Protein AF-0000000086191815 (afdb_homodimer)

Structure (mmCIF, N/CA/C/O backbone):
data_AF-0000000086191815-model_v1
#
loop_
_entity.id
_entity.type
_entity.pdbx_description
1 polymer 'Sodium/glucose cotransporter 4 isoform X2'
#
loop_
_atom_site.group_PDB
_atom_site.id
_atom_site.type_symbol
_atom_site.label_atom_id
_atom_site.label_alt_id
_atom_site.label_comp_id
_atom_site.label_asym_id
_atom_site.label_entity_id
_atom_site.label_seq_id
_atom_site.pdbx_PDB_ins_code
_atom_site.Cartn_x
_atom_site.Cartn_y
_atom_site.Cartn_z
_atom_site.occupancy
_atom_site.B_iso_or_equiv
_atom_site.auth_seq_id
_atom_site.auth_comp_id
_atom_site.auth_asym_id
_atom_site.auth_atom_id
_atom_site.pdbx_PDB_model_num
ATOM 1 N N . MET A 1 1 ? 66.75 -20.031 -8 1 24.81 1 MET A N 1
ATOM 2 C CA . MET A 1 1 ? 65.5 -19.922 -8.75 1 24.81 1 MET A CA 1
ATOM 3 C C . MET A 1 1 ? 64.312 -20.406 -7.906 1 24.81 1 MET A C 1
ATOM 5 O O . MET A 1 1 ? 63.812 -21.5 -8.148 1 24.81 1 MET A O 1
ATOM 9 N N . SER A 1 2 ? 64.312 -20.266 -6.641 1 27.72 2 SER A N 1
ATOM 10 C CA . SER A 1 2 ? 63.531 -20.797 -5.531 1 27.72 2 SER A CA 1
ATOM 11 C C . SER A 1 2 ? 62.094 -20.328 -5.586 1 27.72 2 SER A C 1
ATOM 13 O O . SER A 1 2 ? 61.812 -19.125 -5.543 1 27.72 2 SER A O 1
ATOM 15 N N . GLN A 1 3 ? 61.188 -21.031 -6.406 1 26.08 3 GLN A N 1
ATOM 16 C CA . GLN A 1 3 ? 59.781 -20.781 -6.719 1 26.08 3 GLN A CA 1
ATOM 17 C C . GLN A 1 3 ? 58.938 -20.734 -5.449 1 26.08 3 GLN A C 1
ATOM 19 O O . GLN A 1 3 ? 58.812 -21.734 -4.746 1 26.08 3 GLN A O 1
ATOM 24 N N . THR A 1 4 ? 58.938 -19.641 -4.664 1 31.2 4 THR A N 1
ATOM 25 C CA . THR A 1 4 ? 58.188 -19.438 -3.439 1 31.2 4 THR A CA 1
ATOM 26 C C . THR A 1 4 ? 56.688 -19.672 -3.688 1 31.2 4 THR A C 1
ATOM 28 O O . THR A 1 4 ? 56.094 -19 -4.535 1 31.2 4 THR A O 1
ATOM 31 N N . SER A 1 5 ? 56.188 -20.875 -3.439 1 31.17 5 SER A N 1
ATOM 32 C CA . SER A 1 5 ? 54.844 -21.406 -3.553 1 31.17 5 SER A CA 1
ATOM 33 C C . SER A 1 5 ? 53.844 -20.516 -2.814 1 31.17 5 SER A C 1
ATOM 35 O O . SER A 1 5 ? 54.062 -20.156 -1.658 1 31.17 5 SER A O 1
ATOM 37 N N . ALA A 1 6 ? 53.031 -19.703 -3.502 1 34.22 6 ALA A N 1
ATOM 38 C CA . ALA A 1 6 ? 51.969 -18.812 -3.02 1 34.22 6 ALA A CA 1
ATOM 39 C C . ALA A 1 6 ? 51.062 -19.531 -2.027 1 34.22 6 ALA A C 1
ATOM 41 O O . ALA A 1 6 ? 50.562 -20.625 -2.312 1 34.22 6 ALA A O 1
ATOM 42 N N . PRO A 1 7 ? 51.156 -19.281 -0.706 1 33.5 7 PRO A N 1
ATOM 43 C CA . PRO A 1 7 ? 50.344 -19.969 0.314 1 33.5 7 PRO A CA 1
ATOM 44 C C . PRO A 1 7 ? 48.875 -19.953 -0.001 1 33.5 7 PRO A C 1
ATOM 46 O O . PRO A 1 7 ? 48.344 -18.953 -0.508 1 33.5 7 PRO A O 1
ATOM 49 N N . THR A 1 8 ? 48.25 -21.094 -0.428 1 34.06 8 THR A N 1
ATOM 50 C CA . THR A 1 8 ? 46.812 -21.391 -0.583 1 34.06 8 THR A CA 1
ATOM 51 C C . THR A 1 8 ? 46.031 -21 0.669 1 34.06 8 THR A C 1
ATOM 53 O O . THR A 1 8 ? 46.188 -21.625 1.717 1 34.06 8 THR A O 1
ATOM 56 N N . GLN A 1 9 ? 46 -19.672 1.025 1 35.78 9 GLN A N 1
ATOM 57 C CA . GLN A 1 9 ? 45.156 -19.312 2.172 1 35.78 9 GLN A CA 1
ATOM 58 C C . GLN A 1 9 ? 43.812 -20.047 2.129 1 35.78 9 GLN A C 1
ATOM 60 O O . GLN A 1 9 ? 43.094 -19.969 1.132 1 35.78 9 GLN A O 1
ATOM 65 N N . PRO A 1 10 ? 43.688 -21.109 2.949 1 35.16 10 PRO A N 1
ATOM 66 C CA . PRO A 1 10 ? 42.469 -21.938 2.992 1 35.16 10 PRO A CA 1
ATOM 67 C C . PRO A 1 10 ? 41.188 -21.109 3.066 1 35.16 10 PRO A C 1
ATOM 69 O O . PRO A 1 10 ? 41.156 -20.047 3.697 1 35.16 10 PRO A O 1
ATOM 72 N N . LEU A 1 11 ? 40.344 -21.141 2.037 1 38.84 11 LEU A N 1
ATOM 73 C CA . LEU A 1 11 ? 38.969 -20.672 1.885 1 38.84 11 LEU A CA 1
ATOM 74 C C . LEU A 1 11 ? 38.156 -20.938 3.148 1 38.84 11 LEU A C 1
ATOM 76 O O . LEU A 1 11 ? 37 -20.516 3.246 1 38.84 11 LEU A O 1
ATOM 80 N N . ASN A 1 12 ? 38.75 -21.766 4.082 1 36.47 12 ASN A N 1
ATOM 81 C CA . ASN A 1 12 ? 38 -22.125 5.281 1 36.47 12 ASN A CA 1
ATOM 82 C C . ASN A 1 12 ? 37.656 -20.891 6.117 1 36.47 12 ASN A C 1
ATOM 84 O O . ASN A 1 12 ? 36.719 -20.906 6.906 1 36.47 12 ASN A O 1
ATOM 88 N N . ASP A 1 13 ? 38.625 -20 6.406 1 35.31 13 ASP A N 1
ATOM 89 C CA . ASP A 1 13 ? 38.5 -19.078 7.531 1 35.31 13 ASP A CA 1
ATOM 90 C C . ASP A 1 13 ? 37.375 -18.062 7.281 1 35.31 13 ASP A C 1
ATOM 92 O O . ASP A 1 13 ? 36.719 -17.625 8.219 1 35.31 13 ASP A O 1
ATOM 96 N N . LYS A 1 14 ? 37.406 -17.453 6.16 1 37.75 14 LYS A N 1
ATOM 97 C CA . LYS A 1 14 ? 36.594 -16.234 6.094 1 37.75 14 LYS A CA 1
ATOM 98 C C . LYS A 1 14 ? 35.125 -16.578 5.926 1 37.75 14 LYS A C 1
ATOM 100 O O . LYS A 1 14 ? 34.312 -15.703 5.562 1 37.75 14 LYS A O 1
ATOM 105 N N . LEU A 1 15 ? 34.812 -17.781 5.609 1 39.62 15 LEU A N 1
ATOM 106 C CA . LEU A 1 15 ? 33.375 -17.922 5.75 1 39.62 15 LEU A CA 1
ATOM 107 C C . LEU A 1 15 ? 32.938 -17.531 7.152 1 39.62 15 LEU A C 1
ATOM 109 O O . LEU A 1 15 ? 32.812 -18.391 8.039 1 39.62 15 LEU A O 1
ATOM 113 N N . GLU A 1 16 ? 33.594 -16.812 7.848 1 37.34 16 GLU A N 1
ATOM 114 C CA . GLU A 1 16 ? 33.062 -16.234 9.07 1 37.34 16 GLU A CA 1
ATOM 115 C C . GLU A 1 16 ? 31.547 -16.031 8.961 1 37.34 16 GLU A C 1
ATOM 117 O O . GLU A 1 16 ? 31.062 -15.469 7.977 1 37.34 16 GLU A O 1
ATOM 122 N N . GLU A 1 17 ? 30.734 -16.859 9.539 1 41.41 17 GLU A N 1
ATOM 123 C CA . GLU A 1 17 ? 29.312 -16.797 9.828 1 41.41 17 GLU A CA 1
ATOM 124 C C . GLU A 1 17 ? 28.859 -15.359 10.078 1 41.41 17 GLU A C 1
ATOM 126 O O . GLU A 1 17 ? 29.031 -14.836 11.18 1 41.41 17 GLU A O 1
ATOM 131 N N . LYS A 1 18 ? 29.172 -14.484 9.281 1 45.97 18 LYS A N 1
ATOM 132 C CA . LYS A 1 18 ? 28.5 -13.203 9.484 1 45.97 18 LYS A CA 1
ATOM 133 C C . LYS A 1 18 ? 27.031 -13.406 9.875 1 45.97 18 LYS A C 1
ATOM 135 O O . LYS A 1 18 ? 26.219 -13.789 9.039 1 45.97 18 LYS A O 1
ATOM 140 N N . SER A 1 19 ? 26.797 -13.867 11.062 1 50.28 19 SER A N 1
ATOM 141 C CA . SER A 1 19 ? 25.453 -13.898 11.641 1 50.28 19 SER A CA 1
ATOM 142 C C . SER A 1 19 ? 24.6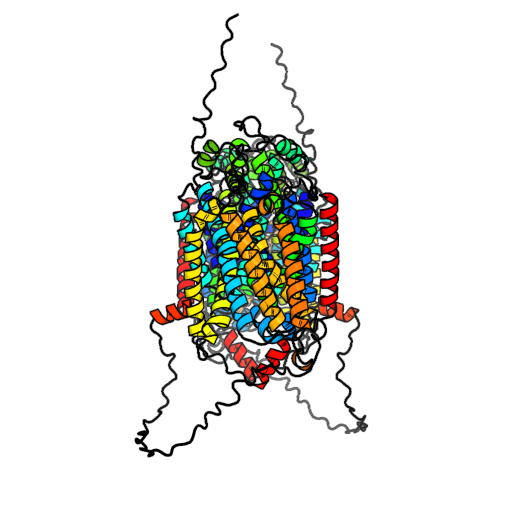88 -12.617 11.336 1 50.28 19 SER A C 1
ATOM 144 O O . SER A 1 19 ? 25.078 -11.539 11.781 1 50.28 19 SER A O 1
ATOM 146 N N . PHE A 1 20 ? 24.156 -12.602 10.188 1 59.28 20 PHE A N 1
ATOM 147 C CA . PHE A 1 20 ? 23.328 -11.445 9.867 1 59.28 20 PHE A CA 1
ATOM 148 C C . PHE A 1 20 ? 22.219 -11.266 10.906 1 59.28 20 PHE A C 1
ATOM 150 O O . PHE A 1 20 ? 21.375 -12.141 11.07 1 59.28 20 PHE A O 1
ATOM 157 N N . ALA A 1 21 ? 22.578 -10.586 12.094 1 65 21 ALA A N 1
ATOM 158 C CA . ALA A 1 21 ? 21.578 -10.328 13.125 1 65 21 ALA A CA 1
ATOM 159 C C . ALA A 1 21 ? 20.75 -9.094 12.797 1 65 21 ALA A C 1
ATOM 161 O O . ALA A 1 21 ? 21.297 -8.086 12.328 1 65 21 ALA A O 1
ATOM 162 N N . LEU A 1 22 ? 19.438 -9.312 12.695 1 79 22 LEU A N 1
ATOM 163 C CA . LEU A 1 22 ? 18.516 -8.195 12.578 1 79 22 LEU A CA 1
ATOM 164 C C . LEU A 1 22 ? 18.781 -7.148 13.656 1 79 22 LEU A C 1
ATOM 166 O O . LEU A 1 22 ? 19.078 -7.492 14.805 1 79 22 LEU A O 1
ATOM 170 N N . GLU A 1 23 ? 18.891 -5.926 13.188 1 84.44 23 GLU A N 1
ATOM 171 C CA . GLU A 1 23 ? 19.047 -4.812 14.117 1 84.44 23 GLU A CA 1
ATOM 172 C C . GLU A 1 23 ? 17.688 -4.254 14.547 1 84.44 23 GLU A C 1
ATOM 174 O O . GLU A 1 23 ? 16.656 -4.637 14 1 84.44 23 GLU A O 1
ATOM 179 N N . VAL A 1 24 ? 17.672 -3.402 15.516 1 81.06 24 VAL A N 1
ATOM 180 C CA . VAL A 1 24 ? 16.469 -2.879 16.156 1 81.06 24 VAL A CA 1
ATOM 181 C C . VAL A 1 24 ? 15.586 -2.213 15.109 1 81.06 24 VAL A C 1
ATOM 183 O O . VAL A 1 24 ? 14.375 -2.461 15.062 1 81.06 24 VAL A O 1
ATOM 186 N N . PRO A 1 25 ? 16.109 -1.469 14.156 1 84.75 25 PRO A N 1
ATOM 187 C CA . PRO A 1 25 ? 15.219 -0.862 13.164 1 84.75 25 PRO A CA 1
ATOM 188 C C . PRO A 1 25 ? 14.516 -1.897 12.297 1 84.75 25 PRO A C 1
ATOM 190 O O . PRO A 1 25 ? 13.375 -1.685 11.875 1 84.75 25 PRO A O 1
ATOM 193 N N . ASP A 1 26 ? 15.195 -2.955 12.031 1 87.69 26 ASP A N 1
ATOM 194 C CA . ASP A 1 26 ? 14.57 -4.02 11.25 1 87.69 26 ASP A CA 1
ATOM 195 C C . ASP A 1 26 ? 13.375 -4.609 12 1 87.69 26 ASP A C 1
ATOM 197 O O . ASP A 1 26 ? 12.312 -4.836 11.406 1 87.69 26 ASP A O 1
ATOM 201 N N . ILE A 1 27 ? 13.531 -4.754 13.234 1 80.62 27 ILE A N 1
ATOM 202 C CA . ILE A 1 27 ? 12.477 -5.328 14.07 1 80.62 27 ILE A CA 1
ATOM 203 C C . ILE A 1 27 ? 11.297 -4.363 14.141 1 80.62 27 ILE A C 1
ATOM 205 O O . ILE A 1 27 ? 10.133 -4.785 14.07 1 80.62 27 ILE A O 1
ATOM 209 N N . VAL A 1 28 ? 11.594 -3.094 14.227 1 81.56 28 VAL A N 1
ATOM 210 C CA . VAL A 1 28 ? 10.555 -2.08 14.305 1 81.56 28 VAL A CA 1
ATOM 211 C C . VAL A 1 28 ? 9.727 -2.086 13.016 1 81.56 28 VAL A C 1
ATOM 213 O O . VAL A 1 28 ? 8.5 -1.995 13.062 1 81.56 28 VAL A O 1
ATOM 216 N N . VAL A 1 29 ? 10.383 -2.25 11.961 1 85.94 29 VAL A N 1
ATOM 217 C CA . VAL A 1 29 ? 9.688 -2.25 10.68 1 85.94 29 VAL A CA 1
ATOM 218 C C . VAL A 1 29 ? 8.766 -3.467 10.586 1 85.94 29 VAL A C 1
ATOM 220 O O . VAL A 1 29 ? 7.625 -3.357 10.141 1 85.94 29 VAL A O 1
ATOM 223 N N . VAL A 1 30 ? 9.234 -4.594 11.047 1 81.94 30 VAL A N 1
ATOM 224 C CA . VAL A 1 30 ? 8.453 -5.824 11 1 81.94 30 VAL A CA 1
ATOM 225 C C . VAL A 1 30 ? 7.246 -5.699 11.93 1 81.94 30 VAL A C 1
ATOM 227 O O . VAL A 1 30 ? 6.137 -6.117 11.578 1 81.94 30 VAL A O 1
ATOM 230 N N . VAL A 1 31 ? 7.434 -5.094 13.016 1 76.88 31 VAL A N 1
ATOM 231 C CA . VAL A 1 31 ? 6.344 -4.891 13.969 1 76.88 31 VAL A CA 1
ATOM 232 C C . VAL A 1 31 ? 5.309 -3.941 13.375 1 76.88 31 VAL A C 1
ATOM 234 O O . VAL A 1 31 ? 4.102 -4.18 13.477 1 76.88 31 VAL A O 1
ATOM 237 N N . VAL A 1 32 ? 5.766 -2.926 12.773 1 78.31 32 VAL A N 1
ATOM 238 C CA . VAL A 1 32 ? 4.879 -1.96 12.133 1 78.31 32 VAL A CA 1
ATOM 239 C C . VAL A 1 32 ? 4.07 -2.648 11.039 1 78.31 32 VAL A C 1
ATOM 241 O O . VAL A 1 32 ? 2.877 -2.379 10.875 1 78.31 32 VAL A O 1
ATOM 244 N N . TYR A 1 33 ? 4.684 -3.523 10.352 1 80.56 33 TYR A N 1
ATOM 245 C CA . TYR A 1 33 ? 4 -4.297 9.32 1 80.56 33 TYR A CA 1
ATOM 246 C C . TYR A 1 33 ? 2.852 -5.102 9.922 1 80.56 33 TYR A C 1
ATOM 248 O O . TYR A 1 33 ? 1.729 -5.066 9.406 1 80.56 33 TYR A O 1
ATOM 256 N N . PHE A 1 34 ? 3.082 -5.742 10.953 1 74.44 34 PHE A N 1
ATOM 257 C CA . PHE A 1 34 ? 2.049 -6.578 11.555 1 74.44 34 PHE A CA 1
ATOM 258 C C . PHE A 1 34 ? 0.917 -5.727 12.109 1 74.44 34 PHE A C 1
ATOM 260 O O . PHE A 1 34 ? -0.25 -6.121 12.062 1 74.44 34 PHE A O 1
ATOM 267 N N . ILE A 1 35 ? 1.23 -4.59 12.555 1 71.38 35 ILE A N 1
ATOM 268 C CA . ILE A 1 35 ? 0.21 -3.67 13.047 1 71.38 35 ILE A CA 1
ATOM 269 C C . ILE A 1 35 ? -0.666 -3.205 11.883 1 71.38 35 ILE A C 1
ATOM 271 O O . ILE A 1 35 ? -1.892 -3.15 12.008 1 71.38 35 ILE A O 1
ATOM 275 N N . PHE A 1 36 ? -0.053 -2.965 10.781 1 74.25 36 PHE A N 1
ATOM 276 C CA . PHE A 1 36 ? -0.791 -2.535 9.594 1 74.25 36 PHE A CA 1
ATOM 277 C C . PHE A 1 36 ? -1.719 -3.639 9.109 1 74.25 36 PHE A C 1
ATOM 279 O O . PHE A 1 36 ? -2.834 -3.367 8.656 1 74.25 36 PHE A O 1
ATOM 286 N N . VAL A 1 37 ? -1.213 -4.801 9.18 1 72.56 37 VAL A N 1
ATOM 287 C CA . VAL A 1 37 ? -1.998 -5.93 8.695 1 72.56 37 VAL A CA 1
ATOM 288 C C . VAL A 1 37 ? -3.211 -6.141 9.594 1 72.56 37 VAL A C 1
ATOM 290 O O . VAL A 1 37 ? -4.316 -6.395 9.109 1 72.56 37 VAL A O 1
ATOM 293 N N . ILE A 1 38 ? -3.018 -5.945 10.859 1 69.62 38 ILE A N 1
ATOM 294 C CA . ILE A 1 38 ? -4.098 -6.148 11.82 1 69.62 38 ILE A CA 1
ATOM 295 C C . ILE A 1 38 ? -5.098 -5 11.727 1 69.62 38 ILE A C 1
ATOM 297 O O . ILE A 1 38 ? -6.301 -5.195 11.906 1 69.62 38 ILE A O 1
ATOM 301 N N . ALA A 1 39 ? -4.574 -3.916 11.352 1 70.31 39 ALA A N 1
ATOM 302 C CA . ALA A 1 39 ? -5.41 -2.717 11.32 1 70.31 39 ALA A CA 1
ATOM 303 C C . ALA A 1 39 ? -6.137 -2.592 9.984 1 70.31 39 ALA A C 1
ATOM 305 O O . ALA A 1 39 ? -6.77 -1.567 9.711 1 70.31 39 ALA A O 1
ATOM 306 N N . VAL A 1 40 ? -5.926 -3.748 9.344 1 67.19 40 VAL A N 1
ATOM 307 C CA . VAL A 1 40 ? -6.582 -3.713 8.039 1 67.19 40 VAL A CA 1
ATOM 308 C C . VAL A 1 40 ? -8.094 -3.639 8.227 1 67.19 40 VAL A C 1
ATOM 310 O O . VAL A 1 40 ? -8.656 -4.336 9.07 1 67.19 40 VAL A O 1
ATOM 313 N N . GLY A 1 41 ? -8.82 -2.594 7.93 1 66.19 41 GLY A N 1
ATOM 314 C CA . GLY A 1 41 ? -10.25 -2.354 8.062 1 66.19 41 GLY A CA 1
ATOM 315 C C . GLY A 1 41 ? -10.578 -0.971 8.594 1 66.19 41 GLY A C 1
ATOM 316 O O . GLY A 1 41 ? -11.695 -0.487 8.43 1 66.19 41 GLY A O 1
ATOM 317 N N . ILE A 1 42 ? -9.547 -0.601 9.266 1 78.06 42 ILE A N 1
ATOM 318 C CA . ILE A 1 42 ? -9.758 0.745 9.781 1 78.06 42 ILE A CA 1
ATOM 319 C C . ILE A 1 42 ? -9.18 1.771 8.82 1 78.06 42 ILE A C 1
ATOM 321 O O . ILE A 1 42 ? -8.25 2.506 9.164 1 78.06 42 ILE A O 1
ATOM 325 N N . TRP A 1 43 ? -9.805 1.921 7.73 1 78.31 43 TRP A N 1
ATOM 326 C CA . TRP A 1 43 ? -9.297 2.752 6.645 1 78.31 43 TRP A CA 1
ATOM 327 C C . TRP A 1 43 ? -9.414 4.23 6.992 1 78.31 43 TRP A C 1
ATOM 329 O O . TRP A 1 43 ? -8.703 5.066 6.426 1 78.31 43 TRP A O 1
ATOM 339 N N . ILE A 1 44 ? -10.148 4.551 7.988 1 83.88 44 ILE A N 1
ATOM 340 C CA . ILE A 1 44 ? -10.383 5.938 8.375 1 83.88 44 ILE A CA 1
ATOM 341 C C . ILE A 1 44 ? -9.102 6.535 8.953 1 83.88 44 ILE A C 1
ATOM 343 O O . ILE A 1 44 ? -8.789 7.703 8.711 1 83.88 44 ILE A O 1
ATOM 347 N N . GLY A 1 45 ? -8.414 5.727 9.672 1 88.94 45 GLY A N 1
ATOM 348 C CA . GLY A 1 45 ? -7.176 6.215 10.25 1 88.94 45 GLY A CA 1
ATOM 349 C C . GLY A 1 45 ? -6.137 6.59 9.211 1 88.94 45 GLY A C 1
ATOM 350 O O . GLY A 1 45 ? -5.465 7.617 9.344 1 88.94 45 GLY A O 1
ATOM 351 N N . ALA A 1 46 ? -6.039 5.797 8.195 1 88.56 46 ALA A N 1
ATOM 352 C CA . ALA A 1 46 ? -5.121 6.094 7.094 1 88.56 46 ALA A CA 1
ATOM 353 C C . ALA A 1 46 ? -5.551 7.352 6.348 1 88.56 46 ALA A C 1
ATOM 355 O O . ALA A 1 46 ? -4.711 8.156 5.938 1 88.56 46 ALA A O 1
ATOM 356 N N . SER A 1 47 ? -6.789 7.508 6.262 1 88.81 47 SER A N 1
ATOM 357 C CA . SER A 1 47 ? -7.32 8.68 5.578 1 88.81 47 SER A CA 1
ATOM 358 C C . SER A 1 47 ? -7.055 9.953 6.375 1 88.81 47 SER A C 1
ATOM 360 O O . SER A 1 47 ? -6.762 11.008 5.797 1 88.81 47 SER A O 1
ATOM 362 N N . LEU A 1 48 ? -7.164 9.844 7.66 1 92.31 48 LEU A N 1
ATOM 363 C CA . LEU A 1 48 ? -6.875 10.984 8.516 1 92.31 48 LEU A CA 1
ATOM 364 C C . LEU A 1 48 ? -5.426 11.43 8.359 1 92.31 48 LEU A C 1
ATOM 366 O O . LEU A 1 48 ? -5.148 12.625 8.242 1 92.31 48 LEU A O 1
ATOM 370 N N . MET A 1 49 ? -4.582 10.492 8.273 1 91.56 49 MET A N 1
ATOM 371 C CA . MET A 1 49 ? -3.158 10.789 8.141 1 91.56 49 MET A CA 1
ATOM 372 C C . MET A 1 49 ? -2.855 11.391 6.77 1 91.56 49 MET A C 1
ATOM 374 O O . MET A 1 49 ? -2.189 12.422 6.676 1 91.56 49 MET A O 1
ATOM 378 N N . SER A 1 50 ? -3.326 10.797 5.754 1 88.81 50 SER A N 1
ATOM 379 C CA . SER A 1 50 ? -2.984 11.234 4.406 1 88.81 50 SER A CA 1
ATOM 380 C C . SER A 1 50 ? -3.639 12.578 4.082 1 88.81 50 SER A C 1
ATOM 382 O O . SER A 1 50 ? -3.1 13.359 3.297 1 88.81 50 SER A O 1
ATOM 384 N N . SER A 1 51 ? -4.766 12.828 4.664 1 88.62 51 SER A N 1
ATOM 385 C CA . SER A 1 51 ? -5.426 14.117 4.457 1 88.62 51 SER A CA 1
ATOM 386 C C . SER A 1 51 ? -4.652 15.25 5.129 1 88.62 51 SER A C 1
ATOM 388 O O . SER A 1 51 ? -4.668 16.391 4.652 1 88.62 51 SER A O 1
ATOM 390 N N . ASN A 1 52 ? -4.047 14.867 6.133 1 91.25 52 ASN A N 1
ATOM 391 C CA . ASN A 1 52 ? -3.307 15.883 6.883 1 91.25 52 ASN A CA 1
ATOM 392 C C . ASN A 1 52 ? -1.881 16.031 6.355 1 91.25 52 ASN A C 1
ATOM 394 O O . ASN A 1 52 ? -1.369 17.141 6.25 1 91.25 52 ASN A O 1
ATOM 398 N N . VAL A 1 53 ? -1.33 14.891 6.07 1 87.06 53 VAL A N 1
ATOM 399 C CA . VAL A 1 53 ? 0.06 14.922 5.625 1 87.06 53 VAL A CA 1
ATOM 400 C C . VAL A 1 53 ? 0.113 15.07 4.105 1 87.06 53 VAL A C 1
ATOM 402 O O . VAL A 1 53 ? 0.344 14.086 3.393 1 87.06 53 VAL A O 1
ATOM 405 N N . GLY A 1 54 ? -0.009 16.266 3.703 1 85.25 54 GLY A N 1
ATOM 406 C CA . GLY A 1 54 ? 0.154 16.562 2.291 1 85.25 54 GLY A CA 1
ATOM 407 C C . GLY A 1 54 ? 1.569 16.984 1.93 1 85.25 54 GLY A C 1
ATOM 408 O O . GLY A 1 54 ? 2.494 16.797 2.725 1 85.25 54 GLY A O 1
ATOM 409 N N . SER A 1 55 ? 1.723 17.453 0.766 1 78.56 55 SER A N 1
ATOM 410 C CA . SER A 1 55 ? 3.031 17.906 0.311 1 78.56 55 SER A CA 1
ATOM 411 C C . SER A 1 55 ? 3.514 19.094 1.124 1 78.56 55 SER A C 1
ATOM 413 O O . SER A 1 55 ? 4.715 19.266 1.348 1 78.56 55 SER A O 1
ATOM 415 N N . GLY A 1 56 ? 2.574 19.828 1.571 1 83.69 56 GLY A N 1
ATOM 416 C CA . GLY A 1 56 ? 2.924 20.969 2.402 1 83.69 56 GLY A CA 1
ATOM 417 C C . GLY A 1 56 ? 3.625 20.578 3.689 1 83.69 56 GLY A C 1
ATOM 418 O O . GLY A 1 56 ? 4.594 21.219 4.094 1 83.69 56 GLY A O 1
ATOM 419 N N . LEU A 1 57 ? 3.174 19.531 4.188 1 86.25 57 LEU A N 1
ATOM 420 C CA . LEU A 1 57 ? 3.781 19.062 5.434 1 86.25 57 LEU A CA 1
ATOM 421 C C . LEU A 1 57 ? 5.113 18.375 5.164 1 86.25 57 LEU A C 1
ATOM 423 O O . LEU A 1 57 ? 6.066 18.531 5.926 1 86.25 57 LEU A O 1
ATOM 427 N N . PHE A 1 58 ? 5.25 17.672 4.082 1 88.75 58 PHE A N 1
ATOM 428 C CA . PHE A 1 58 ? 6.504 17.016 3.732 1 88.75 58 PHE A CA 1
ATOM 429 C C . PHE A 1 58 ? 7.613 18.031 3.527 1 88.75 58 PHE A C 1
ATOM 431 O O . PHE A 1 58 ? 8.695 17.906 4.109 1 88.75 58 PHE A O 1
ATOM 438 N N . ILE A 1 59 ? 7.266 19.047 2.777 1 92.81 59 ILE A N 1
ATOM 439 C CA . ILE A 1 59 ? 8.266 20.047 2.418 1 92.81 59 ILE A CA 1
ATOM 440 C C . ILE A 1 59 ? 8.445 21.031 3.57 1 92.81 59 ILE A C 1
ATOM 442 O O . ILE A 1 59 ? 9.57 21.359 3.943 1 92.81 59 ILE A O 1
ATOM 446 N N . GLY A 1 60 ? 7.352 21.422 4.109 1 94.25 60 GLY A N 1
ATOM 447 C CA . GLY A 1 60 ? 7.402 22.406 5.18 1 94.25 60 GLY A CA 1
ATOM 448 C C . GLY A 1 60 ? 8.031 21.875 6.453 1 94.25 60 GLY A C 1
ATOM 449 O O . GLY A 1 60 ? 8.891 22.516 7.047 1 94.25 60 GLY A O 1
ATOM 450 N N . LEU A 1 61 ? 7.625 20.719 6.875 1 96 61 LEU A N 1
ATOM 451 C CA . LEU A 1 61 ? 8.156 20.125 8.094 1 96 61 LEU A CA 1
ATOM 452 C C . LEU A 1 61 ? 9.633 19.797 7.938 1 96 61 LEU A C 1
ATOM 454 O O . LEU A 1 61 ? 10.43 20.031 8.852 1 96 61 LEU A O 1
ATOM 458 N N . ALA A 1 62 ? 9.922 19.266 6.797 1 97.19 62 ALA A N 1
ATOM 459 C CA . ALA A 1 62 ? 11.328 18.938 6.535 1 97.19 62 ALA A CA 1
ATOM 460 C C . ALA A 1 62 ? 12.18 20.203 6.488 1 97.19 62 ALA A C 1
ATOM 462 O O . ALA A 1 62 ? 13.297 20.219 7.004 1 97.19 62 ALA A O 1
ATOM 463 N N . GLY A 1 63 ? 11.648 21.234 5.863 1 96.06 63 GLY A N 1
ATOM 464 C CA . GLY A 1 63 ? 12.375 22.5 5.785 1 96.06 63 GLY A CA 1
ATOM 465 C C . GLY A 1 63 ? 12.617 23.125 7.141 1 96.06 63 GLY A C 1
ATOM 466 O O . GLY A 1 63 ? 13.719 23.594 7.422 1 96.06 63 GLY A O 1
ATOM 467 N N . THR A 1 64 ? 11.617 23.141 7.926 1 95.81 64 THR A N 1
ATOM 468 C CA . THR A 1 64 ? 11.75 23.703 9.258 1 95.81 64 THR A CA 1
ATOM 469 C C . THR A 1 64 ? 12.672 22.844 10.125 1 95.81 64 THR A C 1
ATOM 471 O O . THR A 1 64 ? 13.406 23.359 10.961 1 95.81 64 THR A O 1
ATOM 474 N N . GLY A 1 65 ? 12.609 21.562 9.922 1 96.69 65 GLY A N 1
ATOM 475 C CA . GLY A 1 65 ? 13.555 20.688 10.586 1 96.69 65 GLY A CA 1
ATOM 476 C C . GLY A 1 65 ? 14.992 20.938 10.18 1 96.69 65 GLY A C 1
ATOM 477 O O . GLY A 1 65 ? 15.898 20.922 11.023 1 96.69 65 GLY A O 1
ATOM 478 N N . ALA A 1 66 ? 15.164 21.172 8.898 1 97.25 66 ALA A N 1
ATOM 479 C CA . ALA A 1 66 ? 16.5 21.5 8.391 1 97.25 66 ALA A CA 1
ATOM 480 C C . ALA A 1 66 ? 17 22.812 8.984 1 97.25 66 ALA A C 1
ATOM 482 O O . ALA A 1 66 ? 18.188 22.938 9.289 1 97.25 66 ALA A O 1
ATOM 483 N N . ALA A 1 67 ? 16.156 23.75 9.18 1 94.38 67 ALA A N 1
ATOM 484 C CA . ALA A 1 67 ? 16.531 25.078 9.641 1 94.38 67 ALA A CA 1
ATOM 485 C C . ALA A 1 67 ? 16.75 25.094 11.148 1 94.38 67 ALA A C 1
ATOM 487 O O . ALA A 1 67 ? 17.688 25.719 11.641 1 94.38 67 ALA A O 1
ATOM 488 N N . GLY A 1 68 ? 15.828 24.359 11.875 1 94.38 68 GLY A N 1
ATOM 489 C CA . GLY A 1 68 ? 15.836 24.594 13.312 1 94.38 68 GLY A CA 1
ATOM 490 C C . GLY A 1 68 ? 16.031 23.328 14.117 1 94.38 68 GLY A C 1
ATOM 491 O O . GLY A 1 68 ? 16.297 23.391 15.32 1 94.38 68 GLY A O 1
ATOM 492 N N . GLY A 1 69 ? 15.844 22.25 13.547 1 96.06 69 GLY A N 1
ATOM 493 C CA . GLY A 1 69 ? 16.062 21.016 14.273 1 96.06 69 GLY A CA 1
ATOM 494 C C . GLY A 1 69 ? 14.781 20.281 14.625 1 96.06 69 GLY A C 1
ATOM 495 O O . GLY A 1 69 ? 13.773 20.438 13.93 1 96.06 69 GLY A O 1
ATOM 496 N N . LEU A 1 70 ? 14.758 19.547 15.734 1 96.44 70 LEU A N 1
ATOM 497 C CA . LEU A 1 70 ? 13.766 18.516 16.031 1 96.44 70 LEU A CA 1
ATOM 498 C C . LEU A 1 70 ? 12.484 19.156 16.578 1 96.44 70 LEU A C 1
ATOM 500 O O . LEU A 1 70 ? 11.422 18.516 16.547 1 96.44 70 LEU A O 1
ATOM 504 N N . ALA A 1 71 ? 12.492 20.328 17.094 1 96.38 71 ALA A N 1
ATOM 505 C CA . ALA A 1 71 ? 11.383 20.906 17.859 1 96.38 71 ALA A CA 1
ATOM 506 C C . ALA A 1 71 ? 10.102 20.938 17.031 1 96.38 71 ALA A C 1
ATOM 508 O O . ALA A 1 71 ? 9 20.781 17.562 1 96.38 71 ALA A O 1
ATOM 509 N N . VAL A 1 72 ? 10.195 21.094 15.742 1 96 72 VAL A N 1
ATOM 510 C CA . VAL A 1 72 ? 9.031 21.188 14.867 1 96 72 VAL A CA 1
ATOM 511 C C . VAL A 1 72 ? 8.305 19.844 14.844 1 96 72 VAL A C 1
ATOM 513 O O . VAL A 1 72 ? 7.094 19.797 14.586 1 96 72 VAL A O 1
ATOM 516 N N . GLY A 1 73 ? 8.984 18.734 15.109 1 96 73 GLY A N 1
ATOM 517 C CA . GLY A 1 73 ? 8.359 17.422 15.195 1 96 73 GLY A CA 1
ATOM 518 C C . GLY A 1 73 ? 7.324 17.328 16.297 1 96 73 GLY A C 1
ATOM 519 O O . GLY A 1 73 ? 6.465 16.438 16.281 1 96 73 GLY A O 1
ATOM 520 N N . GLY A 1 74 ? 7.418 18.281 17.266 1 95.69 74 GLY A N 1
ATOM 521 C CA . GLY A 1 74 ? 6.434 18.312 18.344 1 95.69 74 GLY A CA 1
ATOM 522 C C . GLY A 1 74 ? 5.023 18.562 17.844 1 95.69 74 GLY A C 1
ATOM 523 O O . GLY A 1 74 ? 4.055 18.156 18.484 1 95.69 74 GLY A O 1
ATOM 524 N N . PHE A 1 75 ? 4.879 19.172 16.75 1 96 75 PHE A N 1
ATOM 525 C CA . PHE A 1 75 ? 3.564 19.438 16.172 1 96 75 PHE A CA 1
ATOM 526 C C . PHE A 1 75 ? 2.865 18.125 15.805 1 96 75 PHE A C 1
ATOM 528 O O . PHE A 1 75 ? 1.655 18 16 1 96 75 PHE A O 1
ATOM 535 N N . GLU A 1 76 ? 3.613 17.188 15.312 1 96 76 GLU A N 1
ATOM 536 C CA . GLU A 1 76 ? 3.055 15.898 14.938 1 96 76 GLU A CA 1
ATOM 537 C C . GLU A 1 76 ? 2.707 15.07 16.172 1 96 76 GLU A C 1
ATOM 539 O O . GLU A 1 76 ? 1.688 14.375 16.188 1 96 76 GLU A O 1
ATOM 544 N N . TRP A 1 77 ? 3.533 15.133 17.125 1 97 77 TRP A N 1
ATOM 545 C CA . TRP A 1 77 ? 3.287 14.336 18.328 1 97 77 TRP A CA 1
ATOM 546 C C . TRP A 1 77 ? 2.139 14.922 19.141 1 97 77 TRP A C 1
ATOM 548 O O . TRP A 1 77 ? 1.406 14.188 19.812 1 97 77 TRP A O 1
ATOM 558 N N . ASN A 1 78 ? 2.041 16.25 19.141 1 97.25 78 ASN A N 1
ATOM 559 C CA . ASN A 1 78 ? 0.897 16.891 19.781 1 97.25 78 ASN A CA 1
ATOM 560 C C . ASN A 1 78 ? -0.414 16.5 19.094 1 97.25 78 ASN A C 1
ATOM 562 O O . ASN A 1 78 ? -1.451 16.391 19.75 1 97.25 78 ASN A O 1
ATOM 566 N N . ALA A 1 79 ? -0.378 16.297 17.828 1 96.62 79 ALA A N 1
ATOM 567 C CA . ALA A 1 79 ? -1.558 15.914 17.062 1 96.62 79 ALA A CA 1
ATOM 568 C C . ALA A 1 79 ? -2.152 14.609 17.578 1 96.62 79 ALA A C 1
ATOM 570 O O . ALA A 1 79 ? -3.369 14.414 17.531 1 96.62 79 ALA A O 1
ATOM 571 N N . THR A 1 80 ? -1.349 13.711 18.094 1 96.94 80 THR A N 1
ATOM 572 C CA . THR A 1 80 ? -1.819 12.445 18.641 1 96.94 80 THR A CA 1
ATOM 573 C C . THR A 1 80 ? -2.812 12.672 19.781 1 96.94 80 THR A C 1
ATOM 575 O O . THR A 1 80 ? -3.844 12 19.859 1 96.94 80 THR A O 1
ATOM 578 N N . TRP A 1 81 ? -2.57 13.609 20.578 1 97.5 81 TRP A N 1
ATOM 579 C CA . TRP A 1 81 ? -3.463 13.922 21.688 1 97.5 81 TRP A CA 1
ATOM 580 C C . TRP A 1 81 ? -4.789 14.477 21.188 1 97.5 81 TRP A C 1
ATOM 582 O O . TRP A 1 81 ? -5.855 14.125 21.688 1 97.5 81 TRP A O 1
ATOM 592 N N . ALA A 1 82 ? -4.668 15.344 20.234 1 97.88 82 ALA A N 1
ATOM 593 C CA . ALA A 1 82 ? -5.879 15.93 19.672 1 97.88 82 ALA A CA 1
ATOM 594 C C . ALA A 1 82 ? -6.738 14.875 18.984 1 97.88 82 ALA A C 1
ATOM 596 O O . ALA A 1 82 ? -7.969 14.961 19.016 1 97.88 82 ALA A O 1
ATOM 597 N N . LEU A 1 83 ? -6.105 13.906 18.391 1 97.88 83 LEU A N 1
ATOM 598 C CA . LEU A 1 83 ? -6.832 12.828 17.734 1 97.88 83 LEU A CA 1
ATOM 599 C C . LEU A 1 83 ? -7.598 11.984 18.734 1 97.88 83 LEU A C 1
ATOM 601 O O . LEU A 1 83 ? -8.719 11.539 18.469 1 97.88 83 LEU A O 1
ATOM 605 N N . ILE A 1 84 ? -7.012 11.734 19.875 1 97.88 84 ILE A N 1
ATOM 606 C CA . ILE A 1 84 ? -7.711 10.992 20.922 1 97.88 84 ILE A CA 1
ATOM 607 C C . ILE A 1 84 ? -8.898 11.805 21.422 1 97.88 84 ILE A C 1
ATOM 609 O O . ILE A 1 84 ? -9.984 11.266 21.641 1 97.88 84 ILE A O 1
ATOM 613 N N . VAL A 1 85 ? -8.695 13.117 21.562 1 98.06 85 VAL A N 1
ATOM 614 C CA . VAL A 1 85 ? -9.781 13.992 21.984 1 98.06 85 VAL A CA 1
ATOM 615 C C . VAL A 1 85 ? -10.898 13.969 20.938 1 98.06 85 VAL A C 1
ATOM 617 O O . VAL A 1 85 ? -12.078 13.977 21.281 1 98.06 85 VAL A O 1
ATOM 620 N N . LEU A 1 86 ? -10.508 13.906 19.703 1 98 86 LEU A N 1
ATOM 621 C CA . LEU A 1 86 ? -11.484 13.812 18.625 1 98 86 LEU A CA 1
ATOM 622 C C . LEU A 1 86 ? -12.352 12.57 18.781 1 98 86 LEU A C 1
ATOM 624 O O . LEU A 1 86 ? -13.586 12.664 18.781 1 98 86 LEU A O 1
ATOM 628 N N . GLY A 1 87 ? -11.719 11.438 18.953 1 97.06 87 GLY A N 1
ATOM 629 C CA . GLY A 1 87 ? -12.438 10.18 19 1 97.06 87 GLY A CA 1
ATOM 630 C C . GLY A 1 87 ? -13.297 10.023 20.234 1 97.06 87 GLY A C 1
ATOM 631 O O . GLY A 1 87 ? -14.422 9.516 20.172 1 97.06 87 GLY A O 1
ATOM 632 N N . TRP A 1 88 ? -12.898 10.492 21.375 1 97.62 88 TRP A N 1
ATOM 633 C CA . TRP A 1 88 ? -13.547 10.156 22.625 1 97.62 88 TRP A CA 1
ATOM 634 C C . TRP A 1 88 ? -14.469 11.281 23.078 1 97.62 88 TRP A C 1
ATOM 636 O O . TRP A 1 88 ? -15.383 11.062 23.875 1 97.62 88 TRP A O 1
ATOM 646 N N . ILE A 1 89 ? -14.273 12.5 22.531 1 97.25 89 ILE A N 1
ATOM 647 C CA . ILE A 1 89 ? -15.047 13.617 23.062 1 97.25 89 ILE A CA 1
ATOM 648 C C . ILE A 1 89 ? -15.875 14.25 21.953 1 97.25 89 ILE A C 1
ATOM 650 O O . ILE A 1 89 ? -17.109 14.297 22.031 1 97.25 89 ILE A O 1
ATOM 654 N N . PHE A 1 90 ? -15.328 14.648 20.906 1 97.75 90 PHE A N 1
ATOM 655 C CA . PHE A 1 90 ? -15.992 15.461 19.891 1 97.75 90 PHE A CA 1
ATOM 656 C C . PHE A 1 90 ? -16.875 14.594 19 1 97.75 90 PHE A C 1
ATOM 658 O O . PHE A 1 90 ? -18.031 14.93 18.766 1 97.75 90 PHE A O 1
ATOM 665 N N . VAL A 1 91 ? -16.359 13.469 18.547 1 96.44 91 VAL A N 1
ATOM 666 C CA . VAL A 1 91 ? -17.062 12.641 17.578 1 96.44 91 VAL A CA 1
ATOM 667 C C . VAL A 1 91 ? -18.375 12.125 18.172 1 96.44 91 VAL A C 1
ATOM 669 O O . VAL A 1 91 ? -19.406 12.125 17.516 1 96.44 91 VAL A O 1
ATOM 672 N N . PRO A 1 92 ? -18.344 11.664 19.438 1 96.31 92 PRO A N 1
ATOM 673 C CA . PRO A 1 92 ? -19.609 11.227 20.016 1 96.31 92 PRO A CA 1
ATOM 674 C C . PRO A 1 92 ? -20.672 12.32 20.016 1 96.31 92 PRO A C 1
ATOM 676 O O . PRO A 1 92 ? -21.844 12.047 19.75 1 96.31 92 PRO A O 1
ATOM 679 N N . VAL A 1 93 ? -20.312 13.516 20.219 1 96.06 93 VAL A N 1
ATOM 680 C CA . VAL A 1 93 ? -21.266 14.633 20.219 1 96.06 93 VAL A CA 1
ATOM 681 C C . VAL A 1 93 ? -21.719 14.922 18.797 1 96.06 93 VAL A C 1
ATOM 683 O O . VAL A 1 93 ? -22.906 15.164 18.562 1 96.06 93 VAL A O 1
ATOM 686 N N . TYR A 1 94 ? -20.797 14.898 17.891 1 96.31 94 TYR A N 1
ATOM 687 C CA . TYR A 1 94 ? -21.141 15.164 16.5 1 96.31 94 TYR A CA 1
ATOM 688 C C . TYR A 1 94 ? -22.062 14.086 15.945 1 96.31 94 TYR A C 1
ATOM 690 O O . TYR A 1 94 ? -23 14.383 15.195 1 96.31 94 TYR A O 1
ATOM 698 N N . ILE A 1 95 ? -21.797 12.859 16.266 1 94.25 95 ILE A N 1
ATOM 699 C CA . ILE A 1 95 ? -22.625 11.758 15.805 1 94.25 95 ILE A CA 1
ATOM 700 C C . ILE A 1 95 ? -24.031 11.875 16.406 1 94.25 95 ILE A C 1
ATOM 702 O O . ILE A 1 95 ? -25.031 11.734 15.695 1 94.25 95 ILE A O 1
ATOM 706 N N . SER A 1 96 ? -24.125 12.148 17.672 1 93.38 96 SER A N 1
ATOM 707 C CA . SER A 1 96 ? -25.422 12.258 18.344 1 93.38 96 SER A CA 1
ATOM 708 C C . SER A 1 96 ? -26.234 13.414 17.781 1 93.38 96 SER A C 1
ATOM 710 O O . SER A 1 96 ? -27.469 13.352 17.766 1 93.38 96 SER A O 1
ATOM 712 N N . SER A 1 97 ? -25.594 14.43 17.344 1 92.5 97 SER A N 1
ATOM 713 C CA . SER A 1 97 ? -26.297 15.602 16.812 1 92.5 97 SER A CA 1
ATOM 714 C C . SER A 1 97 ? -26.734 15.367 15.375 1 92.5 97 SER A C 1
ATOM 716 O O . SER A 1 97 ? -27.562 16.109 14.852 1 92.5 97 SER A O 1
ATOM 718 N N . GLY A 1 98 ? -26.078 14.375 14.648 1 89.38 98 GLY A N 1
ATOM 719 C CA . GLY A 1 98 ? -26.453 14.031 13.281 1 89.38 98 GLY A CA 1
ATOM 720 C C . GLY A 1 98 ? -26.047 15.078 12.266 1 89.38 98 GLY A C 1
ATOM 721 O O . GLY A 1 98 ? -26.703 15.242 11.242 1 89.38 98 GLY A O 1
ATOM 722 N N . VAL A 1 99 ? -25.109 15.797 12.594 1 88.44 99 VAL A N 1
ATOM 723 C CA . VAL A 1 99 ? -24.703 16.875 11.711 1 88.44 99 VAL A CA 1
ATOM 724 C C . VAL A 1 99 ? -23.781 16.344 10.617 1 88.44 99 VAL A C 1
ATOM 726 O O . VAL A 1 99 ? -23.141 15.297 10.797 1 88.44 99 VAL A O 1
ATOM 729 N N . ILE A 1 100 ? -23.703 17.125 9.539 1 84.94 100 ILE A N 1
ATOM 730 C CA . ILE A 1 100 ? -22.891 16.75 8.398 1 84.94 100 ILE A CA 1
ATOM 731 C C . ILE A 1 100 ? -21.688 17.688 8.281 1 84.94 100 ILE A C 1
ATOM 733 O O . ILE A 1 100 ? -20.609 17.281 7.824 1 84.94 100 ILE A O 1
ATOM 737 N N . THR A 1 101 ? -21.875 18.953 8.633 1 91.81 101 THR A N 1
ATOM 738 C CA . THR A 1 101 ? -20.797 19.922 8.609 1 91.81 101 THR A CA 1
ATOM 739 C C . THR A 1 101 ? -20.609 20.562 9.992 1 91.81 101 THR A C 1
ATOM 741 O O . THR A 1 101 ? -21.531 20.531 10.82 1 91.81 101 THR A O 1
ATOM 744 N N . MET A 1 102 ? -19.5 21 10.211 1 93.69 102 MET A N 1
ATOM 745 C CA . MET A 1 102 ? -19.188 21.594 11.508 1 93.69 102 MET A CA 1
ATOM 746 C C . MET A 1 102 ? -19.922 22.922 11.695 1 93.69 102 MET A C 1
ATOM 748 O O . MET A 1 102 ? -20.438 23.203 12.773 1 93.69 102 MET A O 1
ATOM 752 N N . PRO A 1 103 ? -20.016 23.719 10.617 1 93.81 103 PRO A N 1
ATOM 753 C CA . PRO A 1 103 ? -20.828 24.922 10.789 1 93.81 103 PRO A CA 1
ATOM 754 C C . PRO A 1 103 ? -22.297 24.609 11.086 1 93.81 103 PRO A C 1
ATOM 756 O O . PRO A 1 103 ? -22.953 25.344 11.828 1 93.81 103 PRO A O 1
ATOM 759 N N . GLU A 1 104 ? -22.75 23.531 10.555 1 92.38 104 GLU A N 1
ATOM 760 C CA . GLU A 1 104 ? -24.125 23.109 10.828 1 92.38 104 GLU A CA 1
ATOM 761 C C . GLU A 1 104 ? -24.312 22.766 12.305 1 92.38 104 GLU A C 1
ATOM 763 O O . GLU A 1 104 ? -25.375 23.016 12.875 1 92.38 104 GLU A O 1
ATOM 768 N N . TYR A 1 105 ? -23.375 22.281 12.914 1 94.44 105 TYR A N 1
ATOM 769 C CA . TYR A 1 105 ? -23.438 21.969 14.336 1 94.44 105 TYR A CA 1
ATOM 770 C C . TYR A 1 105 ? -23.672 23.219 15.164 1 94.44 105 TYR A C 1
ATOM 772 O O . TYR A 1 105 ? -24.516 23.234 16.062 1 94.44 105 TYR A O 1
ATOM 780 N N . LEU A 1 106 ? -22.875 24.25 14.852 1 94.62 106 LEU A N 1
ATOM 781 C CA . LEU A 1 106 ? -23 25.5 15.602 1 94.62 106 LEU A CA 1
ATOM 782 C C . LEU A 1 106 ? -24.359 26.141 15.359 1 94.62 106 LEU A C 1
ATOM 784 O O . LEU A 1 106 ? -24.922 26.766 16.25 1 94.62 106 LEU A O 1
ATOM 788 N N . ARG A 1 107 ? -24.875 25.938 14.164 1 92.88 107 ARG A N 1
ATOM 789 C CA . ARG A 1 107 ? -26.219 26.438 13.891 1 92.88 107 ARG A CA 1
ATOM 790 C C . ARG A 1 107 ? -27.266 25.703 14.734 1 92.88 107 ARG A C 1
ATOM 792 O O . ARG A 1 107 ? -28.172 26.328 15.289 1 92.88 107 ARG A O 1
ATOM 799 N N . LYS A 1 108 ? -27.109 24.438 14.805 1 92 108 LYS A N 1
ATOM 800 C CA . LYS A 1 108 ? -28.031 23.641 15.602 1 92 108 LYS A CA 1
ATOM 801 C C . LYS A 1 108 ? -27.891 23.953 17.094 1 92 108 LYS A C 1
ATOM 803 O O . LYS A 1 108 ? -28.875 23.969 17.828 1 92 108 LYS A O 1
ATOM 808 N N . ARG A 1 109 ? -26.703 24.203 17.484 1 94.5 109 ARG A N 1
ATOM 809 C CA . ARG A 1 109 ? -26.391 24.422 18.891 1 94.5 109 ARG A CA 1
ATOM 810 C C . ARG A 1 109 ? -26.859 25.797 19.344 1 94.5 109 ARG A C 1
ATOM 812 O O . ARG A 1 109 ? -27.312 25.969 20.469 1 94.5 109 ARG A O 1
ATOM 819 N N . PHE A 1 110 ? -26.688 26.844 18.547 1 93.62 110 PHE A N 1
ATOM 820 C CA . PHE A 1 110 ? -26.922 28.203 19 1 93.62 110 PHE A CA 1
ATOM 821 C C . PHE A 1 110 ? -28.078 28.844 18.219 1 93.62 110 PHE A C 1
ATOM 823 O O . PHE A 1 110 ? -28.625 29.859 18.641 1 93.62 110 PHE A O 1
ATOM 830 N N . GLY A 1 111 ? -28.391 28.266 17.234 1 86.56 111 GLY A N 1
ATOM 831 C CA . GLY A 1 111 ? -29.422 28.875 16.406 1 86.56 111 GLY A CA 1
ATOM 832 C C . GLY A 1 111 ? -28.906 30 15.547 1 86.56 111 GLY A C 1
ATOM 833 O O . GLY A 1 111 ? -27.75 30.406 15.656 1 86.56 111 GLY A O 1
ATOM 834 N N . GLY A 1 112 ? -29.531 30.391 14.586 1 80.62 112 GLY A N 1
ATOM 835 C CA . GLY A 1 112 ? -29.156 31.5 13.727 1 80.62 112 GLY A CA 1
ATOM 836 C C . GLY A 1 112 ? -28.328 31.062 12.531 1 80.62 112 GLY A C 1
ATOM 837 O O . GLY A 1 112 ? -27.469 30.188 12.656 1 80.62 112 GLY A O 1
ATOM 838 N N . GLN A 1 113 ? -28.469 31.688 11.516 1 87.56 113 GLN A N 1
ATOM 839 C CA . GLN A 1 113 ? -27.797 31.312 10.266 1 87.56 113 GLN A CA 1
ATOM 840 C C . GLN A 1 113 ? -26.484 32.062 10.109 1 87.56 113 GLN A C 1
ATOM 842 O O . GLN A 1 113 ? -25.594 31.625 9.367 1 87.56 113 GLN A O 1
ATOM 847 N N . ARG A 1 114 ? -26.312 33.094 10.797 1 91.19 114 ARG A N 1
ATOM 848 C CA . ARG A 1 114 ? -25.156 33.938 10.578 1 91.19 114 ARG A CA 1
ATOM 849 C C . ARG A 1 114 ? -23.875 33.25 11.023 1 91.19 114 ARG A C 1
ATOM 851 O O . ARG A 1 114 ? -22.828 33.375 10.391 1 91.19 114 ARG A O 1
ATOM 858 N N . ILE A 1 115 ? -23.969 32.5 12.094 1 92.88 115 ILE A N 1
ATOM 859 C CA . ILE A 1 115 ? -22.781 31.812 12.609 1 92.88 115 ILE A CA 1
ATOM 860 C C . ILE A 1 115 ? -22.344 30.734 11.633 1 92.88 115 ILE A C 1
ATOM 862 O O . ILE A 1 115 ? -21.141 30.531 11.422 1 92.88 115 ILE A O 1
ATOM 866 N N . GLN A 1 116 ? -23.281 30.062 11.07 1 92.5 116 GLN A N 1
ATOM 867 C CA . GLN A 1 116 ? -22.969 29.016 10.102 1 92.5 116 GLN A CA 1
ATOM 868 C C . GLN A 1 116 ? -22.266 29.594 8.883 1 92.5 116 GLN A C 1
ATOM 870 O O . GLN A 1 116 ? -21.266 29.047 8.422 1 92.5 116 GLN A O 1
ATOM 875 N N . ILE A 1 117 ? -22.75 30.641 8.367 1 92.06 117 ILE A N 1
ATOM 876 C CA . ILE A 1 117 ? -22.172 31.281 7.191 1 92.06 117 ILE A CA 1
ATOM 877 C C . ILE A 1 117 ? -20.797 31.828 7.523 1 92.06 117 ILE A C 1
ATOM 879 O O . ILE A 1 117 ? -19.859 31.672 6.738 1 92.06 117 ILE A O 1
ATOM 883 N N . TYR A 1 118 ? -20.734 32.438 8.633 1 93.56 118 TYR A N 1
ATOM 884 C CA . TYR A 1 118 ? -19.469 32.969 9.086 1 93.56 118 TYR A CA 1
ATOM 885 C C . TYR A 1 118 ? -18.391 31.875 9.141 1 93.56 118 TYR A C 1
ATOM 887 O O . TYR A 1 118 ? -17.297 32.031 8.602 1 93.56 118 TYR A O 1
ATOM 895 N N . LEU A 1 119 ? -18.688 30.828 9.766 1 94.75 119 LEU A N 1
ATOM 896 C CA . LEU A 1 119 ? -17.719 29.75 9.961 1 94.75 119 LEU A CA 1
ATOM 897 C C . LEU A 1 119 ? -17.359 29.109 8.625 1 94.75 119 LEU A C 1
ATOM 899 O O . LEU A 1 119 ? -16.203 28.75 8.406 1 94.75 119 LEU A O 1
ATOM 903 N N . SER A 1 120 ? -18.312 28.906 7.777 1 94.75 120 SER A N 1
ATOM 904 C CA . SER A 1 120 ? -18.047 28.312 6.473 1 94.75 120 SER A CA 1
ATOM 905 C C . SER A 1 120 ? -17.125 29.203 5.645 1 94.75 120 SER A C 1
ATOM 907 O O . SER A 1 120 ? -16.156 28.703 5.055 1 94.75 120 SER A O 1
ATOM 909 N N . VAL A 1 121 ? -17.375 30.469 5.648 1 94.12 121 VAL A N 1
ATOM 910 C CA . VAL A 1 121 ? -16.578 31.391 4.863 1 94.12 121 VAL A CA 1
ATOM 911 C C . VAL A 1 121 ? -15.164 31.484 5.441 1 94.12 121 VAL A C 1
ATOM 913 O O . VAL A 1 121 ? -14.188 31.484 4.691 1 94.12 121 VAL A O 1
ATOM 916 N N . LEU A 1 122 ? -15.125 31.547 6.711 1 94.81 122 LEU A N 1
ATOM 917 C CA . LEU A 1 122 ? -13.812 31.625 7.348 1 94.81 122 LEU A CA 1
ATOM 918 C C . LEU A 1 122 ? -13.008 30.359 7.082 1 94.81 122 LEU A C 1
ATOM 920 O O . LEU A 1 122 ? -11.797 30.422 6.879 1 94.81 122 LEU A O 1
ATOM 924 N N . SER A 1 123 ? -13.664 29.234 7.168 1 94.75 123 SER A N 1
ATOM 925 C CA . SER A 1 123 ? -12.977 27.969 6.879 1 94.75 123 SER A CA 1
ATOM 926 C C . SER A 1 123 ? -12.438 27.953 5.453 1 94.75 123 SER A C 1
ATOM 928 O O . SER A 1 123 ? -11.312 27.516 5.215 1 94.75 123 SER A O 1
ATOM 930 N N . LEU A 1 124 ? -13.195 28.406 4.508 1 94.88 124 LEU A N 1
ATOM 931 C CA . LEU A 1 124 ? -12.781 28.438 3.111 1 94.88 124 LEU A CA 1
ATOM 932 C C . LEU A 1 124 ? -11.594 29.375 2.916 1 94.88 124 LEU A C 1
ATOM 934 O O . LEU A 1 124 ? -10.68 29.078 2.152 1 94.88 124 LEU A O 1
ATOM 938 N N . ILE A 1 125 ? -11.594 30.453 3.615 1 93.25 125 ILE A N 1
ATOM 939 C CA . ILE A 1 125 ? -10.477 31.406 3.568 1 93.25 125 ILE A CA 1
ATOM 940 C C . ILE A 1 125 ? -9.219 30.75 4.133 1 93.25 125 ILE A C 1
ATOM 942 O O . ILE A 1 125 ? -8.141 30.859 3.553 1 93.25 125 ILE A O 1
ATOM 946 N N . LEU A 1 126 ? -9.375 30.078 5.203 1 94.31 126 LEU A N 1
ATOM 947 C CA . LEU A 1 126 ? -8.25 29.375 5.812 1 94.31 126 LEU A CA 1
ATOM 948 C C . LEU A 1 126 ? -7.719 28.297 4.883 1 94.31 126 LEU A C 1
ATOM 950 O O . LEU A 1 126 ? -6.512 28.062 4.828 1 94.31 126 LEU A O 1
ATOM 954 N N . TYR A 1 127 ? -8.633 27.625 4.156 1 94.12 127 TYR A N 1
ATOM 955 C CA . TYR A 1 127 ? -8.211 26.594 3.223 1 94.12 127 TYR A CA 1
ATOM 956 C C . TYR A 1 127 ? -7.383 27.172 2.086 1 94.12 127 TYR A C 1
ATOM 958 O O . TYR A 1 127 ? -6.383 26.594 1.665 1 94.12 127 TYR A O 1
ATOM 966 N N . ILE A 1 128 ? -7.75 28.297 1.646 1 92.81 128 ILE A N 1
ATOM 967 C CA . ILE A 1 128 ? -7.043 28.953 0.551 1 92.81 128 ILE A CA 1
ATOM 968 C C . ILE A 1 128 ? -5.637 29.344 1.002 1 92.81 128 ILE A C 1
ATOM 970 O O . ILE A 1 128 ? -4.652 29.031 0.323 1 92.81 128 ILE A O 1
ATOM 974 N N . PHE A 1 129 ? -5.48 29.859 2.15 1 91.12 129 PHE A N 1
ATOM 975 C CA . PHE A 1 129 ? -4.23 30.469 2.572 1 91.12 129 PHE A CA 1
ATOM 976 C C . PHE A 1 129 ? -3.301 29.438 3.203 1 91.12 129 PHE A C 1
ATOM 978 O O . PHE A 1 129 ? -2.078 29.594 3.15 1 91.12 129 PHE A O 1
ATOM 985 N N . THR A 1 130 ? -3.857 28.406 3.756 1 92.62 130 THR A N 1
ATOM 986 C CA . THR A 1 130 ? -2.977 27.578 4.566 1 92.62 130 THR A CA 1
ATOM 987 C C . THR A 1 130 ? -2.881 26.172 3.984 1 92.62 130 THR A C 1
ATOM 989 O O . THR A 1 130 ? -1.952 25.422 4.301 1 92.62 130 THR A O 1
ATOM 992 N N . LYS A 1 131 ? -3.791 25.766 3.166 1 93.81 131 LYS A N 1
ATOM 993 C CA . LYS A 1 131 ? -3.797 24.359 2.758 1 93.81 131 LYS A CA 1
ATOM 994 C C . LYS A 1 131 ? -3.633 24.219 1.247 1 93.81 131 LYS A C 1
ATOM 996 O O . LYS A 1 131 ? -2.582 23.797 0.767 1 93.81 131 LYS A O 1
ATOM 1001 N N . ILE A 1 132 ? -4.57 24.766 0.447 1 91.31 132 ILE A N 1
ATOM 1002 C CA . ILE A 1 132 ? -4.566 24.578 -1 1 91.31 132 ILE A CA 1
ATOM 1003 C C . ILE A 1 132 ? -3.318 25.219 -1.602 1 91.31 132 ILE A C 1
ATOM 1005 O O . ILE A 1 132 ? -2.564 24.578 -2.33 1 91.31 132 ILE A O 1
ATOM 1009 N N . SER A 1 133 ? -3.066 26.453 -1.305 1 91.75 133 SER A N 1
ATOM 1010 C CA . SER A 1 133 ? -1.933 27.172 -1.869 1 91.75 133 SER A CA 1
ATOM 1011 C C . SER A 1 133 ? -0.609 26.547 -1.457 1 91.75 133 SER A C 1
ATOM 1013 O O . SER A 1 133 ? 0.292 26.375 -2.283 1 91.75 133 SER A O 1
ATOM 1015 N N . THR A 1 134 ? -0.52 26.156 -0.241 1 92.62 134 THR A N 1
ATOM 1016 C CA . THR A 1 134 ? 0.731 25.609 0.269 1 92.62 134 THR A CA 1
ATOM 1017 C C . THR A 1 134 ? 0.993 24.219 -0.318 1 92.62 134 THR A C 1
ATOM 1019 O O . THR A 1 134 ? 2.139 23.875 -0.607 1 92.62 134 THR A O 1
ATOM 1022 N N . ASP A 1 135 ? -0.05 23.438 -0.491 1 91.88 135 ASP A N 1
ATOM 1023 C CA . ASP A 1 135 ? 0.1 22.109 -1.089 1 91.88 135 ASP A CA 1
ATOM 1024 C C . ASP A 1 135 ? 0.521 22.219 -2.553 1 91.88 135 ASP A C 1
ATOM 1026 O O . ASP A 1 135 ? 1.39 21.469 -3.01 1 91.88 135 ASP A O 1
ATOM 1030 N N . ILE A 1 136 ? -0.094 23.125 -3.221 1 88.88 136 ILE A N 1
ATOM 1031 C CA . ILE A 1 136 ? 0.233 23.312 -4.629 1 88.88 136 ILE A CA 1
ATOM 1032 C C . ILE A 1 136 ? 1.661 23.828 -4.766 1 88.88 136 ILE A C 1
ATOM 1034 O O . ILE A 1 136 ? 2.426 23.359 -5.609 1 88.88 136 ILE A O 1
ATOM 1038 N N . PHE A 1 137 ? 2.01 24.781 -4.004 1 89.56 137 PHE A N 1
ATOM 1039 C CA . PHE A 1 137 ? 3.361 25.328 -4.027 1 89.56 137 PHE A CA 1
ATOM 1040 C C . PHE A 1 137 ? 4.391 24.234 -3.736 1 89.56 137 PHE A C 1
ATOM 1042 O O . PHE A 1 137 ? 5.406 24.141 -4.43 1 89.56 137 PHE A O 1
ATOM 1049 N N . SER A 1 138 ? 4.145 23.5 -2.668 1 91.44 138 SER A N 1
ATOM 1050 C CA . SER A 1 138 ? 5.074 22.453 -2.264 1 91.44 138 SER A CA 1
ATOM 1051 C C . SER A 1 138 ? 5.234 21.406 -3.359 1 91.44 138 SER A C 1
ATOM 1053 O O . SER A 1 138 ? 6.348 20.953 -3.637 1 91.44 138 SER A O 1
ATOM 1055 N N . GLY A 1 139 ? 4.133 20.969 -3.891 1 88.12 139 GLY A N 1
ATOM 1056 C CA . GLY A 1 139 ? 4.207 20.031 -5 1 88.12 139 GLY A CA 1
ATOM 1057 C C . GLY A 1 139 ? 4.969 20.578 -6.191 1 88.12 139 GLY A C 1
ATOM 1058 O O . GLY A 1 139 ? 5.758 19.875 -6.816 1 88.12 139 GLY A O 1
ATOM 1059 N N . ALA A 1 140 ? 4.766 21.797 -6.453 1 87.69 140 ALA A N 1
ATOM 1060 C CA . ALA A 1 140 ? 5.449 22.438 -7.57 1 87.69 140 ALA A CA 1
ATOM 1061 C C . ALA A 1 140 ? 6.945 22.578 -7.293 1 87.69 140 ALA A C 1
ATOM 1063 O O . ALA A 1 140 ? 7.766 22.422 -8.195 1 87.69 140 ALA A O 1
ATOM 1064 N N . LEU A 1 141 ? 7.262 22.953 -6.102 1 87.44 141 LEU A N 1
ATOM 1065 C CA . LEU A 1 141 ? 8.664 23.062 -5.703 1 87.44 141 LEU A CA 1
ATOM 1066 C C . LEU A 1 141 ? 9.375 21.734 -5.859 1 87.44 141 LEU A C 1
ATOM 1068 O O . LEU A 1 141 ? 10.531 21.688 -6.289 1 87.44 141 LEU A O 1
ATOM 1072 N N . PHE A 1 142 ? 8.734 20.703 -5.488 1 87.12 142 PHE A N 1
ATOM 1073 C CA . PHE A 1 142 ? 9.32 19.391 -5.625 1 87.12 142 PHE A CA 1
ATOM 1074 C C . PHE A 1 142 ? 9.586 19.062 -7.09 1 87.12 142 PHE A C 1
ATOM 1076 O O . PHE A 1 142 ? 10.648 18.516 -7.434 1 87.12 142 PHE A O 1
ATOM 1083 N N . ILE A 1 143 ? 8.625 19.312 -7.922 1 82.5 143 ILE A N 1
ATOM 1084 C CA . ILE A 1 143 ? 8.773 19.062 -9.352 1 82.5 143 ILE A CA 1
ATOM 1085 C C . ILE A 1 143 ? 9.875 19.938 -9.93 1 82.5 143 ILE A C 1
ATOM 1087 O O . ILE A 1 143 ? 10.664 19.5 -10.773 1 82.5 143 ILE A O 1
ATOM 1091 N N . GLN A 1 144 ? 9.953 21.109 -9.445 1 84.25 144 GLN A N 1
ATOM 1092 C CA . GLN A 1 144 ? 10.984 22.031 -9.906 1 84.25 144 GLN A CA 1
ATOM 1093 C C . GLN A 1 144 ? 12.375 21.531 -9.555 1 84.25 144 GLN A C 1
ATOM 1095 O O . GLN A 1 144 ? 13.281 21.531 -10.398 1 84.25 144 GLN A O 1
ATOM 1100 N N . VAL A 1 145 ? 12.5 21.109 -8.344 1 83.5 145 VAL A N 1
ATOM 1101 C CA . VAL A 1 145 ? 13.805 20.641 -7.879 1 83.5 145 VAL A CA 1
ATOM 1102 C C . VAL A 1 145 ? 14.141 19.297 -8.531 1 83.5 145 VAL A C 1
ATOM 1104 O O . VAL A 1 145 ? 15.297 19.031 -8.836 1 83.5 145 VAL A O 1
ATOM 1107 N N . SER A 1 146 ? 13.156 18.516 -8.812 1 80.62 146 SER A N 1
ATOM 1108 C CA . SER A 1 146 ? 13.375 17.172 -9.336 1 80.62 146 SER A CA 1
ATOM 1109 C C . SER A 1 146 ? 13.555 17.188 -10.852 1 80.62 146 SER A C 1
ATOM 1111 O O . SER A 1 146 ? 14.367 16.438 -11.391 1 80.62 146 SER A O 1
ATOM 1113 N N . LEU A 1 147 ? 12.711 17.969 -11.508 1 78.69 147 LEU A N 1
ATOM 1114 C CA . LEU A 1 147 ? 12.688 17.906 -12.969 1 78.69 147 LEU A CA 1
ATOM 1115 C C . LEU A 1 147 ? 13.281 19.172 -13.578 1 78.69 147 LEU A C 1
ATOM 1117 O O . LEU A 1 147 ? 13.594 19.188 -14.773 1 78.69 147 LEU A O 1
ATOM 1121 N N . GLY A 1 148 ? 13.469 20.156 -12.844 1 78.62 148 GLY A N 1
ATOM 1122 C CA . GLY A 1 148 ? 14.031 21.406 -13.336 1 78.62 148 GLY A CA 1
ATOM 1123 C C . GLY A 1 148 ? 13.031 22.25 -14.117 1 78.62 148 GLY A C 1
ATOM 1124 O O . GLY A 1 148 ? 13.422 23.125 -14.883 1 78.62 148 GLY A O 1
ATOM 1125 N N . TRP A 1 149 ? 11.742 21.922 -13.984 1 79.31 149 TRP A N 1
ATOM 1126 C CA . TRP A 1 149 ? 10.703 22.672 -14.688 1 79.31 149 TRP A CA 1
ATOM 1127 C C . TRP A 1 149 ? 10.375 23.969 -13.961 1 79.31 149 TRP A C 1
ATOM 1129 O O . TRP A 1 149 ? 10.719 24.125 -12.789 1 79.31 149 TRP A O 1
ATOM 1139 N N . ASN A 1 150 ? 9.742 24.812 -14.766 1 83.88 150 ASN A N 1
ATOM 1140 C CA . ASN A 1 150 ? 9.25 26.047 -14.172 1 83.88 150 ASN A CA 1
ATOM 1141 C C . ASN A 1 150 ? 8.164 25.781 -13.133 1 83.88 150 ASN A C 1
ATOM 1143 O O . ASN A 1 150 ? 7.34 24.875 -13.305 1 83.88 150 ASN A O 1
ATOM 1147 N N . LEU A 1 151 ? 8.18 26.609 -12.078 1 79.25 151 LEU A N 1
ATOM 1148 C CA . LEU A 1 151 ? 7.266 26.438 -10.953 1 79.25 151 LEU A CA 1
ATOM 1149 C C . LEU A 1 151 ? 5.812 26.5 -11.422 1 79.25 151 LEU A C 1
ATOM 1151 O O . LEU A 1 151 ? 4.98 25.703 -10.992 1 79.25 151 LEU A O 1
ATOM 1155 N N . TYR A 1 152 ? 5.469 27.359 -12.273 1 81.25 152 TYR A N 1
ATOM 1156 C CA . TYR A 1 152 ? 4.086 27.562 -12.68 1 81.25 152 TYR A CA 1
ATOM 1157 C C . TYR A 1 152 ? 3.623 26.469 -13.625 1 81.25 152 TYR A C 1
ATOM 1159 O O . TYR A 1 152 ? 2.473 26.016 -13.555 1 81.25 152 TYR A O 1
ATOM 1167 N N . LEU A 1 153 ? 4.434 26.031 -14.477 1 82.06 153 LEU A N 1
ATOM 1168 C CA . LEU A 1 153 ? 4.113 24.891 -15.312 1 82.06 153 LEU A CA 1
ATOM 1169 C C . LEU A 1 153 ? 3.857 23.641 -14.461 1 82.06 153 LEU A C 1
ATOM 1171 O O . LEU A 1 153 ? 2.906 22.906 -14.711 1 82.06 153 LEU A O 1
ATOM 1175 N N . SER A 1 154 ? 4.699 23.547 -13.508 1 81.88 154 SER A N 1
ATOM 1176 C CA . SER A 1 154 ? 4.539 22.422 -12.594 1 81.88 154 SER A CA 1
ATOM 1177 C C . SER A 1 154 ? 3.205 22.484 -11.859 1 81.88 154 SER A C 1
ATOM 1179 O O . SER A 1 154 ? 2.551 21.469 -11.641 1 81.88 154 SER A O 1
ATOM 1181 N N . THR A 1 155 ? 2.807 23.641 -11.492 1 84.31 155 THR A N 1
ATOM 1182 C CA . THR A 1 155 ? 1.547 23.859 -10.789 1 84.31 155 THR A CA 1
ATOM 1183 C C . THR A 1 155 ? 0.364 23.453 -11.664 1 84.31 155 THR A C 1
ATOM 1185 O O . THR A 1 155 ? -0.559 22.781 -11.211 1 84.31 155 THR A O 1
ATOM 1188 N N . VAL A 1 156 ? 0.418 23.812 -12.867 1 81.56 156 VAL A N 1
ATOM 1189 C CA . VAL A 1 156 ? -0.68 23.531 -13.789 1 81.56 156 VAL A CA 1
ATOM 1190 C C . VAL A 1 156 ? -0.803 22.031 -14.008 1 81.56 156 VAL A C 1
ATOM 1192 O O . VAL A 1 156 ? -1.907 21.484 -13.992 1 81.56 156 VAL A O 1
ATOM 1195 N N . ILE A 1 157 ? 0.245 21.391 -14.203 1 77.12 157 ILE A N 1
ATOM 1196 C CA . ILE A 1 157 ? 0.246 19.938 -14.43 1 77.12 157 ILE A CA 1
ATOM 1197 C C . ILE A 1 157 ? -0.307 19.219 -13.203 1 77.12 157 ILE A C 1
ATOM 1199 O O . ILE A 1 157 ? -1.105 18.297 -13.328 1 77.12 157 ILE A O 1
ATOM 1203 N N . LEU A 1 158 ? 0.16 19.656 -12.109 1 78.81 158 LEU A N 1
ATOM 1204 C CA . LEU A 1 158 ? -0.289 19.047 -10.859 1 78.81 158 LEU A CA 1
ATOM 1205 C C . LEU A 1 158 ? -1.794 19.219 -10.688 1 78.81 158 LEU A C 1
ATOM 1207 O O . LEU A 1 158 ? -2.48 18.297 -10.242 1 78.81 158 LEU A O 1
ATOM 1211 N N . LEU A 1 159 ? -2.264 20.375 -11.047 1 79.06 159 LEU A N 1
ATOM 1212 C CA . LEU A 1 159 ? -3.682 20.672 -10.898 1 79.06 159 LEU A CA 1
ATOM 1213 C C . LEU A 1 159 ? -4.523 19.844 -11.852 1 79.06 159 LEU A C 1
ATOM 1215 O O . LEU A 1 159 ? -5.609 19.375 -11.492 1 79.06 159 LEU A O 1
ATOM 1219 N N . VAL A 1 160 ? -4.047 19.672 -12.977 1 75.62 160 VAL A N 1
ATOM 1220 C CA . VAL A 1 160 ? -4.77 18.891 -13.977 1 75.62 160 VAL A CA 1
ATOM 1221 C C . VAL A 1 160 ? -4.871 17.438 -13.516 1 75.62 160 VAL A C 1
ATOM 1223 O O . VAL A 1 160 ? -5.945 16.828 -13.578 1 75.62 160 VAL A O 1
ATOM 1226 N N . VAL A 1 161 ? -3.822 16.953 -13.016 1 71.25 161 VAL A N 1
ATOM 1227 C CA . VAL A 1 161 ? -3.803 15.555 -12.578 1 71.25 161 VAL A CA 1
ATOM 1228 C C . VAL A 1 161 ? -4.703 15.383 -11.359 1 71.25 161 VAL A C 1
ATOM 1230 O O . VAL A 1 161 ? -5.445 14.406 -11.258 1 71.25 161 VAL A O 1
ATOM 1233 N N . THR A 1 162 ? -4.648 16.328 -10.445 1 73.12 162 THR A N 1
ATOM 1234 C CA . THR A 1 162 ? -5.453 16.281 -9.227 1 73.12 162 THR A CA 1
ATOM 1235 C C . THR A 1 162 ? -6.938 16.453 -9.555 1 73.12 162 THR A C 1
ATOM 1237 O O . THR A 1 162 ? -7.789 15.781 -8.961 1 73.12 162 THR A O 1
ATOM 1240 N N . ALA A 1 163 ? -7.188 17.344 -10.438 1 69.88 163 ALA A N 1
ATOM 1241 C CA . ALA A 1 163 ? -8.57 17.609 -10.812 1 69.88 163 ALA A CA 1
ATOM 1242 C C . ALA A 1 163 ? -9.219 16.391 -11.445 1 69.88 163 ALA A C 1
ATOM 1244 O O . ALA A 1 163 ? -10.367 16.062 -11.148 1 69.88 163 ALA A O 1
ATOM 1245 N N . VAL A 1 164 ? -8.547 15.672 -12.242 1 65.12 164 VAL A N 1
ATOM 1246 C CA . VAL A 1 164 ? -9.062 14.484 -12.914 1 65.12 164 VAL A CA 1
ATOM 1247 C C . VAL A 1 164 ? -9.398 13.406 -11.883 1 65.12 164 VAL A C 1
ATOM 1249 O O . VAL A 1 164 ? -10.438 12.758 -11.969 1 65.12 164 VAL A O 1
ATOM 1252 N N . TYR A 1 165 ? -8.648 13.398 -10.891 1 63.97 165 TYR A N 1
ATOM 1253 C CA . TYR A 1 165 ? -8.844 12.391 -9.859 1 63.97 165 TYR A CA 1
ATOM 1254 C C . TYR A 1 165 ? -10.008 12.773 -8.945 1 63.97 165 TYR A C 1
ATOM 1256 O O . TYR A 1 165 ? -10.766 11.906 -8.508 1 63.97 165 TYR A O 1
ATOM 1264 N N . THR A 1 166 ? -10.078 13.992 -8.617 1 64.38 166 THR A N 1
ATOM 1265 C CA . THR A 1 166 ? -11.109 14.461 -7.691 1 64.38 166 THR A CA 1
ATOM 1266 C C . THR A 1 166 ? -12.492 14.391 -8.336 1 64.38 166 THR A C 1
ATOM 1268 O O . THR A 1 166 ? -13.477 14.055 -7.676 1 64.38 166 THR A O 1
ATOM 1271 N N . ILE A 1 167 ? -12.523 14.664 -9.531 1 61.59 167 ILE A N 1
ATOM 1272 C CA . ILE A 1 167 ? -13.805 14.688 -10.227 1 61.59 167 ILE A CA 1
ATOM 1273 C C . ILE A 1 167 ? -14.32 13.266 -10.414 1 61.59 167 ILE A C 1
ATOM 1275 O O . ILE A 1 167 ? -15.516 13.008 -10.297 1 61.59 167 ILE A O 1
ATOM 1279 N N . ALA A 1 168 ? -13.43 12.398 -10.547 1 59.25 168 ALA A N 1
ATOM 1280 C CA . ALA A 1 168 ? -13.828 11.023 -10.852 1 59.25 168 ALA A CA 1
ATOM 1281 C C . ALA A 1 168 ? -14.25 10.281 -9.586 1 59.25 168 ALA A C 1
ATOM 1283 O O . ALA A 1 168 ? -15.016 9.32 -9.648 1 59.25 168 ALA A O 1
ATOM 1284 N N . GLY A 1 169 ? -13.773 10.836 -8.445 1 59.5 169 GLY A N 1
ATOM 1285 C CA . GLY A 1 169 ? -14.031 9.984 -7.289 1 59.5 169 GLY A CA 1
ATOM 1286 C C . GLY A 1 169 ? -14.914 10.648 -6.246 1 59.5 169 GLY A C 1
ATOM 1287 O O . GLY A 1 169 ? -14.938 11.875 -6.137 1 59.5 169 GLY A O 1
ATOM 1288 N N . GLY A 1 170 ? -16.047 10.102 -5.742 1 63.38 170 GLY A N 1
ATOM 1289 C CA . GLY A 1 170 ? -16.766 10.523 -4.555 1 63.38 170 GLY A CA 1
ATOM 1290 C C . GLY A 1 170 ? -15.984 10.32 -3.271 1 63.38 170 GLY A C 1
ATOM 1291 O O . GLY A 1 170 ? -14.844 9.875 -3.303 1 63.38 170 GLY A O 1
ATOM 1292 N N . LEU A 1 171 ? -16.5 10.773 -2.119 1 63.34 171 LEU A N 1
ATOM 1293 C CA . LEU A 1 171 ? -15.828 10.727 -0.826 1 63.34 171 LEU A CA 1
ATOM 1294 C C . LEU A 1 171 ? -15.383 9.305 -0.498 1 63.34 171 LEU A C 1
ATOM 1296 O O . LEU A 1 171 ? -14.273 9.094 -0.009 1 63.34 171 LEU A O 1
ATOM 1300 N N . THR A 1 172 ? -16.25 8.328 -0.761 1 66.06 172 THR A N 1
ATOM 1301 C CA . THR A 1 172 ? -15.906 6.945 -0.436 1 66.06 172 THR A CA 1
ATOM 1302 C C . THR A 1 172 ? -14.742 6.461 -1.286 1 66.06 172 THR A C 1
ATOM 1304 O O . THR A 1 172 ? -13.844 5.773 -0.787 1 66.06 172 THR A O 1
ATOM 1307 N N . ALA A 1 173 ? -14.773 6.863 -2.479 1 68.94 173 ALA A N 1
ATOM 1308 C CA . ALA A 1 173 ? -13.664 6.512 -3.359 1 68.94 173 ALA A CA 1
ATOM 1309 C C . ALA A 1 173 ? -12.359 7.141 -2.879 1 68.94 173 ALA A C 1
ATOM 1311 O O . ALA A 1 173 ? -11.305 6.508 -2.92 1 68.94 173 ALA A O 1
ATOM 1312 N N . VAL A 1 174 ? -12.539 8.266 -2.32 1 71.75 174 VAL A N 1
ATOM 1313 C CA . VAL A 1 174 ? -11.367 9.008 -1.873 1 71.75 174 VAL A CA 1
ATOM 1314 C C . VAL A 1 174 ? -10.766 8.336 -0.637 1 71.75 174 VAL A C 1
ATOM 1316 O O . VAL A 1 174 ? -9.547 8.258 -0.496 1 71.75 174 VAL A O 1
ATOM 1319 N N . ILE A 1 175 ? -11.633 7.809 0.151 1 71.44 175 ILE A N 1
ATOM 1320 C CA . ILE A 1 175 ? -11.148 7.203 1.387 1 71.44 175 ILE A CA 1
ATOM 1321 C C . ILE A 1 175 ? -10.344 5.945 1.063 1 71.44 175 ILE A C 1
ATOM 1323 O O . ILE A 1 175 ? -9.289 5.711 1.65 1 71.44 175 ILE A O 1
ATOM 1327 N N . TYR A 1 176 ? -10.758 5.227 0.109 1 74.38 176 TYR A N 1
ATOM 1328 C CA . TYR A 1 176 ? -10.039 4.012 -0.261 1 74.38 176 TYR A CA 1
ATOM 1329 C C . TYR A 1 176 ? -8.734 4.348 -0.977 1 74.38 176 TYR A C 1
ATOM 1331 O O . TYR A 1 176 ? -7.711 3.699 -0.752 1 74.38 176 TYR A O 1
ATOM 1339 N N . THR A 1 177 ? -8.797 5.332 -1.741 1 79.06 177 THR A N 1
ATOM 1340 C CA . THR A 1 177 ? -7.574 5.758 -2.414 1 79.06 177 THR A CA 1
ATOM 1341 C C . THR A 1 177 ? -6.582 6.34 -1.412 1 79.06 177 THR A C 1
ATOM 1343 O O . THR A 1 177 ? -5.371 6.176 -1.564 1 79.06 177 THR A O 1
ATOM 1346 N N . ASP A 1 178 ? -7.137 6.969 -0.439 1 83.25 178 ASP A N 1
ATOM 1347 C CA . ASP A 1 178 ? -6.285 7.523 0.609 1 83.25 178 ASP A CA 1
ATOM 1348 C C . ASP A 1 178 ? -5.523 6.426 1.342 1 83.25 178 ASP A C 1
ATOM 1350 O O . ASP A 1 178 ? -4.379 6.621 1.752 1 83.25 178 ASP A O 1
ATOM 1354 N N . ALA A 1 179 ? -6.258 5.379 1.519 1 82.56 179 ALA A N 1
ATOM 1355 C CA . ALA A 1 179 ? -5.59 4.27 2.199 1 82.56 179 ALA A CA 1
ATOM 1356 C C . ALA A 1 179 ? -4.391 3.775 1.397 1 82.56 179 ALA A C 1
ATOM 1358 O O . ALA A 1 179 ? -3.32 3.531 1.958 1 82.56 179 ALA A O 1
ATOM 1359 N N . LEU A 1 180 ? -4.605 3.646 0.138 1 82.88 180 LEU A N 1
ATOM 1360 C CA . LEU A 1 180 ? -3.51 3.234 -0.734 1 82.88 180 LEU A CA 1
ATOM 1361 C C . LEU A 1 180 ? -2.398 4.277 -0.745 1 82.88 180 LEU A C 1
ATOM 1363 O O . LEU A 1 180 ? -1.218 3.936 -0.668 1 82.88 180 LEU A O 1
ATOM 1367 N N . GLN A 1 181 ? -2.76 5.516 -0.809 1 85.81 181 GLN A N 1
ATOM 1368 C CA . GLN A 1 181 ? -1.792 6.609 -0.823 1 85.81 181 GLN A CA 1
ATOM 1369 C C . GLN A 1 181 ? -0.976 6.637 0.466 1 85.81 181 GLN A C 1
ATOM 1371 O O . GLN A 1 181 ? 0.224 6.914 0.441 1 85.81 181 GLN A O 1
ATOM 1376 N N . THR A 1 182 ? -1.648 6.332 1.505 1 88.25 182 THR A N 1
ATOM 1377 C CA . THR A 1 182 ? -0.966 6.34 2.795 1 88.25 182 THR A CA 1
ATOM 1378 C C . THR A 1 182 ? 0.11 5.258 2.842 1 88.25 182 THR A C 1
ATOM 1380 O O . THR A 1 182 ? 1.22 5.5 3.32 1 88.25 182 THR A O 1
ATOM 1383 N N . VAL A 1 183 ? -0.196 4.148 2.326 1 85.44 183 VAL A N 1
ATOM 1384 C CA . VAL A 1 183 ? 0.757 3.045 2.34 1 85.44 183 VAL A CA 1
ATOM 1385 C C . VAL A 1 183 ? 1.973 3.4 1.485 1 85.44 183 VAL A C 1
ATOM 1387 O O . VAL A 1 183 ? 3.113 3.182 1.896 1 85.44 183 VAL A O 1
ATOM 1390 N N . ILE A 1 184 ? 1.716 3.934 0.355 1 86.62 184 ILE A N 1
ATOM 1391 C CA . ILE A 1 184 ? 2.789 4.312 -0.556 1 86.62 184 ILE A CA 1
ATOM 1392 C C . ILE A 1 184 ? 3.639 5.414 0.077 1 86.62 184 ILE A C 1
ATOM 1394 O O . ILE A 1 184 ? 4.871 5.367 0.023 1 86.62 184 ILE A O 1
ATOM 1398 N N . MET A 1 185 ? 2.992 6.359 0.675 1 89.88 185 MET A N 1
ATOM 1399 C CA . MET A 1 185 ? 3.676 7.492 1.294 1 89.88 185 MET A CA 1
ATOM 1400 C C . MET A 1 185 ? 4.559 7.027 2.447 1 89.88 185 MET A C 1
ATOM 1402 O O . MET A 1 185 ? 5.727 7.418 2.533 1 89.88 185 MET A O 1
ATOM 1406 N N . VAL A 1 186 ? 4.047 6.18 3.273 1 89.06 186 VAL A N 1
ATOM 1407 C CA . VAL A 1 186 ? 4.766 5.738 4.465 1 89.06 186 VAL A CA 1
ATOM 1408 C C . VAL A 1 186 ? 5.938 4.844 4.062 1 89.06 186 VAL A C 1
ATOM 1410 O O . VAL A 1 186 ? 7.055 5.016 4.555 1 89.06 186 VAL A O 1
ATOM 1413 N N . LEU A 1 187 ? 5.684 3.975 3.154 1 88.31 187 LEU A N 1
ATOM 1414 C CA . LEU A 1 187 ? 6.742 3.066 2.729 1 88.31 187 LEU A CA 1
ATOM 1415 C C . LEU A 1 187 ? 7.852 3.824 2.006 1 88.31 187 LEU A C 1
ATOM 1417 O O . LEU A 1 187 ? 9.039 3.58 2.248 1 88.31 187 LEU A O 1
ATOM 1421 N N . GLY A 1 188 ? 7.461 4.68 1.088 1 90.12 188 GLY A N 1
ATOM 1422 C CA . GLY A 1 188 ? 8.453 5.484 0.395 1 90.12 188 GLY A CA 1
ATOM 1423 C C . GLY A 1 188 ? 9.266 6.367 1.327 1 90.12 188 GLY A C 1
ATOM 1424 O O . GLY A 1 188 ? 10.484 6.484 1.182 1 90.12 188 GLY A O 1
ATOM 1425 N N . ALA A 1 189 ? 8.594 6.984 2.264 1 92.75 189 ALA A N 1
ATOM 1426 C CA . ALA A 1 189 ? 9.266 7.855 3.221 1 92.75 189 ALA A CA 1
ATOM 1427 C C . ALA A 1 189 ? 10.211 7.059 4.121 1 92.75 189 ALA A C 1
ATOM 1429 O O . ALA A 1 189 ? 11.273 7.547 4.504 1 92.75 189 ALA A O 1
ATOM 1430 N N . LEU A 1 190 ? 9.828 5.828 4.453 1 92.12 190 LEU A N 1
ATOM 1431 C CA . LEU A 1 190 ? 10.688 4.965 5.258 1 92.12 190 LEU A CA 1
ATOM 1432 C C . LEU A 1 190 ? 11.961 4.602 4.492 1 92.12 190 LEU A C 1
ATOM 1434 O O . LEU A 1 190 ? 13.047 4.562 5.074 1 92.12 190 LEU A O 1
ATOM 1438 N N . VAL A 1 191 ? 11.812 4.363 3.227 1 92.5 191 VAL A N 1
ATOM 1439 C CA . VAL A 1 191 ? 12.961 4.008 2.402 1 92.5 191 VAL A CA 1
ATOM 1440 C C . VAL A 1 191 ? 13.969 5.152 2.398 1 92.5 191 VAL A C 1
ATOM 1442 O O . VAL A 1 191 ? 15.164 4.938 2.621 1 92.5 191 VAL A O 1
ATOM 1445 N N . LEU A 1 192 ? 13.484 6.379 2.174 1 94.44 192 LEU A N 1
ATOM 1446 C CA . LEU A 1 192 ? 14.375 7.535 2.188 1 94.44 192 LEU A CA 1
ATOM 1447 C C . LEU A 1 192 ? 15.008 7.715 3.564 1 94.44 192 LEU A C 1
ATOM 1449 O O . LEU A 1 192 ? 16.188 8.047 3.67 1 94.44 192 LEU A O 1
ATOM 1453 N N . MET A 1 193 ? 14.203 7.527 4.59 1 95.25 193 MET A N 1
ATOM 1454 C CA . MET A 1 193 ? 14.688 7.695 5.957 1 95.25 193 MET A CA 1
ATOM 1455 C C . MET A 1 193 ? 15.867 6.777 6.234 1 95.25 193 MET A C 1
ATOM 1457 O O . MET A 1 193 ? 16.922 7.227 6.707 1 95.25 193 MET A O 1
ATOM 1461 N N . PHE A 1 194 ? 15.797 5.535 5.898 1 93.56 194 PHE A N 1
ATOM 1462 C CA . PHE A 1 194 ? 16.828 4.566 6.234 1 93.56 194 PHE A CA 1
ATOM 1463 C C . PHE A 1 194 ? 18.078 4.789 5.383 1 93.56 194 PHE A C 1
ATOM 1465 O O . PHE A 1 194 ? 19.203 4.676 5.875 1 93.56 194 PHE A O 1
ATOM 1472 N N . ILE A 1 195 ? 17.891 5.121 4.121 1 93.38 195 ILE A N 1
ATOM 1473 C CA . ILE A 1 195 ? 19.031 5.406 3.254 1 93.38 195 ILE A CA 1
ATOM 1474 C C . ILE A 1 195 ? 19.766 6.648 3.756 1 93.38 195 ILE A C 1
ATOM 1476 O O . ILE A 1 195 ? 21 6.684 3.777 1 93.38 195 ILE A O 1
ATOM 1480 N N . SER A 1 196 ? 18.984 7.652 4.188 1 96.44 196 SER A N 1
ATOM 1481 C CA . SER A 1 196 ? 19.578 8.891 4.691 1 96.44 196 SER A CA 1
ATOM 1482 C C . SER A 1 196 ? 20.344 8.648 5.984 1 96.44 196 SER A C 1
ATOM 1484 O O . SER A 1 196 ? 21.453 9.172 6.164 1 96.44 196 SER A O 1
ATOM 1486 N N . PHE A 1 197 ? 19.812 7.875 6.895 1 95.69 197 PHE A N 1
ATOM 1487 C CA . PHE A 1 197 ? 20.453 7.59 8.164 1 95.69 197 PHE A CA 1
ATOM 1488 C C . PHE A 1 197 ? 21.734 6.801 7.953 1 95.69 197 PHE A C 1
ATOM 1490 O O . PHE A 1 197 ? 22.719 7 8.664 1 95.69 197 PHE A O 1
ATOM 1497 N N . GLU A 1 198 ? 21.672 5.926 7.027 1 93.06 198 GLU A N 1
ATOM 1498 C CA . GLU A 1 198 ? 22.875 5.156 6.723 1 93.06 198 GLU A CA 1
ATOM 1499 C C . GLU A 1 198 ? 24 6.055 6.199 1 93.06 198 GLU A C 1
ATOM 1501 O O . GLU A 1 198 ? 25.172 5.844 6.512 1 93.06 198 GLU A O 1
ATOM 1506 N N . LYS A 1 199 ? 23.656 7.016 5.406 1 95.06 199 LYS A N 1
ATOM 1507 C CA . LYS A 1 199 ? 24.625 7.91 4.781 1 95.06 199 LYS A CA 1
ATOM 1508 C C . LYS A 1 199 ? 25.344 8.758 5.82 1 95.06 199 LYS A C 1
ATOM 1510 O O . LYS A 1 199 ? 26.516 9.102 5.652 1 95.06 199 LYS A O 1
ATOM 1515 N N . VAL A 1 200 ? 24.703 9.133 6.934 1 96.81 200 VAL A N 1
ATOM 1516 C CA . VAL A 1 200 ? 25.281 10.078 7.887 1 96.81 200 VAL A CA 1
ATOM 1517 C C . VAL A 1 200 ? 25.781 9.328 9.117 1 96.81 200 VAL A C 1
ATOM 1519 O O . VAL A 1 200 ? 26.344 9.938 10.031 1 96.81 200 VAL A O 1
ATOM 1522 N N . GLY A 1 201 ? 25.625 8.055 9.156 1 94.81 201 GLY A N 1
ATOM 1523 C CA . GLY A 1 201 ? 26.094 7.281 10.297 1 94.81 201 GLY A CA 1
ATOM 1524 C C . GLY A 1 201 ? 25.062 7.195 11.414 1 94.81 201 GLY A C 1
ATOM 1525 O O . GLY A 1 201 ? 25.406 7.297 12.594 1 94.81 201 GLY A O 1
ATOM 1526 N N . TRP A 1 202 ? 23.828 7.219 11.086 1 93.88 202 TRP A N 1
ATOM 1527 C CA . TRP A 1 202 ? 22.688 7.023 11.984 1 93.88 202 TRP A CA 1
ATOM 1528 C C . TRP A 1 202 ? 22.547 8.195 12.945 1 93.88 202 TRP A C 1
ATOM 1530 O O . TRP A 1 202 ? 23.016 9.305 12.656 1 93.88 202 TRP A O 1
ATOM 1540 N N . TYR A 1 203 ? 21.891 8.023 14.078 1 94.19 203 TYR A N 1
ATOM 1541 C CA . TYR A 1 203 ? 21.469 9.133 14.93 1 94.19 203 TYR A CA 1
ATOM 1542 C C . TYR A 1 203 ? 22.672 9.867 15.5 1 94.19 203 TYR A C 1
ATOM 1544 O O . TYR A 1 203 ? 22.672 11.102 15.57 1 94.19 203 TYR A O 1
ATOM 1552 N N . GLU A 1 204 ? 23.703 9.148 15.883 1 95.56 204 GLU A N 1
ATOM 1553 C CA . GLU A 1 204 ? 24.906 9.781 16.406 1 95.56 204 GLU A CA 1
ATOM 1554 C C . GLU A 1 204 ? 25.625 10.578 15.328 1 95.56 204 GLU A C 1
ATOM 1556 O O . GLU A 1 204 ? 26.109 11.688 15.578 1 95.56 204 GLU A O 1
ATOM 1561 N N . GLY A 1 205 ? 25.609 10.055 14.125 1 97.12 205 GLY A N 1
ATOM 1562 C CA . GLY A 1 205 ? 26.203 10.773 13.008 1 97.12 205 GLY A CA 1
ATOM 1563 C C . GLY A 1 205 ? 25.438 12.023 12.625 1 97.12 205 GLY A C 1
ATOM 1564 O O . GLY A 1 205 ? 26.031 13.031 12.242 1 97.12 205 GLY A O 1
ATOM 1565 N N . LEU A 1 206 ? 24.156 11.93 12.758 1 97.75 206 LEU A N 1
ATOM 1566 C CA . LEU A 1 206 ? 23.312 13.086 12.461 1 97.75 206 LEU A CA 1
ATOM 1567 C C . LEU A 1 206 ? 23.578 14.211 13.453 1 97.75 206 LEU A C 1
ATOM 1569 O O . LEU A 1 206 ? 23.688 15.375 13.062 1 97.75 206 LEU A O 1
ATOM 1573 N N . GLN A 1 207 ? 23.703 13.883 14.727 1 96.94 207 GLN A N 1
ATOM 1574 C CA . GLN A 1 207 ? 23.969 14.891 15.75 1 96.94 207 GLN A CA 1
ATOM 1575 C C . GLN A 1 207 ? 25.297 15.586 15.5 1 96.94 207 GLN A C 1
ATOM 1577 O O . GLN A 1 207 ? 25.406 16.812 15.617 1 96.94 207 GLN A O 1
ATOM 1582 N N . GLU A 1 208 ? 26.25 14.852 15.086 1 97.12 208 GLU A N 1
ATOM 1583 C CA . GLU A 1 208 ? 27.578 15.391 14.852 1 97.12 208 GLU A CA 1
ATOM 1584 C C . GLU A 1 208 ? 27.609 16.25 13.586 1 97.12 208 GLU A C 1
ATOM 1586 O O . GLU A 1 208 ? 28.078 17.391 13.609 1 97.12 208 GLU A O 1
ATOM 1591 N N . LYS A 1 209 ? 27.078 15.766 12.531 1 97.69 209 LYS A N 1
ATOM 1592 C CA . LYS A 1 209 ? 27.172 16.438 11.242 1 97.69 209 LYS A CA 1
ATOM 1593 C C . LYS A 1 209 ? 26.25 17.656 11.188 1 97.69 209 LYS A C 1
ATOM 1595 O O . LYS A 1 209 ? 26.578 18.656 10.562 1 97.69 209 LYS A O 1
ATOM 1600 N N . TYR A 1 210 ? 25.141 17.547 11.805 1 97.94 210 TYR A N 1
ATOM 1601 C CA . TYR A 1 210 ? 24.203 18.672 11.812 1 97.94 210 TYR A CA 1
ATOM 1602 C C . TYR A 1 210 ? 24.781 19.844 12.594 1 97.94 210 TYR A C 1
ATOM 1604 O O . TYR A 1 210 ? 24.609 21 12.195 1 97.94 210 TYR A O 1
ATOM 1612 N N . SER A 1 211 ? 25.422 19.547 13.664 1 96.12 211 SER A N 1
ATOM 1613 C CA . SER A 1 211 ? 25.984 20.609 14.5 1 96.12 211 SER A CA 1
ATOM 1614 C C . SER A 1 211 ? 27.109 21.344 13.773 1 96.12 211 SER A C 1
ATOM 1616 O O . SER A 1 211 ? 27.391 22.5 14.086 1 96.12 211 SER A O 1
ATOM 1618 N N . LYS A 1 212 ? 27.625 20.688 12.703 1 95.69 212 LYS A N 1
ATOM 1619 C CA . LYS A 1 212 ? 28.719 21.281 11.953 1 95.69 212 LYS A CA 1
ATOM 1620 C C . LYS A 1 212 ? 28.281 21.734 10.57 1 95.69 212 LYS A C 1
ATOM 1622 O O . LYS A 1 212 ? 29.094 22.094 9.727 1 95.69 212 LYS A O 1
ATOM 1627 N N . ALA A 1 213 ? 27 21.734 10.406 1 96.69 213 ALA A N 1
ATOM 1628 C CA . ALA A 1 213 ? 26.469 22.016 9.078 1 96.69 213 ALA A CA 1
ATOM 1629 C C . ALA A 1 213 ? 26.391 23.516 8.828 1 96.69 213 ALA A C 1
ATOM 1631 O O . ALA A 1 213 ? 25.312 24.094 8.82 1 96.69 213 ALA A O 1
ATOM 1632 N N . ILE A 1 214 ? 27.547 24.156 8.586 1 95.5 214 ILE A N 1
ATOM 1633 C CA . ILE A 1 214 ? 27.656 25.594 8.336 1 95.5 214 ILE A CA 1
ATOM 1634 C C . ILE A 1 214 ? 28 25.828 6.871 1 95.5 214 ILE A C 1
ATOM 1636 O O . ILE A 1 214 ? 28.891 25.188 6.312 1 95.5 214 ILE A O 1
ATOM 1640 N N . PRO A 1 215 ? 27.172 26.703 6.254 1 95.06 215 PRO A N 1
ATOM 1641 C CA . PRO A 1 215 ? 27.484 26.984 4.852 1 95.06 215 PRO A CA 1
ATOM 1642 C C . PRO A 1 215 ? 28.844 27.656 4.68 1 95.06 215 PRO A C 1
ATOM 1644 O O . PRO A 1 215 ? 29.328 28.312 5.605 1 95.06 215 PRO A O 1
ATOM 1647 N N . ASN A 1 216 ? 29.422 27.594 3.547 1 93.12 216 ASN A N 1
ATOM 1648 C CA . ASN A 1 216 ? 30.734 28.141 3.25 1 93.12 216 ASN A CA 1
ATOM 1649 C C . ASN A 1 216 ? 30.688 29.672 3.195 1 93.12 216 ASN A C 1
ATOM 1651 O O . ASN A 1 216 ? 31.656 30.328 3.596 1 93.12 216 ASN A O 1
ATOM 1655 N N . ILE A 1 217 ? 29.641 30.172 2.6 1 92.12 217 ILE A N 1
ATOM 1656 C CA . ILE A 1 217 ? 29.484 31.609 2.502 1 92.12 217 ILE A CA 1
ATOM 1657 C C . ILE A 1 217 ? 28.562 32.094 3.619 1 92.12 217 ILE A C 1
ATOM 1659 O O . ILE A 1 217 ? 27.406 31.688 3.709 1 92.12 217 ILE A O 1
ATOM 1663 N N . THR A 1 218 ? 29.109 32.938 4.469 1 91.31 218 THR A N 1
ATOM 1664 C CA . THR A 1 218 ? 28.344 33.438 5.609 1 91.31 218 THR A CA 1
ATOM 1665 C C . THR A 1 218 ? 28.25 34.969 5.574 1 91.31 218 THR A C 1
ATOM 1667 O O . THR A 1 218 ? 28.938 35.625 4.773 1 91.31 218 THR A O 1
ATOM 1670 N N . VAL A 1 219 ? 27.312 35.5 6.246 1 88.88 219 VAL A N 1
ATOM 1671 C CA . VAL A 1 219 ? 27.203 36.938 6.469 1 88.88 219 VAL A CA 1
ATOM 1672 C C . VAL A 1 219 ? 28.016 37.344 7.703 1 88.88 219 VAL A C 1
ATOM 1674 O O . VAL A 1 219 ? 27.797 36.812 8.789 1 88.88 219 VAL A O 1
ATOM 1677 N N . PRO A 1 220 ? 28.875 38.312 7.551 1 87.19 220 PRO A N 1
ATOM 1678 C CA . PRO A 1 220 ? 29.781 38.656 8.648 1 87.19 220 PRO A CA 1
ATOM 1679 C C . PRO A 1 220 ? 29.047 39.219 9.867 1 87.19 220 PRO A C 1
ATOM 1681 O O . PRO A 1 220 ? 28.078 39.938 9.719 1 87.19 220 PRO A O 1
ATOM 1684 N N . ASN A 1 221 ? 29.5 38.906 11.047 1 85.12 221 ASN A N 1
ATOM 1685 C CA . ASN A 1 221 ? 29.047 39.469 12.32 1 85.12 221 ASN A CA 1
ATOM 1686 C C . ASN A 1 221 ? 27.625 39 12.641 1 85.12 221 ASN A C 1
ATOM 1688 O O . ASN A 1 221 ? 26.844 39.781 13.211 1 85.12 221 ASN A O 1
ATOM 1692 N N . THR A 1 222 ? 27.281 37.875 12.023 1 87.62 222 THR A N 1
ATOM 1693 C CA . THR A 1 222 ? 25.969 37.312 12.336 1 87.62 222 THR A CA 1
ATOM 1694 C C . THR A 1 222 ? 26.078 35.844 12.75 1 87.62 222 THR A C 1
ATOM 1696 O O . THR A 1 222 ? 27.141 35.219 12.57 1 87.62 222 THR A O 1
ATOM 1699 N N . THR A 1 223 ? 25.062 35.344 13.391 1 86 223 THR A N 1
ATOM 1700 C CA . THR A 1 223 ? 25.062 33.938 13.82 1 86 223 THR A CA 1
ATOM 1701 C C . THR A 1 223 ? 23.984 33.156 13.094 1 86 223 THR A C 1
ATOM 1703 O O . THR A 1 223 ? 23.641 32.031 13.508 1 86 223 THR A O 1
ATOM 1706 N N . CYS A 1 224 ? 23.516 33.656 12.008 1 85.88 224 CYS A N 1
ATOM 1707 C CA . CYS A 1 224 ? 22.391 33.062 11.305 1 85.88 224 CYS A CA 1
ATOM 1708 C C . CYS A 1 224 ? 22.812 31.781 10.602 1 85.88 224 CYS A C 1
ATOM 1710 O O . CYS A 1 224 ? 21.984 30.922 10.305 1 85.88 224 CYS A O 1
ATOM 1712 N N . HIS A 1 225 ? 24.141 31.609 10.391 1 89.25 225 HIS A N 1
ATOM 1713 C CA . HIS A 1 225 ? 24.656 30.453 9.664 1 89.25 225 HIS A CA 1
ATOM 1714 C C . HIS A 1 225 ? 24.875 29.281 10.594 1 89.25 225 HIS A C 1
ATOM 1716 O O . HIS A 1 225 ? 25.031 28.141 10.141 1 89.25 225 HIS A O 1
ATOM 1722 N N . LEU A 1 226 ? 24.781 29.547 11.859 1 91.31 226 LEU A N 1
ATOM 1723 C CA . LEU A 1 226 ? 25.078 28.5 12.828 1 91.31 226 LEU A CA 1
ATOM 1724 C C . LEU A 1 226 ? 23.828 27.703 13.18 1 91.31 226 LEU A C 1
ATOM 1726 O O . LEU A 1 226 ? 22.766 28.297 13.453 1 91.31 226 LEU A O 1
ATOM 1730 N N . PRO A 1 227 ? 23.922 26.328 13.125 1 94.56 227 PRO A N 1
ATOM 1731 C CA . PRO A 1 227 ? 22.812 25.547 13.648 1 94.56 227 PRO A CA 1
ATOM 1732 C C . PRO A 1 227 ? 22.562 25.781 15.141 1 94.56 227 PRO A C 1
ATOM 1734 O O . PRO A 1 227 ? 23.516 26 15.898 1 94.56 227 PRO A O 1
ATOM 1737 N N . ARG A 1 228 ? 21.391 25.703 15.516 1 93.62 228 ARG A N 1
ATOM 1738 C CA . ARG A 1 228 ? 21.047 25.922 16.922 1 93.62 228 ARG A CA 1
ATOM 1739 C C . ARG A 1 228 ? 21.703 24.875 17.812 1 93.62 228 ARG A C 1
ATOM 1741 O O . ARG A 1 228 ? 21.781 23.703 17.438 1 93.62 228 ARG A O 1
ATOM 1748 N N . GLN A 1 229 ? 22.078 25.281 18.984 1 92.31 229 GLN A N 1
ATOM 1749 C CA . GLN A 1 229 ? 22.719 24.375 19.938 1 92.31 229 GLN A CA 1
ATOM 1750 C C . GLN A 1 229 ? 21.703 23.375 20.516 1 92.31 229 GLN A C 1
ATOM 1752 O O . GLN A 1 229 ? 22.062 22.25 20.844 1 92.31 229 GLN A O 1
ATOM 1757 N N . ASP A 1 230 ? 20.453 23.859 20.625 1 95.06 230 ASP A N 1
ATOM 1758 C CA . ASP A 1 230 ? 19.406 22.984 21.172 1 95.06 230 ASP A CA 1
ATOM 1759 C C . ASP A 1 230 ? 18.578 22.344 20.062 1 95.06 230 ASP A C 1
ATOM 1761 O O . ASP A 1 230 ? 17.391 22.109 20.234 1 95.06 230 ASP A O 1
ATOM 1765 N N . ALA A 1 231 ? 19.219 22.172 18.922 1 96.12 231 ALA A N 1
ATOM 1766 C CA . ALA A 1 231 ? 18.531 21.656 17.75 1 96.12 231 ALA A CA 1
ATOM 1767 C C . ALA A 1 231 ? 17.953 20.266 18.016 1 96.12 231 ALA A C 1
ATOM 1769 O O . ALA A 1 231 ? 16.984 19.859 17.391 1 96.12 231 ALA A O 1
ATOM 1770 N N . PHE A 1 232 ? 18.484 19.5 18.984 1 96.81 232 PHE A N 1
ATOM 1771 C CA . PHE A 1 232 ? 18.062 18.125 19.234 1 96.81 232 PHE A CA 1
ATOM 1772 C C . PHE A 1 232 ? 17.219 18.031 20.5 1 96.81 232 PHE A C 1
ATOM 1774 O O . PHE A 1 232 ? 16.969 16.938 21.016 1 96.81 232 PHE A O 1
ATOM 1781 N N . HIS A 1 233 ? 16.719 19.203 20.938 1 94.81 233 HIS A N 1
ATOM 1782 C CA . HIS A 1 233 ? 15.797 19.266 22.062 1 94.81 233 HIS A CA 1
ATOM 1783 C C . HIS A 1 233 ? 14.43 19.781 21.625 1 94.81 233 HIS A C 1
ATOM 1785 O O . HIS A 1 233 ? 14.336 20.828 20.969 1 94.81 233 HIS A O 1
ATOM 1791 N N . MET A 1 234 ? 13.484 19.109 22.031 1 94.56 234 MET A N 1
ATOM 1792 C CA . MET A 1 234 ? 12.125 19.484 21.641 1 94.56 234 MET A CA 1
ATOM 1793 C C . MET A 1 234 ? 11.617 20.641 22.516 1 94.56 234 MET A C 1
ATOM 1795 O O . MET A 1 234 ? 10.969 21.562 22.016 1 94.56 234 MET A O 1
ATOM 1799 N N . MET A 1 235 ? 11.852 20.562 23.844 1 95.12 235 MET A N 1
ATOM 1800 C CA . MET A 1 235 ? 11.422 21.594 24.781 1 95.12 235 MET A CA 1
ATOM 1801 C C . MET A 1 235 ? 12.5 22.672 24.922 1 95.12 235 MET A C 1
ATOM 1803 O O . MET A 1 235 ? 13.461 22.5 25.672 1 95.12 235 MET A O 1
ATOM 1807 N N . ARG A 1 236 ? 12.18 23.781 24.281 1 95.94 236 ARG A N 1
ATOM 1808 C CA . ARG A 1 236 ? 13.18 24.844 24.219 1 95.94 236 ARG A CA 1
ATOM 1809 C C . ARG A 1 236 ? 12.82 25.969 25.172 1 95.94 236 ARG A C 1
ATOM 1811 O O . ARG A 1 236 ? 11.727 26 25.75 1 95.94 236 ARG A O 1
ATOM 1818 N N . ASP A 1 237 ? 13.742 26.875 25.312 1 95.38 237 ASP A N 1
ATOM 1819 C CA . ASP A 1 237 ? 13.586 28 26.25 1 95.38 237 ASP A CA 1
ATOM 1820 C C . ASP A 1 237 ? 12.352 28.828 25.906 1 95.38 237 ASP A C 1
ATOM 1822 O O . ASP A 1 237 ? 12.078 29.078 24.734 1 95.38 237 ASP A O 1
ATOM 1826 N N . PRO A 1 238 ? 11.555 29.25 26.875 1 94.31 238 PRO A N 1
ATOM 1827 C CA . PRO A 1 238 ? 10.297 29.969 26.672 1 94.31 238 PRO A CA 1
ATOM 1828 C C . PRO A 1 238 ? 10.492 31.344 26.047 1 94.31 238 PRO A C 1
ATOM 1830 O O . PRO A 1 238 ? 9.562 31.906 25.453 1 94.31 238 PRO A O 1
ATOM 1833 N N . ILE A 1 239 ? 11.703 31.859 26.156 1 91.19 239 ILE A N 1
ATOM 1834 C CA . ILE A 1 239 ? 11.922 33.219 25.688 1 91.19 239 ILE A CA 1
ATOM 1835 C C . ILE A 1 239 ? 12.789 33.219 24.422 1 91.19 239 ILE A C 1
ATOM 1837 O O . ILE A 1 239 ? 12.43 33.812 23.406 1 91.19 239 ILE A O 1
ATOM 1841 N N . THR A 1 240 ? 13.836 32.438 24.406 1 88.38 240 THR A N 1
ATOM 1842 C CA . THR A 1 240 ? 14.828 32.531 23.328 1 88.38 240 THR A CA 1
ATOM 1843 C C . THR A 1 240 ? 14.594 31.422 22.297 1 88.38 240 THR A C 1
ATOM 1845 O O . THR A 1 240 ? 15.156 31.469 21.203 1 88.38 240 THR A O 1
ATOM 1848 N N . GLY A 1 241 ? 13.734 30.562 22.656 1 90.12 241 GLY A N 1
ATOM 1849 C CA . GLY A 1 241 ? 13.484 29.469 21.719 1 90.12 241 GLY A CA 1
ATOM 1850 C C . GLY A 1 241 ? 12.711 29.906 20.5 1 90.12 241 GLY A C 1
ATOM 1851 O O . GLY A 1 241 ? 11.836 30.766 20.578 1 90.12 241 GLY A O 1
ATOM 1852 N N . ASP A 1 242 ? 13.055 29.359 19.328 1 89.31 242 ASP A N 1
ATOM 1853 C CA . ASP A 1 242 ? 12.289 29.609 18.125 1 89.31 242 ASP A CA 1
ATOM 1854 C C . ASP A 1 242 ? 10.891 29.016 18.219 1 89.31 242 ASP A C 1
ATOM 1856 O O . ASP A 1 242 ? 9.93 29.547 17.656 1 89.31 242 ASP A O 1
ATOM 1860 N N . ILE A 1 243 ? 10.82 27.875 18.859 1 94.19 243 ILE A N 1
ATOM 1861 C CA . ILE A 1 243 ? 9.555 27.266 19.25 1 94.19 243 ILE A CA 1
ATOM 1862 C C . ILE A 1 243 ? 9.531 27.031 20.766 1 94.19 243 ILE A C 1
ATOM 1864 O O . ILE A 1 243 ? 9.906 25.953 21.234 1 94.19 243 ILE A O 1
ATOM 1868 N N . PRO A 1 244 ? 9.047 28.031 21.453 1 95.81 244 PRO A N 1
ATOM 1869 C CA . PRO A 1 244 ? 9.102 27.953 22.922 1 95.81 244 PRO A CA 1
ATOM 1870 C C . PRO A 1 244 ? 8.227 26.828 23.469 1 95.81 244 PRO A C 1
ATOM 1872 O O . PRO A 1 244 ? 7.133 26.578 22.953 1 95.81 244 PRO A O 1
ATOM 1875 N N . TRP A 1 245 ? 8.656 26.156 24.578 1 95.38 245 TRP A N 1
ATOM 1876 C CA . TRP A 1 245 ? 8.008 24.938 25.062 1 95.38 245 TRP A CA 1
ATOM 1877 C C . TRP A 1 245 ? 6.586 25.234 25.531 1 95.38 245 TRP A C 1
ATOM 1879 O O . TRP A 1 245 ? 5.676 24.422 25.328 1 95.38 245 TRP A O 1
ATOM 1889 N N . PRO A 1 246 ? 6.285 26.422 26.203 1 95.44 246 PRO A N 1
ATOM 1890 C CA . PRO A 1 246 ? 4.883 26.656 26.562 1 95.44 246 PRO A CA 1
ATOM 1891 C C . PRO A 1 246 ? 3.986 26.828 25.328 1 95.44 246 PRO A C 1
ATOM 1893 O O . PRO A 1 246 ? 2.818 26.438 25.359 1 95.44 246 PRO A O 1
ATOM 1896 N N . GLY A 1 247 ? 4.574 27.5 24.391 1 96.12 247 GLY A N 1
ATOM 1897 C CA . GLY A 1 247 ? 3.84 27.594 23.125 1 96.12 247 GLY A CA 1
ATOM 1898 C C . GLY A 1 247 ? 3.592 26.25 22.469 1 96.12 247 GLY A C 1
ATOM 1899 O O . GLY A 1 247 ? 2.488 25.984 22 1 96.12 247 GLY A O 1
ATOM 1900 N N . LEU A 1 248 ? 4.602 25.406 22.5 1 96 248 LEU A N 1
ATOM 1901 C CA . LEU A 1 248 ? 4.535 24.094 21.891 1 96 248 LEU A CA 1
ATOM 1902 C C . LEU A 1 248 ? 3.551 23.188 22.625 1 96 248 LEU A C 1
ATOM 1904 O O . LEU A 1 248 ? 2.902 22.344 22 1 96 248 LEU A O 1
ATOM 1908 N N . THR A 1 249 ? 3.338 23.359 23.859 1 94.62 249 THR A N 1
ATOM 1909 C CA . THR A 1 249 ? 2.459 22.5 24.656 1 94.62 249 THR A CA 1
ATOM 1910 C C . THR A 1 249 ? 1.042 23.078 24.688 1 94.62 249 THR A C 1
ATOM 1912 O O . THR A 1 249 ? 0.083 22.375 24.344 1 94.62 249 THR A O 1
ATOM 1915 N N . PHE A 1 250 ? 0.926 24.391 24.953 1 96 250 PHE A N 1
ATOM 1916 C CA . PHE A 1 250 ? -0.396 24.953 25.172 1 96 250 PHE A CA 1
ATOM 1917 C C . PHE A 1 250 ? -0.895 25.672 23.922 1 96 250 PHE A C 1
ATOM 1919 O O . PHE A 1 250 ? -2.059 25.516 23.531 1 96 250 PHE A O 1
ATOM 1926 N N . GLY A 1 251 ? -0.045 26.484 23.375 1 97.19 251 GLY A N 1
ATOM 1927 C CA . GLY A 1 251 ? -0.431 27.188 22.156 1 97.19 251 GLY A CA 1
ATOM 1928 C C . GLY A 1 251 ? -0.762 26.25 21.016 1 97.19 251 GLY A C 1
ATOM 1929 O O . GLY A 1 251 ? -1.775 26.422 20.344 1 97.19 251 GLY A O 1
ATOM 1930 N N . LEU A 1 252 ? 0.073 25.297 20.844 1 97.44 252 LEU A N 1
ATOM 1931 C CA . LEU A 1 252 ? -0.116 24.328 19.766 1 97.44 252 LEU A CA 1
ATOM 1932 C C . LEU A 1 252 ? -1.367 23.484 20.016 1 97.44 252 LEU A C 1
ATOM 1934 O O . LEU A 1 252 ? -2.041 23.078 19.062 1 97.44 252 LEU A O 1
ATOM 1938 N N . SER A 1 253 ? -1.691 23.203 21.219 1 97.88 253 SER A N 1
ATOM 1939 C CA . SER A 1 253 ? -2.887 22.422 21.531 1 97.88 253 SER A CA 1
ATOM 1940 C C . SER A 1 253 ? -4.145 23.125 21.031 1 97.88 253 SER A C 1
ATOM 1942 O O . SER A 1 253 ? -5.098 22.484 20.594 1 97.88 253 SER A O 1
ATOM 1944 N N . VAL A 1 254 ? -4.129 24.438 21.109 1 97.94 254 VAL A N 1
ATOM 1945 C CA . VAL A 1 254 ? -5.25 25.219 20.609 1 97.94 254 VAL A CA 1
ATOM 1946 C C . VAL A 1 254 ? -5.367 25.031 19.094 1 97.94 254 VAL A C 1
ATOM 1948 O O . VAL A 1 254 ? -6.465 24.828 18.562 1 97.94 254 VAL A O 1
ATOM 1951 N N . LEU A 1 255 ? -4.266 25.094 18.484 1 97.81 255 LEU A N 1
ATOM 1952 C CA . LEU A 1 255 ? -4.246 24.938 17.031 1 97.81 255 LEU A CA 1
ATOM 1953 C C . LEU A 1 255 ? -4.605 23.5 16.641 1 97.81 255 LEU A C 1
ATOM 1955 O O . LEU A 1 255 ? -5.34 23.281 15.68 1 97.81 255 LEU A O 1
ATOM 1959 N N . ALA A 1 256 ? -4.094 22.594 17.375 1 97.62 256 ALA A N 1
ATOM 1960 C CA . ALA A 1 256 ? -4.332 21.172 17.094 1 97.62 256 ALA A CA 1
ATOM 1961 C C . ALA A 1 256 ? -5.809 20.828 17.25 1 97.62 256 ALA A C 1
ATOM 1963 O O . ALA A 1 256 ? -6.359 20.062 16.469 1 97.62 256 ALA A O 1
ATOM 1964 N N . LEU A 1 257 ? -6.387 21.328 18.234 1 97.94 257 LEU A N 1
ATOM 1965 C CA . LEU A 1 257 ? -7.805 21.062 18.438 1 97.94 257 LEU A CA 1
ATOM 1966 C C . LEU A 1 257 ? -8.641 21.625 17.297 1 97.94 257 LEU A C 1
ATOM 1968 O O . LEU A 1 257 ? -9.648 21.031 16.906 1 97.94 257 LEU A O 1
ATOM 1972 N N . TRP A 1 258 ? -8.266 22.719 16.875 1 97.44 258 TRP A N 1
ATOM 1973 C CA . TRP A 1 258 ? -8.961 23.25 15.711 1 97.44 258 TRP A CA 1
ATOM 1974 C C . TRP A 1 258 ? -8.789 22.328 14.508 1 97.44 258 TRP A C 1
ATOM 1976 O O . TRP A 1 258 ? -9.758 21.969 13.836 1 97.44 258 TRP A O 1
ATOM 1986 N N . CYS A 1 259 ? -7.621 21.922 14.227 1 95.75 259 CYS A N 1
ATOM 1987 C CA . CYS A 1 259 ? -7.266 21.156 13.039 1 95.75 259 CYS A CA 1
ATOM 1988 C C . CYS A 1 259 ? -7.914 19.766 13.07 1 95.75 259 CYS A C 1
ATOM 1990 O O . CYS A 1 259 ? -8.43 19.297 12.055 1 95.75 259 CYS A O 1
ATOM 1992 N N . TRP A 1 260 ? -7.961 19.141 14.211 1 97.25 260 TRP A N 1
ATOM 1993 C CA . TRP A 1 260 ? -8.352 17.734 14.273 1 97.25 260 TRP A CA 1
ATOM 1994 C C . TRP A 1 260 ? -9.789 17.594 14.734 1 97.25 260 TRP A C 1
ATOM 1996 O O . TRP A 1 260 ? -10.469 16.625 14.391 1 97.25 260 TRP A O 1
ATOM 2006 N N . CYS A 1 261 ? -10.289 18.594 15.445 1 97.38 261 CYS A N 1
ATOM 2007 C CA . CYS A 1 261 ? -11.586 18.375 16.078 1 97.38 261 CYS A CA 1
ATOM 2008 C C . CYS A 1 261 ? -12.648 19.297 15.484 1 97.38 261 CYS A C 1
ATOM 2010 O O . CYS A 1 261 ? -13.844 19.031 15.625 1 97.38 261 CYS A O 1
ATOM 2012 N N . THR A 1 262 ? -12.227 20.328 14.836 1 96.69 262 THR A N 1
ATOM 2013 C CA . THR A 1 262 ? -13.25 21.281 14.398 1 96.69 262 THR A CA 1
ATOM 2014 C C . THR A 1 262 ? -13.172 21.5 12.891 1 96.69 262 THR A C 1
ATOM 2016 O O . THR A 1 262 ? -14.109 22.016 12.289 1 96.69 262 THR A O 1
ATOM 2019 N N . ASP A 1 263 ? -12.133 21.125 12.312 1 95.5 263 ASP A N 1
ATOM 2020 C CA . ASP A 1 263 ? -11.945 21.312 10.875 1 95.5 263 ASP A CA 1
ATOM 2021 C C . ASP A 1 263 ? -12.766 20.297 10.086 1 95.5 263 ASP A C 1
ATOM 2023 O O . ASP A 1 263 ? -12.727 19.094 10.375 1 95.5 263 ASP A O 1
ATOM 2027 N N . GLN A 1 264 ? -13.453 20.812 9.055 1 93 264 GLN A N 1
ATOM 2028 C CA . GLN A 1 264 ? -14.336 19.984 8.234 1 93 264 GLN A CA 1
ATOM 2029 C C . GLN A 1 264 ? -13.555 18.891 7.512 1 93 264 GLN A C 1
ATOM 2031 O O . GLN A 1 264 ? -14.055 17.781 7.336 1 93 264 GLN A O 1
ATOM 2036 N N . VAL A 1 265 ? -12.391 19.172 7.098 1 91.56 265 VAL A N 1
ATOM 2037 C CA . VAL A 1 265 ? -11.578 18.25 6.309 1 91.56 265 VAL A CA 1
ATOM 2038 C C . VAL A 1 265 ? -11.336 16.969 7.102 1 91.56 265 VAL A C 1
ATOM 2040 O O . VAL A 1 265 ? -11.414 15.867 6.551 1 91.56 265 VAL A O 1
ATOM 2043 N N . ILE A 1 266 ? -11.086 17.078 8.375 1 93.5 266 ILE A N 1
ATOM 2044 C CA . ILE A 1 266 ? -10.727 15.938 9.211 1 93.5 266 ILE A CA 1
ATOM 2045 C C . ILE A 1 266 ? -11.984 15.312 9.805 1 93.5 266 ILE A C 1
ATOM 2047 O O . ILE A 1 266 ? -12.18 14.094 9.727 1 93.5 266 ILE A O 1
ATOM 2051 N N . VAL A 1 267 ? -12.859 16.109 10.328 1 94.69 267 VAL A N 1
ATOM 2052 C CA . VAL A 1 267 ? -14.016 15.625 11.062 1 94.69 267 VAL A CA 1
ATOM 2053 C C . VAL A 1 267 ? -14.953 14.883 10.117 1 94.69 267 VAL A C 1
ATOM 2055 O O . VAL A 1 267 ? -15.57 13.883 10.5 1 94.69 267 VAL A O 1
ATOM 2058 N N . GLN A 1 268 ? -15.047 15.406 8.961 1 90.94 268 GLN A N 1
ATOM 2059 C CA . GLN A 1 268 ? -15.914 14.758 7.98 1 90.94 268 GLN A CA 1
ATOM 2060 C C . GLN A 1 268 ? -15.5 13.305 7.75 1 90.94 268 GLN A C 1
ATOM 2062 O O . GLN A 1 268 ? -16.344 12.438 7.535 1 90.94 268 GLN A O 1
ATOM 2067 N N . ARG A 1 269 ? -14.328 13.039 7.777 1 90 269 ARG A N 1
ATOM 2068 C CA . ARG A 1 269 ? -13.828 11.688 7.586 1 90 269 ARG A CA 1
ATOM 2069 C C . ARG A 1 269 ? -14.156 10.805 8.781 1 90 269 ARG A C 1
ATOM 2071 O O . ARG A 1 269 ? -14.516 9.633 8.625 1 90 269 ARG A O 1
ATOM 2078 N N . SER A 1 270 ? -14.031 11.336 9.898 1 92.25 270 SER A N 1
ATOM 2079 C CA . SER A 1 270 ? -14.359 10.578 11.102 1 92.25 270 SER A CA 1
ATOM 2080 C C . SER A 1 270 ? -15.852 10.266 11.164 1 92.25 270 SER A C 1
ATOM 2082 O O . SER A 1 270 ? -16.25 9.203 11.648 1 92.25 270 SER A O 1
ATOM 2084 N N . LEU A 1 271 ? -16.641 11.172 10.664 1 91.81 271 LEU A N 1
ATOM 2085 C CA . LEU A 1 271 ? -18.094 10.992 10.695 1 91.81 271 LEU A CA 1
ATOM 2086 C C . LEU A 1 271 ? -18.547 9.984 9.648 1 91.81 271 LEU A C 1
ATOM 2088 O O . LEU A 1 271 ? -19.672 9.492 9.695 1 91.81 271 LEU A O 1
ATOM 2092 N N . SER A 1 272 ? -17.703 9.664 8.766 1 86.12 272 SER A N 1
ATOM 2093 C CA . SER A 1 272 ? -18.031 8.672 7.746 1 86.12 272 SER A CA 1
ATOM 2094 C C . SER A 1 272 ? -17.828 7.258 8.266 1 86.12 272 SER A C 1
ATOM 2096 O O . SER A 1 272 ? -18.094 6.285 7.559 1 86.12 272 SER A O 1
ATOM 2098 N N . ALA A 1 273 ? -17.406 7.113 9.484 1 88 273 ALA A N 1
ATOM 2099 C CA . ALA A 1 273 ? -17.188 5.805 10.102 1 88 273 ALA A CA 1
ATOM 2100 C C . ALA A 1 273 ? -18.516 5.062 10.289 1 88 273 ALA A C 1
ATOM 2102 O O . ALA A 1 273 ? -19.562 5.684 10.414 1 88 273 ALA A O 1
ATOM 2103 N N . LYS A 1 274 ? -18.469 3.76 10.375 1 85.81 274 LYS A N 1
ATOM 2104 C CA . LYS A 1 274 ? -19.656 2.908 10.516 1 85.81 274 LYS A CA 1
ATOM 2105 C C . LYS A 1 274 ? -20.203 2.951 11.938 1 85.81 274 LYS A C 1
ATOM 2107 O O . LYS A 1 274 ? -21.391 2.713 12.156 1 85.81 274 LYS A O 1
ATOM 2112 N N . SER A 1 275 ? -19.359 3.09 12.875 1 90.44 275 SER A N 1
ATOM 2113 C CA . SER A 1 275 ? -19.719 3.131 14.289 1 90.44 275 SER A CA 1
ATOM 2114 C C . SER A 1 275 ? -18.766 4.02 15.07 1 90.44 275 SER A C 1
ATOM 2116 O O . SER A 1 275 ? -17.734 4.461 14.547 1 90.44 275 SER A O 1
ATOM 2118 N N . LEU A 1 276 ? -19.219 4.273 16.281 1 94.06 276 LEU A N 1
ATOM 2119 C CA . LEU A 1 276 ? -18.375 5.102 17.125 1 94.06 276 LEU A CA 1
ATOM 2120 C C . LEU A 1 276 ? -17.031 4.406 17.391 1 94.06 276 LEU A C 1
ATOM 2122 O O . LEU A 1 276 ? -15.984 5.051 17.391 1 94.06 276 LEU A O 1
ATOM 2126 N N . SER A 1 277 ? -17.062 3.109 17.609 1 93.06 277 SER A N 1
ATOM 2127 C CA . SER A 1 277 ? -15.828 2.365 17.828 1 93.06 277 SER A CA 1
ATOM 2128 C C . SER A 1 277 ? -14.93 2.398 16.609 1 93.06 277 SER A C 1
ATOM 2130 O O . SER A 1 277 ? -13.703 2.449 16.719 1 93.06 277 SER A O 1
ATOM 2132 N N . HIS A 1 278 ? -15.562 2.334 15.5 1 91.88 278 HIS A N 1
ATOM 2133 C CA . HIS A 1 278 ? -14.812 2.439 14.258 1 91.88 278 HIS A CA 1
ATOM 2134 C C . HIS A 1 278 ? -14.148 3.809 14.125 1 91.88 278 HIS A C 1
ATOM 2136 O O . HIS A 1 278 ? -13.016 3.912 13.656 1 91.88 278 HIS A O 1
ATOM 2142 N N . ALA A 1 279 ? -14.828 4.816 14.523 1 94.38 279 ALA A N 1
ATOM 2143 C CA . ALA A 1 279 ? -14.273 6.164 14.5 1 94.38 279 ALA A CA 1
ATOM 2144 C C . ALA A 1 279 ? -13.125 6.301 15.492 1 94.38 279 ALA A C 1
ATOM 2146 O O . ALA A 1 279 ? -12.094 6.91 15.188 1 94.38 279 ALA A O 1
ATOM 2147 N N . LYS A 1 280 ? -13.336 5.738 16.672 1 96.31 280 LYS A N 1
ATOM 2148 C CA . LYS A 1 280 ? -12.273 5.742 17.688 1 96.31 280 LYS A CA 1
ATOM 2149 C C . LYS A 1 280 ? -11.039 4.992 17.188 1 96.31 280 LYS A C 1
ATOM 2151 O O . LYS A 1 280 ? -9.914 5.441 17.391 1 96.31 280 LYS A O 1
ATOM 2156 N N . GLY A 1 281 ? -11.32 3.869 16.578 1 94.06 281 GLY A N 1
ATOM 2157 C CA . GLY A 1 281 ? -10.219 3.125 15.984 1 94.06 281 GLY A CA 1
ATOM 2158 C C . GLY A 1 281 ? -9.461 3.916 14.93 1 94.06 281 GLY A C 1
ATOM 2159 O O . GLY A 1 281 ? -8.234 3.807 14.828 1 94.06 281 GLY A O 1
ATOM 2160 N N . GLY A 1 282 ? -10.203 4.641 14.133 1 93.56 282 GLY A N 1
ATOM 2161 C CA . GLY A 1 282 ? -9.57 5.512 13.148 1 93.56 282 GLY A CA 1
ATOM 2162 C C . GLY A 1 282 ? -8.68 6.566 13.781 1 93.56 282 GLY A C 1
ATOM 2163 O O . GLY A 1 282 ? -7.582 6.836 13.281 1 93.56 282 GLY A O 1
ATOM 2164 N N . SER A 1 283 ? -9.109 7.105 14.828 1 96.5 283 SER A N 1
ATOM 2165 C CA . SER A 1 283 ? -8.328 8.117 15.539 1 96.5 283 SER A CA 1
ATOM 2166 C C . SER A 1 283 ? -7.055 7.516 16.125 1 96.5 283 SER A C 1
ATOM 2168 O O . SER A 1 283 ? -5.996 8.148 16.109 1 96.5 283 SER A O 1
ATOM 2170 N N . VAL A 1 284 ? -7.188 6.324 16.641 1 95.25 284 VAL A N 1
ATOM 2171 C CA . VAL A 1 284 ? -6.035 5.648 17.234 1 95.25 284 VAL A CA 1
ATOM 2172 C C . VAL A 1 284 ? -5.012 5.332 16.141 1 95.25 284 VAL A C 1
ATOM 2174 O O . VAL A 1 284 ? -3.82 5.609 16.312 1 95.25 284 VAL A O 1
ATOM 2177 N N . LEU A 1 285 ? -5.477 4.785 15.078 1 92.62 285 LEU A N 1
ATOM 2178 C CA . LEU A 1 285 ? -4.57 4.48 13.977 1 92.62 285 LEU A CA 1
ATOM 2179 C C . LEU A 1 285 ? -3.938 5.75 13.43 1 92.62 285 LEU A C 1
ATOM 2181 O O . LEU A 1 285 ? -2.738 5.777 13.141 1 92.62 285 LEU A O 1
ATOM 2185 N N . GLY A 1 286 ? -4.77 6.734 13.266 1 93.06 286 GLY A N 1
ATOM 2186 C CA . GLY A 1 286 ? -4.227 8.023 12.852 1 93.06 286 GLY A CA 1
ATOM 2187 C C . GLY A 1 286 ? -3.158 8.547 13.797 1 93.06 286 GLY A C 1
ATOM 2188 O O . GLY A 1 286 ? -2.156 9.109 13.352 1 93.06 286 GLY A O 1
ATOM 2189 N N . GLY A 1 287 ? -3.396 8.328 15.062 1 95 287 GLY A N 1
ATOM 2190 C CA . GLY A 1 287 ? -2.422 8.734 16.062 1 95 287 GLY A CA 1
ATOM 2191 C C . GLY A 1 287 ? -1.1 8.008 15.945 1 95 287 GLY A C 1
ATOM 2192 O O . GLY A 1 287 ? -0.033 8.609 16.078 1 95 287 GLY A O 1
ATOM 2193 N N . TYR A 1 288 ? -1.137 6.707 15.734 1 92.88 288 TYR A N 1
ATOM 2194 C CA . TYR A 1 288 ? 0.087 5.941 15.539 1 92.88 288 TYR A CA 1
ATOM 2195 C C . TYR A 1 288 ? 0.843 6.43 14.305 1 92.88 288 TYR A C 1
ATOM 2197 O O . TYR A 1 288 ? 2.068 6.566 14.336 1 92.88 288 TYR A O 1
ATOM 2205 N N . LEU A 1 289 ? 0.142 6.668 13.281 1 92.06 289 LEU A N 1
ATOM 2206 C CA . LEU A 1 289 ? 0.763 7.094 12.031 1 92.06 289 LEU A CA 1
ATOM 2207 C C . LEU A 1 289 ? 1.381 8.484 12.172 1 92.06 289 LEU A C 1
ATOM 2209 O O . LEU A 1 289 ? 2.398 8.781 11.547 1 92.06 289 LEU A O 1
ATOM 2213 N N . LYS A 1 290 ? 0.818 9.297 13.023 1 94.81 290 LYS A N 1
ATOM 2214 C CA . LYS A 1 290 ? 1.291 10.664 13.195 1 94.81 290 LYS A CA 1
ATOM 2215 C C . LYS A 1 290 ? 2.572 10.703 14.023 1 94.81 290 LYS A C 1
ATOM 2217 O O . LYS A 1 290 ? 3.232 11.742 14.102 1 94.81 290 LYS A O 1
ATOM 2222 N N . ILE A 1 291 ? 3.004 9.641 14.555 1 93.94 291 ILE A N 1
ATOM 2223 C CA . ILE A 1 291 ? 4.266 9.562 15.281 1 93.94 291 ILE A CA 1
ATOM 2224 C C . ILE A 1 291 ? 5.43 9.516 14.297 1 93.94 291 ILE A C 1
ATOM 2226 O O . ILE A 1 291 ? 6.504 10.055 14.57 1 93.94 291 ILE A O 1
ATOM 2230 N N . PHE A 1 292 ? 5.266 9.094 13.109 1 92.38 292 PHE A N 1
ATOM 2231 C CA . PHE A 1 292 ? 6.336 8.688 12.211 1 92.38 292 PHE A CA 1
ATOM 2232 C C . PHE A 1 292 ? 6.918 9.898 11.484 1 92.38 292 PHE A C 1
ATOM 2234 O O . PHE A 1 292 ? 8.109 9.914 11.156 1 92.38 292 PHE A O 1
ATOM 2241 N N . PRO A 1 293 ? 6.164 10.938 11.219 1 95.62 293 PRO A N 1
ATOM 2242 C CA . PRO A 1 293 ? 6.719 12.055 10.453 1 95.62 293 PRO A CA 1
ATOM 2243 C C . PRO A 1 293 ? 7.938 12.688 11.125 1 95.62 293 PRO A C 1
ATOM 2245 O O . PRO A 1 293 ? 8.805 13.242 10.445 1 95.62 293 PRO A O 1
ATOM 2248 N N . MET A 1 294 ? 8.078 12.586 12.461 1 96.31 294 MET A N 1
ATOM 2249 C CA . MET A 1 294 ? 9.289 13.031 13.141 1 96.31 294 MET A CA 1
ATOM 2250 C C . MET A 1 294 ? 10.516 12.32 12.578 1 96.31 294 MET A C 1
ATOM 2252 O O . MET A 1 294 ? 11.555 12.945 12.359 1 96.31 294 MET A O 1
ATOM 2256 N N . PHE A 1 295 ? 10.375 11.125 12.227 1 95.12 295 PHE A N 1
ATOM 2257 C CA . PHE A 1 295 ? 11.508 10.297 11.844 1 95.12 295 PHE A CA 1
ATOM 2258 C C . PHE A 1 295 ? 11.695 10.305 10.336 1 95.12 295 PHE A C 1
ATOM 2260 O O . PHE A 1 295 ? 12.828 10.336 9.844 1 95.12 295 PHE A O 1
ATOM 2267 N N . PHE A 1 296 ? 10.602 10.328 9.578 1 94.56 296 PHE A N 1
ATOM 2268 C CA . PHE A 1 296 ? 10.844 10.133 8.148 1 94.56 296 PHE A CA 1
ATOM 2269 C C . PHE A 1 296 ? 10.641 11.43 7.387 1 94.56 296 PHE A C 1
ATOM 2271 O O . PHE A 1 296 ? 10.75 11.461 6.156 1 94.56 296 PHE A O 1
ATOM 2278 N N . ILE A 1 297 ? 10.336 12.562 8.102 1 96.75 297 ILE A N 1
ATOM 2279 C CA . ILE A 1 297 ? 10.25 13.859 7.426 1 96.75 297 ILE A CA 1
ATOM 2280 C C . ILE A 1 297 ? 11.219 14.844 8.078 1 96.75 297 ILE A C 1
ATOM 2282 O O . ILE A 1 297 ? 12.141 15.336 7.434 1 96.75 297 ILE A O 1
ATOM 2286 N N . VAL A 1 298 ? 11.141 15.039 9.391 1 97.62 298 VAL A N 1
ATOM 2287 C CA . VAL A 1 298 ? 11.906 16.062 10.094 1 97.62 298 VAL A CA 1
ATOM 2288 C C . VAL A 1 298 ? 13.391 15.695 10.086 1 97.62 298 VAL A C 1
ATOM 2290 O O . VAL A 1 298 ? 14.234 16.5 9.695 1 97.62 298 VAL A O 1
ATOM 2293 N N . MET A 1 299 ? 13.68 14.516 10.484 1 97.94 299 MET A N 1
ATOM 2294 C CA . MET A 1 299 ? 15.078 14.125 10.602 1 97.94 299 MET A CA 1
ATOM 2295 C C . MET A 1 299 ? 15.742 14.039 9.234 1 97.94 299 MET A C 1
ATOM 2297 O O . MET A 1 299 ? 16.891 14.469 9.062 1 97.94 299 MET A O 1
ATOM 2301 N N . PRO A 1 300 ? 15.047 13.531 8.25 1 97.69 300 PRO A N 1
ATOM 2302 C CA . PRO A 1 300 ? 15.625 13.617 6.91 1 97.69 300 PRO A CA 1
ATOM 2303 C C . PRO A 1 300 ? 15.852 15.055 6.453 1 97.69 300 PRO A C 1
ATOM 2305 O O . PRO A 1 300 ? 16.797 15.336 5.719 1 97.69 300 PRO A O 1
ATOM 2308 N N . GLY A 1 301 ? 14.969 15.961 6.816 1 97.88 301 GLY A N 1
ATOM 2309 C CA . GLY A 1 301 ? 15.234 17.375 6.5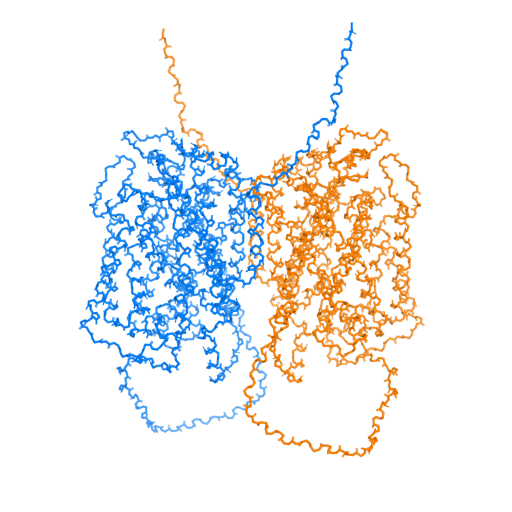82 1 97.88 301 GLY A CA 1
ATOM 2310 C C . GLY A 1 301 ? 16.531 17.844 7.227 1 97.88 301 GLY A C 1
ATOM 2311 O O . GLY A 1 301 ? 17.312 18.562 6.598 1 97.88 301 GLY A O 1
ATOM 2312 N N . MET A 1 302 ? 16.766 17.438 8.422 1 98.19 302 MET A N 1
ATOM 2313 C CA . MET A 1 302 ? 18 17.766 9.133 1 98.19 302 MET A CA 1
ATOM 2314 C C . MET A 1 302 ? 19.203 17.141 8.453 1 98.19 302 MET A C 1
ATOM 2316 O O . MET A 1 302 ? 20.266 17.766 8.359 1 98.19 302 MET A O 1
ATOM 2320 N N . ILE A 1 303 ? 19.016 15.938 8 1 98.5 303 ILE A N 1
ATOM 2321 C CA . ILE A 1 303 ? 20.109 15.242 7.32 1 98.5 303 ILE A CA 1
ATOM 2322 C C . ILE A 1 303 ? 20.453 15.969 6.023 1 98.5 303 ILE A C 1
ATOM 2324 O O . ILE A 1 303 ? 21.625 16.062 5.656 1 98.5 303 ILE A O 1
ATOM 2328 N N . SER A 1 304 ? 19.484 16.469 5.355 1 98.06 304 SER A N 1
ATOM 2329 C CA . SER A 1 304 ? 19.719 17.219 4.125 1 98.06 304 SER A CA 1
ATOM 2330 C C . SER A 1 304 ? 20.594 18.438 4.379 1 98.06 304 SER A C 1
ATOM 2332 O O . SER A 1 304 ? 21.5 18.734 3.598 1 98.06 304 SER A O 1
ATOM 2334 N N . ARG A 1 305 ? 20.359 19.156 5.426 1 97.88 305 ARG A N 1
ATOM 2335 C CA . ARG A 1 305 ? 21.188 20.297 5.777 1 97.88 305 ARG A CA 1
ATOM 2336 C C . ARG A 1 305 ? 22.609 19.844 6.125 1 97.88 305 ARG A C 1
ATOM 2338 O O . ARG A 1 305 ? 23.578 20.531 5.797 1 97.88 305 ARG A O 1
ATOM 2345 N N . ALA A 1 306 ? 22.703 18.75 6.809 1 97.94 306 ALA A N 1
ATOM 2346 C CA . ALA A 1 306 ? 24 18.234 7.207 1 97.94 306 ALA A CA 1
ATOM 2347 C C . ALA A 1 306 ? 24.844 17.859 5.984 1 97.94 306 ALA A C 1
ATOM 2349 O O . ALA A 1 306 ? 26.062 18.062 5.977 1 97.94 306 ALA A O 1
ATOM 2350 N N . LEU A 1 307 ? 24.219 17.375 4.984 1 97.5 307 LEU A N 1
ATOM 2351 C CA . LEU A 1 307 ? 24.938 16.906 3.805 1 97.5 307 LEU A CA 1
ATOM 2352 C C . LEU A 1 307 ? 25.141 18.031 2.799 1 97.5 307 LEU A C 1
ATOM 2354 O O . LEU A 1 307 ? 26.125 18.031 2.062 1 97.5 307 LEU A O 1
ATOM 2358 N N . PHE A 1 308 ? 24.156 18.984 2.814 1 97.12 308 PHE A N 1
ATOM 2359 C CA . PHE A 1 308 ? 24.219 20.062 1.83 1 97.12 308 PHE A CA 1
ATOM 2360 C C . PHE A 1 308 ? 24.047 21.422 2.5 1 97.12 308 PHE A C 1
ATOM 2362 O O . PHE A 1 308 ? 23.141 22.172 2.148 1 97.12 308 PHE A O 1
ATOM 2369 N N . PRO A 1 309 ? 24.922 21.766 3.346 1 96.81 309 PRO A N 1
ATOM 2370 C CA . PRO A 1 309 ? 24.781 23 4.121 1 96.81 309 PRO A CA 1
ATOM 2371 C C . PRO A 1 309 ? 24.844 24.25 3.254 1 96.81 309 PRO A C 1
ATOM 2373 O O . PRO A 1 309 ? 24.203 25.25 3.576 1 96.81 309 PRO A O 1
ATOM 2376 N N . ASP A 1 310 ? 25.484 24.234 2.109 1 95.62 310 ASP A N 1
ATOM 2377 C CA . ASP A 1 310 ? 25.672 25.406 1.271 1 95.62 310 ASP A CA 1
ATOM 2378 C C . ASP A 1 310 ? 24.375 25.781 0.548 1 95.62 310 ASP A C 1
ATOM 2380 O O . ASP A 1 310 ? 24.125 26.953 0.266 1 95.62 310 ASP A O 1
ATOM 2384 N N . GLU A 1 311 ? 23.594 24.812 0.284 1 94.69 311 GLU A N 1
ATOM 2385 C CA . GLU A 1 311 ? 22.359 25.062 -0.431 1 94.69 311 GLU A CA 1
ATOM 2386 C C . GLU A 1 311 ? 21.172 25.141 0.531 1 94.69 311 GLU A C 1
ATOM 2388 O O . GLU A 1 311 ? 20.422 26.109 0.521 1 94.69 311 GLU A O 1
ATOM 2393 N N . VAL A 1 312 ? 21.078 24.172 1.397 1 95.31 312 VAL A N 1
ATOM 2394 C CA . VAL A 1 312 ? 19.938 24.062 2.295 1 95.31 312 VAL A CA 1
ATOM 2395 C C . VAL A 1 312 ? 20.094 25.047 3.453 1 95.31 312 VAL A C 1
ATOM 2397 O O . VAL A 1 312 ? 19.109 25.578 3.961 1 95.31 312 VAL A O 1
ATOM 2400 N N . GLY A 1 313 ? 21.344 25.297 3.875 1 93.5 313 GLY A N 1
ATOM 2401 C CA . GLY A 1 313 ? 21.609 26.156 5.004 1 93.5 313 GLY A CA 1
ATOM 2402 C C . GLY A 1 313 ? 22.156 27.516 4.594 1 93.5 313 GLY A C 1
ATOM 2403 O O . GLY A 1 313 ? 22.797 28.203 5.395 1 93.5 313 GLY A O 1
ATOM 2404 N N . CYS A 1 314 ? 21.891 27.938 3.379 1 92.06 314 CYS A N 1
ATOM 2405 C CA . CYS A 1 314 ? 22.422 29.203 2.895 1 92.06 314 CYS A CA 1
ATOM 2406 C C . CYS A 1 314 ? 21.844 30.375 3.68 1 92.06 314 CYS A C 1
ATOM 2408 O O . CYS A 1 314 ? 20.688 30.328 4.121 1 92.06 314 CYS A O 1
ATOM 2410 N N . VAL A 1 315 ? 22.625 31.469 3.859 1 89.75 315 VAL A N 1
ATOM 2411 C CA . VAL A 1 315 ? 22.188 32.594 4.645 1 89.75 315 VAL A CA 1
ATOM 2412 C C . VAL A 1 315 ? 22.391 33.906 3.846 1 89.75 315 VAL A C 1
ATOM 2414 O O . VAL A 1 315 ? 21.734 34.906 4.098 1 89.75 315 VAL A O 1
ATOM 2417 N N . ASP A 1 316 ? 23.359 33.812 2.859 1 91.31 316 ASP A N 1
ATOM 2418 C CA . ASP A 1 316 ? 23.594 34.969 2 1 91.31 316 ASP A CA 1
ATOM 2419 C C . ASP A 1 316 ? 22.438 35.156 1.009 1 91.31 316 ASP A C 1
ATOM 2421 O O . ASP A 1 316 ? 22.141 34.25 0.231 1 91.31 316 ASP A O 1
ATOM 2425 N N . PRO A 1 317 ? 21.797 36.344 1.001 1 89.12 317 PRO A N 1
ATOM 2426 C CA . PRO A 1 317 ? 20.609 36.562 0.172 1 89.12 317 PRO A CA 1
ATOM 2427 C C . PRO A 1 317 ? 20.875 36.344 -1.314 1 89.12 317 PRO A C 1
ATOM 2429 O O . PRO A 1 317 ? 20.016 35.812 -2.027 1 89.12 317 PRO A O 1
ATOM 2432 N N . ALA A 1 318 ? 22.031 36.688 -1.792 1 90.06 318 ALA A N 1
ATOM 2433 C CA . ALA A 1 318 ? 22.359 36.5 -3.207 1 90.06 318 ALA A CA 1
ATOM 2434 C C . ALA A 1 318 ? 22.484 35.031 -3.572 1 90.06 318 ALA A C 1
ATOM 2436 O O . ALA A 1 318 ? 22.047 34.625 -4.641 1 90.06 318 ALA A O 1
ATOM 2437 N N . ILE A 1 319 ? 23.078 34.312 -2.689 1 91.19 319 ILE A N 1
ATOM 2438 C CA . ILE A 1 319 ? 23.266 32.906 -2.924 1 91.19 319 ILE A CA 1
ATOM 2439 C C . ILE A 1 319 ? 21.922 32.188 -2.814 1 91.19 319 ILE A C 1
ATOM 2441 O O . ILE A 1 319 ? 21.609 31.297 -3.629 1 91.19 319 ILE A O 1
ATOM 2445 N N . CYS A 1 320 ? 21.203 32.5 -1.781 1 89.19 320 CYS A N 1
ATOM 2446 C CA . CYS A 1 320 ? 19.906 31.875 -1.581 1 89.19 320 CYS A CA 1
ATOM 2447 C C . CYS A 1 320 ? 19 32.094 -2.787 1 89.19 320 CYS A C 1
ATOM 2449 O O . CYS A 1 320 ? 18.312 31.172 -3.23 1 89.19 320 CYS A O 1
ATOM 2451 N N . GLU A 1 321 ? 18.969 33.312 -3.312 1 89.5 321 GLU A N 1
ATOM 2452 C CA . GLU A 1 321 ? 18.156 33.625 -4.48 1 89.5 321 GLU A CA 1
ATOM 2453 C C . GLU A 1 321 ? 18.562 32.812 -5.688 1 89.5 321 GLU A C 1
ATOM 2455 O O . GLU A 1 321 ? 17.703 32.406 -6.484 1 89.5 321 GLU A O 1
ATOM 2460 N N . LYS A 1 322 ? 19.75 32.531 -5.781 1 88.62 322 LYS A N 1
ATOM 2461 C CA . LYS A 1 322 ? 20.266 31.734 -6.891 1 88.62 322 LYS A CA 1
ATOM 2462 C C . LYS A 1 322 ? 19.891 30.266 -6.727 1 88.62 322 LYS A C 1
ATOM 2464 O O . LYS A 1 322 ? 19.641 29.578 -7.715 1 88.62 322 LYS A O 1
ATOM 2469 N N . VAL A 1 323 ? 19.859 29.859 -5.523 1 87 323 VAL A N 1
ATOM 2470 C CA . VAL A 1 323 ? 19.656 28.438 -5.23 1 87 323 VAL A CA 1
ATOM 2471 C C . VAL A 1 323 ? 18.172 28.094 -5.383 1 87 323 VAL A C 1
ATOM 2473 O O . VAL A 1 323 ? 17.828 27.078 -5.988 1 87 323 VAL A O 1
ATOM 2476 N N . CYS A 1 324 ? 17.328 28.922 -4.777 1 83.19 324 CYS A N 1
ATOM 2477 C CA . CYS A 1 324 ? 15.938 28.484 -4.73 1 83.19 324 CYS A CA 1
ATOM 2478 C C . CYS A 1 324 ? 15 29.609 -5.156 1 83.19 324 CYS A C 1
ATOM 2480 O O . CYS A 1 324 ? 13.781 29.422 -5.199 1 83.19 324 CYS A O 1
ATOM 2482 N N . GLY A 1 325 ? 15.477 30.797 -5.395 1 80.31 325 GLY A N 1
ATOM 2483 C CA . GLY A 1 325 ? 14.648 31.891 -5.855 1 80.31 325 GLY A CA 1
ATOM 2484 C C . GLY A 1 325 ? 14.18 32.812 -4.73 1 80.31 325 GLY A C 1
ATOM 2485 O O . GLY A 1 325 ? 13.531 33.812 -4.977 1 80.31 325 GLY A O 1
ATOM 2486 N N . ALA A 1 326 ? 14.578 32.469 -3.498 1 81.25 326 ALA A N 1
ATOM 2487 C CA . ALA A 1 326 ? 14.219 33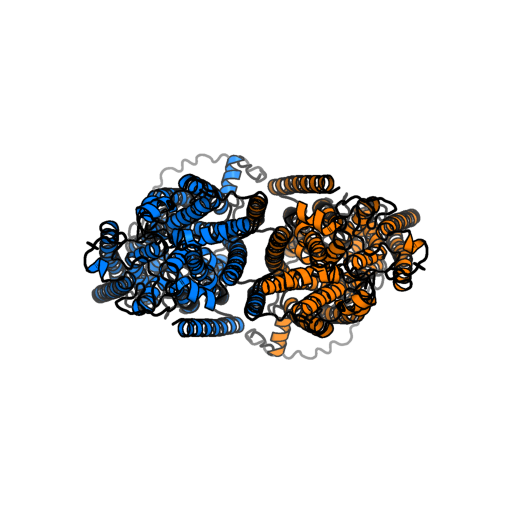.281 -2.342 1 81.25 326 ALA A CA 1
ATOM 2488 C C . ALA A 1 326 ? 15.461 33.812 -1.646 1 81.25 326 ALA A C 1
ATOM 2490 O O . ALA A 1 326 ? 16.484 33.156 -1.563 1 81.25 326 ALA A O 1
ATOM 2491 N N . LYS A 1 327 ? 15.297 35 -1.123 1 84.88 327 LYS A N 1
ATOM 2492 C CA . LYS A 1 327 ? 16.453 35.656 -0.525 1 84.88 327 LYS A CA 1
ATOM 2493 C C . LYS A 1 327 ? 16.578 35.344 0.957 1 84.88 327 LYS A C 1
ATOM 2495 O O . LYS A 1 327 ? 17.641 35.531 1.556 1 84.88 327 LYS A O 1
ATOM 2500 N N . VAL A 1 328 ? 15.641 34.781 1.484 1 82.75 328 VAL A N 1
ATOM 2501 C CA . VAL A 1 328 ? 15.57 34.656 2.938 1 82.75 328 VAL A CA 1
ATOM 2502 C C . VAL A 1 328 ? 16.094 33.281 3.379 1 82.75 328 VAL A C 1
ATOM 2504 O O . VAL A 1 328 ? 16.438 33.094 4.551 1 82.75 328 VAL A O 1
ATOM 2507 N N . GLY A 1 329 ? 16.219 32.375 2.506 1 87.06 329 GLY A N 1
ATOM 2508 C CA . GLY A 1 329 ? 16.688 31.031 2.824 1 87.06 329 GLY A CA 1
ATOM 2509 C C . GLY A 1 329 ? 16.125 29.953 1.912 1 87.06 329 GLY A C 1
ATOM 2510 O O . GLY A 1 329 ? 15.117 30.172 1.239 1 87.06 329 GLY A O 1
ATOM 2511 N N . CYS A 1 330 ? 16.75 28.75 2.006 1 89.94 330 CYS A N 1
ATOM 2512 C CA . CYS A 1 330 ? 16.359 27.703 1.075 1 89.94 330 CYS A CA 1
ATOM 2513 C C . CYS A 1 330 ? 16.109 26.391 1.809 1 89.94 330 CYS A C 1
ATOM 2515 O O . CYS A 1 330 ? 16.406 25.312 1.284 1 89.94 330 CYS A O 1
ATOM 2517 N N . SER A 1 331 ? 15.625 26.5 3.025 1 93.19 331 SER A N 1
ATOM 2518 C CA . SER A 1 331 ? 15.43 25.281 3.809 1 93.19 331 SER A CA 1
ATOM 2519 C C . SER A 1 331 ? 14.328 24.422 3.219 1 93.19 331 SER A C 1
ATOM 2521 O O . SER A 1 331 ? 14.32 23.203 3.402 1 93.19 331 SER A O 1
ATOM 2523 N N . ASN A 1 332 ? 13.43 24.938 2.396 1 93.44 332 ASN A N 1
ATOM 2524 C CA . ASN A 1 332 ? 12.289 24.219 1.844 1 93.44 332 ASN A CA 1
ATOM 2525 C C . ASN A 1 332 ? 12.734 23.203 0.788 1 93.44 332 ASN A C 1
ATOM 2527 O O . ASN A 1 332 ? 11.984 22.281 0.452 1 93.44 332 ASN A O 1
ATOM 2531 N N . ILE A 1 333 ? 13.906 23.312 0.29 1 93.62 333 ILE A N 1
ATOM 2532 C CA . ILE A 1 333 ? 14.344 22.375 -0.739 1 93.62 333 ILE A CA 1
ATOM 2533 C C . ILE A 1 333 ? 15.023 21.172 -0.088 1 93.62 333 ILE A C 1
ATOM 2535 O O . ILE A 1 333 ? 15.5 20.266 -0.781 1 93.62 333 ILE A O 1
ATOM 2539 N N . ALA A 1 334 ? 15.023 21.172 1.225 1 96.38 334 ALA A N 1
ATOM 2540 C CA . ALA A 1 334 ? 15.789 20.156 1.96 1 96.38 334 ALA A CA 1
ATOM 2541 C C . ALA A 1 334 ? 15.375 18.75 1.546 1 96.38 334 ALA A C 1
ATOM 2543 O O . ALA A 1 334 ? 16.219 17.938 1.17 1 96.38 334 ALA A O 1
ATOM 2544 N N . TYR A 1 335 ? 14.109 18.469 1.589 1 95.69 335 TYR A N 1
ATOM 2545 C CA . TYR A 1 335 ? 13.617 17.109 1.322 1 95.69 335 TYR A CA 1
ATOM 2546 C C . TYR A 1 335 ? 13.805 16.75 -0.145 1 95.69 335 TYR A C 1
ATOM 2548 O O . TYR A 1 335 ? 14.352 15.688 -0.463 1 95.69 335 TYR A O 1
ATOM 2556 N N . PRO A 1 336 ? 13.414 17.609 -1.089 1 93.19 336 PRO A N 1
ATOM 2557 C CA . PRO A 1 336 ? 13.625 17.297 -2.504 1 93.19 336 PRO A CA 1
ATOM 2558 C C . PRO A 1 336 ? 15.102 17.109 -2.855 1 93.19 336 PRO A C 1
ATOM 2560 O O . PRO A 1 336 ? 15.445 16.219 -3.641 1 93.19 336 PRO A O 1
ATOM 2563 N N . LYS A 1 337 ? 15.953 17.938 -2.262 1 94.06 337 LYS A N 1
ATOM 2564 C CA . LYS A 1 337 ? 17.391 17.828 -2.521 1 94.06 337 LYS A CA 1
ATOM 2565 C C . LYS A 1 337 ? 17.938 16.484 -2.041 1 94.06 337 LYS A C 1
ATOM 2567 O O . LYS A 1 337 ? 18.75 15.859 -2.721 1 94.06 337 LYS A O 1
ATOM 2572 N N . LEU A 1 338 ? 17.438 16.125 -0.927 1 95.38 338 LEU A N 1
ATOM 2573 C CA . LEU A 1 338 ? 17.875 14.844 -0.375 1 95.38 338 LEU A CA 1
ATOM 2574 C C . LEU A 1 338 ? 17.453 13.695 -1.282 1 95.38 338 LEU A C 1
ATOM 2576 O O . LEU A 1 338 ? 18.219 12.766 -1.514 1 95.38 338 LEU A O 1
ATOM 2580 N N . VAL A 1 339 ? 16.297 13.703 -1.78 1 93.44 339 VAL A N 1
ATOM 2581 C CA . VAL A 1 339 ? 15.75 12.672 -2.662 1 93.44 339 VAL A CA 1
ATOM 2582 C C . VAL A 1 339 ? 16.594 12.586 -3.934 1 93.44 339 VAL A C 1
ATOM 2584 O O . VAL A 1 339 ? 17 11.5 -4.34 1 93.44 339 VAL A O 1
ATOM 2587 N N . MET A 1 340 ? 16.922 13.68 -4.504 1 90.62 340 MET A N 1
ATOM 2588 C CA . MET A 1 340 ? 17.594 13.719 -5.797 1 90.62 340 MET A CA 1
ATOM 2589 C C . MET A 1 340 ? 19.062 13.32 -5.656 1 90.62 340 MET A C 1
ATOM 2591 O O . MET A 1 340 ? 19.641 12.734 -6.574 1 90.62 340 MET A O 1
ATOM 2595 N N . GLU A 1 341 ? 19.594 13.57 -4.52 1 92 341 GLU A N 1
ATOM 2596 C CA . GLU A 1 341 ? 21.031 13.32 -4.352 1 92 341 GLU A CA 1
ATOM 2597 C C . GLU A 1 341 ? 21.281 11.914 -3.832 1 92 341 GLU A C 1
ATOM 2599 O O . GLU A 1 341 ? 22.297 11.297 -4.172 1 92 341 GLU A O 1
ATOM 2604 N N . LEU A 1 342 ? 20.422 11.406 -3.047 1 92 342 LEU A N 1
ATOM 2605 C CA . LEU A 1 342 ? 20.734 10.164 -2.35 1 92 342 LEU A CA 1
ATOM 2606 C C . LEU A 1 342 ? 20.031 8.977 -3.006 1 92 342 LEU A C 1
ATOM 2608 O O . LEU A 1 342 ? 20.547 7.855 -2.977 1 92 342 LEU A O 1
ATOM 2612 N N . MET A 1 343 ? 18.891 9.133 -3.492 1 91.06 343 MET A N 1
ATOM 2613 C CA . MET A 1 343 ? 18.109 8.008 -4.016 1 91.06 343 MET A CA 1
ATOM 2614 C C . MET A 1 343 ? 18.625 7.59 -5.391 1 91.06 343 MET A C 1
ATOM 2616 O O . MET A 1 343 ? 18.859 8.438 -6.25 1 91.06 343 MET A O 1
ATOM 2620 N N . PRO A 1 344 ? 18.859 6.32 -5.578 1 89.69 344 PRO A N 1
ATOM 2621 C CA . PRO A 1 344 ? 19.266 5.848 -6.902 1 89.69 344 PRO A CA 1
ATOM 2622 C C . PRO A 1 344 ? 18.156 5.984 -7.945 1 89.69 344 PRO A C 1
ATOM 2624 O O . PRO A 1 344 ? 17 6.238 -7.594 1 89.69 344 PRO A O 1
ATOM 2627 N N . VAL A 1 345 ? 18.609 5.797 -9.195 1 89.19 345 VAL A N 1
ATOM 2628 C CA . VAL A 1 345 ? 17.656 5.84 -10.305 1 89.19 345 VAL A CA 1
ATOM 2629 C C . VAL A 1 345 ? 16.547 4.812 -10.078 1 89.19 345 VAL A C 1
ATOM 2631 O O . VAL A 1 345 ? 16.812 3.68 -9.672 1 89.19 345 VAL A O 1
ATOM 2634 N N . GLY A 1 346 ? 15.328 5.117 -10.312 1 88.5 346 GLY A N 1
ATOM 2635 C CA . GLY A 1 346 ? 14.164 4.301 -10.016 1 88.5 346 GLY A CA 1
ATOM 2636 C C . GLY A 1 346 ? 13.492 4.68 -8.711 1 88.5 346 GLY A C 1
ATOM 2637 O O . GLY A 1 346 ? 12.273 4.867 -8.664 1 88.5 346 GLY A O 1
ATOM 2638 N N . LEU A 1 347 ? 14.359 4.77 -7.668 1 90.5 347 LEU A N 1
ATOM 2639 C CA . LEU A 1 347 ? 13.812 5.148 -6.371 1 90.5 347 LEU A CA 1
ATOM 2640 C C . LEU A 1 347 ? 13.484 6.633 -6.328 1 90.5 347 LEU A C 1
ATOM 2642 O O . LEU A 1 347 ? 12.633 7.062 -5.547 1 90.5 347 LEU A O 1
ATOM 2646 N N . ARG A 1 348 ? 14.133 7.402 -7.18 1 91.62 348 ARG A N 1
ATOM 2647 C CA . ARG A 1 348 ? 13.727 8.797 -7.332 1 91.62 348 ARG A CA 1
ATOM 2648 C C . ARG A 1 348 ? 12.289 8.898 -7.828 1 91.62 348 ARG A C 1
ATOM 2650 O O . ARG A 1 348 ? 11.516 9.727 -7.352 1 91.62 348 ARG A O 1
ATOM 2657 N N . GLY A 1 349 ? 12.008 8.023 -8.758 1 87.94 349 GLY A N 1
ATOM 2658 C CA . GLY A 1 349 ? 10.641 7.973 -9.25 1 87.94 349 GLY A CA 1
ATOM 2659 C C . GLY A 1 349 ? 9.641 7.574 -8.18 1 87.94 349 GLY A C 1
ATOM 2660 O O . GLY A 1 349 ? 8.523 8.094 -8.141 1 87.94 349 GLY A O 1
ATOM 2661 N N . LEU A 1 350 ? 10.07 6.668 -7.367 1 88.38 350 LEU A N 1
ATOM 2662 C CA . LEU A 1 350 ? 9.219 6.262 -6.254 1 88.38 350 LEU A CA 1
ATOM 2663 C C . LEU A 1 350 ? 8.922 7.441 -5.332 1 88.38 350 LEU A C 1
ATOM 2665 O O . LEU A 1 350 ? 7.793 7.602 -4.867 1 88.38 350 LEU A O 1
ATOM 2669 N N . MET A 1 351 ? 9.883 8.25 -5.062 1 90.62 351 MET A N 1
ATOM 2670 C CA . MET A 1 351 ? 9.688 9.391 -4.168 1 90.62 351 MET A CA 1
ATOM 2671 C C . MET A 1 351 ? 8.812 10.453 -4.82 1 90.62 351 MET A C 1
ATOM 2673 O O . MET A 1 351 ? 8.055 11.141 -4.137 1 90.62 351 MET A O 1
ATOM 2677 N N . ILE A 1 352 ? 8.938 10.57 -6.105 1 85.94 352 ILE A N 1
ATOM 2678 C CA . ILE A 1 352 ? 8.016 11.453 -6.805 1 85.94 352 ILE A CA 1
ATOM 2679 C C . ILE A 1 352 ? 6.582 10.938 -6.637 1 85.94 352 ILE A C 1
ATOM 2681 O O . ILE A 1 352 ? 5.66 11.719 -6.391 1 85.94 352 ILE A O 1
ATOM 2685 N N . ALA A 1 353 ? 6.457 9.688 -6.77 1 85.94 353 ALA A N 1
ATOM 2686 C CA . ALA A 1 353 ? 5.141 9.086 -6.555 1 85.94 353 ALA A CA 1
ATOM 2687 C C . ALA A 1 353 ? 4.645 9.344 -5.137 1 85.94 353 ALA A C 1
ATOM 2689 O O . ALA A 1 353 ? 3.453 9.578 -4.922 1 85.94 353 ALA A O 1
ATOM 2690 N N . VAL A 1 354 ? 5.527 9.273 -4.215 1 87.56 354 VAL A N 1
ATOM 2691 C CA . VAL A 1 354 ? 5.191 9.508 -2.814 1 87.56 354 VAL A CA 1
ATOM 2692 C C . VAL A 1 354 ? 4.68 10.93 -2.633 1 87.56 354 VAL A C 1
ATOM 2694 O O . VAL A 1 354 ? 3.648 11.148 -1.992 1 87.56 354 VAL A O 1
ATOM 2697 N N . ILE A 1 355 ? 5.348 11.898 -3.154 1 87.38 355 ILE A N 1
ATOM 2698 C CA . ILE A 1 355 ? 4.965 13.297 -3.014 1 87.38 355 ILE A CA 1
ATOM 2699 C C . ILE A 1 355 ? 3.648 13.547 -3.748 1 87.38 355 ILE A C 1
ATOM 2701 O O . ILE A 1 355 ? 2.797 14.297 -3.27 1 87.38 355 ILE A O 1
ATOM 2705 N N . MET A 1 356 ? 3.51 12.898 -4.844 1 83.88 356 MET A N 1
ATOM 2706 C CA . MET A 1 356 ? 2.252 13.023 -5.574 1 83.88 356 MET A CA 1
ATOM 2707 C C . MET A 1 356 ? 1.1 12.414 -4.781 1 83.88 356 MET A C 1
ATOM 2709 O O . MET A 1 356 ? -0.009 12.953 -4.777 1 83.88 356 MET A O 1
ATOM 2713 N N . ALA A 1 357 ? 1.402 11.289 -4.254 1 85.19 357 ALA A N 1
ATOM 2714 C CA . ALA A 1 357 ? 0.391 10.641 -3.422 1 85.19 357 ALA A CA 1
ATOM 2715 C C . ALA A 1 357 ? -0.036 11.547 -2.271 1 85.19 357 ALA A C 1
ATOM 2717 O O . ALA A 1 357 ? -1.228 11.664 -1.975 1 85.19 357 ALA A O 1
ATOM 2718 N N . ALA A 1 358 ? 0.903 12.156 -1.631 1 88.56 358 ALA A N 1
ATOM 2719 C CA . ALA A 1 358 ? 0.62 13.062 -0.519 1 88.56 358 ALA A CA 1
ATOM 2720 C C . ALA A 1 358 ? -0.179 14.273 -0.988 1 88.56 358 ALA A C 1
ATOM 2722 O O . ALA A 1 358 ? -1.135 14.688 -0.327 1 88.56 358 ALA A O 1
ATOM 2723 N N . LEU A 1 359 ? 0.185 14.773 -2.078 1 87.31 359 LEU A N 1
ATOM 2724 C CA . LEU A 1 359 ? -0.46 15.953 -2.641 1 87.31 359 LEU A CA 1
ATOM 2725 C C . LEU A 1 359 ? -1.898 15.648 -3.043 1 87.31 359 LEU A C 1
ATOM 2727 O O . LEU A 1 359 ? -2.814 16.406 -2.709 1 87.31 359 LEU A O 1
ATOM 2731 N N . MET A 1 360 ? -2.018 14.594 -3.656 1 83.12 360 MET A N 1
ATOM 2732 C CA . MET A 1 360 ? -3.34 14.242 -4.164 1 83.12 360 MET A CA 1
ATOM 2733 C C . MET A 1 360 ? -4.297 13.922 -3.021 1 83.12 360 MET A C 1
ATOM 2735 O O . MET A 1 360 ? -5.461 14.328 -3.047 1 83.12 360 MET A O 1
ATOM 2739 N N . SER A 1 361 ? -3.855 13.203 -2.123 1 86.12 361 SER A N 1
ATOM 2740 C CA . SER A 1 361 ? -4.73 12.852 -1.007 1 86.12 361 SER A CA 1
ATOM 2741 C C . SER A 1 361 ? -5.145 14.086 -0.22 1 86.12 361 SER A C 1
ATOM 2743 O O . SER A 1 361 ? -6.312 14.234 0.146 1 86.12 361 SER A O 1
ATOM 2745 N N . SER A 1 362 ? -4.258 14.961 -0.009 1 89.69 362 SER A N 1
ATOM 2746 C CA . SER A 1 362 ? -4.551 16.172 0.738 1 89.69 362 SER A CA 1
ATOM 2747 C C . SER A 1 362 ? -5.465 17.109 -0.055 1 89.69 362 SER A C 1
ATOM 2749 O O . SER A 1 362 ? -6.488 17.562 0.459 1 89.69 362 SER A O 1
ATOM 2751 N N . LEU A 1 363 ? -5.176 17.344 -1.29 1 88.44 363 LEU A N 1
ATOM 2752 C CA . LEU A 1 363 ? -5.949 18.281 -2.105 1 88.44 363 LEU A CA 1
ATOM 2753 C C . LEU A 1 363 ? -7.359 17.75 -2.342 1 88.44 363 LEU A C 1
ATOM 2755 O O . LEU A 1 363 ? -8.328 18.516 -2.291 1 88.44 363 LEU A O 1
ATOM 2759 N N . THR A 1 364 ? -7.426 16.484 -2.619 1 86.38 364 THR A N 1
ATOM 2760 C CA . THR A 1 364 ? -8.758 15.922 -2.844 1 86.38 364 THR A CA 1
ATOM 2761 C C . THR A 1 364 ? -9.617 16.062 -1.595 1 86.38 364 THR A C 1
ATOM 2763 O O . THR A 1 364 ? -10.812 16.344 -1.689 1 86.38 364 THR A O 1
ATOM 2766 N N . SER A 1 365 ? -9.055 15.859 -0.472 1 87.38 365 SER A N 1
ATOM 2767 C CA . SER A 1 365 ? -9.789 16 0.778 1 87.38 365 SER A CA 1
ATOM 2768 C C . SER A 1 365 ? -10.234 17.438 1 1 87.38 365 SER A C 1
ATOM 2770 O O . SER A 1 365 ? -11.367 17.688 1.418 1 87.38 365 SER A O 1
ATOM 2772 N N . ILE A 1 366 ? -9.398 18.328 0.717 1 91 366 ILE A N 1
ATOM 2773 C CA . ILE A 1 366 ? -9.703 19.734 0.898 1 91 366 ILE A CA 1
ATOM 2774 C C . ILE A 1 366 ? -10.766 20.172 -0.111 1 91 366 ILE A C 1
ATOM 2776 O O . ILE A 1 366 ? -11.688 20.922 0.229 1 91 366 ILE A O 1
ATOM 2780 N N . PHE A 1 367 ? -10.633 19.703 -1.319 1 88.38 367 PHE A N 1
ATOM 2781 C CA . PHE A 1 367 ? -11.602 20.047 -2.355 1 88.38 367 PHE A CA 1
ATOM 2782 C C . PHE A 1 367 ? -12.984 19.5 -2.006 1 88.38 367 PHE A C 1
ATOM 2784 O O . PHE A 1 367 ? -13.984 20.203 -2.143 1 88.38 367 PHE A O 1
ATOM 2791 N N . ASN A 1 368 ? -12.992 18.297 -1.564 1 85.31 368 ASN A N 1
ATOM 2792 C CA . ASN A 1 368 ? -14.266 17.688 -1.179 1 85.31 368 ASN A CA 1
ATOM 2793 C C . ASN A 1 368 ? -14.922 18.453 -0.028 1 85.31 368 ASN A C 1
ATOM 2795 O O . ASN A 1 368 ? -16.125 18.672 -0.04 1 85.31 368 ASN A O 1
ATOM 2799 N N . SER A 1 369 ? -14.164 18.781 0.942 1 88.81 369 SER A N 1
ATOM 2800 C CA . SER A 1 369 ? -14.688 19.516 2.088 1 88.81 369 SER A CA 1
ATOM 2801 C C . SER A 1 369 ? -15.133 20.922 1.692 1 88.81 369 SER A C 1
ATOM 2803 O O . SER A 1 369 ? -16.172 21.406 2.16 1 88.81 369 SER A O 1
ATOM 2805 N N . SER A 1 370 ? -14.367 21.531 0.86 1 91.44 370 SER A N 1
ATOM 2806 C CA . SER A 1 370 ? -14.711 22.875 0.392 1 91.44 370 SER A CA 1
ATOM 2807 C C . SER A 1 370 ? -15.992 22.844 -0.429 1 91.44 370 SER A C 1
ATOM 2809 O O . SER A 1 370 ? -16.828 23.75 -0.311 1 91.44 370 SER A O 1
ATOM 2811 N N . SER A 1 371 ? -16.062 21.844 -1.223 1 88.81 371 SER A N 1
ATOM 2812 C CA . SER A 1 371 ? -17.281 21.688 -2.021 1 88.81 371 SER A CA 1
ATOM 2813 C C . SER A 1 371 ? -18.5 21.5 -1.133 1 88.81 371 SER A C 1
ATOM 2815 O O . SER A 1 371 ? -19.547 22.109 -1.376 1 88.81 371 SER A O 1
ATOM 2817 N N . THR A 1 372 ? -18.375 20.734 -0.121 1 87.5 372 THR A N 1
ATOM 2818 C CA . THR A 1 372 ? -19.469 20.484 0.806 1 87.5 372 THR A CA 1
ATOM 2819 C C . THR A 1 372 ? -19.844 21.75 1.563 1 87.5 372 THR A C 1
ATOM 2821 O O . THR A 1 372 ? -21.031 22.078 1.688 1 87.5 372 THR A O 1
ATOM 2824 N N . LEU A 1 373 ? -18.875 22.469 2.059 1 92.19 373 LEU A N 1
ATOM 2825 C CA . LEU A 1 373 ? -19.125 23.688 2.822 1 92.19 373 LEU A CA 1
ATOM 2826 C C . LEU A 1 373 ? -19.844 24.734 1.97 1 92.19 373 LEU A C 1
ATOM 2828 O O . LEU A 1 373 ? -20.828 25.328 2.412 1 92.19 373 LEU A O 1
ATOM 2832 N N . PHE A 1 374 ? -19.406 24.906 0.805 1 93.25 374 PHE A N 1
ATOM 2833 C CA . PHE A 1 374 ? -19.984 25.922 -0.045 1 93.25 374 PHE A CA 1
ATOM 2834 C C . PHE A 1 374 ? -21.375 25.516 -0.513 1 93.25 374 PHE A C 1
ATOM 2836 O O . PHE A 1 374 ? -22.328 26.297 -0.475 1 93.25 374 PHE A O 1
ATOM 2843 N N . ALA A 1 375 ? -21.547 24.281 -0.969 1 90.62 375 ALA A N 1
ATOM 2844 C CA . ALA A 1 375 ? -22.797 23.812 -1.545 1 90.62 375 ALA A CA 1
ATOM 2845 C C . ALA A 1 375 ? -23.891 23.734 -0.482 1 90.62 375 ALA A C 1
ATOM 2847 O O . ALA A 1 375 ? -25.016 24.219 -0.683 1 90.62 375 ALA A O 1
ATOM 2848 N N . ILE A 1 376 ? -23.562 23.188 0.664 1 87.38 376 ILE A N 1
ATOM 2849 C CA . ILE A 1 376 ? -24.578 22.891 1.673 1 87.38 376 ILE A CA 1
ATOM 2850 C C . ILE A 1 376 ? -24.797 24.125 2.551 1 87.38 376 ILE A C 1
ATOM 2852 O O . ILE A 1 376 ? -25.938 24.484 2.838 1 87.38 376 ILE A O 1
ATOM 2856 N N . ASP A 1 377 ? -23.797 24.828 2.928 1 90.06 377 ASP A N 1
ATOM 2857 C CA . ASP A 1 377 ? -23.938 25.875 3.93 1 90.06 377 ASP A CA 1
ATOM 2858 C C . ASP A 1 377 ? -24.234 27.219 3.275 1 90.06 377 ASP A C 1
ATOM 2860 O O . ASP A 1 377 ? -24.797 28.125 3.908 1 90.06 377 ASP A O 1
ATOM 2864 N N . ILE A 1 378 ? -23.844 27.375 2.059 1 90.94 378 ILE A N 1
ATOM 2865 C CA . ILE A 1 378 ? -24 28.688 1.452 1 90.94 378 ILE A CA 1
ATOM 2866 C C . ILE A 1 378 ? -24.984 28.609 0.297 1 90.94 378 ILE A C 1
ATOM 2868 O O . ILE A 1 378 ? -26.031 29.281 0.323 1 90.94 378 ILE A O 1
ATOM 2872 N N . TRP A 1 379 ? -24.766 27.766 -0.655 1 91.69 379 TRP A N 1
ATOM 2873 C CA . TRP A 1 379 ? -25.562 27.734 -1.87 1 91.69 379 TRP A CA 1
ATOM 2874 C C . TRP A 1 379 ? -26.969 27.234 -1.574 1 91.69 379 TRP A C 1
ATOM 2876 O O . TRP A 1 379 ? -27.953 27.766 -2.102 1 91.69 379 TRP A O 1
ATOM 2886 N N . GLN A 1 380 ? -27.047 26.172 -0.848 1 89.75 380 GLN A N 1
ATOM 2887 C CA . GLN A 1 380 ? -28.359 25.609 -0.526 1 89.75 380 GLN A CA 1
ATOM 2888 C C . GLN A 1 380 ? -29.219 26.609 0.242 1 89.75 380 GLN A C 1
ATOM 2890 O O . GLN A 1 380 ? -30.453 26.531 0.2 1 89.75 380 GLN A O 1
ATOM 2895 N N . ARG A 1 381 ? -28.688 27.5 0.866 1 86.06 381 ARG A N 1
ATOM 2896 C CA . ARG A 1 381 ? -29.422 28.547 1.585 1 86.06 381 ARG A CA 1
ATOM 2897 C C . ARG A 1 381 ? -29.922 29.625 0.63 1 86.06 381 ARG A C 1
ATOM 2899 O O . ARG A 1 381 ? -30.984 30.203 0.848 1 86.06 381 ARG A O 1
ATOM 2906 N N . LEU A 1 382 ? -29.141 29.906 -0.302 1 89 382 LEU A N 1
ATOM 2907 C CA . LEU A 1 382 ? -29.547 30.875 -1.305 1 89 382 LEU A CA 1
ATOM 2908 C C . LEU A 1 382 ? -30.594 30.297 -2.24 1 89 382 LEU A C 1
ATOM 2910 O O . LEU A 1 382 ? -31.531 31 -2.646 1 89 382 LEU A O 1
ATOM 2914 N N . ARG A 1 383 ? -30.359 29.031 -2.518 1 91.25 383 ARG A N 1
ATOM 2915 C CA . ARG A 1 383 ? -31.297 28.297 -3.35 1 91.25 383 ARG A CA 1
ATOM 2916 C C . ARG A 1 383 ? -31.875 27.094 -2.6 1 91.25 383 ARG A C 1
ATOM 2918 O O . ARG A 1 383 ? -31.391 25.969 -2.748 1 91.25 383 ARG A O 1
ATOM 2925 N N . LYS A 1 384 ? -32.969 27.281 -2.025 1 86.31 384 LYS A N 1
ATOM 2926 C CA . LYS A 1 384 ? -33.594 26.297 -1.117 1 86.31 384 LYS A CA 1
ATOM 2927 C C . LYS A 1 384 ? -34.062 25.062 -1.875 1 86.31 384 LYS A C 1
ATOM 2929 O O . LYS A 1 384 ? -34.125 23.969 -1.31 1 86.31 384 LYS A O 1
ATOM 2934 N N . LYS A 1 385 ? -34.344 25.125 -3.119 1 88.19 385 LYS A N 1
ATOM 2935 C CA . LYS A 1 385 ? -34.875 24 -3.879 1 88.19 385 LYS A CA 1
ATOM 2936 C C . LYS A 1 385 ? -33.844 23.453 -4.84 1 88.19 385 LYS A C 1
ATOM 2938 O O . LYS A 1 385 ? -34.188 22.891 -5.883 1 88.19 385 LYS A O 1
ATOM 2943 N N . ALA A 1 386 ? -32.656 23.656 -4.363 1 87.56 386 ALA A N 1
ATOM 2944 C CA . ALA A 1 386 ? -31.594 23.172 -5.254 1 87.56 386 ALA A CA 1
ATOM 2945 C C . ALA A 1 386 ? -31.578 21.656 -5.309 1 87.56 386 ALA A C 1
ATOM 2947 O O . ALA A 1 386 ? -31.75 20.984 -4.285 1 87.56 386 ALA A O 1
ATOM 2948 N N . THR A 1 387 ? -31.469 21.141 -6.5 1 84.44 387 THR A N 1
ATOM 2949 C CA . THR A 1 387 ? -31.391 19.703 -6.695 1 84.44 387 THR A CA 1
ATOM 2950 C C . THR A 1 387 ? -30 19.172 -6.32 1 84.44 387 THR A C 1
ATOM 2952 O O . THR A 1 387 ? -29.047 19.953 -6.211 1 84.44 387 THR A O 1
ATOM 2955 N N . GLU A 1 388 ? -29.953 17.953 -6.039 1 82.19 388 GLU A N 1
ATOM 2956 C CA . GLU A 1 388 ? -28.672 17.328 -5.715 1 82.19 388 GLU A CA 1
ATOM 2957 C C . GLU A 1 388 ? -27.656 17.531 -6.832 1 82.19 388 GLU A C 1
ATOM 2959 O O . GLU A 1 388 ? -26.469 17.734 -6.566 1 82.19 388 GLU A O 1
ATOM 2964 N N . GLN A 1 389 ? -28.172 17.484 -7.984 1 80.06 389 GLN A N 1
ATOM 2965 C CA . GLN A 1 389 ? -27.297 17.688 -9.133 1 80.06 389 GLN A CA 1
ATOM 2966 C C . GLN A 1 389 ? -26.734 19.109 -9.156 1 80.06 389 GLN A C 1
ATOM 2968 O O . GLN A 1 389 ? -25.562 19.312 -9.453 1 80.06 389 GLN A O 1
ATOM 2973 N N . GLU A 1 390 ? -27.594 20 -8.898 1 84.75 390 GLU A N 1
ATOM 2974 C CA . GLU A 1 390 ? -27.141 21.391 -8.852 1 84.75 390 GLU A CA 1
ATOM 2975 C C . GLU A 1 390 ? -26.109 21.609 -7.754 1 84.75 390 GLU A C 1
ATOM 2977 O O . GLU A 1 390 ? -25.109 22.297 -7.969 1 84.75 390 GLU A O 1
ATOM 2982 N N . LEU A 1 391 ? -26.312 21.062 -6.688 1 86.88 391 LEU A N 1
ATOM 2983 C CA . LEU A 1 391 ? -25.391 21.219 -5.566 1 86.88 391 LEU A CA 1
ATOM 2984 C C . LEU A 1 391 ? -24.016 20.625 -5.902 1 86.88 391 LEU A C 1
ATOM 2986 O O . LEU A 1 391 ? -22.984 21.203 -5.539 1 86.88 391 LEU A O 1
ATOM 2990 N N . MET A 1 392 ? -24.016 19.531 -6.566 1 81.88 392 MET A N 1
ATOM 2991 C CA . MET A 1 392 ? -22.766 18.891 -6.934 1 81.88 392 MET A CA 1
ATOM 2992 C C . MET A 1 392 ? -21.984 19.734 -7.941 1 81.88 392 MET A C 1
ATOM 2994 O O . MET A 1 392 ? -20.781 19.906 -7.82 1 81.88 392 MET A O 1
ATOM 2998 N N . ILE A 1 393 ? -22.641 20.312 -8.93 1 83.38 393 ILE A N 1
ATOM 2999 C CA . ILE A 1 393 ? -22 21.109 -9.969 1 83.38 393 ILE A CA 1
ATOM 3000 C C . ILE A 1 393 ? -21.469 22.406 -9.359 1 83.38 393 ILE A C 1
ATOM 3002 O O . ILE A 1 393 ? -20.359 22.828 -9.664 1 83.38 393 ILE A O 1
ATOM 3006 N N . VAL A 1 394 ? -22.312 22.984 -8.578 1 87.69 394 VAL A N 1
ATOM 3007 C CA . VAL A 1 394 ? -21.906 24.25 -7.949 1 87.69 394 VAL A CA 1
ATOM 3008 C C . VAL A 1 394 ? -20.688 24 -7.051 1 87.69 394 VAL A C 1
ATOM 3010 O O . VAL A 1 394 ? -19.781 24.828 -7.004 1 87.69 394 VAL A O 1
ATOM 3013 N N . GLY A 1 395 ? -20.703 22.938 -6.316 1 87.44 395 GLY A N 1
ATOM 3014 C CA . GLY A 1 395 ? -19.562 22.594 -5.496 1 87.44 395 GLY A CA 1
ATOM 3015 C C . GLY A 1 395 ? -18.281 22.438 -6.297 1 87.44 395 GLY A C 1
ATOM 3016 O O . GLY A 1 395 ? -17.234 22.969 -5.91 1 87.44 395 GLY A O 1
ATOM 3017 N N . ARG A 1 396 ? -18.359 21.844 -7.395 1 83.5 396 ARG A N 1
ATOM 3018 C CA . ARG A 1 396 ? -17.188 21.594 -8.234 1 83.5 396 ARG A CA 1
ATOM 3019 C C . ARG A 1 396 ? -16.672 22.891 -8.852 1 83.5 396 ARG A C 1
ATOM 3021 O O . ARG A 1 396 ? -15.461 23.109 -8.953 1 83.5 396 ARG A O 1
ATOM 3028 N N . VAL A 1 397 ? -17.531 23.67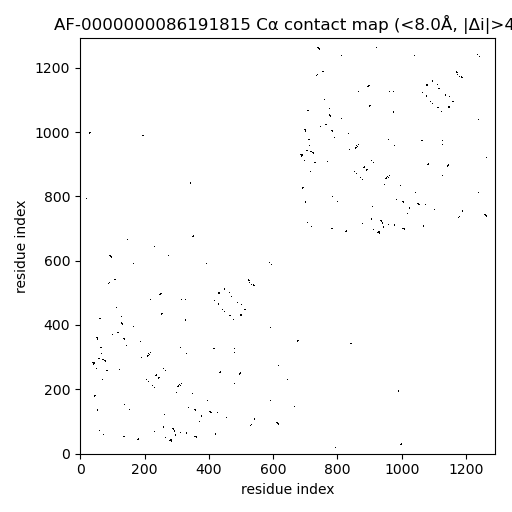2 -9.336 1 86.38 397 VAL A N 1
ATOM 3029 C CA . VAL A 1 397 ? -17.156 24.938 -9.93 1 86.38 397 VAL A CA 1
ATOM 3030 C C . VAL A 1 397 ? -16.484 25.828 -8.875 1 86.38 397 VAL A C 1
ATOM 3032 O O . VAL A 1 397 ? -15.523 26.547 -9.172 1 86.38 397 VAL A O 1
ATOM 3035 N N . PHE A 1 398 ? -17.031 25.797 -7.758 1 90.5 398 PHE A N 1
ATOM 3036 C CA . PHE A 1 398 ? -16.469 26.609 -6.688 1 90.5 398 PHE A CA 1
ATOM 3037 C C . PHE A 1 398 ? -15.047 26.156 -6.363 1 90.5 398 PHE A C 1
ATOM 3039 O O . PHE A 1 398 ? -14.195 26.984 -6.043 1 90.5 398 PHE A O 1
ATOM 3046 N N . VAL A 1 399 ? -14.805 24.922 -6.363 1 88.5 399 VAL A N 1
ATOM 3047 C CA . VAL A 1 399 ? -13.461 24.406 -6.117 1 88.5 399 VAL A CA 1
ATOM 3048 C C . VAL A 1 399 ? -12.484 24.969 -7.145 1 88.5 399 VAL A C 1
ATOM 3050 O O . VAL A 1 399 ? -11.359 25.328 -6.805 1 88.5 399 VAL A O 1
ATOM 3053 N N . LEU A 1 400 ? -12.891 25.062 -8.406 1 86.12 400 LEU A N 1
ATOM 3054 C CA . LEU A 1 400 ? -12.047 25.656 -9.445 1 86.12 400 LEU A CA 1
ATOM 3055 C C . LEU A 1 400 ? -11.719 27.109 -9.133 1 86.12 400 LEU A C 1
ATOM 3057 O O . LEU A 1 400 ? -10.602 27.562 -9.383 1 86.12 400 LEU A O 1
ATOM 3061 N N . ILE A 1 401 ? -12.633 27.734 -8.578 1 90.38 401 ILE A N 1
ATOM 3062 C CA . ILE A 1 401 ? -12.43 29.141 -8.203 1 90.38 401 ILE A CA 1
ATOM 3063 C C . ILE A 1 401 ? -11.43 29.219 -7.043 1 90.38 401 ILE A C 1
ATOM 3065 O O . ILE A 1 401 ? -10.539 30.062 -7.047 1 90.38 401 ILE A O 1
ATOM 3069 N N . LEU A 1 402 ? -11.625 28.359 -6.109 1 91.31 402 LEU A N 1
ATOM 3070 C CA . LEU A 1 402 ? -10.719 28.344 -4.969 1 91.31 402 LEU A CA 1
ATOM 3071 C C . LEU A 1 402 ? -9.289 28.062 -5.418 1 91.31 402 LEU A C 1
ATOM 3073 O O . LEU A 1 402 ? -8.344 28.656 -4.898 1 91.31 402 LEU A O 1
ATOM 3077 N N . VAL A 1 403 ? -9.172 27.172 -6.32 1 89.06 403 VAL A N 1
ATOM 3078 C CA . VAL A 1 403 ? -7.859 26.797 -6.836 1 89.06 403 VAL A CA 1
ATOM 3079 C C . VAL A 1 403 ? -7.23 27.984 -7.551 1 89.06 403 VAL A C 1
ATOM 3081 O O . VAL A 1 403 ? -6.039 28.266 -7.383 1 89.06 403 VAL A O 1
ATOM 3084 N N . ALA A 1 404 ? -7.961 28.688 -8.344 1 88.88 404 ALA A N 1
ATOM 3085 C CA . ALA A 1 404 ? -7.469 29.859 -9.062 1 88.88 404 ALA A CA 1
ATOM 3086 C C . ALA A 1 404 ? -6.98 30.922 -8.094 1 88.88 404 ALA A C 1
ATOM 3088 O O . ALA A 1 404 ? -5.914 31.516 -8.289 1 88.88 404 ALA A O 1
ATOM 3089 N N . ILE A 1 405 ? -7.703 31.125 -7.043 1 91.94 405 ILE A N 1
ATOM 3090 C CA . ILE A 1 405 ? -7.332 32.125 -6.043 1 91.94 405 ILE A CA 1
ATOM 3091 C C . ILE A 1 405 ? -6.066 31.672 -5.316 1 91.94 405 ILE A C 1
ATOM 3093 O O . ILE A 1 405 ? -5.199 32.5 -5.004 1 91.94 405 ILE A O 1
ATOM 3097 N N . SER A 1 406 ? -6 30.422 -5.051 1 91.06 406 SER A N 1
ATOM 3098 C CA . SER A 1 406 ? -4.848 29.875 -4.336 1 91.06 406 SER A CA 1
ATOM 3099 C C . SER A 1 406 ? -3.576 30 -5.168 1 91.06 406 SER A C 1
ATOM 3101 O O . SER A 1 406 ? -2.492 30.234 -4.629 1 91.06 406 SER A O 1
ATOM 3103 N N . ILE A 1 407 ? -3.715 29.828 -6.477 1 88.19 407 ILE A N 1
ATOM 3104 C CA . ILE A 1 407 ? -2.564 29.953 -7.363 1 88.19 407 ILE A CA 1
ATOM 3105 C C . ILE A 1 407 ? -2.066 31.406 -7.344 1 88.19 407 ILE A C 1
ATOM 3107 O O . ILE A 1 407 ? -0.858 31.656 -7.328 1 88.19 407 ILE A O 1
ATOM 3111 N N . LEU A 1 408 ? -2.926 32.312 -7.281 1 89.56 408 LEU A N 1
ATOM 3112 C CA . LEU A 1 408 ? -2.57 33.719 -7.258 1 89.56 408 LEU A CA 1
ATOM 3113 C C . LEU A 1 408 ? -1.885 34.094 -5.945 1 89.56 408 LEU A C 1
ATOM 3115 O O . LEU A 1 408 ? -1.18 35.094 -5.863 1 89.56 408 LEU A O 1
ATOM 3119 N N . TRP A 1 409 ? -2.016 33.281 -4.926 1 90.12 409 TRP A N 1
ATOM 3120 C CA . TRP A 1 409 ? -1.466 33.562 -3.6 1 90.12 409 TRP A CA 1
ATOM 3121 C C . TRP A 1 409 ? -0.063 32.969 -3.463 1 90.12 409 TRP A C 1
ATOM 3123 O O . TRP A 1 409 ? 0.657 33.281 -2.512 1 90.12 409 TRP A O 1
ATOM 3133 N N . ILE A 1 410 ? 0.396 32.156 -4.352 1 86.88 410 ILE A N 1
ATOM 3134 C CA . ILE A 1 410 ? 1.638 31.391 -4.262 1 86.88 410 ILE A CA 1
ATOM 3135 C C . ILE A 1 410 ? 2.822 32.344 -4.152 1 86.88 410 ILE A C 1
ATOM 3137 O O . ILE A 1 410 ? 3.723 32.125 -3.334 1 86.88 410 ILE A O 1
ATOM 3141 N N . PRO A 1 411 ? 2.877 33.5 -4.906 1 83.75 411 PRO A N 1
ATOM 3142 C CA . PRO A 1 411 ? 4.027 34.406 -4.797 1 83.75 411 PRO A CA 1
ATOM 3143 C C . PRO A 1 411 ? 4.176 35 -3.4 1 83.75 411 PRO A C 1
ATOM 3145 O O . PRO A 1 411 ? 5.293 35.281 -2.959 1 83.75 411 PRO A O 1
ATOM 3148 N N . ILE A 1 412 ? 3.135 35.125 -2.719 1 84.5 412 ILE A N 1
ATOM 3149 C CA . ILE A 1 412 ? 3.17 35.688 -1.367 1 84.5 412 ILE A CA 1
ATOM 3150 C C . ILE A 1 412 ? 3.748 34.656 -0.405 1 84.5 412 ILE A C 1
ATOM 3152 O O . ILE A 1 412 ? 4.492 35 0.516 1 84.5 412 ILE A O 1
ATOM 3156 N N . ILE A 1 413 ? 3.473 33.406 -0.628 1 86.19 413 ILE A N 1
ATOM 3157 C CA . ILE A 1 413 ? 3.951 32.312 0.225 1 86.19 413 ILE A CA 1
ATOM 3158 C C . ILE A 1 413 ? 5.469 32.188 0.101 1 86.19 413 ILE A C 1
ATOM 3160 O O . ILE A 1 413 ? 6.156 31.922 1.085 1 86.19 413 ILE A O 1
ATOM 3164 N N . GLN A 1 414 ? 6.02 32.406 -1.05 1 78 414 GLN A N 1
ATOM 3165 C CA . GLN A 1 414 ? 7.445 32.219 -1.32 1 78 414 GLN A CA 1
ATOM 3166 C C . GLN A 1 414 ? 8.281 33.188 -0.487 1 78 414 GLN A C 1
ATOM 3168 O O . GLN A 1 414 ? 9.414 32.875 -0.113 1 78 414 GLN A O 1
ATOM 3173 N N . THR A 1 415 ? 7.688 34.344 -0.169 1 74 415 THR A N 1
ATOM 3174 C CA . THR A 1 415 ? 8.477 35.375 0.509 1 74 415 THR A CA 1
ATOM 3175 C C . THR A 1 415 ? 8.086 35.469 1.98 1 74 415 THR A C 1
ATOM 3177 O O . THR A 1 415 ? 8.766 36.125 2.768 1 74 415 THR A O 1
ATOM 3180 N N . ALA A 1 416 ? 7.129 34.688 2.299 1 75.62 416 ALA A N 1
ATOM 3181 C CA . ALA A 1 416 ? 6.598 34.844 3.65 1 75.62 416 ALA A CA 1
ATOM 3182 C C . ALA A 1 416 ? 7.387 34 4.648 1 75.62 416 ALA A C 1
ATOM 3184 O O . ALA A 1 416 ? 7.895 32.938 4.305 1 75.62 416 ALA A O 1
ATOM 3185 N N . ASN A 1 417 ? 7.574 34.5 5.914 1 69.25 417 ASN A N 1
ATOM 3186 C CA . ASN A 1 417 ? 8.102 33.812 7.094 1 69.25 417 ASN A CA 1
ATOM 3187 C C . ASN A 1 417 ? 9.492 33.25 6.832 1 69.25 417 ASN A C 1
ATOM 3189 O O . ASN A 1 417 ? 9.734 32.062 7.078 1 69.25 417 ASN A O 1
ATOM 3193 N N . SER A 1 418 ? 10.305 34.062 6.305 1 67.06 418 SER A N 1
ATOM 3194 C CA . SER A 1 418 ? 11.719 33.75 6.098 1 67.06 418 SER A CA 1
ATOM 3195 C C . SER A 1 418 ? 11.875 32.531 5.203 1 67.06 418 SER A C 1
ATOM 3197 O O . SER A 1 418 ? 12.781 31.719 5.406 1 67.06 418 SER A O 1
ATOM 3199 N N . GLY A 1 419 ? 10.883 32.25 4.52 1 76.81 419 GLY A N 1
ATOM 3200 C CA . GLY A 1 419 ? 10.977 31.172 3.553 1 76.81 419 GLY A CA 1
ATOM 3201 C C . GLY A 1 419 ? 10.641 29.812 4.141 1 76.81 419 GLY A C 1
ATOM 3202 O O . GLY A 1 419 ? 10.852 28.781 3.5 1 76.81 419 GLY A O 1
ATOM 3203 N N . GLN A 1 420 ? 10.219 29.828 5.395 1 87.5 420 GLN A N 1
ATOM 3204 C CA . GLN A 1 420 ? 9.812 28.562 6.004 1 87.5 420 GLN A CA 1
ATOM 3205 C C . GLN A 1 420 ? 8.305 28.328 5.848 1 87.5 420 GLN A C 1
ATOM 3207 O O . GLN A 1 420 ? 7.508 28.953 6.555 1 87.5 420 GLN A O 1
ATOM 3212 N N . LEU A 1 421 ? 8.016 27.391 5.094 1 91.25 421 LEU A N 1
ATOM 3213 C CA . LEU A 1 421 ? 6.633 27.141 4.695 1 91.25 421 LEU A CA 1
ATOM 3214 C C . LEU A 1 421 ? 5.793 26.703 5.887 1 91.25 421 LEU A C 1
ATOM 3216 O O . LEU A 1 421 ? 4.652 27.141 6.047 1 91.25 421 LEU A O 1
ATOM 3220 N N . PHE A 1 422 ? 6.309 25.828 6.715 1 93.19 422 PHE A N 1
ATOM 3221 C CA . PHE A 1 422 ? 5.539 25.297 7.832 1 93.19 422 PHE A CA 1
ATOM 3222 C C . PHE A 1 422 ? 5.234 26.406 8.852 1 93.19 422 PHE A C 1
ATOM 3224 O O . PHE A 1 422 ? 4.141 26.438 9.414 1 93.19 422 PHE A O 1
ATOM 3231 N N . ASP A 1 423 ? 6.176 27.266 9.062 1 91.44 423 ASP A N 1
ATOM 3232 C CA . ASP A 1 423 ? 5.961 28.391 9.961 1 91.44 423 ASP A CA 1
ATOM 3233 C C . ASP A 1 423 ? 4.891 29.344 9.406 1 91.44 423 ASP A C 1
ATOM 3235 O O . ASP A 1 423 ? 4.102 29.906 10.164 1 91.44 423 ASP A O 1
ATOM 3239 N N . TYR A 1 424 ? 4.941 29.469 8.203 1 92.25 424 TYR A N 1
ATOM 3240 C CA . TYR A 1 424 ? 3.906 30.281 7.566 1 92.25 424 TYR A CA 1
ATOM 3241 C C . TYR A 1 424 ? 2.523 29.703 7.824 1 92.25 424 TYR A C 1
ATOM 3243 O O . TYR A 1 424 ? 1.608 30.422 8.242 1 92.25 424 TYR A O 1
ATOM 3251 N N . ILE A 1 425 ? 2.336 28.438 7.605 1 93.81 425 ILE A N 1
ATOM 3252 C CA . ILE A 1 425 ? 1.054 27.75 7.766 1 93.81 425 ILE A CA 1
ATOM 3253 C C . ILE A 1 425 ? 0.57 27.906 9.203 1 93.81 425 ILE A C 1
ATOM 3255 O O . ILE A 1 425 ? -0.585 28.266 9.445 1 93.81 425 ILE A O 1
ATOM 3259 N N . GLN A 1 426 ? 1.467 27.688 10.102 1 94.5 426 GLN A N 1
ATOM 3260 C CA . GLN A 1 426 ? 1.099 27.688 11.508 1 94.5 426 GLN A CA 1
ATOM 3261 C C . GLN A 1 426 ? 0.848 29.109 12 1 94.5 426 GLN A C 1
ATOM 3263 O O . GLN A 1 426 ? -0.013 29.344 12.859 1 94.5 426 GLN A O 1
ATOM 3268 N N . SER A 1 427 ? 1.567 30.062 11.508 1 93.81 427 SER A N 1
ATOM 3269 C CA . SER A 1 427 ? 1.364 31.453 11.922 1 93.81 427 SER A CA 1
ATOM 3270 C C . SER A 1 427 ? -0.009 31.953 11.5 1 93.81 427 SER A C 1
ATOM 3272 O O . SER A 1 427 ? -0.755 32.5 12.312 1 93.81 427 SER A O 1
ATOM 3274 N N . ILE A 1 428 ? -0.332 31.703 10.297 1 94.38 428 ILE A N 1
ATOM 3275 C CA . ILE A 1 428 ? -1.634 32.125 9.812 1 94.38 428 ILE A CA 1
ATOM 3276 C C . ILE A 1 428 ? -2.742 31.438 10.594 1 94.38 428 ILE A C 1
ATOM 3278 O O . ILE A 1 428 ? -3.738 32.062 10.961 1 94.38 428 ILE A O 1
ATOM 3282 N N . THR A 1 429 ? -2.588 30.172 10.828 1 96 429 THR A N 1
ATOM 3283 C CA . THR A 1 429 ? -3.564 29.406 11.594 1 96 429 THR A CA 1
ATOM 3284 C C . THR A 1 429 ? -3.697 29.969 13.008 1 96 429 THR A C 1
ATOM 3286 O O . THR A 1 429 ? -4.797 30.016 13.562 1 96 429 THR A O 1
ATOM 3289 N N . SER A 1 430 ? -2.598 30.422 13.57 1 97 430 SER A N 1
ATOM 3290 C CA . SER A 1 430 ? -2.59 30.938 14.938 1 97 430 SER A CA 1
ATOM 3291 C C . SER A 1 430 ? -3.348 32.25 15.031 1 97 430 SER A C 1
ATOM 3293 O O . SER A 1 430 ? -3.812 32.625 16.109 1 97 430 SER A O 1
ATOM 3295 N N . TYR A 1 431 ? -3.525 32.938 13.961 1 97.06 431 TYR A N 1
ATOM 3296 C CA . TYR A 1 431 ? -4.176 34.25 13.984 1 97.06 431 TYR A CA 1
ATOM 3297 C C . TYR A 1 431 ? -5.684 34.094 13.797 1 97.06 431 TYR A C 1
ATOM 3299 O O . TYR A 1 431 ? -6.453 34.938 14.281 1 97.06 431 TYR A O 1
ATOM 3307 N N . LEU A 1 432 ? -6.074 32.969 13.18 1 96.75 432 LEU A N 1
ATOM 3308 C CA . LEU A 1 432 ? -7.473 32.969 12.773 1 96.75 432 LEU A CA 1
ATOM 3309 C C . LEU A 1 432 ? -8.203 31.781 13.414 1 96.75 432 LEU A C 1
ATOM 3311 O O . LEU A 1 432 ? -9.43 31.812 13.57 1 96.75 432 LEU A O 1
ATOM 3315 N N . ALA A 1 433 ? -7.582 30.781 13.812 1 97.19 433 ALA A N 1
ATOM 3316 C CA . ALA A 1 433 ? -8.211 29.531 14.203 1 97.19 433 ALA A CA 1
ATOM 3317 C C . ALA A 1 433 ? -8.609 29.547 15.672 1 97.19 433 ALA A C 1
ATOM 3319 O O . ALA A 1 433 ? -9.617 28.953 16.062 1 97.19 433 ALA A O 1
ATOM 3320 N N . PRO A 1 434 ? -7.871 30.219 16.578 1 98.19 434 PRO A N 1
ATOM 3321 C CA . PRO A 1 434 ? -8.117 30.078 18.016 1 98.19 434 PRO A CA 1
ATOM 3322 C C . PRO A 1 434 ? -9.539 30.469 18.406 1 98.19 434 PRO A C 1
ATOM 3324 O O . PRO A 1 434 ? -10.148 29.797 19.25 1 98.19 434 PRO A O 1
ATOM 3327 N N . PRO A 1 435 ? -10.125 31.453 17.828 1 98.31 435 PRO A N 1
ATOM 3328 C CA . PRO A 1 435 ? -11.508 31.766 18.188 1 98.31 435 PRO A CA 1
ATOM 3329 C C . PRO A 1 435 ? -12.477 30.625 17.891 1 98.31 435 PRO A C 1
ATOM 3331 O O . PRO A 1 435 ? -13.43 30.406 18.641 1 98.31 435 PRO A O 1
ATOM 3334 N N . ILE A 1 436 ? -12.281 29.969 16.812 1 97.81 436 ILE A N 1
ATOM 3335 C CA . ILE A 1 436 ? -13.125 28.828 16.453 1 97.81 436 ILE A CA 1
ATOM 3336 C C . ILE A 1 436 ? -12.977 27.719 17.5 1 97.81 436 ILE A C 1
ATOM 3338 O O . ILE A 1 436 ? -13.969 27.156 17.953 1 97.81 436 ILE A O 1
ATOM 3342 N N . THR A 1 437 ? -11.758 27.469 17.844 1 98.25 437 THR A N 1
ATOM 3343 C CA . THR A 1 437 ? -11.477 26.438 18.859 1 98.25 437 THR A CA 1
ATOM 3344 C C . THR A 1 437 ? -12.164 26.781 20.172 1 98.25 437 THR A C 1
ATOM 3346 O O . THR A 1 437 ? -12.781 25.922 20.797 1 98.25 437 THR A O 1
ATOM 3349 N N . ALA A 1 438 ? -12.047 28.016 20.547 1 98.44 438 ALA A N 1
ATOM 3350 C CA . ALA A 1 438 ? -12.672 28.469 21.797 1 98.44 438 ALA A CA 1
ATOM 3351 C C . ALA A 1 438 ? -14.18 28.234 21.766 1 98.44 438 ALA A C 1
ATOM 3353 O O . ALA A 1 438 ? -14.75 27.703 22.719 1 98.44 438 ALA A O 1
ATOM 3354 N N . LEU A 1 439 ? -14.742 28.594 20.734 1 98.06 439 LEU A N 1
ATOM 3355 C CA . LEU A 1 439 ? -16.188 28.484 20.641 1 98.06 439 LEU A CA 1
ATOM 3356 C C . LEU A 1 439 ? -16.625 27.016 20.672 1 98.06 439 LEU A C 1
ATOM 3358 O O . LEU A 1 439 ? -17.594 26.672 21.344 1 98.06 439 LEU A O 1
ATOM 3362 N N . PHE A 1 440 ? -16.016 26.156 19.922 1 98.06 440 PHE A N 1
ATOM 3363 C CA . PHE A 1 440 ? -16.406 24.766 19.859 1 98.06 440 PHE A CA 1
ATOM 3364 C C . PHE A 1 440 ? -16.25 24.094 21.219 1 98.06 440 PHE A C 1
ATOM 3366 O O . PHE A 1 440 ? -17.078 23.281 21.625 1 98.06 440 PHE A O 1
ATOM 3373 N N . ILE A 1 441 ? -15.133 24.391 21.906 1 98.12 441 ILE A N 1
ATOM 3374 C CA . ILE A 1 441 ? -14.938 23.828 23.234 1 98.12 441 ILE A CA 1
ATOM 3375 C C . ILE A 1 441 ? -16.062 24.266 24.156 1 98.12 441 ILE A C 1
ATOM 3377 O O . ILE A 1 441 ? -16.641 23.453 24.875 1 98.12 441 ILE A O 1
ATOM 3381 N N . LEU A 1 442 ? -16.375 25.516 24.125 1 97.94 442 LEU A N 1
ATOM 3382 C CA . LEU A 1 442 ? -17.453 26.047 24.969 1 97.94 442 LEU A CA 1
ATOM 3383 C C . LEU A 1 442 ? -18.797 25.484 24.547 1 97.94 442 LEU A C 1
ATOM 3385 O O . LEU A 1 442 ? -19.672 25.25 25.391 1 97.94 442 LEU A O 1
ATOM 3389 N N . ALA A 1 443 ? -19 25.344 23.281 1 97.06 443 ALA A N 1
ATOM 3390 C CA . ALA A 1 443 ? -20.266 24.797 22.766 1 97.06 443 ALA A CA 1
ATOM 3391 C C . ALA A 1 443 ? -20.484 23.375 23.266 1 97.06 443 ALA A C 1
ATOM 3393 O O . ALA A 1 443 ? -21.625 23 23.562 1 97.06 443 ALA A O 1
ATOM 3394 N N . ILE A 1 444 ? -19.484 22.656 23.375 1 96.81 444 ILE A N 1
ATOM 3395 C CA . ILE A 1 444 ? -19.594 21.234 23.734 1 96.81 444 ILE A CA 1
ATOM 3396 C C . ILE A 1 444 ? -19.734 21.109 25.25 1 96.81 444 ILE A C 1
ATOM 3398 O O . ILE A 1 444 ? -20.516 20.266 25.734 1 96.81 444 ILE A O 1
ATOM 3402 N N . PHE A 1 445 ? -19.094 21.969 26.031 1 96.81 445 PHE A N 1
ATOM 3403 C CA . PHE A 1 445 ? -19 21.688 27.453 1 96.81 445 PHE A CA 1
ATOM 3404 C C . PHE A 1 445 ? -19.844 22.672 28.266 1 96.81 445 PHE A C 1
ATOM 3406 O O . PHE A 1 445 ? -20.234 22.375 29.391 1 96.81 445 PHE A O 1
ATOM 3413 N N . CYS A 1 446 ? -20.109 23.828 27.703 1 95.94 446 CYS A N 1
ATOM 3414 C CA . CYS A 1 446 ? -20.812 24.844 28.484 1 95.94 446 CYS A CA 1
ATOM 3415 C C . CYS A 1 446 ? -22.219 25.062 27.953 1 95.94 446 CYS A C 1
ATOM 3417 O O . CYS A 1 446 ? -22.406 25.688 26.922 1 95.94 446 CYS A O 1
ATOM 3419 N N . ARG A 1 447 ? -23.172 24.844 28.766 1 94.12 447 ARG A N 1
ATOM 3420 C CA . ARG A 1 447 ? -24.578 24.953 28.375 1 94.12 447 ARG A CA 1
ATOM 3421 C C . ARG A 1 447 ? -25.047 26.391 28.359 1 94.12 447 ARG A C 1
ATOM 3423 O O . ARG A 1 447 ? -26.016 26.734 27.672 1 94.12 447 ARG A O 1
ATOM 3430 N N . ARG A 1 448 ? -24.297 27.219 29.016 1 95.31 448 ARG A N 1
ATOM 3431 C CA . ARG A 1 448 ? -24.734 28.594 29.219 1 95.31 448 ARG A CA 1
ATOM 3432 C C . ARG A 1 448 ? -24.438 29.453 28 1 95.31 448 ARG A C 1
ATOM 3434 O O . ARG A 1 448 ? -25.016 30.531 27.844 1 95.31 448 ARG A O 1
ATOM 3441 N N . ILE A 1 449 ? -23.609 29.047 27.141 1 96.69 449 ILE A N 1
ATOM 3442 C CA . ILE A 1 449 ? -23.219 29.844 25.984 1 96.69 449 ILE A CA 1
ATOM 3443 C C . ILE A 1 449 ? -24.391 29.953 25.016 1 96.69 449 ILE A C 1
ATOM 3445 O O . ILE A 1 449 ? -25.109 28.984 24.781 1 96.69 449 ILE A O 1
ATOM 3449 N N . ASN A 1 450 ? -24.578 31.141 24.484 1 95.94 450 ASN A N 1
ATOM 3450 C CA . ASN A 1 450 ? -25.688 31.391 23.594 1 95.94 450 ASN A CA 1
ATOM 3451 C C . ASN A 1 450 ? -25.234 32 22.266 1 95.94 450 ASN A C 1
ATOM 3453 O O . ASN A 1 450 ? -24.031 32.094 22.016 1 95.94 450 ASN A O 1
ATOM 3457 N N . GLU A 1 451 ? -26.156 32.375 21.406 1 95.75 451 GLU A N 1
ATOM 3458 C CA . GLU A 1 451 ? -25.875 32.781 20.047 1 95.75 451 GLU A CA 1
ATOM 3459 C C . GLU A 1 451 ? -25.156 34.156 20.031 1 95.75 451 GLU A C 1
ATOM 3461 O O . GLU A 1 451 ? -24.141 34.312 19.359 1 95.75 451 GLU A O 1
ATOM 3466 N N . PRO A 1 452 ? -25.594 35.219 20.781 1 96.25 452 PRO A N 1
ATOM 3467 C CA . PRO A 1 452 ? -24.859 36.469 20.75 1 96.25 452 PRO A CA 1
ATOM 3468 C C . PRO A 1 452 ? -23.438 36.344 21.266 1 96.25 452 PRO A C 1
ATOM 3470 O O . PRO A 1 452 ? -22.516 36.969 20.719 1 96.25 452 PRO A O 1
ATOM 3473 N N . GLY A 1 453 ? -23.297 35.625 22.297 1 97.38 453 GLY A N 1
ATOM 3474 C CA . GLY A 1 453 ? -21.953 35.375 22.797 1 97.38 453 GLY A CA 1
ATOM 3475 C C . GLY A 1 453 ? -21.062 34.719 21.75 1 97.38 453 GLY A C 1
ATOM 3476 O O . GLY A 1 453 ? -19.906 35.125 21.578 1 97.38 453 GLY A O 1
ATOM 3477 N N . ALA A 1 454 ? -21.578 33.719 21.125 1 97.19 454 ALA A N 1
ATOM 3478 C CA . ALA A 1 454 ? -20.828 33.031 20.094 1 97.19 454 ALA A CA 1
ATOM 3479 C C . ALA A 1 454 ? -20.453 33.969 18.938 1 97.19 454 ALA A C 1
ATOM 3481 O O . ALA A 1 454 ? -19.297 34 18.516 1 97.19 454 ALA A O 1
ATOM 3482 N N . PHE A 1 455 ? -21.391 34.688 18.453 1 96.56 455 PHE A N 1
ATOM 3483 C CA . PHE A 1 455 ? -21.188 35.562 17.297 1 96.56 455 PHE A CA 1
ATOM 3484 C C . PHE A 1 455 ? -20.203 36.656 17.609 1 96.56 455 PHE A C 1
ATOM 3486 O O . PHE A 1 455 ? -19.25 36.875 16.844 1 96.56 455 PHE A O 1
ATOM 3493 N N . TRP A 1 456 ? -20.391 37.312 18.656 1 96.44 456 TRP A N 1
ATOM 3494 C CA . TRP A 1 456 ? -19.547 38.469 18.969 1 96.44 456 TRP A CA 1
ATOM 3495 C C . TRP A 1 456 ? -18.156 38 19.422 1 96.44 456 TRP A C 1
ATOM 3497 O O . TRP A 1 456 ? -17.172 38.719 19.219 1 96.44 456 TRP A O 1
ATOM 3507 N N . GLY A 1 457 ? -18.125 36.906 20.078 1 97.56 457 GLY A N 1
ATOM 3508 C CA . GLY A 1 457 ? -16.812 36.312 20.359 1 97.56 457 GLY A CA 1
ATOM 3509 C C . GLY A 1 457 ? -16.016 36 19.109 1 97.56 457 GLY A C 1
ATOM 3510 O O . GLY A 1 457 ? -14.82 36.312 19.047 1 97.56 457 GLY A O 1
ATOM 3511 N N . LEU A 1 458 ? -16.656 35.438 18.125 1 97.25 458 LEU A N 1
ATOM 3512 C CA . LEU A 1 458 ? -16 35.125 16.859 1 97.25 458 LEU A CA 1
ATOM 3513 C C . LEU A 1 458 ? -15.578 36.375 16.141 1 97.25 458 LEU A C 1
ATOM 3515 O O . LEU A 1 458 ? -14.469 36.469 15.594 1 97.25 458 LEU A O 1
ATOM 3519 N N . MET A 1 459 ? -16.391 37.375 16.172 1 97.06 459 MET A N 1
ATOM 3520 C CA . MET A 1 459 ? -16.094 38.656 15.5 1 97.06 459 MET A CA 1
ATOM 3521 C C . MET A 1 459 ? -14.906 39.344 16.156 1 97.06 459 MET A C 1
ATOM 3523 O O . MET A 1 459 ? -14.031 39.875 15.477 1 97.06 459 MET A O 1
ATOM 3527 N N . PHE A 1 460 ? -14.953 39.344 17.438 1 97.88 460 PHE A N 1
ATOM 3528 C CA . PHE A 1 460 ? -13.828 39.906 18.172 1 97.88 460 PHE A CA 1
ATOM 3529 C C . PHE A 1 460 ? -12.531 39.188 17.828 1 97.88 460 PHE A C 1
ATOM 3531 O O . PHE A 1 460 ? -11.523 39.844 17.547 1 97.88 460 PHE A O 1
ATOM 3538 N N . GLY A 1 461 ? -12.602 37.906 17.922 1 97.69 461 GLY A N 1
ATOM 3539 C CA . GLY A 1 461 ? -11.43 37.125 17.578 1 97.69 461 GLY A CA 1
ATOM 3540 C C . GLY A 1 461 ? -10.953 37.375 16.172 1 97.69 461 GLY A C 1
ATOM 3541 O O . GLY A 1 461 ? -9.742 37.406 15.906 1 97.69 461 GLY A O 1
ATOM 3542 N N . LEU A 1 462 ? -11.859 37.469 15.219 1 97.44 462 LEU A N 1
ATOM 3543 C CA . LEU A 1 462 ? -11.516 37.719 13.82 1 97.44 462 LEU A CA 1
ATOM 3544 C C . LEU A 1 462 ? -10.789 39.031 13.664 1 97.44 462 LEU A C 1
ATOM 3546 O O . LEU A 1 462 ? -9.781 39.125 12.953 1 97.44 462 LEU A O 1
ATOM 3550 N N . VAL A 1 463 ? -11.242 40.062 14.312 1 97.62 463 VAL A N 1
ATOM 3551 C CA . VAL A 1 463 ? -10.664 41.375 14.188 1 97.62 463 VAL A CA 1
ATOM 3552 C C . VAL A 1 463 ? -9.258 41.406 14.766 1 97.62 463 VAL A C 1
ATOM 3554 O O . VAL A 1 463 ? -8.32 41.906 14.133 1 97.62 463 VAL A O 1
ATOM 3557 N N . VAL A 1 464 ? -9.117 40.875 15.93 1 97.38 464 VAL A N 1
ATOM 3558 C CA . VAL A 1 464 ? -7.809 40.875 16.578 1 97.38 464 VAL A CA 1
ATOM 3559 C C . VAL A 1 464 ? -6.84 40.031 15.766 1 97.38 464 VAL A C 1
ATOM 3561 O O . VAL A 1 464 ? -5.695 40.406 15.539 1 97.38 464 VAL A O 1
ATOM 3564 N N . GLY A 1 465 ? -7.316 38.844 15.383 1 97 465 GLY A N 1
ATOM 3565 C CA . GLY A 1 465 ? -6.484 37.969 14.562 1 97 465 GLY A CA 1
ATOM 3566 C C . GLY A 1 465 ? -6.137 38.594 13.219 1 97 465 GLY A C 1
ATOM 3567 O O . GLY A 1 465 ? -5.008 38.438 12.742 1 97 465 GLY A O 1
ATOM 3568 N N . PHE A 1 466 ? -7.066 39.219 12.633 1 96.31 466 PHE A N 1
ATOM 3569 C CA . PHE A 1 466 ? -6.863 39.812 11.328 1 96.31 466 PHE A CA 1
ATOM 3570 C C . PHE A 1 466 ? -5.848 40.938 11.414 1 96.31 466 PHE A C 1
ATOM 3572 O O . PHE A 1 466 ? -5.027 41.125 10.508 1 96.31 466 PHE A O 1
ATOM 3579 N N . ILE A 1 467 ? -5.867 41.719 12.406 1 96 467 ILE A N 1
ATOM 3580 C CA . ILE A 1 467 ? -4.906 42.812 12.609 1 96 467 ILE A CA 1
ATOM 3581 C C . ILE A 1 467 ? -3.496 42.219 12.711 1 96 467 ILE A C 1
ATOM 3583 O O . ILE A 1 467 ? -2.562 42.719 12.086 1 96 467 ILE A O 1
ATOM 3587 N N . ARG A 1 468 ? -3.379 41.219 13.469 1 95.38 468 ARG A N 1
ATOM 3588 C CA . ARG A 1 468 ? -2.082 40.562 13.602 1 95.38 468 ARG A CA 1
ATOM 3589 C C . ARG A 1 468 ? -1.6 40 12.266 1 95.38 468 ARG A C 1
ATOM 3591 O O . ARG A 1 468 ? -0.418 40.125 11.93 1 95.38 468 ARG A O 1
ATOM 3598 N N . MET A 1 469 ? -2.48 39.406 11.531 1 93.31 469 MET A N 1
ATOM 3599 C CA . MET A 1 469 ? -2.135 38.812 10.242 1 93.31 469 MET A CA 1
ATOM 3600 C C . MET A 1 469 ? -1.662 39.906 9.266 1 93.31 469 MET A C 1
ATOM 3602 O O . MET A 1 469 ? -0.646 39.719 8.594 1 93.31 469 MET A O 1
ATOM 3606 N N . VAL A 1 470 ? -2.338 41 9.219 1 92.69 470 VAL A N 1
ATOM 3607 C CA . VAL A 1 470 ? -1.998 42.094 8.32 1 92.69 470 VAL A CA 1
ATOM 3608 C C . VAL A 1 470 ? -0.646 42.688 8.719 1 92.69 470 VAL A C 1
ATOM 3610 O O . VAL A 1 470 ? 0.174 43 7.855 1 92.69 470 VAL A O 1
ATOM 3613 N N . MET A 1 471 ? -0.432 42.844 9.953 1 91.5 471 MET A N 1
ATOM 3614 C CA . MET A 1 471 ? 0.846 43.344 10.438 1 91.5 471 MET A CA 1
ATOM 3615 C C . MET A 1 471 ? 1.993 42.438 10.031 1 91.5 471 MET A C 1
ATOM 3617 O O . MET A 1 471 ? 3.084 42.906 9.703 1 91.5 471 MET A O 1
ATOM 3621 N N . GLU A 1 472 ? 1.735 41.156 10.109 1 88.62 472 GLU A N 1
ATOM 3622 C CA . GLU A 1 472 ? 2.76 40.188 9.742 1 88.62 472 GLU A CA 1
ATOM 3623 C C . GLU A 1 472 ? 3.131 40.312 8.266 1 88.62 472 GLU A C 1
ATOM 3625 O O . GLU A 1 472 ? 4.285 40.094 7.891 1 88.62 472 GLU A O 1
ATOM 3630 N N . PHE A 1 473 ? 2.182 40.594 7.383 1 87.62 473 PHE A N 1
ATOM 3631 C CA . PHE A 1 473 ? 2.43 40.688 5.949 1 87.62 473 PHE A CA 1
ATOM 3632 C C . PHE A 1 473 ? 3.078 42.031 5.605 1 87.62 473 PHE A C 1
ATOM 3634 O O . PHE A 1 473 ? 3.854 42.125 4.652 1 87.62 473 PHE A O 1
ATOM 3641 N N . ILE A 1 474 ? 2.852 43.031 6.43 1 87.31 474 ILE A N 1
ATOM 3642 C CA . ILE A 1 474 ? 3.404 44.344 6.168 1 87.31 474 ILE A CA 1
ATOM 3643 C C . ILE A 1 474 ? 4.855 44.406 6.641 1 87.31 474 ILE A C 1
ATOM 3645 O O . ILE A 1 474 ? 5.719 44.938 5.949 1 87.31 474 ILE A O 1
ATOM 3649 N N . TYR A 1 475 ? 5.055 43.812 7.801 1 85.81 475 TYR A N 1
ATOM 3650 C CA . TYR A 1 475 ? 6.398 43.812 8.367 1 85.81 475 TYR A CA 1
ATOM 3651 C C . TYR A 1 475 ? 7.07 42.469 8.156 1 85.81 475 TYR A C 1
ATOM 3653 O O . TYR A 1 475 ? 6.949 41.562 8.992 1 85.81 475 TYR A O 1
ATOM 3661 N N . THR A 1 476 ? 7.793 42.344 7.117 1 79.75 476 THR A N 1
ATOM 3662 C CA . THR A 1 476 ? 8.43 41.094 6.77 1 79.75 476 THR A CA 1
ATOM 3663 C C . THR A 1 476 ? 9.688 40.875 7.598 1 79.75 476 THR A C 1
ATOM 3665 O O . THR A 1 476 ? 10.344 41.844 8.008 1 79.75 476 THR A O 1
ATOM 3668 N N . ALA A 1 477 ? 9.953 39.594 7.867 1 77.25 477 ALA A N 1
ATOM 3669 C CA . ALA A 1 477 ? 11.164 39.25 8.602 1 77.25 477 ALA A CA 1
ATOM 3670 C C . ALA A 1 477 ? 12.414 39.656 7.836 1 77.25 477 ALA A C 1
ATOM 3672 O O . ALA A 1 477 ? 12.469 39.562 6.609 1 77.25 477 ALA A O 1
ATOM 3673 N N . PRO A 1 478 ? 13.375 40.156 8.547 1 79.31 478 PRO A N 1
ATOM 3674 C CA . PRO A 1 478 ? 14.602 40.625 7.891 1 79.31 478 PRO A CA 1
ATOM 3675 C C . PRO A 1 478 ? 15.5 39.469 7.441 1 79.31 478 PRO A C 1
ATOM 3677 O O . PRO A 1 478 ? 15.422 38.375 7.996 1 79.31 478 PRO A O 1
ATOM 3680 N N . SER A 1 479 ? 16.25 39.688 6.398 1 81.25 479 SER A N 1
ATOM 3681 C CA . SER A 1 479 ? 17.281 38.719 5.98 1 81.25 479 SER A CA 1
ATOM 3682 C C . SER A 1 479 ? 18.438 38.719 6.973 1 81.25 479 SER A C 1
ATOM 3684 O O . SER A 1 479 ? 18.531 39.562 7.855 1 81.25 479 SER A O 1
ATOM 3686 N N . CYS A 1 480 ? 19.234 37.688 6.805 1 84.31 480 CYS A N 1
ATOM 3687 C CA . CYS A 1 480 ? 20.375 37.562 7.711 1 84.31 480 CYS A CA 1
ATOM 3688 C C . CYS A 1 480 ? 21.234 38.812 7.699 1 84.31 480 CYS A C 1
ATOM 3690 O O . CYS A 1 480 ? 21.625 39.281 6.637 1 84.31 480 CYS A O 1
ATOM 3692 N N . GLY A 1 481 ? 21.391 39.438 8.836 1 81.19 481 GLY A N 1
ATOM 3693 C CA . GLY A 1 481 ? 22.266 40.594 8.961 1 81.19 481 GLY A CA 1
ATOM 3694 C C . GLY A 1 481 ? 21.516 41.906 8.969 1 81.19 481 GLY A C 1
ATOM 3695 O O . GLY A 1 481 ? 22.062 42.938 9.336 1 81.19 481 GLY A O 1
ATOM 3696 N N . GLU A 1 482 ? 20.328 41.844 8.578 1 82.94 482 GLU A N 1
ATOM 3697 C CA . GLU A 1 482 ? 19.516 43.062 8.555 1 82.94 482 GLU A CA 1
ATOM 3698 C C . GLU A 1 482 ? 18.859 43.344 9.906 1 82.94 482 GLU A C 1
ATOM 3700 O O . GLU A 1 482 ? 18.516 42.375 10.625 1 82.94 482 GLU A O 1
ATOM 3705 N N . GLU A 1 483 ? 18.688 44.562 10.18 1 83.75 483 GLU A N 1
ATOM 3706 C CA . GLU A 1 483 ? 18.047 44.938 11.438 1 83.75 483 GLU A CA 1
ATOM 3707 C C . GLU A 1 483 ? 16.547 44.625 11.406 1 83.75 483 GLU A C 1
ATOM 3709 O O . GLU A 1 483 ? 15.891 44.844 10.383 1 83.75 483 GLU A O 1
ATOM 3714 N N . ASP A 1 484 ? 16.062 44.094 12.5 1 83.44 484 ASP A N 1
ATOM 3715 C CA . ASP A 1 484 ? 14.656 43.75 12.617 1 83.44 484 ASP A CA 1
ATOM 3716 C C . ASP A 1 484 ? 13.828 45 12.961 1 83.44 484 ASP A C 1
ATOM 3718 O O . ASP A 1 484 ? 13.875 45.469 14.094 1 83.44 484 ASP A O 1
ATOM 3722 N N . GLN A 1 485 ? 13.07 45.5 12.031 1 84.25 485 GLN A N 1
ATOM 3723 C CA . GLN A 1 485 ? 12.273 46.719 12.219 1 84.25 485 GLN A CA 1
ATOM 3724 C C . GLN A 1 485 ? 10.844 46.375 12.609 1 84.25 485 GLN A C 1
ATOM 3726 O O . GLN A 1 485 ? 10 47.281 12.742 1 84.25 485 GLN A O 1
ATOM 3731 N N . ARG A 1 486 ? 10.562 45.156 12.844 1 83.62 486 ARG A N 1
ATOM 3732 C CA . ARG A 1 486 ? 9.203 44.781 13.203 1 83.62 486 ARG A CA 1
ATOM 3733 C C . ARG A 1 486 ? 8.852 45.25 14.609 1 83.62 486 ARG A C 1
ATOM 3735 O O . ARG A 1 486 ? 9.719 45.344 15.484 1 83.62 486 ARG A O 1
ATOM 3742 N N . PRO A 1 487 ? 7.648 45.688 14.773 1 88.94 487 PRO A N 1
ATOM 3743 C CA . PRO A 1 487 ? 7.215 46.062 16.125 1 88.94 487 PRO A CA 1
ATOM 3744 C C . PRO A 1 487 ? 7.363 44.938 17.141 1 88.94 487 PRO A C 1
ATOM 3746 O O . PRO A 1 487 ? 7.422 43.781 16.75 1 88.94 487 PRO A O 1
ATOM 3749 N N . SER A 1 488 ? 7.344 45.375 18.469 1 86.56 488 SER A N 1
ATOM 3750 C CA . SER A 1 488 ? 7.609 44.438 19.547 1 86.56 488 SER A CA 1
ATOM 3751 C C . SER A 1 488 ? 6.539 43.344 19.609 1 86.56 488 SER A C 1
ATOM 3753 O O . SER A 1 488 ? 6.828 42.188 19.953 1 86.56 488 SER A O 1
ATOM 3755 N N . VAL A 1 489 ? 5.422 43.656 19.266 1 85.69 489 VAL A N 1
ATOM 3756 C CA . VAL A 1 489 ? 4.309 42.719 19.344 1 85.69 489 VAL A CA 1
ATOM 3757 C C . VAL A 1 489 ? 4.52 41.594 18.344 1 85.69 489 VAL A C 1
ATOM 3759 O O . VAL A 1 489 ? 4.113 40.438 18.594 1 85.69 489 VAL A O 1
ATOM 3762 N N . LEU A 1 490 ? 5.195 41.875 17.297 1 86.12 490 LEU A N 1
ATOM 3763 C CA . LEU A 1 490 ? 5.461 40.875 16.266 1 86.12 490 LEU A CA 1
ATOM 3764 C C . LEU A 1 490 ? 6.77 40.125 16.547 1 86.12 490 LEU A C 1
ATOM 3766 O O . LEU A 1 490 ? 6.855 38.906 16.359 1 86.12 490 LEU A O 1
ATOM 3770 N N . LYS A 1 491 ? 7.711 40.844 17.031 1 83.25 491 LYS A N 1
ATOM 3771 C CA . LYS A 1 491 ? 9.055 40.312 17.219 1 83.25 491 LYS A CA 1
ATOM 3772 C C . LYS A 1 491 ? 9.148 39.469 18.5 1 83.25 491 LYS A C 1
ATOM 3774 O O . LYS A 1 491 ? 9.828 38.469 18.547 1 83.25 491 LYS A O 1
ATOM 3779 N N . ASP A 1 492 ? 8.398 39.875 19.516 1 86 492 ASP A N 1
ATOM 3780 C CA . ASP A 1 492 ? 8.609 39.281 20.844 1 86 492 ASP A CA 1
ATOM 3781 C C . ASP A 1 492 ? 7.508 38.281 21.188 1 86 492 ASP A C 1
ATOM 3783 O O . ASP A 1 492 ? 7.645 37.5 22.125 1 86 492 ASP A O 1
ATOM 3787 N N . VAL A 1 493 ? 6.492 38.375 20.469 1 91.31 493 VAL A N 1
ATOM 3788 C CA . VAL A 1 493 ? 5.406 37.438 20.766 1 91.31 493 VAL A CA 1
ATOM 3789 C C . VAL A 1 493 ? 5.312 36.375 19.672 1 91.31 493 VAL A C 1
ATOM 3791 O O . VAL A 1 493 ? 4.742 36.625 18.609 1 91.31 493 VAL A O 1
ATOM 3794 N N . HIS A 1 494 ? 5.789 35.281 20.047 1 93.56 494 HIS A N 1
ATOM 3795 C CA . HIS A 1 494 ? 5.723 34.156 19.125 1 93.56 494 HIS A CA 1
ATOM 3796 C C . HIS A 1 494 ? 4.281 33.844 18.734 1 93.56 494 HIS A C 1
ATOM 3798 O O . HIS A 1 494 ? 3.359 34.062 19.531 1 93.56 494 HIS A O 1
ATOM 3804 N N . TYR A 1 495 ? 4.086 33.344 17.547 1 94.56 495 TYR A N 1
ATOM 3805 C CA . TYR A 1 495 ? 2.732 33.156 17.031 1 94.56 495 TYR A CA 1
ATOM 3806 C C . TYR A 1 495 ? 1.976 32.156 17.906 1 94.56 495 TYR A C 1
ATOM 3808 O O . TYR A 1 495 ? 0.754 32.25 18.047 1 94.56 495 TYR A O 1
ATOM 3816 N N . LEU A 1 496 ? 2.621 31.203 18.531 1 96.88 496 LEU A N 1
ATOM 3817 C CA . LEU A 1 496 ? 1.955 30.25 19.422 1 96.88 496 LEU A CA 1
ATOM 3818 C C . LEU A 1 496 ? 1.502 30.922 20.703 1 96.88 496 LEU A C 1
ATOM 3820 O O . LEU A 1 496 ? 0.474 30.547 21.281 1 96.88 496 LEU A O 1
ATOM 3824 N N . TYR A 1 497 ? 2.309 31.844 21.188 1 97 497 TYR A N 1
ATOM 3825 C CA . TYR A 1 497 ? 1.881 32.625 22.359 1 97 497 TYR A CA 1
ATOM 3826 C C . TYR A 1 497 ? 0.682 33.5 22.016 1 97 497 TYR A C 1
ATOM 3828 O O . TYR A 1 497 ? -0.228 33.656 22.828 1 97 497 TYR A O 1
ATOM 3836 N N . PHE A 1 498 ? 0.749 34.031 20.891 1 97.19 498 PHE A N 1
ATOM 3837 C CA . PHE A 1 498 ? -0.388 34.844 20.422 1 97.19 498 PHE A CA 1
ATOM 3838 C C . PHE A 1 498 ? -1.651 34 20.375 1 97.19 498 PHE A C 1
ATOM 3840 O O . PHE A 1 498 ? -2.738 34.469 20.703 1 97.19 498 PHE A O 1
ATOM 3847 N N . ALA A 1 499 ? -1.517 32.781 19.906 1 97.88 499 ALA A N 1
ATOM 3848 C CA . ALA A 1 499 ? -2.654 31.859 19.844 1 97.88 499 ALA A CA 1
ATOM 3849 C C . ALA A 1 499 ? -3.268 31.656 21.219 1 97.88 499 ALA A C 1
ATOM 3851 O O . ALA A 1 499 ? -4.492 31.625 21.375 1 97.88 499 ALA A O 1
ATOM 3852 N N . ILE A 1 500 ? -2.465 31.516 22.25 1 97.75 500 ILE A N 1
ATOM 3853 C CA . ILE A 1 500 ? -2.943 31.328 23.625 1 97.75 500 ILE A CA 1
ATOM 3854 C C . ILE A 1 500 ? -3.705 32.594 24.062 1 97.75 500 ILE A C 1
ATOM 3856 O O . ILE A 1 500 ? -4.789 32.469 24.641 1 97.75 500 ILE A O 1
ATOM 3860 N N . LEU A 1 501 ? -3.117 33.688 23.781 1 97.56 501 LEU A N 1
ATOM 3861 C CA . LEU A 1 501 ? -3.723 34.969 24.172 1 97.56 501 LEU A CA 1
ATOM 3862 C C . LEU A 1 501 ? -5.062 35.156 23.469 1 97.56 501 LEU A C 1
ATOM 3864 O O . LEU A 1 501 ? -6.047 35.562 24.109 1 97.56 501 LEU A O 1
ATOM 3868 N N . LEU A 1 502 ? -5.004 34.969 22.172 1 98.25 502 LEU A N 1
ATOM 3869 C CA . LEU A 1 502 ? -6.223 35.156 21.391 1 98.25 502 LEU A CA 1
ATOM 3870 C C . LEU A 1 502 ? -7.309 34.188 21.859 1 98.25 502 LEU A C 1
ATOM 3872 O O . LEU A 1 502 ? -8.484 34.562 21.922 1 98.25 502 LEU A O 1
ATOM 3876 N N . PHE A 1 503 ? -6.973 32.969 22.141 1 98.5 503 PHE A N 1
ATOM 3877 C CA . PHE A 1 503 ? -7.895 31.969 22.672 1 98.5 503 PHE A CA 1
ATOM 3878 C C . PHE A 1 503 ? -8.508 32.438 23.984 1 98.5 503 PHE A C 1
ATOM 3880 O O . PHE A 1 503 ? -9.727 32.438 24.141 1 98.5 503 PHE A O 1
ATOM 3887 N N . GLY A 1 504 ? -7.645 32.844 24.891 1 98.31 504 GLY A N 1
ATOM 3888 C CA . GLY A 1 504 ? -8.109 33.312 26.188 1 98.31 504 GLY A CA 1
ATOM 3889 C C . GLY A 1 504 ? -9.008 34.531 26.109 1 98.31 504 GLY A C 1
ATOM 3890 O O . GLY A 1 504 ? -10.039 34.594 26.781 1 98.31 504 GLY A O 1
ATOM 3891 N N . LEU A 1 505 ? -8.664 35.469 25.297 1 98.25 505 LEU A N 1
ATOM 3892 C CA . LEU A 1 505 ? -9.461 36.688 25.125 1 98.25 505 LEU A CA 1
ATOM 3893 C C . LEU A 1 505 ? -10.82 36.344 24.516 1 98.25 505 LEU A C 1
ATOM 3895 O O . LEU A 1 505 ? -11.836 36.938 24.922 1 98.25 505 LEU A O 1
ATOM 3899 N N . THR A 1 506 ? -10.805 35.469 23.547 1 98.5 506 THR A N 1
ATOM 3900 C CA . THR A 1 506 ? -12.062 35.094 22.906 1 98.5 506 THR A CA 1
ATOM 3901 C C . THR A 1 506 ? -12.977 34.375 23.891 1 98.5 506 THR A C 1
ATOM 3903 O O . THR A 1 506 ? -14.188 34.625 23.906 1 98.5 506 THR A O 1
ATOM 3906 N N . VAL A 1 507 ? -12.414 33.469 24.656 1 98.5 507 VAL A N 1
ATOM 3907 C CA . VAL A 1 507 ? -13.195 32.812 25.688 1 98.5 507 VAL A CA 1
ATOM 3908 C C . VAL A 1 507 ? -13.82 33.812 26.625 1 98.5 507 VAL A C 1
ATOM 3910 O O . VAL A 1 507 ? -15 33.719 26.969 1 98.5 507 VAL A O 1
ATOM 3913 N N . GLY A 1 508 ? -13.023 34.812 27 1 98.5 508 GLY A N 1
ATOM 3914 C CA . GLY A 1 508 ? -13.516 35.844 27.891 1 98.5 508 GLY A CA 1
ATOM 3915 C C . GLY A 1 508 ? -14.68 36.625 27.297 1 98.5 508 GLY A C 1
ATOM 3916 O O . GLY A 1 508 ? -15.68 36.844 27.984 1 98.5 508 GLY A O 1
ATOM 3917 N N . VAL A 1 509 ? -14.602 36.969 26.062 1 98.5 509 VAL A N 1
ATOM 3918 C CA . VAL A 1 509 ? -15.656 37.75 25.406 1 98.5 509 VAL A CA 1
ATOM 3919 C C . VAL A 1 509 ? -16.906 36.906 25.266 1 98.5 509 VAL A C 1
ATOM 3921 O O . VAL A 1 509 ? -18.016 37.375 25.5 1 98.5 509 VAL A O 1
ATOM 3924 N N . ILE A 1 510 ? -16.797 35.656 24.844 1 98.38 510 ILE A N 1
ATOM 3925 C CA . ILE A 1 510 ? -17.938 34.75 24.641 1 98.38 510 ILE A CA 1
ATOM 3926 C C . ILE A 1 510 ? -18.688 34.594 25.969 1 98.38 510 ILE A C 1
ATOM 3928 O O . ILE A 1 510 ? -19.906 34.719 26.016 1 98.38 510 ILE A O 1
ATOM 3932 N N . VAL A 1 511 ? -17.953 34.344 27.016 1 98.12 511 VAL A N 1
ATOM 3933 C CA . VAL A 1 511 ? -18.578 34.094 28.312 1 98.12 511 VAL A CA 1
ATOM 3934 C C . VAL A 1 511 ? -19.234 35.344 28.828 1 98.12 511 VAL A C 1
ATOM 3936 O O . VAL A 1 511 ? -20.359 35.312 29.328 1 98.12 511 VAL A O 1
ATOM 3939 N N . PHE A 1 512 ? -18.562 36.469 28.688 1 98.19 512 PHE A N 1
ATOM 3940 C CA . PHE A 1 512 ? -19.062 37.75 29.188 1 98.19 512 PHE A CA 1
ATOM 3941 C C . PHE A 1 512 ? -20.375 38.125 28.484 1 98.19 512 PHE A C 1
ATOM 3943 O O . PHE A 1 512 ? -21.359 38.438 29.141 1 98.19 512 PHE A O 1
ATOM 3950 N N . VAL A 1 513 ? -20.391 38.062 27.203 1 98 513 VAL A N 1
ATOM 3951 C CA . VAL A 1 513 ? -21.578 38.438 26.422 1 98 513 VAL A CA 1
ATOM 3952 C C . VAL A 1 513 ? -22.703 37.438 26.688 1 98 513 VAL A C 1
ATOM 3954 O O . VAL A 1 513 ? -23.875 37.812 26.75 1 98 513 VAL A O 1
ATOM 3957 N N . SER A 1 514 ? -22.406 36.188 26.797 1 97.44 514 SER A N 1
ATOM 3958 C CA . SER A 1 514 ? -23.422 35.156 27.047 1 97.44 514 SER A CA 1
ATOM 3959 C C . SER A 1 514 ? -24.078 35.344 28.406 1 97.44 514 SER A C 1
ATOM 3961 O O . SER A 1 514 ? -25.281 35.094 28.562 1 97.44 514 SER A O 1
ATOM 3963 N N . LEU A 1 515 ? -23.266 35.812 29.359 1 96.69 515 LEU A N 1
ATOM 3964 C CA . LEU A 1 515 ? -23.812 36.031 30.703 1 96.69 515 LEU A CA 1
ATOM 3965 C C . LEU A 1 515 ? -24.703 37.281 30.719 1 96.69 515 LEU A C 1
ATOM 3967 O O . LEU A 1 515 ? -25.609 37.375 31.547 1 96.69 515 LEU A O 1
ATOM 3971 N N . CYS A 1 516 ? -24.531 38.188 29.781 1 97.06 516 CYS A N 1
ATOM 3972 C CA . CYS A 1 516 ? -25.281 39.438 29.719 1 97.06 516 CYS A CA 1
ATOM 3973 C C . CYS A 1 516 ? -26.531 39.281 28.859 1 97.06 516 CYS A C 1
ATOM 3975 O O . CYS A 1 516 ? -27.359 40.188 28.781 1 97.06 516 CYS A O 1
ATOM 3977 N N . THR A 1 517 ? -26.719 38.219 28.203 1 95.88 517 THR A N 1
ATOM 3978 C CA . THR A 1 517 ? -27.859 37.938 27.344 1 95.88 517 THR A CA 1
ATOM 3979 C C . THR A 1 517 ? -28.641 36.75 27.828 1 95.88 517 THR A C 1
ATOM 3981 O O . THR A 1 517 ? -28.141 35.938 28.625 1 95.88 517 THR A O 1
ATOM 3984 N N . PRO A 1 518 ? -29.859 36.5 27.375 1 93.88 518 PRO A N 1
ATOM 3985 C CA . PRO A 1 518 ? -30.719 35.438 27.891 1 93.88 518 PRO A CA 1
ATOM 3986 C C . PRO A 1 518 ? -30.188 34.031 27.516 1 93.88 518 PRO A C 1
ATOM 3988 O O . PRO A 1 518 ? -29.703 33.844 26.406 1 93.88 518 PRO A O 1
ATOM 3991 N N . PRO A 1 519 ? -30.297 33.188 28.453 1 93.06 519 PRO A N 1
ATOM 3992 C CA . PRO A 1 519 ? -29.828 31.812 28.219 1 93.06 519 PRO A CA 1
ATOM 3993 C C . PRO A 1 519 ? -30.734 31.047 27.25 1 93.06 519 PRO A C 1
ATOM 3995 O O . PRO A 1 519 ? -31.891 31.422 27.047 1 93.06 519 PRO A O 1
ATOM 3998 N N . ILE A 1 520 ? -30.188 29.953 26.656 1 91.44 520 ILE A N 1
ATOM 3999 C CA . ILE A 1 520 ? -30.938 29.047 25.781 1 91.44 520 ILE A CA 1
ATOM 4000 C C . ILE A 1 520 ? -31.703 28.031 26.625 1 91.44 520 ILE A C 1
ATOM 4002 O O . ILE A 1 520 ? -31.172 27.484 27.578 1 91.44 520 ILE A O 1
ATOM 4006 N N . PRO A 1 521 ? -32.938 27.797 26.234 1 90.44 521 PRO A N 1
ATOM 4007 C CA . PRO A 1 521 ? -33.688 26.781 26.969 1 90.44 521 PRO A CA 1
ATOM 4008 C C . PRO A 1 521 ? -33.062 25.406 26.906 1 90.44 521 PRO A C 1
ATOM 4010 O O . PRO A 1 521 ? -32.531 25.016 25.859 1 90.44 521 PRO A O 1
ATOM 4013 N N . GLU A 1 522 ? -33.156 24.672 27.938 1 87.44 522 GLU A N 1
ATOM 4014 C CA . GLU A 1 522 ? -32.5 23.375 28.078 1 87.44 522 GLU A CA 1
ATOM 4015 C C . GLU A 1 522 ? -33.062 22.375 27.078 1 87.44 522 GLU A C 1
ATOM 4017 O O . GLU A 1 522 ? -32.344 21.453 26.656 1 87.44 522 GLU A O 1
ATOM 4022 N N . GLU A 1 523 ? -34.219 22.562 26.625 1 85.19 523 GLU A N 1
ATOM 4023 C CA . GLU A 1 523 ? -34.875 21.656 25.688 1 85.19 523 GLU A CA 1
ATOM 4024 C C . GLU A 1 523 ? -34.219 21.703 24.312 1 85.19 523 GLU A C 1
ATOM 4026 O O . GLU A 1 523 ? -34.25 20.734 23.562 1 85.19 523 GLU A O 1
ATOM 4031 N N . ASN A 1 524 ? -33.625 22.797 24.156 1 87.94 524 ASN A N 1
ATOM 4032 C CA . ASN A 1 524 ? -33 22.984 22.859 1 87.94 524 ASN A CA 1
ATOM 4033 C C . ASN A 1 524 ? -31.578 22.453 22.828 1 87.94 524 ASN A C 1
ATOM 4035 O O . ASN A 1 524 ? -30.906 22.5 21.797 1 87.94 524 ASN A O 1
ATOM 4039 N N . LEU A 1 525 ? -31.141 21.891 23.891 1 91.12 525 LEU A N 1
ATOM 4040 C CA . LEU A 1 525 ? -29.75 21.453 24 1 91.12 525 LEU A CA 1
ATOM 4041 C C . LEU A 1 525 ? -29.656 19.938 23.906 1 91.12 525 LEU A C 1
ATOM 4043 O O . LEU A 1 525 ? -28.578 19.375 24.031 1 91.12 525 LEU A O 1
ATOM 4047 N N . ALA A 1 526 ? -30.688 19.266 23.578 1 89.88 526 ALA A N 1
ATOM 4048 C CA . ALA A 1 526 ? -30.703 17.797 23.547 1 89.88 526 ALA A CA 1
ATOM 4049 C C . ALA A 1 526 ? -29.766 17.266 22.469 1 89.88 526 ALA A C 1
ATOM 4051 O O . ALA A 1 526 ? -29.875 17.641 21.297 1 89.88 526 ALA A O 1
ATOM 4052 N N . ARG A 1 527 ? -28.766 16.469 22.859 1 92.06 527 ARG A N 1
ATOM 4053 C CA . ARG A 1 527 ? -27.859 15.742 21.984 1 92.06 527 ARG A CA 1
ATOM 4054 C C . ARG A 1 527 ? -26.844 16.688 21.328 1 92.06 527 ARG A C 1
ATOM 4056 O O . ARG A 1 527 ? -26.25 16.359 20.297 1 92.06 527 ARG A O 1
ATOM 4063 N N . LEU A 1 528 ? -26.719 17.891 21.906 1 94.06 528 LEU A N 1
ATOM 4064 C CA . LEU A 1 528 ? -25.844 18.875 21.281 1 94.06 528 LEU A CA 1
ATOM 4065 C C . LEU A 1 528 ? -24.641 19.172 22.156 1 94.06 528 LEU A C 1
ATOM 4067 O O . LEU A 1 528 ? -23.766 19.953 21.781 1 94.06 528 LEU A O 1
ATOM 4071 N N . THR A 1 529 ? -24.578 18.578 23.297 1 94.88 529 THR A N 1
ATOM 4072 C CA . THR A 1 529 ? -23.469 18.797 24.219 1 94.88 529 THR A CA 1
ATOM 4073 C C . THR A 1 529 ? -22.938 17.469 24.75 1 94.88 529 THR A C 1
ATOM 4075 O O . THR A 1 529 ? -23.562 16.422 24.531 1 94.88 529 THR A O 1
ATOM 4078 N N . TRP A 1 530 ? -21.766 17.562 25.406 1 95.31 530 TRP A N 1
ATOM 4079 C CA . TRP A 1 530 ? -21.156 16.391 26 1 95.31 530 TRP A CA 1
ATOM 4080 C C . TRP A 1 530 ? -22.047 15.797 27.078 1 95.31 530 TRP A C 1
ATOM 4082 O O . TRP A 1 530 ? -22.156 14.57 27.219 1 95.31 530 TRP A O 1
ATOM 4092 N N . TRP A 1 531 ? -22.781 16.641 27.734 1 93.38 531 TRP A N 1
ATOM 4093 C CA . TRP A 1 531 ? -23.594 16.234 28.875 1 93.38 531 TRP A CA 1
ATOM 4094 C C . TRP A 1 531 ? -24.938 15.688 28.422 1 93.38 531 TRP A C 1
ATOM 4096 O O . TRP A 1 531 ? -25.578 14.922 29.156 1 93.38 531 TRP A O 1
ATOM 4106 N N . THR A 1 532 ? -25.375 16.047 27.25 1 92.75 532 THR A N 1
ATOM 4107 C CA . THR A 1 532 ? -26.703 15.68 26.797 1 92.75 532 THR A CA 1
ATOM 4108 C C . THR A 1 532 ? -26.641 14.703 25.625 1 92.75 532 THR A C 1
ATOM 4110 O O . THR A 1 532 ? -27.641 14.453 24.953 1 92.75 532 THR A O 1
ATOM 4113 N N . ARG A 1 533 ? -25.547 14.102 25.328 1 91.38 533 ARG A N 1
ATOM 4114 C CA . ARG A 1 533 ? -25.344 13.305 24.125 1 91.38 533 ARG A CA 1
ATOM 4115 C C . ARG A 1 533 ? -26.156 12.023 24.172 1 91.38 533 ARG A C 1
ATOM 4117 O O . ARG A 1 533 ? -26.453 11.438 23.125 1 91.38 533 ARG A O 1
ATOM 4124 N N . TYR A 1 534 ? -26.578 11.602 25.375 1 88.88 534 TYR A N 1
ATOM 4125 C CA . TYR A 1 534 ? -27.359 10.367 25.5 1 88.88 534 TYR A CA 1
ATOM 4126 C C . TYR A 1 534 ? -28.844 10.672 25.672 1 88.88 534 TYR A C 1
ATOM 4128 O O . TYR A 1 534 ? -29.641 9.773 25.953 1 88.88 534 TYR A O 1
ATOM 4136 N N . SER A 1 535 ? -29.203 11.898 25.484 1 88.06 535 SER A N 1
ATOM 4137 C CA . SER A 1 535 ? -30.594 12.281 25.672 1 88.06 535 SER A CA 1
ATOM 4138 C C . SER A 1 535 ? -31.5 11.656 24.609 1 88.06 535 SER A C 1
ATOM 4140 O O . SER A 1 535 ? -31.125 11.578 23.438 1 88.06 535 SER A O 1
ATOM 4142 N N . GLU A 1 536 ? -32.656 11.141 24.953 1 80.44 536 GLU A N 1
ATOM 4143 C CA . GLU A 1 536 ? -33.625 10.531 24.047 1 80.44 536 GLU A CA 1
ATOM 4144 C C . GLU A 1 536 ? -34.75 11.5 23.703 1 80.44 536 GLU A C 1
ATOM 4146 O O . GLU A 1 536 ? -35.688 11.141 23 1 80.44 536 GLU A O 1
ATOM 4151 N N . THR A 1 537 ? -34.594 12.695 24.156 1 76.38 537 THR A N 1
ATOM 4152 C CA . THR A 1 537 ? -35.625 13.68 23.891 1 76.38 537 THR A CA 1
ATOM 4153 C C . THR A 1 537 ? -35.625 14.086 22.422 1 76.38 537 THR A C 1
ATOM 4155 O O . THR A 1 537 ? -34.562 14.289 21.828 1 76.38 537 THR A O 1
ATOM 4158 N N . PRO A 1 538 ? -36.906 13.992 21.859 1 72.06 538 PRO A N 1
ATOM 4159 C CA . PRO A 1 538 ? -36.969 14.383 20.453 1 72.06 538 PRO A CA 1
ATOM 4160 C C . PRO A 1 538 ? -36.438 15.805 20.219 1 72.06 538 PRO A C 1
ATOM 4162 O O . PRO A 1 538 ? -36.625 16.688 21.062 1 72.06 538 PRO A O 1
ATOM 4165 N N . GLU A 1 539 ? -35.656 15.984 19.281 1 64.44 539 GLU A N 1
ATOM 4166 C CA . GLU A 1 539 ? -34.969 17.234 18.938 1 64.44 539 GLU A CA 1
ATOM 4167 C C . GLU A 1 539 ? -36 18.328 18.594 1 64.44 539 GLU A C 1
ATOM 4169 O O . GLU A 1 539 ? -36.906 18.094 17.812 1 64.44 539 GLU A O 1
ATOM 4174 N N . LYS A 1 540 ? -36.188 19.344 19.438 1 59.72 540 LYS A N 1
ATOM 4175 C CA . LYS A 1 540 ? -36.906 20.547 19.031 1 59.72 540 LYS A CA 1
ATOM 4176 C C . LYS A 1 540 ? -35.969 21.578 18.422 1 59.72 540 LYS A C 1
ATOM 4178 O O . LYS A 1 540 ? -35 22 19.078 1 59.72 540 LYS A O 1
ATOM 4183 N N . HIS A 1 541 ? -35.781 21.531 17.125 1 57.12 541 HIS A N 1
ATOM 4184 C CA . HIS A 1 541 ? -34.844 22.438 16.469 1 57.12 541 HIS A CA 1
ATOM 4185 C C . HIS A 1 541 ? -35.25 23.891 16.734 1 57.12 541 HIS A C 1
ATOM 4187 O O . HIS A 1 541 ? -36.438 24.234 16.781 1 57.12 541 HIS A O 1
ATOM 4193 N N . ILE A 1 542 ? -34.5 24.703 17.406 1 51.16 542 ILE A N 1
ATOM 4194 C CA . ILE A 1 542 ? -34.719 26.141 17.594 1 51.16 542 ILE A CA 1
ATOM 4195 C C . ILE A 1 542 ? -35.125 26.766 16.266 1 51.16 542 ILE A C 1
ATOM 4197 O O . ILE A 1 542 ? -34.281 26.891 15.352 1 51.16 542 ILE A O 1
ATOM 4201 N N . GLU A 1 543 ? -36.188 26.312 15.648 1 47.12 543 GLU A N 1
ATOM 4202 C CA . GLU A 1 543 ? -36.625 27.016 14.445 1 47.12 543 GLU A CA 1
ATOM 4203 C C . GLU A 1 543 ? -36.656 28.516 14.672 1 47.12 543 GLU A C 1
ATOM 4205 O O . GLU A 1 543 ? -36.906 28.984 15.789 1 47.12 543 GLU A O 1
ATOM 4210 N N . SER A 1 544 ? -36 29.375 14.062 1 41.88 544 SER A N 1
ATOM 4211 C CA . SER A 1 544 ? -36.406 30.781 14.039 1 41.88 544 SER A CA 1
ATOM 4212 C C . SER A 1 544 ? -37.938 30.922 14.078 1 41.88 544 SER A C 1
ATOM 4214 O O . SER A 1 544 ? -38.625 30.375 13.227 1 41.88 544 SER A O 1
ATOM 4216 N N . CYS A 1 545 ? -38.625 31.062 15.156 1 34.03 545 CYS A N 1
ATOM 4217 C CA . CYS A 1 545 ? -40 31.547 15.352 1 34.03 545 CYS A CA 1
ATOM 4218 C C . CYS A 1 545 ? -40.344 32.594 14.305 1 34.03 545 CYS A C 1
ATOM 4220 O O . CYS A 1 545 ? -41.469 33.094 14.312 1 34.03 545 CYS A O 1
ATOM 4222 N N . ALA A 1 546 ? -39.469 33.469 13.836 1 32 546 ALA A N 1
ATOM 4223 C CA . ALA A 1 546 ? -40 34.625 13.109 1 32 546 ALA A CA 1
ATOM 4224 C C . ALA A 1 546 ? -40.781 34.156 11.883 1 32 546 ALA A C 1
ATOM 4226 O O . ALA A 1 546 ? -41.531 34.938 11.297 1 32 546 ALA A O 1
ATOM 4227 N N . HIS A 1 547 ? -40.438 33.219 11.148 1 30.78 547 HIS A N 1
ATOM 4228 C CA . HIS A 1 547 ? -41.281 33.125 9.969 1 30.78 547 HIS A CA 1
ATOM 4229 C C . HIS A 1 547 ? -42.594 32.438 10.312 1 30.78 547 HIS A C 1
ATOM 4231 O O . HIS A 1 547 ? -43.156 31.719 9.492 1 30.78 547 HIS A O 1
ATOM 4237 N N . GLN A 1 548 ? -43.031 32.531 11.555 1 29.39 548 GLN A N 1
ATOM 4238 C CA . GLN A 1 548 ? -44.406 32.031 11.68 1 29.39 548 GLN A CA 1
ATOM 4239 C C . GLN A 1 548 ? -45.344 32.656 10.648 1 29.39 548 GLN A C 1
ATOM 4241 O O . GLN A 1 548 ? -46.344 32.062 10.25 1 29.39 548 GLN A O 1
ATOM 4246 N N . ASN A 1 549 ? -45.406 34.156 10.609 1 28.34 549 ASN A N 1
ATOM 4247 C CA . ASN A 1 549 ? -46.656 34.781 10.195 1 28.34 549 ASN A CA 1
ATOM 4248 C C . ASN A 1 549 ? -46.969 34.531 8.719 1 28.34 549 ASN A C 1
ATOM 4250 O O . ASN A 1 549 ? -47.938 35.031 8.18 1 28.34 549 ASN A O 1
ATOM 4254 N N . VAL A 1 550 ? -46 34.656 7.797 1 27.95 550 VAL A N 1
ATOM 4255 C CA . VAL A 1 550 ? -46.594 34.656 6.469 1 27.95 550 VAL A CA 1
ATOM 4256 C C . VAL A 1 550 ? -47.281 33.281 6.211 1 27.95 550 VAL A C 1
ATOM 4258 O O . VAL A 1 550 ? -46.594 32.281 6.062 1 27.95 550 VAL A O 1
ATOM 4261 N N . GLU A 1 551 ? -48.312 33 7.012 1 26.86 551 GLU A N 1
ATOM 4262 C CA . GLU A 1 551 ? -49.312 32.062 6.539 1 26.86 551 GLU A CA 1
ATOM 4263 C C . GLU A 1 551 ? -49.719 32.344 5.094 1 26.86 551 GLU A C 1
ATOM 4265 O O . GLU A 1 551 ? -50.281 33.406 4.805 1 26.86 551 GLU A O 1
ATOM 4270 N N . ILE A 1 552 ? -48.844 32.25 4.121 1 26.16 552 ILE A N 1
ATOM 4271 C CA . ILE A 1 552 ? -49.438 32.281 2.793 1 26.16 552 ILE A CA 1
ATOM 4272 C C . ILE A 1 552 ? -50.75 31.531 2.82 1 26.16 552 ILE A C 1
ATOM 4274 O O . ILE A 1 552 ? -50.812 30.328 3.086 1 26.16 552 ILE A O 1
ATOM 4278 N N . THR A 1 553 ? -51.812 32.219 3.324 1 25.47 553 THR A N 1
ATOM 4279 C CA . THR A 1 553 ? -53.188 31.953 2.969 1 25.47 553 THR A CA 1
ATOM 4280 C C . THR A 1 553 ? -53.344 31.734 1.467 1 25.47 553 THR A C 1
ATOM 4282 O O . THR A 1 553 ? -53.125 32.656 0.674 1 25.47 553 THR A O 1
ATOM 4285 N N . SER A 1 554 ? -52.719 30.734 0.924 1 23.58 554 SER A N 1
ATOM 4286 C CA . SER A 1 554 ? -53.156 30.312 -0.406 1 23.58 554 SER A CA 1
ATOM 4287 C C . SER A 1 554 ? -54.688 30.297 -0.519 1 23.58 554 SER A C 1
ATOM 4289 O O . SER A 1 554 ? -55.344 29.516 0.156 1 23.58 554 SER A O 1
ATOM 4291 N N . GLN A 1 555 ? -55.312 31.438 -0.349 1 21.84 555 GLN A N 1
ATOM 4292 C CA . GLN A 1 555 ? -56.656 31.547 -0.895 1 21.84 555 GLN A CA 1
ATOM 4293 C C . GLN A 1 555 ? -56.75 30.906 -2.273 1 21.84 555 GLN A C 1
ATOM 4295 O O . GLN A 1 555 ? -55.938 31.172 -3.146 1 21.84 555 GLN A O 1
ATOM 4300 N N . LYS A 1 556 ? -57.594 29.875 -2.23 1 27.72 556 LYS A N 1
ATOM 4301 C CA . LYS A 1 556 ? -58.188 29.172 -3.369 1 27.72 556 LYS A CA 1
ATOM 4302 C C . LYS A 1 556 ? -58.844 30.156 -4.344 1 27.72 556 LYS A C 1
ATOM 4304 O O . LYS A 1 556 ? -59.938 30.641 -4.098 1 27.72 556 LYS A O 1
ATOM 4309 N N . GLU A 1 557 ? -58.375 31.391 -4.609 1 23.95 557 GLU A N 1
ATOM 4310 C CA . GLU A 1 557 ? -59.219 31.969 -5.648 1 23.95 557 GLU A CA 1
ATOM 4311 C C . GLU A 1 557 ? -59.562 30.953 -6.723 1 23.95 557 GLU A C 1
ATOM 4313 O O . GLU A 1 557 ? -58.719 30.188 -7.16 1 23.95 557 GLU A O 1
ATOM 4318 N N . GLU A 1 558 ? -60.969 30.672 -6.895 1 24.53 558 GLU A N 1
ATOM 4319 C CA . GLU A 1 558 ? -61.906 29.938 -7.75 1 24.53 558 GLU A CA 1
ATOM 4320 C C . GLU A 1 558 ? -61.625 30.203 -9.227 1 24.53 558 GLU A C 1
ATOM 4322 O O . GLU A 1 558 ? -62.5 29.984 -10.078 1 24.53 558 GLU A O 1
ATOM 4327 N N . THR A 1 559 ? -60.719 31.078 -9.625 1 23.66 559 THR A N 1
ATOM 4328 C CA . THR A 1 559 ? -60.938 31.281 -11.047 1 23.66 559 THR A CA 1
ATOM 4329 C C . THR A 1 559 ? -61.219 29.953 -11.75 1 23.66 559 THR A C 1
ATOM 4331 O O . THR A 1 559 ? -60.719 28.906 -11.312 1 23.66 559 THR A O 1
ATOM 4334 N N . ASP A 1 560 ? -62.156 30.031 -12.805 1 24.73 560 ASP A N 1
ATOM 4335 C CA . ASP A 1 560 ? -62.781 29.188 -13.805 1 24.73 560 ASP A CA 1
ATOM 4336 C C . ASP A 1 560 ? -61.844 28.109 -14.32 1 24.73 560 ASP A C 1
ATOM 4338 O O . ASP A 1 560 ? -60.656 28.391 -14.539 1 24.73 560 ASP A O 1
ATOM 4342 N N . SER A 1 561 ? -62.25 26.859 -13.977 1 23.44 561 SER A N 1
ATOM 4343 C CA . SER A 1 561 ? -61.875 25.484 -14.258 1 23.44 561 SER A CA 1
ATOM 4344 C C . SER A 1 561 ? -61.531 25.297 -15.742 1 23.44 561 SER A C 1
ATOM 4346 O O . SER A 1 561 ? -62.344 24.75 -16.484 1 23.44 561 SER A O 1
ATOM 4348 N N . VAL A 1 562 ? -61.312 26.422 -16.5 1 24.5 562 VAL A N 1
ATOM 4349 C CA . VAL A 1 562 ? -61.25 25.906 -17.875 1 24.5 562 VAL A CA 1
ATOM 4350 C C . VAL A 1 562 ? -60.438 24.625 -17.906 1 24.5 562 VAL A C 1
ATOM 4352 O O . VAL A 1 562 ? -59.25 24.609 -17.531 1 24.5 562 VAL A O 1
ATOM 4355 N N . ILE A 1 563 ? -61.188 23.469 -17.688 1 24.25 563 ILE A N 1
ATOM 4356 C CA . ILE A 1 563 ? -61.031 22.031 -17.906 1 24.25 563 ILE A CA 1
ATOM 4357 C C . ILE A 1 563 ? -60.281 21.812 -19.219 1 24.25 563 ILE A C 1
ATOM 4359 O O . ILE A 1 563 ? -60.844 21.938 -20.297 1 24.25 563 ILE A O 1
ATOM 4363 N N . LEU A 1 564 ? -59.312 22.672 -19.578 1 23.5 564 LEU A N 1
ATOM 4364 C CA . LEU A 1 564 ? -58.812 22.156 -20.844 1 23.5 564 LEU A CA 1
ATOM 4365 C C . LEU A 1 564 ? -58.719 20.625 -20.797 1 23.5 564 LEU A C 1
ATOM 4367 O O . LEU A 1 564 ? -58.219 20.062 -19.828 1 23.5 564 LEU A O 1
ATOM 4371 N N . SER A 1 565 ? -59.688 19.938 -21.438 1 24.38 565 SER A N 1
ATOM 4372 C CA . SER A 1 565 ? -59.906 18.562 -21.844 1 24.38 565 SER A CA 1
ATOM 4373 C C . SER A 1 565 ? -58.594 17.812 -22.047 1 24.38 565 SER A C 1
ATOM 4375 O O . SER A 1 565 ? -57.75 18.234 -22.828 1 24.38 565 SER A O 1
ATOM 4377 N N . SER A 1 566 ? -58.125 17.359 -20.953 1 24.14 566 SER A N 1
ATOM 4378 C CA . SER A 1 566 ? -57.031 16.406 -20.969 1 24.14 566 SER A CA 1
ATOM 4379 C C . SER A 1 566 ? -57.219 15.32 -22.016 1 24.14 566 SER A C 1
ATOM 4381 O O . SER A 1 566 ? -58.125 14.484 -21.875 1 24.14 566 SER A O 1
ATOM 4383 N N . GLU A 1 567 ? -57.438 15.719 -23.234 1 26.77 567 GLU A N 1
ATOM 4384 C CA . GLU A 1 567 ? -57.469 14.641 -24.219 1 26.77 567 GLU A CA 1
ATOM 4385 C C . GLU A 1 567 ? -56.625 13.461 -23.781 1 26.77 567 GLU A C 1
ATOM 4387 O O . GLU A 1 567 ? -55.562 13.648 -23.172 1 26.77 567 GLU A O 1
ATOM 4392 N N . ASN A 1 568 ? -57.281 12.281 -23.547 1 26.98 568 ASN A N 1
ATOM 4393 C CA . ASN A 1 568 ? -56.969 10.875 -23.328 1 26.98 568 ASN A CA 1
ATOM 4394 C C . ASN A 1 568 ? -55.719 10.461 -24.109 1 26.98 568 ASN A C 1
ATOM 4396 O O . ASN A 1 568 ? -55.844 10.047 -25.266 1 26.98 568 ASN A O 1
ATOM 4400 N N . VAL A 1 569 ? -54.781 11.312 -24.297 1 28.2 569 VAL A N 1
ATOM 4401 C CA . VAL A 1 569 ? -53.781 10.609 -25.078 1 28.2 569 VAL A CA 1
ATOM 4402 C C . VAL A 1 569 ? -53.5 9.25 -24.453 1 28.2 569 VAL A C 1
ATOM 4404 O O . VAL A 1 569 ? -53.25 9.164 -23.25 1 28.2 569 VAL A O 1
ATOM 4407 N N . ASP A 1 570 ? -54 8.164 -24.891 1 28.09 570 ASP A N 1
ATOM 4408 C CA . ASP A 1 570 ? -53.781 6.727 -24.703 1 28.09 570 ASP A CA 1
ATOM 4409 C C . ASP A 1 570 ? -52.375 6.43 -24.219 1 28.09 570 ASP A C 1
ATOM 4411 O O . ASP A 1 570 ? -51.375 6.789 -24.875 1 28.09 570 ASP A O 1
ATOM 4415 N N . LEU A 1 571 ? -52.125 6.469 -22.906 1 27.56 571 LEU A N 1
ATOM 4416 C CA . LEU A 1 571 ? -50.969 5.93 -22.172 1 27.56 571 LEU A CA 1
ATOM 4417 C C . LEU A 1 571 ? -50.594 4.543 -22.688 1 27.56 571 LEU A C 1
ATOM 4419 O O . LEU A 1 571 ? -51.156 3.537 -22.234 1 27.56 571 LEU A O 1
ATOM 4423 N N . THR A 1 572 ? -50.75 4.273 -23.906 1 28.31 572 THR A N 1
ATOM 4424 C CA . THR A 1 572 ? -50.156 3.037 -24.391 1 28.31 572 THR A CA 1
ATOM 4425 C C . THR A 1 572 ? -48.812 2.766 -23.719 1 28.31 572 THR A C 1
ATOM 4427 O O . THR A 1 572 ? -48.125 3.701 -23.328 1 28.31 572 THR A O 1
ATOM 4430 N N . ASP A 1 573 ? -48.531 1.446 -23.25 1 29.61 573 ASP A N 1
ATOM 4431 C CA . ASP A 1 573 ? -47.438 0.723 -22.625 1 29.61 573 ASP A CA 1
ATOM 4432 C C . ASP A 1 573 ? -46.062 1.269 -23.078 1 29.61 573 ASP A C 1
ATOM 4434 O O . ASP A 1 573 ? -45.438 0.707 -23.969 1 29.61 573 ASP A O 1
ATOM 4438 N N . LYS A 1 574 ? -45.969 2.516 -23.328 1 30.17 574 LYS A N 1
ATOM 4439 C CA . LYS A 1 574 ? -44.625 2.822 -23.844 1 30.17 574 LYS A CA 1
ATOM 4440 C C . LYS A 1 574 ? -43.562 2.396 -22.859 1 30.17 574 LYS A C 1
ATOM 4442 O O . LYS A 1 574 ? -43.594 2.777 -21.688 1 30.17 574 LYS A O 1
ATOM 4447 N N . GLU A 1 575 ? -42.812 1.358 -23.062 1 31.11 575 GLU A N 1
ATOM 4448 C CA . GLU A 1 575 ? -41.594 0.78 -22.5 1 31.11 575 GLU A CA 1
ATOM 4449 C C . GLU A 1 575 ? -40.688 1.866 -21.969 1 31.11 575 GLU A C 1
ATOM 4451 O O . GLU A 1 575 ? -40.406 2.855 -22.656 1 31.11 575 GLU A O 1
ATOM 4456 N N . HIS A 1 576 ? -40.812 2.33 -20.703 1 34.88 576 HIS A N 1
ATOM 4457 C CA . HIS A 1 576 ? -39.812 3.109 -19.969 1 34.88 576 HIS A CA 1
ATOM 4458 C C . HIS A 1 576 ? -38.438 2.947 -20.578 1 34.88 576 HIS A C 1
ATOM 4460 O O . HIS A 1 576 ? -37.719 1.971 -20.281 1 34.88 576 HIS A O 1
ATOM 4466 N N . GLY A 1 577 ? -38.312 3.111 -21.812 1 33.84 577 GLY A N 1
ATOM 4467 C CA . GLY A 1 577 ? -37 3.123 -22.422 1 33.84 577 GLY A CA 1
ATOM 4468 C C . GLY A 1 577 ? -36.031 4.023 -21.703 1 33.84 577 GLY A C 1
ATOM 4469 O O . GLY A 1 577 ? -36.406 5.039 -21.125 1 33.84 577 GLY A O 1
ATOM 4470 N N . GLU A 1 578 ? -35 3.525 -21.062 1 41.69 578 GLU A N 1
ATOM 4471 C CA . GLU A 1 578 ? -33.781 4.246 -20.625 1 41.69 578 GLU A CA 1
ATOM 4472 C C . GLU A 1 578 ? -33.562 5.508 -21.453 1 41.69 578 GLU A C 1
ATOM 4474 O O . GLU A 1 578 ? -33.406 5.43 -22.672 1 41.69 578 GLU A O 1
ATOM 4479 N N . ALA A 1 579 ? -34.344 6.609 -21.297 1 42.22 579 ALA A N 1
ATOM 4480 C CA . ALA A 1 579 ? -34.031 7.836 -22.016 1 42.22 579 ALA A CA 1
ATOM 4481 C C . ALA A 1 579 ? -32.562 7.906 -22.375 1 42.22 579 ALA A C 1
ATOM 4483 O O . ALA A 1 579 ? -31.703 7.855 -21.484 1 42.22 579 ALA A O 1
ATOM 4484 N N . LYS A 1 580 ? -32.125 7.508 -23.453 1 48.94 580 LYS A N 1
ATOM 4485 C CA . LYS A 1 580 ? -30.781 7.594 -24.047 1 48.94 580 LYS A CA 1
ATOM 4486 C C . LYS A 1 580 ? -30.219 9.008 -23.922 1 48.94 580 LYS A C 1
ATOM 4488 O O . LYS A 1 580 ? -30.672 9.93 -24.609 1 48.94 580 LYS A O 1
ATOM 4493 N N . HIS A 1 581 ? -29.797 9.484 -22.781 1 56.22 581 HIS A N 1
ATOM 4494 C CA . HIS A 1 581 ? -29.109 10.766 -22.672 1 56.22 581 HIS A CA 1
ATOM 4495 C C . HIS A 1 581 ? -27.938 10.852 -23.641 1 56.22 581 HIS A C 1
ATOM 4497 O O . HIS A 1 581 ? -27.312 9.836 -23.969 1 56.22 581 HIS A O 1
ATOM 4503 N N . PRO A 1 582 ? -27.922 12.047 -24.359 1 58.59 582 PRO A N 1
ATOM 4504 C CA . PRO A 1 582 ? -26.766 12.219 -25.25 1 58.59 582 PRO A CA 1
ATOM 4505 C C . PRO A 1 582 ? -25.453 11.93 -24.547 1 58.59 582 PRO A C 1
ATOM 4507 O O . PRO A 1 582 ? -25.359 11.984 -23.328 1 58.59 582 PRO A O 1
ATOM 4510 N N . PHE A 1 583 ? -24.578 11.422 -25.281 1 57.5 583 PHE A N 1
ATOM 4511 C CA . PHE A 1 583 ? -23.266 11 -24.828 1 57.5 583 PHE A CA 1
ATOM 4512 C C . PHE A 1 583 ? -22.641 12.055 -23.938 1 57.5 583 PHE A C 1
ATOM 4514 O O . PHE A 1 583 ? -22.047 11.734 -22.906 1 57.5 583 PHE A O 1
ATOM 4521 N N . TRP A 1 584 ? -22.859 13.359 -24.422 1 57.72 584 TRP A N 1
ATOM 4522 C CA . TRP A 1 584 ? -22.25 14.422 -23.625 1 57.72 584 TRP A CA 1
ATOM 4523 C C . TRP A 1 584 ? -22.891 14.5 -22.25 1 57.72 584 TRP A C 1
ATOM 4525 O O . TRP A 1 584 ? -22.203 14.766 -21.25 1 57.72 584 TRP A O 1
ATOM 4535 N N . LYS A 1 585 ? -24.094 14.273 -22.125 1 60.72 585 LYS A N 1
ATOM 4536 C CA . LYS A 1 585 ? -24.766 14.289 -20.828 1 60.72 585 LYS A CA 1
ATOM 4537 C C . LYS A 1 585 ? -24.375 13.086 -19.984 1 60.72 585 LYS A C 1
ATOM 4539 O O . LYS A 1 585 ? -24.219 13.195 -18.766 1 60.72 585 LYS A O 1
ATOM 4544 N N . LYS A 1 586 ? -24.203 12.055 -20.719 1 60.91 586 LYS A N 1
ATOM 4545 C CA . LYS A 1 586 ? -23.766 10.859 -20 1 60.91 586 LYS A CA 1
ATOM 4546 C C . LYS A 1 586 ? -22.359 11.047 -19.438 1 60.91 586 LYS A C 1
ATOM 4548 O O . LYS A 1 586 ? -22.078 10.648 -18.297 1 60.91 586 LYS A O 1
ATOM 4553 N N . LEU A 1 587 ? -21.609 11.594 -20.281 1 59.88 587 LEU A N 1
ATOM 4554 C CA . LEU A 1 587 ? -20.266 11.914 -19.812 1 59.88 587 LEU A CA 1
ATOM 4555 C C . LEU A 1 587 ? -20.312 12.898 -18.656 1 59.88 587 LEU A C 1
ATOM 4557 O O . LEU A 1 587 ? -19.547 12.773 -17.703 1 59.88 587 LEU A O 1
ATOM 4561 N N . TYR A 1 588 ? -21.188 13.773 -18.906 1 57.16 588 TYR A N 1
ATOM 4562 C CA . TYR A 1 588 ? -21.391 14.766 -17.859 1 57.16 588 TYR A CA 1
ATOM 4563 C C . TYR A 1 588 ? -21.875 14.117 -16.562 1 57.16 588 TYR A C 1
ATOM 4565 O O . TYR A 1 588 ? -21.391 14.422 -15.484 1 57.16 588 TYR A O 1
ATOM 4573 N N . PHE A 1 589 ? -22.781 13.258 -16.719 1 60.16 589 PHE A N 1
ATOM 4574 C CA . PHE A 1 589 ? -23.312 12.586 -15.539 1 60.16 589 PHE A CA 1
ATOM 4575 C C . PHE A 1 589 ? -22.25 11.695 -14.898 1 60.16 589 PHE A C 1
ATOM 4577 O O . PHE A 1 589 ? -22.172 11.609 -13.68 1 60.16 589 PHE A O 1
ATOM 4584 N N . TRP A 1 590 ? -21.578 11.125 -15.742 1 58.59 590 TRP A N 1
ATOM 4585 C CA . TRP A 1 590 ? -20.484 10.281 -15.258 1 58.59 590 TRP A CA 1
ATOM 4586 C C . TRP A 1 590 ? -19.453 11.109 -14.5 1 58.59 590 TRP A C 1
ATOM 4588 O O . TRP A 1 590 ? -18.984 10.711 -13.438 1 58.59 590 TRP A O 1
ATOM 4598 N N . PHE A 1 591 ? -19.344 12.172 -15.18 1 57.31 591 PHE A N 1
ATOM 4599 C CA . PHE A 1 591 ? -18.391 13.109 -14.586 1 57.31 591 PHE A CA 1
ATOM 4600 C C . PHE A 1 591 ? -18.906 13.633 -13.258 1 57.31 591 PHE A C 1
ATOM 4602 O O . PHE A 1 591 ? -18.141 13.844 -12.32 1 57.31 591 PHE A O 1
ATOM 4609 N N . CYS A 1 592 ? -20.172 13.734 -13.281 1 55.12 592 CYS A N 1
ATOM 4610 C CA . CYS A 1 592 ? -20.781 14.297 -12.078 1 55.12 592 CYS A CA 1
ATOM 4611 C C . CYS A 1 592 ? -21.141 13.195 -11.086 1 55.12 592 CYS A C 1
ATOM 4613 O O . CYS A 1 592 ? -21.578 13.477 -9.969 1 55.12 592 CYS A O 1
ATOM 4615 N N . GLY A 1 593 ? -20.766 11.977 -11.398 1 55.34 593 GLY A N 1
ATOM 4616 C CA . GLY A 1 593 ? -21.062 10.852 -10.523 1 55.34 593 GLY A CA 1
ATOM 4617 C C . GLY A 1 593 ? -22.547 10.672 -10.281 1 55.34 593 GLY A C 1
ATOM 4618 O O . GLY A 1 593 ? -22.969 10.258 -9.195 1 55.34 593 GLY A O 1
ATOM 4619 N N . ILE A 1 594 ? -23.484 11.156 -11.109 1 54.62 594 ILE A N 1
ATOM 4620 C CA . ILE A 1 594 ? -24.938 11.094 -10.914 1 54.62 594 ILE A CA 1
ATOM 4621 C C . ILE A 1 594 ? -25.484 9.797 -11.508 1 54.62 594 ILE A C 1
ATOM 4623 O O . ILE A 1 594 ? -25.25 9.492 -12.68 1 54.62 594 ILE A O 1
ATOM 4627 N N . SER A 1 595 ? -25.812 8.875 -10.562 1 54.94 595 SER A N 1
ATOM 4628 C CA . SER A 1 595 ? -26.5 7.676 -11.031 1 54.94 595 SER A CA 1
ATOM 4629 C C . SER A 1 595 ? -27.844 8.008 -11.664 1 54.94 595 SER A C 1
ATOM 4631 O O . SER A 1 595 ? -28.609 8.797 -11.117 1 54.94 595 SER A O 1
ATOM 4633 N N . LEU A 1 596 ? -27.953 7.77 -12.891 1 51.34 596 LEU A N 1
ATOM 4634 C CA . LEU A 1 596 ? -29.188 7.984 -13.641 1 51.34 596 LEU A CA 1
ATOM 4635 C C . LEU A 1 596 ? -30.344 7.195 -13.031 1 51.34 596 LEU A C 1
ATOM 4637 O O . LEU A 1 596 ? -31.5 7.426 -13.375 1 51.34 596 LEU A O 1
ATOM 4641 N N . ASN A 1 597 ? -29.938 6.203 -12.234 1 51.47 597 ASN A N 1
ATOM 4642 C CA . ASN A 1 597 ? -31.062 5.426 -11.695 1 51.47 597 ASN A CA 1
ATOM 4643 C C . ASN A 1 597 ? -31.625 6.066 -10.43 1 51.47 597 ASN A C 1
ATOM 4645 O O . ASN A 1 597 ? -30.875 6.414 -9.516 1 51.47 597 ASN A O 1
ATOM 4649 N N . PRO A 1 598 ? -32.938 6.352 -10.5 1 49.59 598 PRO A N 1
ATOM 4650 C CA . PRO A 1 598 ? -33.594 6.93 -9.32 1 49.59 598 PRO A CA 1
ATOM 4651 C C . PRO A 1 598 ? -33.406 6.074 -8.062 1 49.59 598 PRO A C 1
ATOM 4653 O O . PRO A 1 598 ? -33.5 4.848 -8.133 1 49.59 598 PRO A O 1
ATOM 4656 N N . LYS A 1 599 ? -32.719 6.559 -7.039 1 55.31 599 LYS A N 1
ATOM 4657 C CA . LYS A 1 599 ? -32.625 5.867 -5.754 1 55.31 599 LYS A CA 1
ATOM 4658 C C . LYS A 1 599 ? -34.031 5.449 -5.27 1 55.31 599 LYS A C 1
ATOM 4660 O O . LYS A 1 599 ? -35 6.176 -5.453 1 55.31 599 LYS A O 1
ATOM 4665 N N . PRO A 1 600 ? -34.094 4.242 -4.758 1 59.59 600 PRO A N 1
ATOM 4666 C CA . PRO A 1 600 ? -35.406 3.82 -4.238 1 59.59 600 PRO A CA 1
ATOM 4667 C C . PRO A 1 600 ? -35.938 4.754 -3.154 1 59.59 600 PRO A C 1
ATOM 4669 O O . PRO A 1 600 ? -35.156 5.262 -2.338 1 59.59 600 PRO A O 1
ATOM 4672 N N . THR A 1 601 ? -37.031 5.355 -3.316 1 62.38 601 THR A N 1
ATOM 4673 C CA . THR A 1 601 ? -37.688 6.188 -2.318 1 62.38 601 THR A CA 1
ATOM 4674 C C . THR A 1 601 ? -37.875 5.414 -1.018 1 62.38 601 THR A C 1
ATOM 4676 O O . THR A 1 601 ? -38.531 4.367 -1.004 1 62.38 601 THR A O 1
ATOM 4679 N N . LEU A 1 602 ? -37.062 5.738 -0.066 1 66.94 602 LEU A N 1
ATOM 4680 C CA . LEU A 1 602 ? -37.219 5.113 1.245 1 66.94 602 LEU A CA 1
ATOM 4681 C C . LEU A 1 602 ? -38.469 5.625 1.957 1 66.94 602 LEU A C 1
ATOM 4683 O O . LEU A 1 602 ? -38.844 6.781 1.79 1 66.94 602 LEU A O 1
ATOM 4687 N N . THR A 1 603 ? -39.219 4.746 2.604 1 69.75 603 THR A N 1
ATOM 4688 C CA . THR A 1 603 ? -40.344 5.121 3.449 1 69.75 603 THR A CA 1
ATOM 4689 C C . THR A 1 603 ? -39.875 5.938 4.648 1 69.75 603 THR A C 1
ATOM 4691 O O . THR A 1 603 ? -38.688 5.906 5.004 1 69.75 603 THR A O 1
ATOM 4694 N N . LYS A 1 604 ? -40.688 6.805 5.125 1 76.38 604 LYS A N 1
ATOM 4695 C CA . LYS A 1 604 ? -40.375 7.633 6.285 1 76.38 604 LYS A CA 1
ATOM 4696 C C . LYS A 1 604 ? -39.875 6.789 7.445 1 76.38 604 LYS A C 1
ATOM 4698 O O . LYS A 1 604 ? -38.969 7.207 8.172 1 76.38 604 LYS A O 1
ATOM 4703 N N . GLU A 1 605 ? -40.438 5.641 7.574 1 76.31 605 GLU A N 1
ATOM 4704 C CA . GLU A 1 605 ? -40 4.75 8.648 1 76.31 605 GLU A CA 1
ATOM 4705 C C . GLU A 1 605 ? -38.594 4.242 8.406 1 76.31 605 GLU A C 1
ATOM 4707 O O . GLU A 1 605 ? -37.781 4.16 9.344 1 76.31 605 GLU A O 1
ATOM 4712 N N . GLU A 1 606 ? -38.312 4.008 7.227 1 73.25 606 GLU A N 1
ATOM 4713 C CA . GLU A 1 606 ? -36.969 3.527 6.887 1 73.25 606 GLU A CA 1
ATOM 4714 C C . GLU A 1 606 ? -35.938 4.633 7.047 1 73.25 606 GLU A C 1
ATOM 4716 O O . GLU A 1 606 ? -34.812 4.379 7.496 1 73.25 606 GLU A O 1
ATOM 4721 N N . GLU A 1 607 ? -36.375 5.742 6.785 1 77.19 607 GLU A N 1
ATOM 4722 C CA . GLU A 1 607 ? -35.5 6.887 6.934 1 77.19 607 GLU A CA 1
ATOM 4723 C C . GLU A 1 607 ? -35.156 7.141 8.398 1 77.19 607 GLU A C 1
ATOM 4725 O O . GLU A 1 607 ? -34 7.422 8.742 1 77.19 607 GLU A O 1
ATOM 4730 N N . THR A 1 608 ? -36.219 7.059 9.18 1 78.44 608 THR A N 1
ATOM 4731 C CA . THR A 1 608 ? -36 7.277 10.602 1 78.44 608 THR A CA 1
ATOM 4732 C C . THR A 1 608 ? -35.094 6.188 11.195 1 78.44 608 THR A C 1
ATOM 4734 O O . THR A 1 608 ? -34.281 6.457 12.07 1 78.44 608 THR A O 1
ATOM 4737 N N . ALA A 1 609 ? -35.281 5.074 10.727 1 77.19 609 ALA A N 1
ATOM 4738 C CA . ALA A 1 609 ? -34.469 3.963 11.211 1 77.19 609 ALA A CA 1
ATOM 4739 C C . ALA A 1 609 ? -33 4.141 10.812 1 77.19 609 ALA A C 1
ATOM 4741 O O . ALA A 1 609 ? -32.094 3.871 11.609 1 77.19 609 ALA A O 1
ATOM 4742 N N . ILE A 1 610 ? -32.844 4.586 9.695 1 77.38 610 ILE A N 1
ATOM 4743 C CA . ILE A 1 610 ? -31.469 4.82 9.219 1 77.38 610 ILE A CA 1
ATOM 4744 C C . ILE A 1 610 ? -30.844 5.969 10 1 77.38 610 ILE A C 1
ATOM 4746 O O . ILE A 1 610 ? -29.672 5.895 10.391 1 77.38 610 ILE A O 1
ATOM 4750 N N . GLN A 1 611 ? -31.672 6.918 10.273 1 78.31 611 GLN A N 1
ATOM 4751 C CA . GLN A 1 611 ? -31.156 8.07 11.016 1 78.31 611 GLN A CA 1
ATOM 4752 C C . GLN A 1 611 ? -30.812 7.695 12.453 1 78.31 611 GLN A C 1
ATOM 4754 O O . GLN A 1 611 ? -29.812 8.172 13 1 78.31 611 GLN A O 1
ATOM 4759 N N . THR A 1 612 ? -31.625 6.891 12.984 1 80.19 612 THR A N 1
ATOM 4760 C CA . THR A 1 612 ? -31.359 6.449 14.352 1 80.19 612 THR A CA 1
ATOM 4761 C C . THR A 1 612 ? -30.094 5.613 14.422 1 80.19 612 THR A C 1
ATOM 4763 O O . THR A 1 612 ? -29.328 5.719 15.383 1 80.19 612 THR A O 1
ATOM 4766 N N . LYS A 1 613 ? -29.922 4.887 13.484 1 80.31 613 LYS A N 1
ATOM 4767 C CA . LYS A 1 613 ? -28.719 4.062 13.438 1 80.31 613 LYS A CA 1
ATOM 4768 C C . LYS A 1 613 ? -27.469 4.922 13.219 1 80.31 613 LYS A C 1
ATOM 4770 O O . LYS A 1 613 ? -26.422 4.652 13.805 1 80.31 613 LYS A O 1
ATOM 4775 N N . LEU A 1 614 ? -27.688 5.922 12.492 1 81 614 LEU A N 1
ATOM 4776 C CA . LEU A 1 614 ? -26.562 6.785 12.148 1 81 614 LEU A CA 1
ATOM 4777 C C . LEU A 1 614 ? -26.188 7.691 13.32 1 81 614 LEU A C 1
ATOM 4779 O O . LEU A 1 614 ? -25.062 8.148 13.422 1 81 614 LEU A O 1
ATOM 4783 N N . THR A 1 615 ? -27.125 7.934 14.211 1 87.06 615 THR A N 1
ATOM 4784 C CA . THR A 1 615 ? -26.875 8.844 15.328 1 87.06 615 THR A CA 1
ATOM 4785 C C . THR A 1 615 ? -26.641 8.062 16.625 1 87.06 615 THR A C 1
ATOM 4787 O O . THR A 1 615 ? -26.531 8.656 17.703 1 87.06 615 THR A O 1
ATOM 4790 N N . SER A 1 616 ? -26.547 6.777 16.547 1 88.81 616 SER A N 1
ATOM 4791 C CA . SER A 1 616 ? -26.328 5.961 17.734 1 88.81 616 SER A CA 1
ATOM 4792 C C . SER A 1 616 ? -24.859 5.984 18.156 1 88.81 616 SER A C 1
ATOM 4794 O O . SER A 1 616 ? -23.969 5.855 17.328 1 88.81 616 SER A O 1
ATOM 4796 N N . ILE A 1 617 ? -24.672 6.176 19.422 1 92.69 617 ILE A N 1
ATOM 4797 C CA . ILE A 1 617 ? -23.328 6.191 19.953 1 92.69 617 ILE A CA 1
ATOM 4798 C C . ILE A 1 617 ? -23.094 4.953 20.828 1 92.69 617 ILE A C 1
ATOM 4800 O O . ILE A 1 617 ? -22.203 4.945 21.688 1 92.69 617 ILE A O 1
ATOM 4804 N N . LYS A 1 618 ? -23.906 3.965 20.594 1 90.44 618 LYS A N 1
ATOM 4805 C CA . LYS A 1 618 ? -23.719 2.711 21.328 1 90.44 618 LYS A CA 1
ATOM 4806 C C . LYS A 1 618 ? -22.547 1.919 20.766 1 90.44 618 LYS A C 1
ATOM 4808 O O . LYS A 1 618 ? -22.391 1.828 19.547 1 90.44 618 LYS A O 1
ATOM 4813 N N . GLU A 1 619 ? -21.719 1.456 21.641 1 92.19 619 GLU A N 1
ATOM 4814 C CA . GLU A 1 619 ? -20.531 0.721 21.25 1 92.19 619 GLU A CA 1
ATOM 4815 C C . GLU A 1 619 ? -20.594 -0.729 21.719 1 92.19 619 GLU A C 1
ATOM 4817 O O . GLU A 1 619 ? -21.109 -1.014 22.797 1 92.19 619 GLU A O 1
ATOM 4822 N N . GLU A 1 620 ? -20.016 -1.574 20.906 1 89.06 620 GLU A N 1
ATOM 4823 C CA . GLU A 1 620 ? -19.812 -2.947 21.344 1 89.06 620 GLU A CA 1
ATOM 4824 C C . GLU A 1 620 ? -18.688 -3.023 22.391 1 89.06 620 GLU A C 1
ATOM 4826 O O . GLU A 1 620 ? -17.609 -2.461 22.188 1 89.06 620 GLU A O 1
ATOM 4831 N N . PRO A 1 621 ? -18.875 -3.713 23.5 1 88.56 621 PRO A N 1
ATOM 4832 C CA . PRO A 1 621 ? -17.969 -3.68 24.641 1 88.56 621 PRO A CA 1
ATOM 4833 C C . PRO A 1 621 ? -16.547 -4.137 24.266 1 88.56 621 PRO A C 1
ATOM 4835 O O . PRO A 1 621 ? -15.57 -3.564 24.75 1 88.56 621 PRO A O 1
ATOM 4838 N N . VAL A 1 622 ? -16.422 -5.117 23.453 1 86.12 622 VAL A N 1
ATOM 4839 C CA . VAL A 1 622 ? -15.094 -5.621 23.109 1 86.12 622 VAL A CA 1
ATOM 4840 C C . VAL A 1 622 ? -14.328 -4.562 22.328 1 86.12 622 VAL A C 1
ATOM 4842 O O . VAL A 1 622 ? -13.164 -4.281 22.625 1 86.12 622 VAL A O 1
ATOM 4845 N N . TRP A 1 623 ? -14.977 -4.004 21.406 1 87.88 623 TRP A N 1
ATOM 4846 C CA . TRP A 1 623 ? -14.312 -3.006 20.562 1 87.88 623 TRP A CA 1
ATOM 4847 C C . TRP A 1 623 ? -14.039 -1.731 21.359 1 87.88 623 TRP A C 1
ATOM 4849 O O . TRP A 1 623 ? -13.031 -1.054 21.125 1 87.88 623 TRP A O 1
ATOM 4859 N N . LYS A 1 624 ? -14.914 -1.447 22.266 1 93.5 624 LYS A N 1
ATOM 4860 C CA . LYS A 1 624 ? -14.672 -0.311 23.156 1 93.5 624 LYS A CA 1
ATOM 4861 C C . LYS A 1 624 ? -13.414 -0.529 24 1 93.5 624 LYS A C 1
ATOM 4863 O O . LYS A 1 624 ? -12.586 0.37 24.125 1 93.5 624 LYS A O 1
ATOM 4868 N N . ALA A 1 625 ? -13.266 -1.705 24.5 1 93.31 625 ALA A N 1
ATOM 4869 C CA . ALA A 1 625 ? -12.109 -2.025 25.328 1 93.31 625 ALA A CA 1
ATOM 4870 C C . ALA A 1 625 ? -10.82 -2 24.516 1 93.31 625 ALA A C 1
ATOM 4872 O O . ALA A 1 625 ? -9.781 -1.544 24.984 1 93.31 625 ALA A O 1
ATOM 4873 N N . VAL A 1 626 ? -10.898 -2.508 23.312 1 89.56 626 VAL A N 1
ATOM 4874 C CA . VAL A 1 626 ? -9.727 -2.541 22.453 1 89.56 626 VAL A CA 1
ATOM 4875 C C . VAL A 1 626 ? -9.297 -1.116 22.109 1 89.56 626 VAL A C 1
ATOM 4877 O O . VAL A 1 626 ? -8.109 -0.794 22.141 1 89.56 626 VAL A O 1
ATOM 4880 N N . CYS A 1 627 ? -10.234 -0.319 21.734 1 93.81 627 CYS A N 1
ATOM 4881 C CA . CYS A 1 627 ? -9.93 1.068 21.406 1 93.81 627 CYS A CA 1
ATOM 4882 C C . CYS A 1 627 ? -9.359 1.803 22.609 1 93.81 627 CYS A C 1
ATOM 4884 O O . CYS A 1 627 ? -8.383 2.545 22.484 1 93.81 627 CYS A O 1
ATOM 4886 N N . ASP A 1 628 ? -9.914 1.566 23.797 1 96.62 628 ASP A N 1
ATOM 4887 C CA . ASP A 1 628 ? -9.438 2.217 25.016 1 96.62 628 ASP A CA 1
ATOM 4888 C C . ASP A 1 628 ? -8.016 1.772 25.359 1 96.62 628 ASP A C 1
ATOM 4890 O O . ASP A 1 628 ? -7.176 2.596 25.719 1 96.62 628 ASP A O 1
ATOM 4894 N N . ALA A 1 629 ? -7.793 0.519 25.266 1 95.06 629 ALA A N 1
ATOM 4895 C CA . ALA A 1 629 ? -6.465 -0.006 25.562 1 95.06 629 ALA A CA 1
ATOM 4896 C C . ALA A 1 629 ? -5.422 0.571 24.609 1 95.06 629 ALA A C 1
ATOM 4898 O O . ALA A 1 629 ? -4.328 0.955 25.031 1 95.06 629 ALA A O 1
ATOM 4899 N N . ASN A 1 630 ? -5.738 0.625 23.406 1 93.12 630 ASN A N 1
ATOM 4900 C CA . ASN A 1 630 ? -4.793 1.135 22.422 1 93.12 630 ASN A CA 1
ATOM 4901 C C . ASN A 1 630 ? -4.582 2.639 22.578 1 93.12 630 ASN A C 1
ATOM 4903 O O . ASN A 1 630 ? -3.498 3.15 22.297 1 93.12 630 ASN A O 1
ATOM 4907 N N . ALA A 1 631 ? -5.621 3.297 22.922 1 96.88 631 ALA A N 1
ATOM 4908 C CA . ALA A 1 631 ? -5.457 4.723 23.188 1 96.88 631 ALA A CA 1
ATOM 4909 C C . ALA A 1 631 ? -4.453 4.957 24.312 1 96.88 631 ALA A C 1
ATOM 4911 O O . ALA A 1 631 ? -3.619 5.859 24.234 1 96.88 631 ALA A O 1
ATOM 4912 N N . ILE A 1 632 ? -4.508 4.129 25.297 1 97.19 632 ILE A N 1
ATOM 4913 C CA . ILE A 1 632 ? -3.611 4.258 26.453 1 97.19 632 ILE A CA 1
ATOM 4914 C C . ILE A 1 632 ? -2.184 3.92 26.031 1 97.19 632 ILE A C 1
ATOM 4916 O O . ILE A 1 632 ? -1.238 4.621 26.391 1 97.19 632 ILE A O 1
ATOM 4920 N N . VAL A 1 633 ? -2.053 2.881 25.266 1 95.31 633 VAL A N 1
ATOM 4921 C CA . VAL A 1 633 ? -0.729 2.488 24.781 1 95.31 633 VAL A CA 1
ATOM 4922 C C . VAL A 1 633 ? -0.152 3.59 23.891 1 95.31 633 VAL A C 1
ATOM 4924 O O . VAL A 1 633 ? 1.025 3.938 24.016 1 95.31 633 VAL A O 1
ATOM 4927 N N . LEU A 1 634 ? -0.952 4.086 23.047 1 95.75 634 LEU A N 1
ATOM 4928 C CA . LEU A 1 634 ? -0.533 5.156 22.141 1 95.75 634 LEU A CA 1
ATOM 4929 C C . LEU A 1 634 ? -0.055 6.371 22.938 1 95.75 634 LEU A C 1
ATOM 4931 O O . LEU A 1 634 ? 0.999 6.938 22.641 1 95.75 634 LEU A O 1
ATOM 4935 N N . LEU A 1 635 ? -0.8 6.793 23.938 1 97.5 635 LEU A N 1
ATOM 4936 C CA . LEU A 1 635 ? -0.439 7.949 24.75 1 97.5 635 LEU A CA 1
ATOM 4937 C C . LEU A 1 635 ? 0.821 7.676 25.562 1 97.5 635 LEU A C 1
ATOM 4939 O O . LEU A 1 635 ? 1.642 8.57 25.766 1 97.5 635 LEU A O 1
ATOM 4943 N N . ALA A 1 636 ? 0.987 6.434 26 1 97.19 636 ALA A N 1
ATOM 4944 C CA . ALA A 1 636 ? 2.193 6.066 26.75 1 97.19 636 ALA A CA 1
ATOM 4945 C C . ALA A 1 636 ? 3.432 6.176 25.859 1 97.19 636 ALA A C 1
ATOM 4947 O O . ALA A 1 636 ? 4.469 6.684 26.297 1 97.19 636 ALA A O 1
ATOM 4948 N N . ILE A 1 637 ? 3.322 5.727 24.656 1 94.62 637 ILE A N 1
ATOM 4949 C CA . ILE A 1 637 ? 4.43 5.82 23.719 1 94.62 637 ILE A CA 1
ATOM 4950 C C . ILE A 1 637 ? 4.738 7.285 23.422 1 94.62 637 ILE A C 1
ATOM 4952 O O . ILE A 1 637 ? 5.902 7.684 23.375 1 94.62 637 ILE A O 1
ATOM 4956 N N . ASN A 1 638 ? 3.709 8.023 23.234 1 96.88 638 ASN A N 1
ATOM 4957 C CA . ASN A 1 638 ? 3.877 9.445 22.938 1 96.88 638 ASN A CA 1
ATOM 4958 C C . ASN A 1 638 ? 4.555 10.172 24.094 1 96.88 638 ASN A C 1
ATOM 4960 O O . ASN A 1 638 ? 5.453 10.984 23.875 1 96.88 638 ASN A O 1
ATOM 4964 N N . ILE A 1 639 ? 4.156 9.891 25.297 1 96.75 639 ILE A N 1
ATOM 4965 C CA . ILE A 1 639 ? 4.754 10.508 26.484 1 96.75 639 ILE A CA 1
ATOM 4966 C C . ILE A 1 639 ? 6.223 10.109 26.578 1 96.75 639 ILE A C 1
ATOM 4968 O O . ILE A 1 639 ? 7.074 10.93 26.922 1 96.75 639 ILE A O 1
ATOM 4972 N N . PHE A 1 640 ? 6.535 8.867 26.297 1 96.38 640 PHE A N 1
ATOM 4973 C CA . PHE A 1 640 ? 7.914 8.398 26.297 1 96.38 640 PHE A CA 1
ATOM 4974 C C . PHE A 1 640 ? 8.75 9.18 25.281 1 96.38 640 PHE A C 1
ATOM 4976 O O . PHE A 1 640 ? 9.875 9.586 25.594 1 96.38 640 PHE A O 1
ATOM 4983 N N . LEU A 1 641 ? 8.219 9.383 24.109 1 95.81 641 LEU A N 1
ATOM 4984 C CA . LEU A 1 641 ? 8.953 10.078 23.062 1 95.81 641 LEU A CA 1
ATOM 4985 C C . LEU A 1 641 ? 9.195 11.539 23.438 1 95.81 641 LEU A C 1
ATOM 4987 O O . LEU A 1 641 ? 10.289 12.07 23.234 1 95.81 641 LEU A O 1
ATOM 4991 N N . TRP A 1 642 ? 8.172 12.211 24.031 1 95.69 642 TRP A N 1
ATOM 4992 C CA . TRP A 1 642 ? 8.336 13.578 24.5 1 95.69 642 TRP A CA 1
ATOM 4993 C C . TRP A 1 642 ? 9.414 13.656 25.578 1 95.69 642 TRP A C 1
ATOM 4995 O O . TRP A 1 642 ? 10.195 14.609 25.609 1 95.69 642 TRP A O 1
ATOM 5005 N N . GLY A 1 643 ? 9.477 12.648 26.469 1 94.56 643 GLY A N 1
ATOM 5006 C CA . GLY A 1 643 ? 10.484 12.609 27.516 1 94.56 643 GLY A CA 1
ATOM 5007 C C . GLY A 1 643 ? 11.883 12.328 27 1 94.56 643 GLY A C 1
ATOM 5008 O O . GLY A 1 643 ? 12.844 12.969 27.422 1 94.56 643 GLY A O 1
ATOM 5009 N N . TYR A 1 644 ? 11.977 11.461 26.031 1 94.12 644 TYR A N 1
ATOM 5010 C CA . TYR A 1 644 ? 13.266 11.062 25.5 1 94.12 644 TYR A CA 1
ATOM 5011 C C . TYR A 1 644 ? 13.906 12.203 24.703 1 94.12 644 TYR A C 1
ATOM 5013 O O . TYR A 1 644 ? 15.102 12.461 24.828 1 94.12 644 TYR A O 1
ATOM 5021 N N . PHE A 1 645 ? 13.141 12.93 23.906 1 94.94 645 PHE A N 1
ATOM 5022 C CA . PHE A 1 645 ? 13.688 13.977 23.031 1 94.94 645 PHE A CA 1
ATOM 5023 C C . PHE A 1 645 ? 13.5 15.352 23.672 1 94.94 645 PHE A C 1
ATOM 5025 O O . PHE A 1 645 ? 13.797 16.375 23.047 1 94.94 645 PHE A O 1
ATOM 5032 N N . GLY A 1 646 ? 12.922 15.352 24.844 1 92.31 646 GLY A N 1
ATOM 5033 C CA . GLY A 1 646 ? 12.648 16.609 25.516 1 92.31 646 GLY A CA 1
ATOM 5034 C C . GLY A 1 646 ? 13.891 17.297 26.047 1 92.31 646 GLY A C 1
ATOM 5035 O O . GLY A 1 646 ? 14.047 18.5 25.938 1 92.31 646 GLY A O 1
ATOM 5036 N N . MET B 1 1 ? 60.438 35.031 0.952 1 24.45 1 MET B N 1
ATOM 5037 C CA . MET B 1 1 ? 59.281 34.781 1.824 1 24.45 1 MET B CA 1
ATOM 5038 C C . MET B 1 1 ? 57.969 35 1.067 1 24.45 1 MET B C 1
ATOM 5040 O O . MET B 1 1 ? 57.125 35.781 1.489 1 24.45 1 MET B O 1
ATOM 5044 N N . SER B 1 2 ? 57.906 34.844 -0.173 1 27.41 2 SER B N 1
ATOM 5045 C CA . SER B 1 2 ? 56.938 35.156 -1.222 1 27.41 2 SER B CA 1
ATOM 5046 C C . SER B 1 2 ? 55.656 34.344 -1.047 1 27.41 2 SER B C 1
ATOM 5048 O O . SER B 1 2 ? 55.688 33.094 -1.143 1 27.41 2 SER B O 1
ATOM 5050 N N . GLN B 1 3 ? 54.719 34.781 -0.118 1 25.75 3 GLN B N 1
ATOM 5051 C CA . GLN B 1 3 ? 53.5 34.125 0.321 1 25.75 3 GLN B CA 1
ATOM 5052 C C . GLN B 1 3 ? 52.531 33.906 -0.852 1 25.75 3 GLN B C 1
ATOM 5054 O O . GLN B 1 3 ? 52.094 34.875 -1.479 1 25.75 3 GLN B O 1
ATOM 5059 N N . THR B 1 4 ? 52.719 32.875 -1.671 1 31.59 4 THR B N 1
ATOM 5060 C CA . THR B 1 4 ? 51.906 32.469 -2.801 1 31.59 4 THR B CA 1
ATOM 5061 C C . THR B 1 4 ? 50.438 32.375 -2.381 1 31.59 4 THR B C 1
ATOM 5063 O O . THR B 1 4 ? 50.094 31.578 -1.494 1 31.59 4 THR B O 1
ATOM 5066 N N . SER B 1 5 ? 49.625 33.406 -2.533 1 30.72 5 SER B N 1
ATOM 5067 C CA . SER B 1 5 ? 48.219 33.625 -2.254 1 30.72 5 SER B CA 1
ATOM 5068 C C . SER B 1 5 ? 47.375 32.531 -2.891 1 30.72 5 SER B C 1
ATOM 5070 O O . SER B 1 5 ? 47.531 32.219 -4.07 1 30.72 5 SER B O 1
ATOM 5072 N N . ALA B 1 6 ? 46.844 31.562 -2.123 1 34.75 6 ALA B N 1
ATOM 5073 C CA . ALA B 1 6 ? 45.969 30.453 -2.502 1 34.75 6 ALA B CA 1
ATOM 5074 C C . ALA B 1 6 ? 44.812 30.938 -3.373 1 34.75 6 ALA B C 1
ATOM 5076 O O . ALA B 1 6 ? 44.094 31.891 -3.018 1 34.75 6 ALA B O 1
ATOM 5077 N N . PRO B 1 7 ? 44.781 30.719 -4.695 1 32.94 7 PRO B N 1
ATOM 5078 C CA . PRO B 1 7 ? 43.75 31.203 -5.605 1 32.94 7 PRO B CA 1
ATOM 5079 C C . PRO B 1 7 ? 42.344 30.875 -5.125 1 32.94 7 PRO B C 1
ATOM 5081 O O . PRO B 1 7 ? 42.125 29.797 -4.566 1 32.94 7 PRO B O 1
ATOM 5084 N N . THR B 1 8 ? 41.562 31.828 -4.621 1 33.72 8 THR B N 1
ATOM 5085 C CA . THR B 1 8 ? 40.125 31.812 -4.305 1 33.72 8 THR B CA 1
ATOM 5086 C C . THR B 1 8 ? 39.312 31.234 -5.469 1 33.72 8 THR B C 1
ATOM 5088 O O . THR B 1 8 ? 39.188 31.859 -6.52 1 33.72 8 THR B O 1
ATOM 5091 N N . GLN B 1 9 ? 39.531 29.922 -5.828 1 35.5 9 GLN B N 1
ATOM 5092 C CA . GLN B 1 9 ? 38.688 29.375 -6.883 1 35.5 9 GLN B CA 1
ATOM 5093 C C . GLN B 1 9 ? 37.219 29.766 -6.68 1 35.5 9 GLN B C 1
ATOM 5095 O O . GLN B 1 9 ? 36.656 29.516 -5.609 1 35.5 9 GLN B O 1
ATOM 5100 N N . PRO B 1 10 ? 36.719 30.734 -7.461 1 34.56 10 PRO B N 1
ATOM 5101 C CA . PRO B 1 10 ? 35.344 31.234 -7.363 1 34.56 10 PRO B CA 1
ATOM 5102 C C . PRO B 1 10 ? 34.312 30.109 -7.305 1 34.56 10 PRO B C 1
ATOM 5104 O O . PRO B 1 10 ? 34.469 29.094 -7.969 1 34.56 10 PRO B O 1
ATOM 5107 N N . LEU B 1 11 ? 33.656 29.938 -6.191 1 38.59 11 LEU B N 1
ATOM 5108 C CA . LEU B 1 11 ? 32.469 29.141 -5.898 1 38.59 11 LEU B CA 1
ATOM 5109 C C . LEU B 1 11 ? 31.484 29.188 -7.043 1 38.59 11 LEU B C 1
ATOM 5111 O O . LEU B 1 11 ? 30.453 28.516 -7.012 1 38.59 11 LEU B O 1
ATOM 5115 N N . ASN B 1 12 ? 31.703 30.141 -8.023 1 36.22 12 ASN B N 1
ATOM 5116 C CA . ASN B 1 12 ? 30.75 30.297 -9.117 1 36.22 12 ASN B CA 1
ATOM 5117 C C . ASN B 1 12 ? 30.594 29.016 -9.922 1 36.22 12 ASN B C 1
ATOM 5119 O O . ASN B 1 12 ? 29.578 28.812 -10.586 1 36.22 12 ASN B O 1
ATOM 5123 N N . ASP B 1 13 ? 31.703 28.391 -10.352 1 35.16 13 ASP B N 1
ATOM 5124 C CA . ASP B 1 13 ? 31.656 27.453 -11.477 1 35.16 13 ASP B CA 1
ATOM 5125 C C . ASP B 1 13 ? 30.859 26.203 -11.117 1 35.16 13 ASP B C 1
ATOM 5127 O O . ASP B 1 13 ? 30.266 25.562 -11.992 1 35.16 13 ASP B O 1
ATOM 5131 N N . LYS B 1 14 ? 31.172 25.609 -10.016 1 37.19 14 LYS B N 1
ATOM 5132 C CA . LYS B 1 14 ? 30.719 24.234 -9.898 1 37.19 14 LYS B CA 1
ATOM 5133 C C . LYS B 1 14 ? 29.234 24.172 -9.523 1 37.19 14 LYS B C 1
ATOM 5135 O O . LYS B 1 14 ? 28.75 23.141 -9.07 1 37.19 14 LYS B O 1
ATOM 5140 N N . LEU B 1 15 ? 28.703 25.281 -9.133 1 39.72 15 LEU B N 1
ATOM 5141 C CA . LEU B 1 15 ? 27.266 25.031 -9.109 1 39.72 15 LEU B CA 1
ATOM 5142 C C . LEU B 1 15 ? 26.766 24.516 -10.453 1 39.72 15 LEU B C 1
ATOM 5144 O O . LEU B 1 15 ? 26.328 25.297 -11.297 1 39.72 15 LEU B O 1
ATOM 5148 N N . GLU B 1 16 ? 27.5 23.953 -11.219 1 37.38 16 GLU B N 1
ATOM 5149 C CA . GLU B 1 16 ? 26.984 23.25 -12.383 1 37.38 16 GLU B CA 1
ATOM 5150 C C . GLU B 1 16 ? 25.594 22.688 -12.117 1 37.38 16 GLU B C 1
ATOM 5152 O O . GLU B 1 16 ? 25.359 22.047 -11.094 1 37.38 16 GLU B O 1
ATOM 5157 N N . GLU B 1 17 ? 24.562 23.297 -12.586 1 41.44 17 GLU B N 1
ATOM 5158 C CA . GLU B 1 17 ? 23.156 22.906 -12.727 1 41.44 17 GLU B CA 1
ATOM 5159 C C . GLU B 1 17 ? 23.047 21.391 -12.953 1 41.44 17 GLU B C 1
ATOM 5161 O O . GLU B 1 17 ? 23.203 20.922 -14.078 1 41.44 17 GLU B O 1
ATOM 5166 N N . LYS B 1 18 ? 23.641 20.641 -12.219 1 45.97 18 LYS B N 1
ATOM 5167 C CA . LYS B 1 18 ? 23.281 19.234 -12.375 1 45.97 18 LYS B CA 1
ATOM 5168 C C . LYS B 1 18 ? 21.781 19.078 -12.586 1 45.97 18 LYS B C 1
ATOM 5170 O O . LYS B 1 18 ? 21 19.25 -11.656 1 45.97 18 LYS B O 1
ATOM 5175 N N . SER B 1 19 ? 21.281 19.484 -13.734 1 50.31 19 SER B N 1
ATOM 5176 C CA . SER B 1 19 ? 19.922 19.188 -14.156 1 50.31 19 SER B CA 1
ATOM 5177 C C . SER B 1 19 ? 19.516 17.766 -13.789 1 50.31 19 SER B C 1
ATOM 5179 O O . SER B 1 19 ? 20.078 16.797 -14.297 1 50.31 19 SER B O 1
ATOM 5181 N N . PHE B 1 20 ? 19.141 17.625 -12.594 1 59.25 20 PHE B N 1
ATOM 5182 C CA . PHE B 1 20 ? 18.641 16.312 -12.203 1 59.25 20 PHE B CA 1
ATOM 5183 C C . PHE B 1 20 ? 17.516 15.867 -13.125 1 59.25 20 PHE B C 1
ATOM 5185 O O . PHE B 1 20 ? 16.469 16.516 -13.203 1 59.25 20 PHE B O 1
ATOM 5192 N N . ALA B 1 21 ? 17.906 15.273 -14.32 1 65 21 ALA B N 1
ATOM 5193 C CA . ALA B 1 21 ? 16.906 14.758 -15.25 1 65 21 ALA B CA 1
ATOM 5194 C C . ALA B 1 21 ? 16.438 13.359 -14.852 1 65 21 ALA B C 1
ATOM 5196 O O . ALA B 1 21 ? 17.266 12.523 -14.453 1 65 21 ALA B O 1
ATOM 5197 N N . LEU B 1 22 ? 15.133 13.25 -14.609 1 78.94 22 LEU B N 1
ATOM 5198 C CA . LEU B 1 22 ? 14.531 11.938 -14.406 1 78.94 22 LEU B CA 1
ATOM 5199 C C . LEU B 1 22 ? 14.938 10.977 -15.523 1 78.94 22 LEU B C 1
ATOM 5201 O O . LEU B 1 22 ? 14.992 11.367 -16.688 1 78.94 22 LEU B O 1
ATOM 5205 N N . GLU B 1 23 ? 15.391 9.828 -15.086 1 84.5 23 GLU B N 1
ATOM 5206 C CA . GLU B 1 23 ? 15.711 8.781 -16.047 1 84.5 23 GLU B CA 1
ATOM 5207 C C . GLU B 1 23 ? 14.5 7.906 -16.344 1 84.5 23 GLU B C 1
ATOM 5209 O O . GLU B 1 23 ? 13.469 8.031 -15.68 1 84.5 23 GLU B O 1
ATOM 5214 N N . VAL B 1 24 ? 14.578 7.066 -17.328 1 81.56 24 VAL B N 1
ATOM 5215 C CA . VAL B 1 24 ? 13.477 6.262 -17.828 1 81.56 24 VAL B CA 1
ATOM 5216 C C . VAL B 1 24 ? 12.891 5.41 -16.703 1 81.56 24 VAL B C 1
ATOM 5218 O O . VAL B 1 24 ? 11.672 5.363 -16.531 1 81.56 24 VAL B O 1
ATOM 5221 N N . PRO B 1 25 ? 13.68 4.828 -15.836 1 85.06 25 PRO B N 1
ATOM 5222 C CA . PRO B 1 25 ? 13.078 4.031 -14.758 1 85.06 25 PRO B CA 1
ATOM 5223 C C . PRO B 1 25 ? 12.242 4.875 -13.797 1 85.06 25 PRO B C 1
ATOM 5225 O O . PRO B 1 25 ? 11.242 4.395 -13.258 1 85.06 25 PRO B O 1
ATOM 5228 N N . ASP B 1 26 ? 12.672 6.066 -13.602 1 87.56 26 ASP B N 1
ATOM 5229 C CA . ASP B 1 26 ? 11.898 6.953 -12.742 1 87.56 26 ASP B CA 1
ATOM 5230 C C . ASP B 1 26 ? 10.516 7.234 -13.336 1 87.56 26 ASP B C 1
ATOM 5232 O O . ASP B 1 26 ? 9.508 7.203 -12.633 1 87.56 26 ASP B O 1
ATOM 5236 N N . ILE B 1 27 ? 10.492 7.406 -14.586 1 80.75 27 ILE B N 1
ATOM 5237 C CA . ILE B 1 27 ? 9.25 7.699 -15.289 1 80.75 27 ILE B CA 1
ATOM 5238 C C . ILE B 1 27 ? 8.336 6.477 -15.25 1 80.75 27 ILE B C 1
ATOM 5240 O O . ILE B 1 27 ? 7.125 6.602 -15.047 1 80.75 27 ILE B O 1
ATOM 5244 N N . VAL B 1 28 ? 8.922 5.312 -15.383 1 81.75 28 VAL B N 1
ATOM 5245 C CA . VAL B 1 28 ? 8.148 4.074 -15.367 1 81.75 28 VAL B CA 1
ATOM 5246 C C . VAL B 1 28 ? 7.496 3.893 -14 1 81.75 28 VAL B C 1
ATOM 5248 O O . VAL B 1 28 ? 6.328 3.504 -13.906 1 81.75 28 VAL B O 1
ATOM 5251 N N . VAL B 1 29 ? 8.203 4.223 -13.023 1 86.12 29 VAL B N 1
ATOM 5252 C CA . VAL B 1 29 ? 7.676 4.066 -11.672 1 86.12 29 VAL B CA 1
ATOM 5253 C C . VAL B 1 29 ? 6.504 5.023 -11.461 1 86.12 29 VAL B C 1
ATOM 5255 O O . VAL B 1 29 ? 5.48 4.645 -10.891 1 86.12 29 VAL B O 1
ATOM 5258 N N . VAL B 1 30 ? 6.629 6.227 -11.945 1 82 30 VAL B N 1
ATOM 5259 C CA . VAL B 1 30 ? 5.578 7.23 -11.797 1 82 30 VAL B CA 1
ATOM 5260 C C . VAL B 1 30 ? 4.344 6.805 -12.594 1 82 30 VAL B C 1
ATOM 5262 O O . VAL B 1 30 ? 3.215 6.941 -12.109 1 82 30 VAL B O 1
ATOM 5265 N N . VAL B 1 31 ? 4.559 6.246 -13.703 1 77.06 31 VAL B N 1
ATOM 5266 C CA . VAL B 1 31 ? 3.455 5.777 -14.531 1 77.06 31 VAL B CA 1
ATOM 5267 C C . VAL B 1 31 ? 2.754 4.609 -13.844 1 77.06 31 VAL B C 1
ATOM 5269 O O . VAL B 1 31 ? 1.521 4.547 -13.812 1 77.06 31 VAL B O 1
ATOM 5272 N N . VAL B 1 32 ? 3.506 3.742 -13.305 1 78.75 32 VAL B N 1
ATOM 5273 C CA . VAL B 1 32 ? 2.957 2.598 -12.594 1 78.75 32 VAL B CA 1
ATOM 5274 C C . VAL B 1 32 ? 2.129 3.08 -11.398 1 78.75 32 VAL B C 1
ATOM 5276 O O . VAL B 1 32 ? 1.066 2.527 -11.109 1 78.75 32 VAL B O 1
ATOM 5279 N N . TYR B 1 33 ? 2.582 4.09 -10.781 1 80.69 33 TYR B N 1
ATOM 5280 C CA . TYR B 1 33 ? 1.848 4.684 -9.672 1 80.69 33 TYR B CA 1
ATOM 5281 C C . TYR B 1 33 ? 0.48 5.18 -10.125 1 80.69 33 TYR B C 1
ATOM 5283 O O . TYR B 1 33 ? -0.537 4.875 -9.492 1 80.69 33 TYR B O 1
ATOM 5291 N N . PHE B 1 34 ? 0.437 5.844 -11.172 1 74.56 34 PHE B N 1
ATOM 5292 C CA . PHE B 1 34 ? -0.828 6.398 -11.641 1 74.56 34 PHE B CA 1
ATOM 5293 C C . PHE B 1 34 ? -1.772 5.285 -12.086 1 74.56 34 PHE B C 1
ATOM 5295 O O . PHE B 1 34 ? -2.988 5.391 -11.898 1 74.56 34 PHE B O 1
ATOM 5302 N N . ILE B 1 35 ? -1.24 4.25 -12.562 1 71.56 35 ILE B N 1
ATOM 5303 C CA . ILE B 1 35 ? -2.055 3.104 -12.953 1 71.56 35 ILE B CA 1
ATOM 5304 C C . ILE B 1 35 ? -2.66 2.455 -11.711 1 71.56 35 ILE B C 1
ATOM 5306 O O . ILE B 1 35 ? -3.842 2.102 -11.703 1 71.56 35 ILE B O 1
ATOM 5310 N N . PHE B 1 36 ? -1.894 2.385 -10.688 1 74.69 36 PHE B N 1
ATOM 5311 C CA . PHE B 1 36 ? -2.373 1.803 -9.438 1 74.69 36 PHE B CA 1
ATOM 5312 C C . PHE B 1 36 ? -3.48 2.658 -8.828 1 74.69 36 PHE B C 1
ATOM 5314 O O . PHE B 1 36 ? -4.441 2.129 -8.266 1 74.69 36 PHE B O 1
ATOM 5321 N N . VAL B 1 37 ? -3.285 3.916 -8.945 1 72.75 37 VAL B N 1
ATOM 5322 C CA . VAL B 1 37 ? -4.266 4.828 -8.359 1 72.75 37 VAL B CA 1
ATOM 5323 C C . VAL B 1 37 ? -5.586 4.727 -9.117 1 72.75 37 VAL B C 1
ATOM 5325 O O . VAL B 1 37 ? -6.66 4.711 -8.516 1 72.75 37 VAL B O 1
ATOM 5328 N N . ILE B 1 38 ? -5.484 4.559 -10.406 1 69.62 38 ILE B N 1
ATOM 5329 C CA . ILE B 1 38 ? -6.68 4.48 -11.234 1 69.62 38 ILE B CA 1
ATOM 5330 C C . ILE B 1 38 ? -7.352 3.123 -11.047 1 69.62 38 ILE B C 1
ATOM 5332 O O . ILE B 1 38 ? -8.578 3.018 -11.094 1 69.62 38 ILE B O 1
ATOM 5336 N N . ALA B 1 39 ? -6.539 2.199 -10.742 1 70.56 39 ALA B N 1
ATOM 5337 C CA . ALA B 1 39 ? -7.047 0.833 -10.633 1 70.56 39 ALA B CA 1
ATOM 5338 C C . ALA B 1 39 ? -7.578 0.555 -9.227 1 70.56 39 ALA B C 1
ATOM 5340 O O . ALA B 1 39 ? -7.922 -0.583 -8.906 1 70.56 39 ALA B O 1
ATOM 5341 N N . VAL B 1 40 ? -7.586 1.735 -8.594 1 67.31 40 VAL B N 1
ATOM 5342 C CA . VAL B 1 40 ? -8.078 1.562 -7.23 1 67.31 40 VAL B CA 1
ATOM 5343 C C . VAL B 1 40 ? -9.539 1.126 -7.262 1 67.31 40 VAL B C 1
ATOM 5345 O O . VAL B 1 40 ? -10.344 1.664 -8.031 1 67.31 40 VAL B O 1
ATOM 5348 N N . GLY B 1 41 ? -9.961 -0.071 -6.891 1 66.31 41 GLY B N 1
ATOM 5349 C CA . GLY B 1 41 ? -11.289 -0.65 -6.871 1 66.31 41 GLY B CA 1
ATOM 5350 C C . GLY B 1 41 ? -11.328 -2.078 -7.383 1 66.31 41 GLY B C 1
ATOM 5351 O O . GLY B 1 41 ? -12.273 -2.816 -7.109 1 66.31 41 GLY B O 1
ATOM 5352 N N . ILE B 1 42 ? -10.305 -2.193 -8.164 1 78.12 42 ILE B N 1
ATOM 5353 C CA . ILE B 1 42 ? -10.242 -3.559 -8.672 1 78.12 42 ILE B CA 1
ATOM 5354 C C . ILE B 1 42 ? -9.328 -4.402 -7.781 1 78.12 42 ILE B C 1
ATOM 5356 O O . ILE B 1 42 ? -8.297 -4.895 -8.234 1 78.12 42 ILE B O 1
ATOM 5360 N N . TRP B 1 43 ? -9.797 -4.688 -6.648 1 78.38 43 TRP B N 1
ATOM 5361 C CA . TRP B 1 43 ? -8.992 -5.355 -5.629 1 78.38 43 TRP B CA 1
ATOM 5362 C C . TRP B 1 43 ? -8.773 -6.824 -5.984 1 78.38 43 TRP B C 1
ATOM 5364 O O . TRP B 1 43 ? -7.832 -7.453 -5.504 1 78.38 43 TRP B O 1
ATOM 5374 N N . ILE B 1 44 ? -9.516 -7.328 -6.887 1 84.19 44 ILE B N 1
ATOM 5375 C CA . ILE B 1 44 ? -9.445 -8.734 -7.262 1 84.19 44 ILE B CA 1
ATOM 5376 C C . ILE B 1 44 ? -8.125 -9.008 -7.98 1 84.19 44 ILE B C 1
ATOM 5378 O O . ILE B 1 44 ? -7.512 -10.062 -7.785 1 84.19 44 ILE B O 1
ATOM 5382 N N . GLY B 1 45 ? -7.746 -8.07 -8.766 1 89 45 GLY B N 1
ATOM 5383 C CA . GLY B 1 45 ? -6.496 -8.25 -9.484 1 89 45 GLY B CA 1
ATOM 5384 C C . GLY B 1 45 ? -5.289 -8.352 -8.57 1 89 45 GLY B C 1
ATOM 5385 O O . GLY B 1 45 ? -4.406 -9.18 -8.781 1 89 45 GLY B O 1
ATOM 5386 N N . ALA B 1 46 ? -5.277 -7.543 -7.555 1 88.62 46 ALA B N 1
ATOM 5387 C CA . ALA B 1 46 ? -4.203 -7.594 -6.566 1 88.62 46 ALA B CA 1
ATOM 5388 C C . ALA B 1 46 ? -4.23 -8.906 -5.793 1 88.62 46 ALA B C 1
ATOM 5390 O O . ALA B 1 46 ? -3.182 -9.477 -5.488 1 88.62 46 ALA B O 1
ATOM 5391 N N . SER B 1 47 ? -5.379 -9.359 -5.578 1 88.88 47 SER B N 1
ATOM 5392 C CA . SER B 1 47 ? -5.531 -10.617 -4.855 1 88.88 47 SER B CA 1
ATOM 5393 C C . SER B 1 47 ? -5.051 -11.797 -5.699 1 88.88 47 SER B C 1
ATOM 5395 O O . SER B 1 47 ? -4.457 -12.742 -5.172 1 88.88 47 SER B O 1
ATOM 5397 N N . LEU B 1 48 ? -5.328 -11.727 -6.965 1 92.31 48 LEU B N 1
ATOM 5398 C CA . LEU B 1 48 ? -4.863 -12.773 -7.863 1 92.31 48 LEU B CA 1
ATOM 5399 C C . LEU B 1 48 ? -3.34 -12.859 -7.871 1 92.31 48 LEU B C 1
ATOM 5401 O O . LEU B 1 48 ? -2.771 -13.945 -7.789 1 92.31 48 LEU B O 1
ATOM 5405 N N . MET B 1 49 ? -2.748 -11.742 -7.867 1 91.56 49 MET B N 1
ATOM 5406 C CA . MET B 1 49 ? -1.289 -11.688 -7.895 1 91.56 49 MET B CA 1
ATOM 5407 C C . MET B 1 49 ? -0.701 -12.18 -6.578 1 91.56 49 MET B C 1
ATOM 5409 O O . MET B 1 49 ? 0.201 -13.016 -6.57 1 91.56 49 MET B O 1
ATOM 5413 N N . SER B 1 50 ? -1.185 -11.703 -5.508 1 88.81 50 SER B N 1
ATOM 5414 C CA . SER B 1 50 ? -0.598 -12.031 -4.211 1 88.81 50 SER B CA 1
ATOM 5415 C C . SER B 1 50 ? -0.869 -13.484 -3.834 1 88.81 50 SER B C 1
ATOM 5417 O O . SER B 1 50 ? -0.074 -14.109 -3.127 1 88.81 50 SER B O 1
ATOM 5419 N N . SER B 1 51 ? -1.957 -14.016 -4.289 1 88.69 51 SER B N 1
ATOM 5420 C CA . SER B 1 51 ? -2.258 -15.414 -4.031 1 88.69 51 SER B CA 1
ATOM 5421 C C . SER B 1 51 ? -1.314 -16.328 -4.801 1 88.69 51 SER B C 1
ATOM 5423 O O . SER B 1 51 ? -1 -17.438 -4.344 1 88.69 51 SER B O 1
ATOM 5425 N N . ASN B 1 52 ? -0.936 -15.836 -5.863 1 91.38 52 ASN B N 1
ATOM 5426 C CA . ASN B 1 52 ? -0.057 -16.641 -6.699 1 91.38 52 ASN B CA 1
ATOM 5427 C C . ASN B 1 52 ? 1.41 -16.438 -6.336 1 91.38 52 ASN B C 1
ATOM 5429 O O . ASN B 1 52 ? 2.186 -17.406 -6.301 1 91.38 52 ASN B O 1
ATOM 5433 N N . VAL B 1 53 ? 1.693 -15.195 -6.098 1 87.06 53 VAL B N 1
ATOM 5434 C CA . VAL B 1 53 ? 3.088 -14.883 -5.809 1 87.06 53 VAL B CA 1
ATOM 5435 C C . VAL B 1 53 ? 3.34 -14.992 -4.305 1 87.06 53 VAL B C 1
ATOM 5437 O O . VAL B 1 53 ? 3.404 -13.977 -3.607 1 87.06 53 VAL B O 1
ATOM 5440 N N . GLY B 1 54 ? 3.553 -16.172 -3.898 1 85.38 54 GLY B N 1
ATOM 5441 C CA . GLY B 1 54 ? 3.939 -16.406 -2.52 1 85.38 54 GLY B CA 1
ATOM 5442 C C . GLY B 1 54 ? 5.441 -16.453 -2.318 1 85.38 54 GLY B C 1
ATOM 5443 O O . GLY B 1 54 ? 6.203 -16.062 -3.209 1 85.38 54 GLY B O 1
ATOM 5444 N N . SER B 1 55 ? 5.832 -16.844 -1.188 1 79.19 55 SER B N 1
ATOM 5445 C CA . SER B 1 55 ? 7.254 -16.969 -0.886 1 79.19 55 SER B CA 1
ATOM 5446 C C . SER B 1 55 ? 7.922 -18.016 -1.759 1 79.19 55 SER B C 1
ATOM 5448 O O . SER B 1 55 ? 9.094 -17.891 -2.109 1 79.19 55 SER B O 1
ATOM 5450 N N . GLY B 1 56 ? 7.141 -18.969 -2.115 1 83.75 56 GLY B N 1
ATOM 5451 C CA . GLY B 1 56 ? 7.664 -20 -2.992 1 83.75 56 GLY B CA 1
ATOM 5452 C C . GLY B 1 56 ? 8.109 -19.469 -4.344 1 83.75 56 GLY B C 1
ATOM 5453 O O . GLY B 1 56 ? 9.156 -19.875 -4.859 1 83.75 56 GLY B O 1
ATOM 5454 N N . LEU B 1 57 ? 7.367 -18.562 -4.777 1 86.25 57 LEU B N 1
ATOM 5455 C CA . LEU B 1 57 ? 7.711 -18 -6.074 1 86.25 57 LEU B CA 1
ATOM 5456 C C . LEU B 1 57 ? 8.852 -17 -5.945 1 86.25 57 LEU B C 1
ATOM 5458 O O . LEU B 1 57 ? 9.734 -16.938 -6.805 1 86.25 57 LEU B O 1
ATOM 5462 N N . PHE B 1 58 ? 8.93 -16.266 -4.875 1 88.75 58 PHE B N 1
ATOM 5463 C CA . PHE B 1 58 ? 10.016 -15.312 -4.652 1 88.75 58 PHE B CA 1
ATOM 5464 C C . PHE B 1 58 ? 11.359 -16.031 -4.582 1 88.75 58 PHE B C 1
ATOM 5466 O O . PHE B 1 58 ? 12.305 -15.656 -5.273 1 88.75 58 PHE B O 1
ATOM 5473 N N . ILE B 1 59 ? 11.352 -17.078 -3.82 1 92.81 59 ILE B N 1
ATOM 5474 C CA . ILE B 1 59 ? 12.594 -17.812 -3.588 1 92.81 59 ILE B CA 1
ATOM 5475 C C . ILE B 1 59 ? 12.875 -18.734 -4.766 1 92.81 59 ILE B C 1
ATOM 5477 O O . ILE B 1 59 ? 14 -18.797 -5.266 1 92.81 59 ILE B O 1
ATOM 5481 N N . GLY B 1 60 ? 11.859 -19.391 -5.18 1 94.25 60 GLY B N 1
ATOM 5482 C CA . GLY B 1 60 ? 12.031 -20.359 -6.262 1 94.25 60 GLY B CA 1
ATOM 5483 C C . GLY B 1 60 ? 12.367 -19.703 -7.59 1 94.25 60 GLY B C 1
ATOM 5484 O O . GLY B 1 60 ? 13.297 -20.125 -8.281 1 94.25 60 GLY B O 1
ATOM 5485 N N . LEU B 1 61 ? 11.656 -18.688 -7.953 1 96 61 LEU B N 1
ATOM 5486 C CA . LEU B 1 61 ? 11.891 -18 -9.219 1 96 61 LEU B CA 1
ATOM 5487 C C . LEU B 1 61 ? 13.258 -17.312 -9.219 1 96 61 LEU B C 1
ATOM 5489 O O . LEU B 1 61 ? 13.977 -17.359 -10.211 1 96 61 LEU B O 1
ATOM 5493 N N . ALA B 1 62 ? 13.523 -16.703 -8.102 1 97.12 62 ALA B N 1
ATOM 5494 C CA . ALA B 1 62 ? 14.828 -16.047 -7.992 1 97.12 62 ALA B CA 1
ATOM 5495 C C . ALA B 1 62 ? 15.961 -17.062 -8.055 1 97.12 62 ALA B C 1
ATOM 5497 O O . ALA B 1 62 ? 16.984 -16.828 -8.688 1 97.12 62 ALA B O 1
ATOM 5498 N N . GLY B 1 63 ? 15.766 -18.188 -7.391 1 96.06 63 GLY B N 1
ATOM 5499 C CA . GLY B 1 63 ? 16.781 -19.234 -7.406 1 96.06 63 GLY B CA 1
ATOM 5500 C C . GLY B 1 63 ? 17.016 -19.812 -8.789 1 96.06 63 GLY B C 1
ATOM 5501 O O . GLY B 1 63 ? 18.156 -20 -9.195 1 96.06 63 GLY B O 1
ATOM 5502 N N . THR B 1 64 ? 15.969 -20.078 -9.461 1 95.81 64 THR B N 1
ATOM 5503 C CA . THR B 1 64 ? 16.094 -20.609 -10.812 1 95.81 64 THR B CA 1
ATOM 5504 C C . THR B 1 64 ? 16.672 -19.562 -11.758 1 95.81 64 THR B C 1
ATOM 5506 O O . THR B 1 64 ? 17.422 -19.906 -12.68 1 95.81 64 THR B O 1
ATOM 5509 N N . GLY B 1 65 ? 16.328 -18.328 -11.539 1 96.62 65 GLY B N 1
ATOM 5510 C CA . GLY B 1 65 ? 16.953 -17.266 -12.297 1 96.62 65 GLY B CA 1
ATOM 5511 C C . GLY B 1 65 ? 18.453 -17.156 -12.047 1 96.62 65 GLY B C 1
ATOM 5512 O O . GLY B 1 65 ? 19.219 -16.938 -12.984 1 96.62 65 GLY B O 1
ATOM 5513 N N . ALA B 1 66 ? 18.812 -17.328 -10.797 1 97.19 66 ALA B N 1
ATOM 5514 C CA . ALA B 1 66 ? 20.219 -17.312 -10.445 1 97.19 66 ALA B CA 1
ATOM 5515 C C . ALA B 1 66 ? 20.969 -18.469 -11.102 1 97.19 66 ALA B C 1
ATOM 5517 O O . ALA B 1 66 ? 22.109 -18.312 -11.539 1 97.19 66 ALA B O 1
ATOM 5518 N N . ALA B 1 67 ? 20.344 -19.594 -11.211 1 94.31 67 ALA B N 1
ATOM 5519 C CA . ALA B 1 67 ? 20.984 -20.797 -11.727 1 94.31 67 ALA B CA 1
ATOM 5520 C C . ALA B 1 67 ? 21.031 -20.781 -13.25 1 94.31 67 ALA B C 1
ATOM 5522 O O . ALA B 1 67 ? 22.047 -21.172 -13.844 1 94.31 67 ALA B O 1
ATOM 5523 N N . GLY B 1 68 ? 19.891 -20.312 -13.867 1 94.31 68 GLY B N 1
ATOM 5524 C CA . GLY B 1 68 ? 19.797 -20.562 -15.297 1 94.31 68 GLY B CA 1
ATOM 5525 C C . GLY B 1 68 ? 19.594 -19.297 -16.109 1 94.31 68 GLY B C 1
ATOM 5526 O O . GLY B 1 68 ? 19.734 -19.312 -17.344 1 94.31 68 GLY B O 1
ATOM 5527 N N . GLY B 1 69 ? 19.219 -18.281 -15.5 1 96 69 GLY B N 1
ATOM 5528 C CA . GLY B 1 69 ? 19.047 -17.031 -16.234 1 96 69 GLY B CA 1
ATOM 5529 C C . GLY B 1 69 ? 17.594 -16.641 -16.438 1 96 69 GLY B C 1
ATOM 5530 O O . GLY B 1 69 ? 16.734 -17.031 -15.641 1 96 69 GLY B O 1
ATOM 5531 N N . LEU B 1 70 ? 17.281 -15.945 -17.516 1 96.38 70 LEU B N 1
ATOM 5532 C CA . LEU B 1 70 ? 16.047 -15.195 -17.703 1 96.38 70 LEU B CA 1
ATOM 5533 C C . LEU B 1 70 ? 14.898 -16.125 -18.094 1 96.38 70 LEU B C 1
ATOM 5535 O O . LEU B 1 70 ? 13.727 -15.766 -17.969 1 96.38 70 LEU B O 1
ATOM 5539 N N . ALA B 1 71 ? 15.133 -17.266 -18.625 1 96.38 71 ALA B N 1
ATOM 5540 C CA . ALA B 1 71 ? 14.125 -18.109 -19.281 1 96.38 71 ALA B CA 1
ATOM 5541 C C . ALA B 1 71 ? 12.984 -18.422 -18.312 1 96.38 71 ALA B C 1
ATOM 5543 O O . ALA B 1 71 ? 11.828 -18.562 -18.734 1 96.38 71 ALA B O 1
ATOM 5544 N N . VAL B 1 72 ? 13.258 -18.547 -17.047 1 96 72 VAL B N 1
ATOM 5545 C CA . VAL B 1 72 ? 12.25 -18.906 -16.062 1 96 72 VAL B CA 1
ATOM 5546 C C . VAL B 1 72 ? 11.219 -17.797 -15.93 1 96 72 VAL B C 1
ATOM 5548 O O . VAL B 1 72 ? 10.078 -18.031 -15.547 1 96 72 VAL B O 1
ATOM 5551 N N . GLY B 1 73 ? 11.578 -16.547 -16.266 1 95.94 73 GLY B N 1
ATOM 5552 C CA . GLY B 1 73 ? 10.648 -15.43 -16.266 1 95.94 73 GLY B CA 1
ATOM 5553 C C . GLY B 1 73 ? 9.508 -15.602 -17.25 1 95.94 73 GLY B C 1
ATOM 5554 O O . GLY B 1 73 ? 8.469 -14.953 -17.125 1 95.94 73 GLY B O 1
ATOM 5555 N N . GLY B 1 74 ? 9.719 -16.516 -18.234 1 95.69 74 GLY B N 1
ATOM 5556 C CA . GLY B 1 74 ? 8.664 -16.812 -19.188 1 95.69 74 GLY B CA 1
ATOM 5557 C C . GLY B 1 74 ? 7.418 -17.391 -18.547 1 95.69 74 GLY B C 1
ATOM 5558 O O . GLY B 1 74 ? 6.312 -17.234 -19.062 1 95.69 74 GLY B O 1
ATOM 5559 N N . PHE B 1 75 ? 7.543 -18 -17.438 1 95.94 75 PHE B N 1
ATOM 5560 C CA . PHE B 1 75 ? 6.406 -18.562 -16.719 1 95.94 75 PHE B CA 1
ATOM 5561 C C . PHE B 1 75 ? 5.453 -17.469 -16.266 1 95.94 75 PHE B C 1
ATOM 5563 O O . PHE B 1 75 ? 4.234 -17.625 -16.328 1 95.94 75 PHE B O 1
ATOM 5570 N N . GLU B 1 76 ? 6.012 -16.359 -15.852 1 95.94 76 GLU B N 1
ATOM 5571 C CA . GLU B 1 76 ? 5.199 -15.234 -15.398 1 95.94 76 GLU B CA 1
ATOM 5572 C C . GLU B 1 76 ? 4.531 -14.531 -16.578 1 95.94 76 GLU B C 1
ATOM 5574 O O . GLU B 1 76 ? 3.377 -14.102 -16.469 1 95.94 76 GLU B O 1
ATOM 5579 N N . TRP B 1 77 ? 5.23 -14.406 -17.625 1 96.94 77 TRP B N 1
ATOM 5580 C CA . TRP B 1 77 ? 4.668 -13.711 -18.781 1 96.94 77 TRP B CA 1
ATOM 5581 C C . TRP B 1 77 ? 3.615 -14.57 -19.469 1 96.94 77 TRP B C 1
ATOM 5583 O O . TRP B 1 77 ? 2.658 -14.047 -20.047 1 96.94 77 TRP B O 1
ATOM 5593 N N . ASN B 1 78 ? 3.838 -15.875 -19.469 1 97.25 78 ASN B N 1
ATOM 5594 C CA . ASN B 1 78 ? 2.82 -16.781 -19.984 1 97.25 78 ASN B CA 1
ATOM 5595 C C . ASN B 1 78 ? 1.537 -16.719 -19.172 1 97.25 78 ASN B C 1
ATOM 5597 O O . ASN B 1 78 ? 0.441 -16.875 -19.703 1 97.25 78 ASN B O 1
ATOM 5601 N N . ALA B 1 79 ? 1.661 -16.484 -17.906 1 96.62 79 ALA B N 1
ATOM 5602 C CA . ALA B 1 79 ? 0.515 -16.391 -17.016 1 96.62 79 ALA B CA 1
ATOM 5603 C C . ALA B 1 79 ? -0.432 -15.273 -17.453 1 96.62 79 ALA B C 1
ATOM 5605 O O . ALA B 1 79 ? -1.647 -15.375 -17.266 1 96.62 79 ALA B O 1
ATOM 5606 N N . THR B 1 80 ? 0.067 -14.219 -18.047 1 96.88 80 THR B N 1
ATOM 5607 C CA . THR B 1 80 ? -0.752 -13.109 -18.516 1 96.88 80 THR B CA 1
ATOM 5608 C C . THR B 1 80 ? -1.779 -13.594 -19.531 1 96.88 80 THR B C 1
ATOM 5610 O O . THR B 1 80 ? -2.943 -13.188 -19.5 1 96.88 80 THR B O 1
ATOM 5613 N N . TRP B 1 81 ? -1.409 -14.461 -20.359 1 97.5 81 TRP B N 1
ATOM 5614 C CA . TRP B 1 81 ? -2.314 -15 -21.375 1 97.5 81 TRP B CA 1
ATOM 5615 C C . TRP B 1 81 ? -3.4 -15.852 -20.719 1 97.5 81 TRP B C 1
ATOM 5617 O O . TRP B 1 81 ? -4.57 -15.773 -21.109 1 97.5 81 TRP B O 1
ATOM 5627 N N . ALA B 1 82 ? -2.975 -16.641 -19.812 1 97.88 82 ALA B N 1
ATOM 5628 C CA . ALA B 1 82 ? -3.934 -17.5 -19.125 1 97.88 82 ALA B CA 1
ATOM 5629 C C . ALA B 1 82 ? -4.945 -16.672 -18.344 1 97.88 82 ALA B C 1
ATOM 5631 O O . ALA B 1 82 ? -6.109 -17.047 -18.219 1 97.88 82 ALA B O 1
ATOM 5632 N N . LEU B 1 83 ? -4.504 -15.562 -17.812 1 97.88 83 LEU B N 1
ATOM 5633 C CA . LEU B 1 83 ? -5.391 -14.688 -17.047 1 97.88 83 LEU B CA 1
ATOM 5634 C C . LEU B 1 83 ? -6.449 -14.062 -17.953 1 97.88 83 LEU B C 1
ATOM 5636 O O . LEU B 1 83 ? -7.602 -13.906 -17.562 1 97.88 83 LEU B O 1
ATOM 5640 N N . ILE B 1 84 ? -6.07 -13.703 -19.156 1 97.88 84 ILE B N 1
ATOM 5641 C CA . ILE B 1 84 ? -7.039 -13.164 -20.109 1 97.88 84 ILE B CA 1
ATOM 5642 C C . ILE B 1 84 ? -8.039 -14.25 -20.484 1 97.88 84 ILE B C 1
ATOM 5644 O O . ILE B 1 84 ? -9.242 -13.984 -20.578 1 97.88 84 ILE B O 1
ATOM 5648 N N . VAL B 1 85 ? -7.543 -15.477 -20.656 1 98.06 85 VAL B N 1
ATOM 5649 C CA . VAL B 1 85 ? -8.422 -16.594 -20.969 1 98.06 85 VAL B CA 1
ATOM 5650 C C . VAL B 1 85 ? -9.391 -16.828 -19.812 1 98.06 85 VAL B C 1
ATOM 5652 O O . VAL B 1 85 ? -10.57 -17.125 -20.016 1 98.06 85 VAL B O 1
ATOM 5655 N N . LEU B 1 86 ? -8.891 -16.656 -18.625 1 98 86 LEU B N 1
ATOM 5656 C CA . LEU B 1 86 ? -9.734 -16.781 -17.453 1 98 86 LEU B CA 1
ATOM 5657 C C . LEU B 1 86 ? -10.891 -15.789 -17.484 1 98 86 LEU B C 1
ATOM 5659 O O . LEU B 1 86 ? -12.055 -16.172 -17.359 1 98 86 LEU B O 1
ATOM 5663 N N . GLY B 1 87 ? -10.57 -14.539 -17.719 1 97.06 87 GLY B N 1
ATOM 5664 C CA . GLY B 1 87 ? -11.57 -13.484 -17.672 1 97.06 87 GLY B CA 1
ATOM 5665 C C . GLY B 1 87 ? -12.578 -13.57 -18.797 1 97.06 87 GLY B C 1
ATOM 5666 O O . GLY B 1 87 ? -13.773 -13.352 -18.594 1 97.06 87 GLY B O 1
ATOM 5667 N N . TRP B 1 88 ? -12.203 -13.938 -19.969 1 97.62 88 TRP B N 1
ATOM 5668 C CA . TRP B 1 88 ? -13.055 -13.789 -21.156 1 97.62 88 TRP B CA 1
ATOM 5669 C C . TRP B 1 88 ? -13.719 -15.117 -21.516 1 97.62 88 TRP B C 1
ATOM 5671 O O . TRP B 1 88 ? -14.742 -15.141 -22.203 1 97.62 88 TRP B O 1
ATOM 5681 N N . ILE B 1 89 ? -13.164 -16.25 -21 1 97.25 89 ILE B N 1
ATOM 5682 C CA . ILE B 1 89 ? -13.703 -17.531 -21.469 1 97.25 89 ILE B CA 1
ATOM 5683 C C . ILE B 1 89 ? -14.219 -18.328 -20.266 1 97.25 89 ILE B C 1
ATOM 5685 O O . ILE B 1 89 ? -15.406 -18.672 -20.219 1 97.25 89 ILE B O 1
ATOM 5689 N N . PHE B 1 90 ? -13.484 -18.547 -19.297 1 97.75 90 PHE B N 1
ATOM 5690 C CA . PHE B 1 90 ? -13.828 -19.484 -18.234 1 97.75 90 PHE B CA 1
ATOM 5691 C C . PHE B 1 90 ? -14.789 -18.844 -17.234 1 97.75 90 PHE B C 1
ATOM 5693 O O . PHE B 1 90 ? -15.797 -19.453 -16.875 1 97.75 90 PHE B O 1
ATOM 5700 N N . VAL B 1 91 ? -14.516 -17.625 -16.828 1 96.38 91 VAL B N 1
ATOM 5701 C CA . VAL B 1 91 ? -15.289 -16.984 -15.773 1 96.38 91 VAL B CA 1
ATOM 5702 C C . VAL B 1 91 ? -16.734 -16.812 -16.219 1 96.38 91 VAL B C 1
ATOM 5704 O O . VAL B 1 91 ? -17.672 -17.047 -15.453 1 96.38 91 VAL B O 1
ATOM 5707 N N . PRO B 1 92 ? -16.953 -16.375 -17.484 1 96.25 92 PRO B N 1
ATOM 5708 C CA . PRO B 1 92 ? -18.344 -16.266 -17.922 1 96.25 92 PRO B CA 1
ATOM 5709 C C . PRO B 1 92 ? -19.109 -17.578 -17.812 1 96.25 92 PRO B C 1
ATOM 5711 O O . PRO B 1 92 ? -20.281 -17.594 -17.422 1 96.25 92 PRO B O 1
ATOM 5714 N N . VAL B 1 93 ? -18.5 -18.656 -18.047 1 96.06 93 VAL B N 1
ATOM 5715 C CA . VAL B 1 93 ? -19.141 -19.969 -17.969 1 96.06 93 VAL B CA 1
ATOM 5716 C C . VAL B 1 93 ? -19.359 -20.344 -16.516 1 96.06 93 VAL B C 1
ATOM 5718 O O . VAL B 1 93 ? -20.422 -20.859 -16.141 1 96.06 93 VAL B O 1
ATOM 5721 N N . TYR B 1 94 ? -18.375 -20.078 -15.711 1 96.31 94 TYR B N 1
ATOM 5722 C CA . TYR B 1 94 ? -18.484 -20.406 -14.289 1 96.31 94 TYR B CA 1
ATOM 5723 C C . TYR B 1 94 ? -19.578 -19.562 -13.633 1 96.31 94 TYR B C 1
ATOM 5725 O O . TYR B 1 94 ? -20.328 -20.078 -12.789 1 96.31 94 TYR B O 1
ATOM 5733 N N . ILE B 1 95 ? -19.656 -18.328 -13.953 1 94.19 95 ILE B N 1
ATOM 5734 C CA . ILE B 1 95 ? -20.672 -17.438 -13.391 1 94.19 95 ILE B CA 1
ATOM 5735 C C . ILE B 1 95 ? -22.047 -17.906 -13.836 1 94.19 95 ILE B C 1
ATOM 5737 O O . ILE B 1 95 ? -22.969 -18 -13.016 1 94.19 95 ILE B O 1
ATOM 5741 N N . SER B 1 96 ? -22.219 -18.219 -15.094 1 93.25 96 SER B N 1
ATOM 5742 C CA . SER B 1 96 ? -23.5 -18.641 -15.625 1 93.25 96 SER B CA 1
ATOM 5743 C C . SER B 1 96 ? -23.953 -19.953 -14.992 1 93.25 96 SER B C 1
ATOM 5745 O O . SER B 1 96 ? -25.156 -20.188 -14.836 1 93.25 96 SER B O 1
ATOM 5747 N N . SER B 1 97 ? -23.047 -20.781 -14.641 1 92.5 97 SER B N 1
ATOM 5748 C CA . SER B 1 97 ? -23.375 -22.078 -14.055 1 92.5 97 SER B CA 1
ATOM 5749 C C . SER B 1 97 ? -23.703 -21.938 -12.57 1 92.5 97 SER B C 1
ATOM 5751 O O . SER B 1 97 ? -24.266 -22.859 -11.969 1 92.5 97 SER B O 1
ATOM 5753 N N . GLY B 1 98 ? -23.234 -20.812 -11.906 1 89.31 98 GLY B N 1
ATOM 5754 C CA . GLY B 1 98 ? -23.531 -20.547 -10.508 1 89.31 98 GLY B CA 1
ATOM 5755 C C . GLY B 1 98 ? -22.781 -21.453 -9.562 1 89.31 98 GLY B C 1
ATOM 5756 O O . GLY B 1 98 ? -23.25 -21.766 -8.469 1 89.31 98 GLY B O 1
ATOM 5757 N N . VAL B 1 99 ? -21.734 -21.938 -10 1 88.31 99 VAL B N 1
ATOM 5758 C CA . VAL B 1 99 ? -20.984 -22.875 -9.18 1 88.31 99 VAL B CA 1
ATOM 5759 C C . VAL B 1 99 ? -20.109 -22.109 -8.188 1 88.31 99 VAL B C 1
ATOM 5761 O O . VAL B 1 99 ? -19.766 -20.953 -8.414 1 88.31 99 VAL B O 1
ATOM 5764 N N . ILE B 1 100 ? -19.719 -22.844 -7.125 1 84.88 100 ILE B N 1
ATOM 5765 C CA . ILE B 1 100 ? -18.906 -22.25 -6.078 1 84.88 100 ILE B CA 1
ATOM 5766 C C . ILE B 1 100 ? -17.5 -22.875 -6.109 1 84.88 100 ILE B C 1
ATOM 5768 O O . ILE B 1 100 ? -16.516 -22.219 -5.773 1 84.88 100 ILE B O 1
ATOM 5772 N N . THR B 1 101 ? -17.406 -24.141 -6.461 1 91.69 101 THR B N 1
ATOM 5773 C CA . THR B 1 101 ? -16.125 -24.844 -6.57 1 91.69 101 THR B CA 1
ATOM 5774 C C . THR B 1 101 ? -15.953 -25.422 -7.969 1 91.69 101 THR B C 1
ATOM 5776 O O . THR B 1 101 ? -16.922 -25.625 -8.688 1 91.69 101 THR B O 1
ATOM 5779 N N . MET B 1 102 ? -14.797 -25.594 -8.312 1 93.62 102 MET B N 1
ATOM 5780 C CA . MET B 1 102 ? -14.492 -26.109 -9.648 1 93.62 102 MET B CA 1
ATOM 5781 C C . MET B 1 102 ? -14.891 -27.562 -9.766 1 93.62 102 MET B C 1
ATOM 5783 O O . MET B 1 102 ? -15.438 -27.984 -10.789 1 93.62 102 MET B O 1
ATOM 5787 N N . PRO B 1 103 ? -14.672 -28.344 -8.688 1 93.69 103 PRO B N 1
ATOM 5788 C CA . PRO B 1 103 ? -15.188 -29.719 -8.797 1 93.69 103 PRO B CA 1
ATOM 5789 C C . PRO B 1 103 ? -16.703 -29.766 -8.922 1 93.69 103 PRO B C 1
ATOM 5791 O O . PRO B 1 103 ? -17.25 -30.641 -9.602 1 93.69 103 PRO B O 1
ATOM 5794 N N . GLU B 1 104 ? -17.359 -28.844 -8.328 1 92.31 104 GLU B N 1
ATOM 5795 C CA . GLU B 1 104 ? -18.812 -28.766 -8.453 1 92.31 104 GLU B CA 1
ATOM 5796 C C . GLU B 1 104 ? -19.234 -28.484 -9.891 1 92.31 104 GLU B C 1
ATOM 5798 O O . GLU B 1 104 ? -20.266 -29 -10.344 1 92.31 104 GLU B O 1
ATOM 5803 N N . TYR B 1 105 ? -18.531 -27.797 -10.586 1 94.38 105 TYR B N 1
ATOM 5804 C CA . TYR B 1 105 ? -18.812 -27.531 -11.992 1 94.38 105 TYR B CA 1
ATOM 5805 C C . TYR B 1 105 ? -18.828 -28.812 -12.805 1 94.38 105 TYR B C 1
ATOM 5807 O O . TYR B 1 105 ? -19.734 -29.047 -13.609 1 94.38 105 TYR B O 1
ATOM 5815 N N . LEU B 1 106 ? -17.766 -29.609 -12.594 1 94.62 106 LEU B N 1
ATOM 5816 C CA . LEU B 1 106 ? -17.672 -30.859 -13.344 1 94.62 106 LEU B CA 1
ATOM 5817 C C . LEU B 1 106 ? -18.812 -31.812 -12.961 1 94.62 106 LEU B C 1
ATOM 5819 O O . LEU B 1 106 ? -19.281 -32.562 -13.797 1 94.62 106 LEU B O 1
ATOM 5823 N N . ARG B 1 107 ? -19.219 -31.734 -11.719 1 92.81 107 ARG B N 1
ATOM 5824 C CA . ARG B 1 107 ? -20.359 -32.531 -11.305 1 92.81 107 ARG B CA 1
ATOM 5825 C C . ARG B 1 107 ? -21.641 -32.094 -12.016 1 92.81 107 ARG B C 1
ATOM 5827 O O . ARG B 1 107 ? -22.422 -32.906 -12.484 1 92.81 107 ARG B O 1
ATOM 5834 N N . LYS B 1 108 ? -21.812 -30.828 -12.094 1 91.94 108 LYS B N 1
ATOM 5835 C CA . LYS B 1 108 ? -22.984 -30.281 -12.781 1 91.94 108 LYS B CA 1
ATOM 5836 C C . LYS B 1 108 ? -22.922 -30.578 -14.273 1 91.94 108 LYS B C 1
ATOM 5838 O O . LYS B 1 108 ? -23.953 -30.844 -14.898 1 91.94 108 LYS B O 1
ATOM 5843 N N . ARG B 1 109 ? -21.75 -30.531 -14.789 1 94.5 109 ARG B N 1
ATOM 5844 C CA . ARG B 1 109 ? -21.547 -30.688 -16.219 1 94.5 109 ARG B CA 1
ATOM 5845 C C . ARG B 1 109 ? -21.719 -32.156 -16.641 1 94.5 109 ARG B C 1
ATOM 5847 O O . ARG B 1 109 ? -22.25 -32.438 -17.719 1 94.5 109 ARG B O 1
ATOM 5854 N N . PHE B 1 110 ? -21.219 -33.094 -15.883 1 93.56 110 PHE B N 1
ATOM 5855 C CA . PHE B 1 110 ? -21.172 -34.5 -16.328 1 93.56 110 PHE B CA 1
ATOM 5856 C C . PHE B 1 110 ? -22.047 -35.375 -15.445 1 93.56 110 PHE B C 1
ATOM 5858 O O . PHE B 1 110 ? -22.375 -36.5 -15.82 1 93.56 110 PHE B O 1
ATOM 5865 N N . GLY B 1 111 ? -22.375 -34.875 -14.422 1 86.44 111 GLY B N 1
ATOM 5866 C CA . GLY B 1 111 ? -23.125 -35.719 -13.508 1 86.44 111 GLY B CA 1
ATOM 5867 C C . GLY B 1 111 ? -22.266 -36.688 -12.719 1 86.44 111 GLY B C 1
ATOM 5868 O O . GLY B 1 111 ? -21.062 -36.781 -12.961 1 86.44 111 GLY B O 1
ATOM 5869 N N . GLY B 1 112 ? -22.672 -37.188 -11.695 1 80.44 112 GLY B N 1
ATOM 5870 C CA . GLY B 1 112 ? -21.938 -38.156 -10.891 1 80.44 112 GLY B CA 1
ATOM 5871 C C . GLY B 1 112 ? -21.109 -37.5 -9.797 1 80.44 112 GLY B C 1
ATOM 5872 O O . GLY B 1 112 ? -20.531 -36.438 -9.992 1 80.44 112 GLY B O 1
ATOM 5873 N N . GLN B 1 113 ? -20.984 -38.156 -8.773 1 87.5 113 GLN B N 1
ATOM 5874 C CA . GLN B 1 113 ? -20.297 -37.625 -7.605 1 87.5 113 GLN B CA 1
ATOM 5875 C C . GLN B 1 113 ? -18.828 -38 -7.598 1 87.5 113 GLN B C 1
ATOM 5877 O O . GLN B 1 113 ? -18 -37.344 -6.953 1 87.5 113 GLN B O 1
ATOM 5882 N N . ARG B 1 114 ? -18.484 -38.969 -8.32 1 91.06 114 ARG B N 1
ATOM 5883 C CA . ARG B 1 114 ? -17.141 -39.5 -8.234 1 91.06 114 ARG B CA 1
ATOM 5884 C C . ARG B 1 114 ? -16.125 -38.531 -8.812 1 91.06 114 ARG B C 1
ATOM 5886 O O . ARG B 1 114 ? -15.008 -38.406 -8.297 1 91.06 114 ARG B O 1
ATOM 5893 N N . ILE B 1 115 ? -16.516 -37.844 -9.859 1 92.88 115 ILE B N 1
ATOM 5894 C CA . ILE B 1 115 ? -15.594 -36.906 -10.492 1 92.88 115 ILE B CA 1
ATOM 5895 C C . ILE B 1 115 ? -15.32 -35.719 -9.547 1 92.88 115 ILE B C 1
ATOM 5897 O O . ILE B 1 115 ? -14.188 -35.25 -9.469 1 92.88 115 ILE B O 1
ATOM 5901 N N . GLN B 1 116 ? -16.328 -35.312 -8.875 1 92.56 116 GLN B N 1
ATOM 5902 C CA . GLN B 1 116 ? -16.188 -34.188 -7.926 1 92.56 116 GLN B CA 1
ATOM 5903 C C . GLN B 1 116 ? -15.227 -34.562 -6.797 1 92.56 116 GLN B C 1
ATOM 5905 O O . GLN B 1 116 ? -14.336 -33.781 -6.445 1 92.56 116 GLN B O 1
ATOM 5910 N N . ILE B 1 117 ? -15.383 -35.719 -6.258 1 92.06 117 ILE B N 1
ATOM 5911 C CA . ILE B 1 117 ? -14.539 -36.156 -5.156 1 92.06 117 ILE B CA 1
ATOM 5912 C C . ILE B 1 117 ? -13.109 -36.344 -5.648 1 92.06 117 ILE B C 1
ATOM 5914 O O . ILE B 1 117 ? -12.156 -35.969 -4.969 1 92.06 117 ILE B O 1
ATOM 5918 N N . TYR B 1 118 ? -13.039 -36.969 -6.762 1 93.5 118 TYR B N 1
ATOM 5919 C CA . TYR B 1 118 ? -11.727 -37.188 -7.359 1 93.5 118 TYR B CA 1
ATOM 5920 C C . TYR B 1 118 ? -10.969 -35.844 -7.516 1 93.5 118 TYR B C 1
ATOM 5922 O O . TYR B 1 118 ? -9.812 -35.75 -7.098 1 93.5 118 TYR B O 1
ATOM 5930 N N . LEU B 1 119 ? -11.586 -34.906 -8.086 1 94.69 119 LEU B N 1
ATOM 5931 C CA . LEU B 1 119 ? -10.922 -33.656 -8.375 1 94.69 119 LEU B CA 1
ATOM 5932 C C . LEU B 1 119 ? -10.586 -32.906 -7.082 1 94.69 119 LEU B C 1
ATOM 5934 O O . LEU B 1 119 ? -9.531 -32.281 -6.98 1 94.69 119 LEU B O 1
ATOM 5938 N N . SER B 1 120 ? -11.469 -32.938 -6.125 1 94.69 120 SER B N 1
ATOM 5939 C CA . SER B 1 120 ? -11.211 -32.281 -4.852 1 94.69 120 SER B CA 1
ATOM 5940 C C . SER B 1 120 ? -10.016 -32.906 -4.141 1 94.69 120 SER B C 1
ATOM 5942 O O . SER B 1 120 ? -9.133 -32.188 -3.652 1 94.69 120 SER B O 1
ATOM 5944 N N . VAL B 1 121 ? -9.953 -34.188 -4.141 1 94 121 VAL B N 1
ATOM 5945 C CA . VAL B 1 121 ? -8.867 -34.875 -3.463 1 94 121 VAL B CA 1
ATOM 5946 C C . VAL B 1 121 ? -7.547 -34.625 -4.191 1 94 121 VAL B C 1
ATOM 5948 O O . VAL B 1 121 ? -6.516 -34.375 -3.557 1 94 121 VAL B O 1
ATOM 5951 N N . LEU B 1 122 ? -7.633 -34.719 -5.457 1 94.75 122 LEU B N 1
ATOM 5952 C CA . LEU B 1 122 ? -6.422 -34.469 -6.234 1 94.75 122 LEU B CA 1
ATOM 5953 C C . LEU B 1 122 ? -5.926 -33.031 -6.043 1 94.75 122 LEU B C 1
ATOM 5955 O O . LEU B 1 122 ? -4.719 -32.812 -5.969 1 94.75 122 LEU B O 1
ATOM 5959 N N . SER B 1 123 ? -6.844 -32.094 -6.031 1 94.75 123 SER B N 1
ATOM 5960 C CA . SER B 1 123 ? -6.457 -30.719 -5.801 1 94.75 123 SER B CA 1
ATOM 5961 C C . SER B 1 123 ? -5.785 -30.547 -4.441 1 94.75 123 SER B C 1
ATOM 5963 O O . SER B 1 123 ? -4.777 -29.844 -4.324 1 94.75 123 SER B O 1
ATOM 5965 N N . LEU B 1 124 ? -6.301 -31.156 -3.43 1 94.81 124 LEU B N 1
ATOM 5966 C CA . LEU B 1 124 ? -5.734 -31.062 -2.088 1 94.81 124 LEU B CA 1
ATOM 5967 C C . LEU B 1 124 ? -4.344 -31.688 -2.037 1 94.81 124 LEU B C 1
ATOM 5969 O O . LEU B 1 124 ? -3.447 -31.156 -1.375 1 94.81 124 LEU B O 1
ATOM 5973 N N . ILE B 1 125 ? -4.152 -32.75 -2.746 1 93.06 125 ILE B N 1
ATOM 5974 C CA . ILE B 1 125 ? -2.844 -33.375 -2.836 1 93.06 125 ILE B CA 1
ATOM 5975 C C . ILE B 1 125 ? -1.855 -32.438 -3.527 1 93.06 125 ILE B C 1
ATOM 5977 O O . ILE B 1 125 ? -0.722 -32.281 -3.068 1 93.06 125 ILE B O 1
ATOM 5981 N N . LEU B 1 126 ? -2.283 -31.859 -4.566 1 94.38 126 LEU B N 1
ATOM 5982 C CA . LEU B 1 126 ? -1.44 -30.906 -5.285 1 94.38 126 LEU B CA 1
ATOM 5983 C C . LEU B 1 126 ? -1.088 -29.719 -4.398 1 94.38 126 LEU B C 1
ATOM 5985 O O . LEU B 1 126 ? 0.026 -29.188 -4.473 1 94.38 126 LEU B O 1
ATOM 5989 N N . TYR B 1 127 ? -2.047 -29.281 -3.564 1 94.12 127 TYR B N 1
ATOM 5990 C CA . TYR B 1 127 ? -1.791 -28.156 -2.67 1 94.12 127 TYR B CA 1
ATOM 5991 C C . TYR B 1 127 ? -0.729 -28.5 -1.638 1 94.12 127 TYR B C 1
ATOM 5993 O O . TYR B 1 127 ? 0.137 -27.688 -1.319 1 94.12 127 TYR B O 1
ATOM 6001 N N . ILE B 1 128 ? -0.764 -29.688 -1.182 1 92.75 128 ILE B N 1
ATOM 6002 C CA . ILE B 1 128 ? 0.195 -30.125 -0.179 1 92.75 128 ILE B CA 1
ATOM 6003 C C . ILE B 1 128 ? 1.596 -30.172 -0.785 1 92.75 128 ILE B C 1
ATOM 6005 O O . ILE B 1 128 ? 2.543 -29.625 -0.212 1 92.75 128 ILE B O 1
ATOM 6009 N N . PHE B 1 129 ? 1.748 -30.656 -1.945 1 91.06 129 PHE B N 1
ATOM 6010 C CA . PHE B 1 129 ? 3.059 -30.953 -2.51 1 91.06 129 PHE B CA 1
ATOM 6011 C C . PHE B 1 129 ? 3.633 -29.734 -3.227 1 91.06 129 PHE B C 1
ATOM 6013 O O . PHE B 1 129 ? 4.852 -29.578 -3.309 1 91.06 129 PHE B O 1
ATOM 6020 N N . THR B 1 130 ? 2.781 -28.891 -3.703 1 92.75 130 THR B N 1
ATOM 6021 C CA . THR B 1 130 ? 3.338 -27.875 -4.598 1 92.75 130 THR B CA 1
ATOM 6022 C C . THR B 1 130 ? 3.154 -26.484 -4.012 1 92.75 130 THR B C 1
ATOM 6024 O O . THR B 1 130 ? 3.834 -25.531 -4.418 1 92.75 130 THR B O 1
ATOM 6027 N N . LYS B 1 131 ? 2.27 -26.297 -3.088 1 93.81 131 LYS B N 1
ATOM 6028 C CA . LYS B 1 131 ? 1.972 -24.922 -2.668 1 93.81 131 LYS B CA 1
ATOM 6029 C C . LYS B 1 131 ? 2.26 -24.734 -1.183 1 93.81 131 LYS B C 1
ATOM 6031 O O . LYS B 1 131 ? 3.217 -24.047 -0.814 1 93.81 131 LYS B O 1
ATOM 6036 N N . ILE B 1 132 ? 1.579 -25.469 -0.291 1 91.38 132 ILE B N 1
ATOM 6037 C CA . ILE B 1 132 ? 1.693 -25.266 1.148 1 91.38 132 ILE B CA 1
ATOM 6038 C C . ILE B 1 132 ? 3.117 -25.578 1.604 1 91.38 132 ILE B C 1
ATOM 6040 O O . ILE B 1 132 ? 3.764 -24.75 2.256 1 91.38 132 ILE B O 1
ATOM 6044 N N . SER B 1 133 ? 3.625 -26.703 1.269 1 91.75 133 SER B N 1
ATOM 6045 C CA . SER B 1 133 ? 4.953 -27.125 1.698 1 91.75 133 SER B CA 1
ATOM 6046 C C . SER B 1 133 ? 6.031 -26.203 1.154 1 91.75 133 SER B C 1
ATOM 6048 O O . SER B 1 133 ? 6.949 -25.812 1.88 1 91.75 133 SER B O 1
ATOM 6050 N N . THR B 1 134 ? 5.902 -25.828 -0.06 1 92.62 134 THR B N 1
ATOM 6051 C CA . THR B 1 134 ? 6.922 -25 -0.695 1 92.62 134 THR B CA 1
ATOM 6052 C C . THR B 1 134 ? 6.902 -23.594 -0.123 1 92.62 134 THR B C 1
ATOM 6054 O O . THR B 1 134 ? 7.953 -22.969 0.044 1 92.62 134 THR B O 1
ATOM 6057 N N . ASP B 1 135 ? 5.723 -23.078 0.175 1 91.94 135 ASP B N 1
ATOM 6058 C CA . ASP B 1 135 ? 5.609 -21.75 0.77 1 91.94 135 ASP B CA 1
ATOM 6059 C C . ASP B 1 135 ? 6.199 -21.734 2.178 1 91.94 135 ASP B C 1
ATOM 6061 O O . ASP B 1 135 ? 6.906 -20.781 2.545 1 91.94 135 ASP B O 1
ATOM 6065 N N . ILE B 1 136 ? 5.898 -22.734 2.895 1 88.94 136 ILE B N 1
ATOM 6066 C CA . ILE B 1 136 ? 6.414 -22.812 4.258 1 88.94 136 ILE B CA 1
ATOM 6067 C C . ILE B 1 136 ? 7.93 -22.984 4.23 1 88.94 136 ILE B C 1
ATOM 6069 O O . ILE B 1 136 ? 8.648 -22.312 4.988 1 88.94 136 ILE B O 1
ATOM 6073 N N . PHE B 1 137 ? 8.406 -23.828 3.416 1 89.56 137 PHE B N 1
ATOM 6074 C CA . PHE B 1 137 ? 9.844 -24.031 3.285 1 89.56 137 PHE B CA 1
ATOM 6075 C C . PHE B 1 137 ? 10.547 -22.734 2.9 1 89.56 137 PHE B C 1
ATOM 6077 O O . PHE B 1 137 ? 11.578 -22.391 3.479 1 89.56 137 PHE B O 1
ATOM 6084 N N . SER B 1 138 ? 10.008 -22.078 1.879 1 91.44 138 SER B N 1
ATOM 6085 C CA . SER B 1 138 ? 10.609 -20.844 1.39 1 91.44 138 SER B CA 1
ATOM 6086 C C . SER B 1 138 ? 10.633 -19.781 2.477 1 91.44 138 SER B C 1
ATOM 6088 O O . SER B 1 138 ? 11.625 -19.062 2.635 1 91.44 138 SER B O 1
ATOM 6090 N N . GLY B 1 139 ? 9.523 -19.625 3.133 1 88.12 139 GLY B N 1
ATOM 6091 C CA . GLY B 1 139 ? 9.492 -18.688 4.242 1 88.12 139 GLY B CA 1
ATOM 6092 C C . GLY B 1 139 ? 10.492 -19.016 5.332 1 88.12 139 GLY B C 1
ATOM 6093 O O . GLY B 1 139 ? 11.148 -18.125 5.875 1 88.12 139 GLY B O 1
ATOM 6094 N N . ALA B 1 140 ? 10.617 -20.219 5.598 1 87.75 140 ALA B N 1
ATOM 6095 C CA . ALA B 1 140 ? 11.555 -20.672 6.625 1 87.75 140 ALA B CA 1
ATOM 6096 C C . ALA B 1 140 ? 13 -20.453 6.184 1 87.75 140 ALA B C 1
ATOM 6098 O O . ALA B 1 140 ? 13.852 -20.094 6.996 1 87.75 140 ALA B O 1
ATOM 6099 N N . LEU B 1 141 ? 13.266 -20.766 4.957 1 87.44 141 LEU B N 1
ATOM 6100 C CA . LEU B 1 141 ? 14.594 -20.531 4.406 1 87.44 141 LEU B CA 1
ATOM 6101 C C . LEU B 1 141 ? 14.984 -19.062 4.504 1 87.44 141 LEU B C 1
ATOM 6103 O O . LEU B 1 141 ? 16.141 -18.734 4.805 1 87.44 141 LEU B O 1
ATOM 6107 N N . PHE B 1 142 ? 14.078 -18.234 4.215 1 87.12 142 PHE B N 1
ATOM 6108 C CA . PHE B 1 142 ? 14.344 -16.812 4.301 1 87.12 142 PHE B CA 1
ATOM 6109 C C . PHE B 1 142 ? 14.68 -16.406 5.734 1 87.12 142 PHE B C 1
ATOM 6111 O O . PHE B 1 142 ? 15.609 -15.625 5.961 1 87.12 142 PHE B O 1
ATOM 6118 N N . ILE B 1 143 ? 13.914 -16.875 6.656 1 82.56 143 ILE B N 1
ATOM 6119 C CA . ILE B 1 143 ? 14.148 -16.578 8.062 1 82.56 143 ILE B CA 1
ATOM 6120 C C . ILE B 1 143 ? 15.492 -17.156 8.5 1 82.56 143 ILE B C 1
ATOM 6122 O O . ILE B 1 143 ? 16.234 -16.516 9.258 1 82.56 143 ILE B O 1
ATOM 6126 N N . GLN B 1 144 ? 15.789 -18.266 8 1 84.31 144 GLN B N 1
ATOM 6127 C CA . GLN B 1 144 ? 17.062 -18.906 8.328 1 84.31 144 GLN B CA 1
ATOM 6128 C C . GLN B 1 144 ? 18.234 -18.094 7.832 1 84.31 144 GLN B C 1
ATOM 6130 O O . GLN B 1 144 ? 19.203 -17.859 8.57 1 84.31 144 GLN B O 1
ATOM 6135 N N . VAL B 1 145 ? 18.125 -17.672 6.621 1 83.62 145 VAL B N 1
ATOM 6136 C CA . VAL B 1 145 ? 19.203 -16.906 6.023 1 83.62 145 VAL B CA 1
ATOM 6137 C C . VAL B 1 145 ? 19.281 -15.516 6.656 1 83.62 145 VAL B C 1
ATOM 6139 O O . VAL B 1 145 ? 20.375 -14.961 6.832 1 83.62 145 VAL B O 1
ATOM 6142 N N . SER B 1 146 ? 18.172 -15 7.059 1 80.88 146 SER B N 1
ATOM 6143 C CA . SER B 1 146 ? 18.125 -13.633 7.57 1 80.88 146 SER B CA 1
ATOM 6144 C C . SER B 1 146 ? 18.469 -13.586 9.055 1 80.88 146 SER B C 1
ATOM 6146 O O . SER B 1 146 ? 19.125 -12.648 9.516 1 80.88 146 SER B O 1
ATOM 6148 N N . LEU B 1 147 ? 17.922 -14.555 9.797 1 78.81 147 LEU B N 1
ATOM 6149 C CA . LEU B 1 147 ? 18.047 -14.469 11.25 1 78.81 147 LEU B CA 1
ATOM 6150 C C . LEU B 1 147 ? 19 -15.547 11.773 1 78.81 147 LEU B C 1
ATOM 6152 O O . LEU B 1 147 ? 19.438 -15.484 12.922 1 78.81 147 LEU B O 1
ATOM 6156 N N . GLY B 1 148 ? 19.328 -16.469 11 1 78.62 148 GLY B N 1
ATOM 6157 C CA . GLY B 1 148 ? 20.234 -17.531 11.414 1 78.62 148 GLY B CA 1
ATOM 6158 C C . GLY B 1 148 ? 19.562 -18.578 12.289 1 78.62 148 GLY B C 1
ATOM 6159 O O . GLY B 1 148 ? 20.234 -19.328 13 1 78.62 148 GLY B O 1
ATOM 6160 N N . TRP B 1 149 ? 18.234 -18.578 12.305 1 79.44 149 TRP B N 1
ATOM 6161 C CA . TRP B 1 149 ? 17.484 -19.547 13.102 1 79.44 149 TRP B CA 1
ATOM 6162 C C . TRP B 1 149 ? 17.391 -20.891 12.398 1 79.44 149 TRP B C 1
ATOM 6164 O O . TRP B 1 149 ? 17.656 -20.984 11.195 1 79.44 149 TRP B O 1
ATOM 6174 N N . ASN B 1 150 ? 17.078 -21.859 13.25 1 84 150 ASN B N 1
ATOM 6175 C CA . ASN B 1 150 ? 16.844 -23.188 12.695 1 84 150 ASN B CA 1
ATOM 6176 C C . ASN B 1 150 ? 15.609 -23.203 11.789 1 84 150 ASN B C 1
ATOM 6178 O O . ASN B 1 150 ? 14.617 -22.531 12.07 1 84 150 ASN B O 1
ATOM 6182 N N . LEU B 1 151 ? 15.719 -24.016 10.719 1 79.5 151 LEU B N 1
ATOM 6183 C CA . LEU B 1 151 ? 14.664 -24.078 9.703 1 79.5 151 LEU B CA 1
ATOM 6184 C C . LEU B 1 151 ? 13.336 -24.5 10.328 1 79.5 151 LEU B C 1
ATOM 6186 O O . LEU B 1 151 ? 12.289 -23.922 10.008 1 79.5 151 LEU B O 1
ATOM 6190 N N . TYR B 1 152 ? 13.297 -25.406 11.211 1 81.75 152 TYR B N 1
ATOM 6191 C CA . TYR B 1 152 ? 12.055 -25.938 11.758 1 81.75 152 TYR B CA 1
ATOM 6192 C C . TYR B 1 152 ? 11.445 -24.969 12.766 1 81.75 152 TYR B C 1
ATOM 6194 O O . TYR B 1 152 ? 10.227 -24.812 12.828 1 81.75 152 TYR B O 1
ATOM 6202 N N . LEU B 1 153 ? 12.227 -24.344 13.531 1 82.12 153 LEU B N 1
ATOM 6203 C CA . LEU B 1 153 ? 11.734 -23.297 14.414 1 82.12 153 LEU B CA 1
ATOM 6204 C C . LEU B 1 153 ? 11.094 -22.172 13.617 1 82.12 153 LEU B C 1
ATOM 6206 O O . LEU B 1 153 ? 10.023 -21.672 13.977 1 82.12 153 LEU B O 1
ATOM 6210 N N . SER B 1 154 ? 11.781 -21.875 12.57 1 82.06 154 SER B N 1
ATOM 6211 C CA . SER B 1 154 ? 11.25 -20.828 11.695 1 82.06 154 SER B CA 1
ATOM 6212 C C . SER B 1 154 ? 9.898 -21.234 11.109 1 82.06 154 SER B C 1
ATOM 6214 O O . SER B 1 154 ? 9 -20.391 10.984 1 82.06 154 SER B O 1
ATOM 6216 N N . THR B 1 155 ? 9.758 -22.453 10.773 1 84.44 155 THR B N 1
ATOM 6217 C CA . THR B 1 155 ? 8.516 -22.969 10.211 1 84.44 155 THR B CA 1
ATOM 6218 C C . THR B 1 155 ? 7.375 -22.859 11.227 1 84.44 155 THR B C 1
ATOM 6220 O O . THR B 1 155 ? 6.273 -22.438 10.883 1 84.44 155 THR B O 1
ATOM 6223 N N . VAL B 1 156 ? 7.637 -23.172 12.398 1 81.81 156 VAL B N 1
ATOM 6224 C CA . VAL B 1 156 ? 6.613 -23.156 13.438 1 81.81 156 VAL B CA 1
ATOM 6225 C C . VAL B 1 156 ? 6.156 -21.719 13.695 1 81.81 156 VAL B C 1
ATOM 6227 O O . VAL B 1 156 ? 4.957 -21.469 13.812 1 81.81 156 VAL B O 1
ATOM 6230 N N . ILE B 1 157 ? 7.039 -20.844 13.781 1 77.25 157 ILE B N 1
ATOM 6231 C CA . ILE B 1 157 ? 6.719 -19.438 14.031 1 77.25 157 ILE B CA 1
ATOM 6232 C C . ILE B 1 157 ? 5.875 -18.891 12.883 1 77.25 157 ILE B C 1
ATOM 6234 O O . ILE B 1 157 ? 4.895 -18.172 13.109 1 77.25 157 ILE B O 1
ATOM 6238 N N . LEU B 1 158 ? 6.309 -19.203 11.75 1 78.88 158 LEU B N 1
ATOM 6239 C CA . LEU B 1 158 ? 5.594 -18.75 10.562 1 78.88 158 LEU B CA 1
ATOM 6240 C C . LEU B 1 158 ? 4.164 -19.281 10.547 1 78.88 158 LEU B C 1
ATOM 6242 O O . LEU B 1 158 ? 3.229 -18.562 10.203 1 78.88 158 LEU B O 1
ATOM 6246 N N . LEU B 1 159 ? 4.031 -20.5 10.945 1 79.12 159 LEU B N 1
ATOM 6247 C CA . LEU B 1 159 ? 2.719 -21.141 10.945 1 79.12 159 LEU B CA 1
ATOM 6248 C C . LEU B 1 159 ? 1.813 -20.531 12.008 1 79.12 159 LEU B C 1
ATOM 6250 O O . LEU B 1 159 ? 0.615 -20.344 11.781 1 79.12 159 LEU B O 1
ATOM 6254 N N . VAL B 1 160 ? 2.355 -20.219 13.078 1 75.62 160 VAL B N 1
ATOM 6255 C CA . VAL B 1 160 ? 1.585 -19.625 14.164 1 75.62 160 VAL B CA 1
ATOM 6256 C C . VAL B 1 160 ? 1.083 -18.25 13.742 1 75.62 160 VAL B C 1
ATOM 6258 O O . VAL B 1 160 ? -0.091 -17.922 13.93 1 75.62 160 VAL B O 1
ATOM 6261 N N . VAL B 1 161 ? 1.924 -17.531 13.125 1 71.25 161 VAL B N 1
ATOM 6262 C CA . VAL B 1 161 ? 1.558 -16.188 12.711 1 71.25 161 VAL B CA 1
ATOM 6263 C C . VAL B 1 161 ? 0.51 -16.25 11.602 1 71.25 161 VAL B C 1
ATOM 6265 O O . VAL B 1 161 ? -0.455 -15.484 11.602 1 71.25 161 VAL B O 1
ATOM 6268 N N . THR B 1 162 ? 0.689 -17.172 10.672 1 73 162 THR B N 1
ATOM 6269 C CA . THR B 1 162 ? -0.237 -17.328 9.555 1 73 162 THR B CA 1
ATOM 6270 C C . THR B 1 162 ? -1.587 -17.844 10.047 1 73 162 THR B C 1
ATOM 6272 O O . THR B 1 162 ? -2.635 -17.406 9.562 1 73 162 THR B O 1
ATOM 6275 N N . ALA B 1 163 ? -1.52 -18.75 10.93 1 70 163 ALA B N 1
ATOM 6276 C CA . ALA B 1 163 ? -2.744 -19.359 11.461 1 70 163 ALA B CA 1
ATOM 6277 C C . ALA B 1 163 ? -3.592 -18.312 12.18 1 70 163 ALA B C 1
ATOM 6279 O O . ALA B 1 163 ? -4.816 -18.266 12.023 1 70 163 ALA B O 1
ATOM 6280 N N . VAL B 1 164 ? -3.029 -17.453 12.906 1 64.88 164 VAL B N 1
ATOM 6281 C CA . VAL B 1 164 ? -3.734 -16.406 13.648 1 64.88 164 VAL B CA 1
ATOM 6282 C C . VAL B 1 164 ? -4.438 -15.461 12.672 1 64.88 164 VAL B C 1
ATOM 6284 O O . VAL B 1 164 ? -5.59 -15.086 12.891 1 64.88 164 VAL B O 1
ATOM 6287 N N . TYR B 1 165 ? -3.824 -15.289 11.602 1 63.69 165 TYR B N 1
ATOM 6288 C CA . TYR B 1 165 ? -4.383 -14.375 10.609 1 63.69 165 TYR B CA 1
ATOM 6289 C C . TYR B 1 165 ? -5.504 -15.031 9.82 1 63.69 165 TYR B C 1
ATOM 6291 O O . TYR B 1 165 ? -6.5 -14.391 9.492 1 63.69 165 TYR B O 1
ATOM 6299 N N . THR B 1 166 ? -5.316 -16.25 9.5 1 64.06 166 THR B N 1
ATOM 6300 C CA . THR B 1 166 ? -6.297 -16.953 8.688 1 64.06 166 THR B CA 1
ATOM 6301 C C . THR B 1 166 ? -7.574 -17.219 9.484 1 64.06 166 THR B C 1
ATOM 6303 O O . THR B 1 166 ? -8.68 -17.141 8.938 1 64.06 166 THR B O 1
ATOM 6306 N N . ILE B 1 167 ? -7.41 -17.469 10.672 1 61.53 167 ILE B N 1
ATOM 6307 C CA . ILE B 1 167 ? -8.562 -17.797 11.5 1 61.53 167 ILE B CA 1
ATOM 6308 C C . ILE B 1 167 ? -9.391 -16.547 11.758 1 61.53 167 ILE B C 1
ATOM 6310 O O . ILE B 1 167 ? -10.617 -16.594 11.773 1 61.53 167 ILE B O 1
ATOM 6314 N N . ALA B 1 168 ? -8.742 -15.477 11.789 1 59.06 168 ALA B N 1
ATOM 6315 C CA . ALA B 1 168 ? -9.43 -14.242 12.156 1 59.06 168 ALA B CA 1
ATOM 6316 C C . ALA B 1 168 ? -10.148 -13.641 10.953 1 59.06 168 ALA B C 1
ATOM 6318 O O . ALA B 1 168 ? -11.117 -12.891 11.117 1 59.06 168 ALA B O 1
ATOM 6319 N N . GLY B 1 169 ? -9.688 -14.094 9.75 1 59.41 169 GLY B N 1
ATOM 6320 C CA . GLY B 1 169 ? -10.273 -13.344 8.641 1 59.41 169 GLY B CA 1
ATOM 6321 C C . GLY B 1 169 ? -11.07 -14.211 7.691 1 59.41 169 GLY B C 1
ATOM 6322 O O . GLY B 1 169 ? -10.828 -15.414 7.582 1 59.41 169 GLY B O 1
ATOM 6323 N N . GLY B 1 170 ? -12.352 -13.961 7.324 1 63.22 170 GLY B N 1
ATOM 6324 C CA . GLY B 1 170 ? -13.078 -14.562 6.219 1 63.22 170 GLY B CA 1
ATOM 6325 C C . GLY B 1 170 ? -12.516 -14.188 4.859 1 63.22 170 GLY B C 1
ATOM 6326 O O . GLY B 1 170 ? -11.508 -13.484 4.773 1 63.22 170 GLY B O 1
ATOM 6327 N N . LEU B 1 171 ? -13.023 -14.758 3.77 1 63.19 171 LEU B N 1
ATOM 6328 C CA . LEU B 1 171 ? -12.531 -14.562 2.412 1 63.19 171 LEU B CA 1
ATOM 6329 C C . LEU B 1 171 ? -12.477 -13.078 2.061 1 63.19 171 LEU B C 1
ATOM 6331 O O . LEU B 1 171 ? -11.516 -12.609 1.454 1 63.19 171 LEU B O 1
ATOM 6335 N N . THR B 1 172 ? -13.516 -12.344 2.426 1 65.69 172 THR B N 1
ATOM 6336 C CA . THR B 1 172 ? -13.562 -10.922 2.09 1 65.69 172 THR B CA 1
ATOM 6337 C C . THR B 1 172 ? -12.453 -10.164 2.814 1 65.69 172 THR B C 1
ATOM 6339 O O . THR B 1 172 ? -11.812 -9.289 2.23 1 65.69 172 THR B O 1
ATOM 6342 N N . ALA B 1 173 ? -12.258 -10.562 4.004 1 68.81 173 ALA B N 1
ATOM 6343 C CA . ALA B 1 173 ? -11.18 -9.938 4.762 1 68.81 173 ALA B CA 1
ATOM 6344 C C . ALA B 1 173 ? -9.82 -10.242 4.129 1 68.81 173 ALA B C 1
ATOM 6346 O O . ALA B 1 173 ? -8.953 -9.375 4.062 1 68.81 173 ALA B O 1
ATOM 6347 N N . VAL B 1 174 ? -9.789 -11.375 3.566 1 71.81 174 VAL B N 1
ATOM 6348 C CA . VAL B 1 174 ? -8.531 -11.82 2.979 1 71.81 174 VAL B CA 1
ATOM 6349 C C . VAL B 1 174 ? -8.25 -11.039 1.698 1 71.81 174 VAL B C 1
ATOM 6351 O O . VAL B 1 174 ? -7.105 -10.664 1.426 1 71.81 174 VAL B O 1
ATOM 6354 N N . ILE B 1 175 ? -9.305 -10.734 1.017 1 71.5 175 ILE B N 1
ATOM 6355 C CA . ILE B 1 175 ? -9.117 -10.047 -0.253 1 71.5 175 ILE B CA 1
ATOM 6356 C C . ILE B 1 175 ? -8.609 -8.625 0.004 1 71.5 175 ILE B C 1
ATOM 6358 O O . ILE B 1 175 ? -7.715 -8.141 -0.692 1 71.5 175 ILE B O 1
ATOM 6362 N N . TYR B 1 176 ? -9.078 -8.008 1.01 1 74.31 176 TYR B N 1
ATOM 6363 C CA . TYR B 1 176 ? -8.633 -6.652 1.321 1 74.31 176 TYR B CA 1
ATOM 6364 C C . TYR B 1 176 ? -7.219 -6.656 1.884 1 74.31 176 TYR B C 1
ATOM 6366 O O . TYR B 1 176 ? -6.414 -5.781 1.56 1 74.31 176 TYR B O 1
ATOM 6374 N N . THR B 1 177 ? -6.957 -7.633 2.627 1 79.06 177 THR B N 1
ATOM 6375 C CA . THR B 1 177 ? -5.602 -7.738 3.156 1 79.06 177 THR B CA 1
ATOM 6376 C C . THR B 1 177 ? -4.613 -8.078 2.043 1 79.06 177 THR B C 1
ATOM 6378 O O . THR B 1 177 ? -3.469 -7.617 2.064 1 79.06 177 THR B O 1
ATOM 6381 N N . ASP B 1 178 ? -5.109 -8.828 1.12 1 83.31 178 ASP B N 1
ATOM 6382 C CA . ASP B 1 178 ? -4.27 -9.172 -0.024 1 83.31 178 ASP B CA 1
ATOM 6383 C C . ASP B 1 178 ? -3.883 -7.926 -0.818 1 83.31 178 ASP B C 1
ATOM 6385 O O . ASP B 1 178 ? -2.775 -7.848 -1.355 1 83.31 178 ASP B O 1
ATOM 6389 N N . ALA B 1 179 ? -4.859 -7.09 -0.895 1 82.62 179 ALA B N 1
ATOM 6390 C CA . ALA B 1 179 ? -4.562 -5.859 -1.627 1 82.62 179 ALA B CA 1
ATOM 6391 C C . ALA B 1 179 ? -3.434 -5.082 -0.957 1 82.62 179 ALA B C 1
ATOM 6393 O O . ALA B 1 179 ? -2.521 -4.594 -1.63 1 82.62 179 ALA B O 1
ATOM 6394 N N . LEU B 1 180 ? -3.527 -4.992 0.319 1 82.94 180 LEU B N 1
ATOM 6395 C CA . LEU B 1 180 ? -2.475 -4.316 1.069 1 82.94 180 LEU B CA 1
ATOM 6396 C C . LEU B 1 180 ? -1.151 -5.062 0.945 1 82.94 180 LEU B C 1
ATOM 6398 O O . LEU B 1 180 ? -0.102 -4.445 0.746 1 82.94 180 LEU B O 1
ATOM 6402 N N . GLN B 1 181 ? -1.198 -6.348 1.031 1 85.94 181 GLN B N 1
ATOM 6403 C CA . GLN B 1 181 ? -0 -7.176 0.923 1 85.94 181 GLN B CA 1
ATOM 6404 C C . GLN B 1 181 ? 0.652 -7.02 -0.448 1 85.94 181 GLN B C 1
ATOM 6406 O O . GLN B 1 181 ? 1.879 -7 -0.559 1 85.94 181 GLN B O 1
ATOM 6411 N N . THR B 1 182 ? -0.181 -6.91 -1.404 1 88.38 182 THR B N 1
ATOM 6412 C CA . THR B 1 182 ? 0.337 -6.77 -2.76 1 88.38 182 THR B CA 1
ATOM 6413 C C . THR B 1 182 ? 1.106 -5.457 -2.912 1 88.38 182 THR B C 1
ATOM 6415 O O . THR B 1 182 ? 2.18 -5.43 -3.516 1 88.38 182 THR B O 1
ATOM 6418 N N . VAL B 1 183 ? 0.6 -4.445 -2.348 1 85.62 183 VAL B N 1
ATOM 6419 C CA . VAL B 1 183 ? 1.249 -3.143 -2.451 1 85.62 183 VAL B CA 1
ATOM 6420 C C . VAL B 1 183 ? 2.602 -3.182 -1.742 1 85.62 183 VAL B C 1
ATOM 6422 O O . VAL B 1 183 ? 3.602 -2.695 -2.273 1 85.62 183 VAL B O 1
ATOM 6425 N N . ILE B 1 184 ? 2.605 -3.75 -0.601 1 86.62 184 ILE B N 1
ATOM 6426 C CA . ILE B 1 184 ? 3.832 -3.848 0.181 1 86.62 184 ILE B CA 1
ATOM 6427 C C . ILE B 1 184 ? 4.848 -4.719 -0.558 1 86.62 184 ILE B C 1
ATOM 6429 O O . ILE B 1 184 ? 6.027 -4.371 -0.639 1 86.62 184 ILE B O 1
ATOM 6433 N N . MET B 1 185 ? 4.387 -5.793 -1.087 1 89.94 185 MET B N 1
ATOM 6434 C CA . MET B 1 185 ? 5.254 -6.734 -1.794 1 89.94 185 MET B CA 1
ATOM 6435 C C . MET B 1 185 ? 5.867 -6.086 -3.031 1 89.94 185 MET B C 1
ATOM 6437 O O . MET B 1 185 ? 7.074 -6.176 -3.25 1 89.94 185 MET B O 1
ATOM 6441 N N . VAL B 1 186 ? 5.074 -5.395 -3.783 1 89.12 186 VAL B N 1
ATOM 6442 C CA . VAL B 1 186 ? 5.527 -4.812 -5.039 1 89.12 186 VAL B CA 1
ATOM 6443 C C . VAL B 1 186 ? 6.484 -3.654 -4.754 1 89.12 186 VAL B C 1
ATOM 6445 O O . VAL B 1 186 ? 7.551 -3.557 -5.371 1 89.12 186 VAL B O 1
ATOM 6448 N N . LEU B 1 187 ? 6.133 -2.857 -3.814 1 88.38 187 LEU B N 1
ATOM 6449 C CA . LEU B 1 187 ? 6.98 -1.714 -3.494 1 88.38 187 LEU B CA 1
ATOM 6450 C C . LEU B 1 187 ? 8.312 -2.172 -2.91 1 88.38 187 LEU B C 1
ATOM 6452 O O . LEU B 1 187 ? 9.367 -1.654 -3.279 1 88.38 187 LEU B O 1
ATOM 6456 N N . GLY B 1 188 ? 8.25 -3.092 -1.969 1 90.25 188 GLY B N 1
ATOM 6457 C CA . GLY B 1 188 ? 9.477 -3.621 -1.402 1 90.25 188 GLY B CA 1
ATOM 6458 C C . GLY B 1 188 ? 10.367 -4.297 -2.43 1 90.25 188 GLY B C 1
ATOM 6459 O O . GLY B 1 188 ? 11.586 -4.113 -2.422 1 90.25 188 GLY B O 1
ATOM 6460 N N . ALA B 1 189 ? 9.766 -5.066 -3.289 1 92.81 189 ALA B N 1
ATOM 6461 C CA . ALA B 1 189 ? 10.523 -5.762 -4.328 1 92.81 189 ALA B CA 1
ATOM 6462 C C . ALA B 1 189 ? 11.133 -4.773 -5.312 1 92.81 189 ALA B C 1
ATOM 6464 O O . ALA B 1 189 ? 12.234 -4.996 -5.82 1 92.81 189 ALA B O 1
ATOM 6465 N N . LEU B 1 190 ? 10.438 -3.676 -5.594 1 92.19 190 LEU B N 1
ATOM 6466 C CA . LEU B 1 190 ? 10.969 -2.643 -6.477 1 92.19 190 LEU B CA 1
ATOM 6467 C C . LEU B 1 190 ? 12.195 -1.972 -5.855 1 92.19 190 LEU B C 1
ATOM 6469 O O . LEU B 1 190 ? 13.164 -1.679 -6.551 1 92.19 190 LEU B O 1
ATOM 6473 N N . VAL B 1 191 ? 12.125 -1.757 -4.574 1 92.5 191 VAL B N 1
ATOM 6474 C CA . VAL B 1 191 ? 13.234 -1.12 -3.879 1 92.5 191 VAL B CA 1
ATOM 6475 C C . VAL B 1 191 ? 14.484 -1.987 -4 1 92.5 191 VAL B C 1
ATOM 6477 O O . VAL B 1 191 ? 15.562 -1.493 -4.348 1 92.5 191 VAL B O 1
ATOM 6480 N N . LEU B 1 192 ? 14.344 -3.291 -3.736 1 94.44 192 LEU B N 1
ATOM 6481 C CA . LEU B 1 192 ? 15.477 -4.195 -3.863 1 94.44 192 LEU B CA 1
ATOM 6482 C C . LEU B 1 192 ? 15.984 -4.238 -5.305 1 94.44 192 LEU B C 1
ATOM 6484 O O . LEU B 1 192 ? 17.188 -4.273 -5.543 1 94.44 192 LEU B O 1
ATOM 6488 N N . MET B 1 193 ? 15.047 -4.266 -6.234 1 95.31 193 MET B N 1
ATOM 6489 C CA . MET B 1 193 ? 15.398 -4.328 -7.648 1 95.31 193 MET B CA 1
ATOM 6490 C C . MET B 1 193 ? 16.297 -3.152 -8.039 1 95.31 193 MET B C 1
ATOM 6492 O O . MET B 1 193 ? 17.359 -3.346 -8.633 1 95.31 193 MET B O 1
ATOM 6496 N N . PHE B 1 194 ? 15.953 -1.962 -7.684 1 93.56 194 PHE B N 1
ATOM 6497 C CA . PHE B 1 194 ? 16.688 -0.775 -8.117 1 93.56 194 PHE B CA 1
ATOM 6498 C C . PHE B 1 194 ? 18.031 -0.678 -7.406 1 93.56 194 PHE B C 1
ATOM 6500 O O . PHE B 1 194 ? 19.031 -0.305 -8.016 1 93.56 194 PHE B O 1
ATOM 6507 N N . ILE B 1 195 ? 18.062 -1.028 -6.129 1 93.38 195 ILE B N 1
ATOM 6508 C CA . ILE B 1 195 ? 19.328 -1.017 -5.395 1 93.38 195 ILE B CA 1
ATOM 6509 C C . ILE B 1 195 ? 20.281 -2.051 -5.992 1 93.38 195 ILE B C 1
ATOM 6511 O O . ILE B 1 195 ? 21.484 -1.785 -6.148 1 93.38 195 ILE B O 1
ATOM 6515 N N . SER B 1 196 ? 19.734 -3.219 -6.348 1 96.44 196 SER B N 1
ATOM 6516 C CA . SER B 1 196 ? 20.547 -4.285 -6.93 1 96.44 196 SER B CA 1
ATOM 6517 C C . SER B 1 196 ? 21.094 -3.883 -8.297 1 96.44 196 SER B C 1
ATOM 6519 O O . SER B 1 196 ? 22.266 -4.125 -8.602 1 96.44 196 SER B O 1
ATOM 6521 N N . PHE B 1 197 ? 20.281 -3.279 -9.133 1 95.75 197 PHE B N 1
ATOM 6522 C CA . PHE B 1 197 ? 20.703 -2.863 -10.469 1 95.75 197 PHE B CA 1
ATOM 6523 C C . PHE B 1 197 ? 21.766 -1.778 -10.391 1 95.75 197 PHE B C 1
ATOM 6525 O O . PHE B 1 197 ? 22.688 -1.74 -11.211 1 95.75 197 PHE B O 1
ATOM 6532 N N . GLU B 1 198 ? 21.594 -0.935 -9.445 1 93.06 198 GLU B N 1
ATOM 6533 C CA . GLU B 1 198 ? 22.594 0.11 -9.266 1 93.06 198 GLU B CA 1
ATOM 6534 C C . GLU B 1 198 ? 23.953 -0.485 -8.883 1 93.06 198 GLU B C 1
ATOM 6536 O O . GLU B 1 198 ? 25 0 -9.32 1 93.06 198 GLU B O 1
ATOM 6541 N N . LYS B 1 199 ? 23.938 -1.49 -8.062 1 95 199 LYS B N 1
ATOM 6542 C CA . LYS B 1 199 ? 25.156 -2.113 -7.555 1 95 199 LYS B CA 1
ATOM 6543 C C . LYS B 1 199 ? 25.938 -2.783 -8.68 1 95 199 LYS B C 1
ATOM 6545 O O . LYS B 1 199 ? 27.172 -2.822 -8.648 1 95 199 LYS B O 1
ATOM 6550 N N . VAL B 1 200 ? 25.297 -3.314 -9.719 1 96.81 200 VAL B N 1
ATOM 6551 C CA . VAL B 1 200 ? 25.984 -4.105 -10.742 1 96.81 200 VAL B CA 1
ATOM 6552 C C . VAL B 1 200 ? 26.156 -3.27 -12.008 1 96.81 200 VAL B C 1
ATOM 6554 O O . VAL B 1 200 ? 26.75 -3.73 -12.984 1 96.81 200 VAL B O 1
ATOM 6557 N N . GLY B 1 201 ? 25.688 -2.068 -12.016 1 94.75 201 GLY B N 1
ATOM 6558 C CA . GLY B 1 201 ? 25.812 -1.222 -13.195 1 94.75 201 GLY B CA 1
ATOM 6559 C C . GLY B 1 201 ? 24.688 -1.403 -14.188 1 94.75 201 GLY B C 1
ATOM 6560 O O . GLY B 1 201 ? 24.906 -1.433 -15.398 1 94.75 201 GLY B O 1
ATOM 6561 N N . TRP B 1 202 ? 23.531 -1.729 -13.727 1 93.88 202 TRP B N 1
ATOM 6562 C CA . TRP B 1 202 ? 22.297 -1.832 -14.484 1 93.88 202 TRP B CA 1
ATOM 6563 C C . TRP B 1 202 ? 22.344 -3.018 -15.445 1 93.88 202 TRP B C 1
ATOM 6565 O O . TRP B 1 202 ? 23.094 -3.973 -15.227 1 93.88 202 TRP B O 1
ATOM 6575 N N . TYR B 1 203 ? 21.531 -3.029 -16.5 1 94.19 203 TYR B N 1
ATOM 6576 C CA . TYR B 1 203 ? 21.297 -4.223 -17.312 1 94.19 203 TYR B CA 1
ATOM 6577 C C . TYR B 1 203 ? 22.578 -4.656 -18.016 1 94.19 203 TYR B C 1
ATOM 6579 O O . TYR B 1 203 ? 22.875 -5.852 -18.109 1 94.19 203 TYR B O 1
ATOM 6587 N N . GLU B 1 204 ? 23.359 -3.705 -18.516 1 95.56 204 GLU B N 1
ATOM 6588 C CA . GLU B 1 204 ? 24.625 -4.031 -19.172 1 95.56 204 GLU B CA 1
ATOM 6589 C C . GLU B 1 204 ? 25.625 -4.613 -18.188 1 95.56 204 GLU B C 1
ATOM 6591 O O . GLU B 1 204 ? 26.328 -5.574 -18.5 1 95.56 204 GLU B O 1
ATOM 6596 N N . GLY B 1 205 ? 25.609 -4.102 -16.984 1 97.06 205 GLY B N 1
ATOM 6597 C CA . GLY B 1 205 ? 26.469 -4.637 -15.938 1 97.06 205 GLY B CA 1
ATOM 6598 C C . GLY B 1 205 ? 26.062 -6.027 -15.484 1 97.06 205 GLY B C 1
ATOM 6599 O O . GLY B 1 205 ? 26.922 -6.855 -15.18 1 97.06 205 GLY B O 1
ATOM 6600 N N . LEU B 1 206 ? 24.812 -6.246 -15.477 1 97.69 206 LEU B N 1
ATOM 6601 C CA . LEU B 1 206 ? 24.312 -7.57 -15.109 1 97.69 206 LEU B CA 1
ATOM 6602 C C . LEU B 1 206 ? 24.734 -8.617 -16.141 1 97.69 206 LEU B C 1
ATOM 6604 O O . LEU B 1 206 ? 25.156 -9.711 -15.773 1 97.69 206 LEU B O 1
ATOM 6608 N N . GLN B 1 207 ? 24.609 -8.281 -17.422 1 96.94 207 GLN B N 1
ATOM 6609 C CA . GLN B 1 207 ? 25 -9.211 -18.469 1 96.94 207 GLN B CA 1
ATOM 6610 C C . GLN B 1 207 ? 26.484 -9.562 -18.375 1 96.94 207 GLN B C 1
ATOM 6612 O O . GLN B 1 207 ? 26.875 -10.727 -18.516 1 96.94 207 GLN B O 1
ATOM 6617 N N . GLU B 1 208 ? 27.281 -8.609 -18.062 1 97.06 208 GLU B N 1
ATOM 6618 C CA . GLU B 1 208 ? 28.719 -8.805 -17.984 1 97.06 208 GLU B CA 1
ATOM 6619 C C . GLU B 1 208 ? 29.094 -9.609 -16.75 1 97.06 208 GLU B C 1
ATOM 6621 O O . GLU B 1 208 ? 29.828 -10.602 -16.844 1 97.06 208 GLU B O 1
ATOM 6626 N N . LYS B 1 209 ? 28.594 -9.258 -15.625 1 97.62 209 LYS B N 1
ATOM 6627 C CA . LYS B 1 209 ? 28.984 -9.875 -14.359 1 97.62 209 LYS B CA 1
ATOM 6628 C C . LYS B 1 209 ? 28.391 -11.273 -14.227 1 97.62 209 LYS B C 1
ATOM 6630 O O . LYS B 1 209 ? 29.016 -12.164 -13.648 1 97.62 209 LYS B O 1
ATOM 6635 N N . TYR B 1 210 ? 27.234 -11.445 -14.719 1 97.94 210 TYR B N 1
ATOM 6636 C CA . TYR B 1 210 ? 26.609 -12.758 -14.633 1 97.94 210 TYR B CA 1
ATOM 6637 C C . TYR B 1 210 ? 27.344 -13.773 -15.492 1 97.94 210 TYR B C 1
ATOM 6639 O O . TYR B 1 210 ? 27.516 -14.93 -15.094 1 97.94 210 TYR B O 1
ATOM 6647 N N . SER B 1 211 ? 27.781 -13.344 -16.641 1 96.06 211 SER B N 1
ATOM 6648 C CA . SER B 1 211 ? 28.484 -14.242 -17.547 1 96.06 211 SER B CA 1
ATOM 6649 C C . SER B 1 211 ? 29.828 -14.672 -16.953 1 96.06 211 SER B C 1
ATOM 6651 O O . SER B 1 211 ? 30.359 -15.727 -17.312 1 96.06 211 SER B O 1
ATOM 6653 N N . LYS B 1 212 ? 30.281 -13.891 -15.938 1 95.62 212 LYS B N 1
ATOM 6654 C CA . LYS B 1 212 ? 31.578 -14.18 -15.328 1 95.62 212 LYS B CA 1
ATOM 6655 C C . LYS B 1 212 ? 31.391 -14.719 -13.906 1 95.62 212 LYS B C 1
ATOM 6657 O O . LYS B 1 212 ? 32.375 -14.852 -13.164 1 95.62 212 LYS B O 1
ATOM 6662 N N . ALA B 1 213 ? 30.203 -15.023 -13.594 1 96.69 213 ALA B N 1
ATOM 6663 C CA . ALA B 1 213 ? 29.906 -15.406 -12.219 1 96.69 213 ALA B CA 1
ATOM 6664 C C . ALA B 1 213 ? 30.219 -16.891 -11.984 1 96.69 213 ALA B C 1
ATOM 6666 O O . ALA B 1 213 ? 29.297 -17.703 -11.875 1 96.69 213 ALA B O 1
ATOM 6667 N N . ILE B 1 214 ? 31.5 -17.203 -11.875 1 95.56 214 ILE B N 1
ATOM 6668 C CA . ILE B 1 214 ? 31.984 -18.562 -11.664 1 95.56 214 ILE B CA 1
ATOM 6669 C C . ILE B 1 214 ? 32.531 -18.703 -10.242 1 95.56 214 ILE B C 1
ATOM 6671 O O . ILE B 1 214 ? 33.281 -17.844 -9.773 1 95.56 214 ILE B O 1
ATOM 6675 N N . PRO B 1 215 ? 32 -19.75 -9.555 1 95.06 215 PRO B N 1
ATOM 6676 C CA . PRO B 1 215 ? 32.531 -19.922 -8.195 1 95.06 215 PRO B CA 1
ATOM 6677 C C . PRO B 1 215 ? 34.031 -20.25 -8.188 1 95.06 215 PRO B C 1
ATOM 6679 O O . PRO B 1 215 ? 34.562 -20.781 -9.172 1 95.06 215 PRO B O 1
ATOM 6682 N N . ASN B 1 216 ? 34.688 -20.016 -7.113 1 93.12 216 ASN B N 1
ATOM 6683 C CA . ASN B 1 216 ? 36.125 -20.234 -6.977 1 93.12 216 ASN B CA 1
ATOM 6684 C C . ASN B 1 216 ? 36.469 -21.719 -6.938 1 93.12 216 ASN B C 1
ATOM 6686 O O . ASN B 1 216 ? 37.5 -22.141 -7.457 1 93.12 216 ASN B O 1
ATOM 6690 N N . ILE B 1 217 ? 35.656 -22.453 -6.238 1 92.19 217 ILE B N 1
ATOM 6691 C CA . ILE B 1 217 ? 35.844 -23.906 -6.141 1 92.19 217 ILE B CA 1
ATOM 6692 C C . ILE B 1 217 ? 34.969 -24.609 -7.16 1 92.19 217 ILE B C 1
ATOM 6694 O O . ILE B 1 217 ? 33.719 -24.5 -7.117 1 92.19 217 ILE B O 1
ATOM 6698 N N . THR B 1 218 ? 35.594 -25.297 -8.07 1 91.38 218 THR B N 1
ATOM 6699 C CA . THR B 1 218 ? 34.844 -25.984 -9.125 1 91.38 218 THR B CA 1
ATOM 6700 C C . THR B 1 218 ? 35.156 -27.484 -9.109 1 91.38 218 THR B C 1
ATOM 6702 O O . THR B 1 218 ? 36.031 -27.938 -8.406 1 91.38 218 THR B O 1
ATOM 6705 N N . VAL B 1 219 ? 34.281 -28.234 -9.672 1 88.94 219 VAL B N 1
ATOM 6706 C CA . VAL B 1 219 ? 34.5 -29.656 -9.898 1 88.94 219 VAL B CA 1
ATOM 6707 C C . VAL B 1 219 ? 35.25 -29.859 -11.219 1 88.94 219 VAL B C 1
ATOM 6709 O O . VAL B 1 219 ? 34.781 -29.406 -12.273 1 88.94 219 VAL B O 1
ATOM 6712 N N . PRO B 1 220 ? 36.312 -30.609 -11.18 1 87.19 220 PRO B N 1
ATOM 6713 C CA . PRO B 1 220 ? 37.156 -30.734 -12.375 1 87.19 220 PRO B CA 1
ATOM 6714 C C . PRO B 1 220 ? 36.469 -31.469 -13.508 1 87.19 220 PRO B C 1
ATOM 6716 O O . PRO B 1 220 ? 35.719 -32.406 -13.266 1 87.19 220 PRO B O 1
ATOM 6719 N N . ASN B 1 221 ? 36.688 -31.094 -14.734 1 85.06 221 ASN B N 1
ATOM 6720 C CA . ASN B 1 221 ? 36.25 -31.75 -15.953 1 85.06 221 ASN B CA 1
ATOM 6721 C C . ASN B 1 221 ? 34.719 -31.656 -16.109 1 85.06 221 ASN B C 1
ATOM 6723 O O . ASN B 1 221 ? 34.094 -32.594 -16.609 1 85.06 221 ASN B O 1
ATOM 6727 N N . THR B 1 222 ? 34.188 -30.625 -15.445 1 87.62 222 THR B N 1
ATOM 6728 C CA . THR B 1 222 ? 32.75 -30.406 -15.602 1 87.62 222 THR B CA 1
ATOM 6729 C C . THR B 1 222 ? 32.469 -28.969 -16 1 87.62 222 THR B C 1
ATOM 6731 O O . THR B 1 222 ? 33.344 -28.109 -15.93 1 87.62 222 THR B O 1
ATOM 6734 N N . THR B 1 223 ? 31.281 -28.719 -16.516 1 85.81 223 THR B N 1
ATOM 6735 C CA . THR B 1 223 ? 30.906 -27.375 -16.922 1 85.81 223 THR B CA 1
ATOM 6736 C C . THR B 1 223 ? 29.75 -26.859 -16.078 1 85.81 223 THR B C 1
ATOM 6738 O O . THR B 1 223 ? 29.094 -25.875 -16.422 1 85.81 223 THR B O 1
ATOM 6741 N N . CYS B 1 224 ? 29.547 -27.453 -14.953 1 85.94 224 CYS B N 1
ATOM 6742 C CA . CYS B 1 224 ? 28.391 -27.141 -14.117 1 85.94 224 CYS B CA 1
ATOM 6743 C C . CYS B 1 224 ? 28.562 -25.766 -13.453 1 85.94 224 CYS B C 1
ATOM 6745 O O . CYS B 1 224 ? 27.578 -25.141 -13.062 1 85.94 224 CYS B O 1
ATOM 6747 N N . HIS B 1 225 ? 29.828 -25.297 -13.383 1 89.31 225 HIS B N 1
ATOM 6748 C CA . HIS B 1 225 ? 30.109 -24.031 -12.711 1 89.31 225 HIS B CA 1
ATOM 6749 C C . HIS B 1 225 ? 29.953 -22.844 -13.648 1 89.31 225 HIS B C 1
ATOM 6751 O O . HIS B 1 225 ? 29.875 -21.703 -13.203 1 89.31 225 HIS B O 1
ATOM 6757 N N . LEU B 1 226 ? 29.781 -23.156 -14.906 1 91.25 226 LEU B N 1
ATOM 6758 C CA . LEU B 1 226 ? 29.703 -22.078 -15.891 1 91.25 226 LEU B CA 1
ATOM 6759 C C . LEU B 1 226 ? 28.266 -21.625 -16.094 1 91.25 226 LEU B C 1
ATOM 6761 O O . LEU B 1 226 ? 27.359 -22.453 -16.266 1 91.25 226 LEU B O 1
ATOM 6765 N N . PRO B 1 227 ? 28.047 -20.281 -16.016 1 94.56 227 PRO B N 1
ATOM 6766 C CA . PRO B 1 227 ? 26.719 -19.781 -16.406 1 94.56 227 PRO B CA 1
ATOM 6767 C C . PRO B 1 227 ? 26.375 -20.094 -17.859 1 94.56 227 PRO B C 1
ATOM 6769 O O . PRO B 1 227 ? 27.266 -20.078 -18.719 1 94.56 227 PRO B O 1
ATOM 6772 N N . ARG B 1 228 ? 25.188 -20.312 -18.109 1 93.56 228 ARG B N 1
ATOM 6773 C CA . ARG B 1 228 ? 24.766 -20.641 -19.469 1 93.56 228 ARG B CA 1
ATOM 6774 C C . ARG B 1 228 ? 25.031 -19.469 -20.422 1 93.56 228 ARG B C 1
ATOM 6776 O O . ARG B 1 228 ? 24.859 -18.312 -20.047 1 93.56 228 ARG B O 1
ATOM 6783 N N . GLN B 1 229 ? 25.359 -19.781 -21.641 1 92.25 229 GLN B N 1
ATOM 6784 C CA . GLN B 1 229 ? 25.641 -18.75 -22.641 1 92.25 229 GLN B CA 1
ATOM 6785 C C . GLN B 1 229 ? 24.375 -18.031 -23.078 1 92.25 229 GLN B C 1
ATOM 6787 O O . GLN B 1 229 ? 24.406 -16.859 -23.422 1 92.25 229 GLN B O 1
ATOM 6792 N N . ASP B 1 230 ? 23.266 -18.812 -23.062 1 94.94 230 ASP B N 1
ATOM 6793 C CA . ASP B 1 230 ? 22 -18.234 -23.484 1 94.94 230 ASP B CA 1
ATOM 6794 C C . ASP B 1 230 ? 21.172 -17.781 -22.281 1 94.94 230 ASP B C 1
ATOM 6796 O O . ASP B 1 230 ? 19.938 -17.828 -22.312 1 94.94 230 ASP B O 1
ATOM 6800 N N . ALA B 1 231 ? 21.875 -17.469 -21.203 1 96 231 ALA B N 1
ATOM 6801 C CA . ALA B 1 231 ? 21.203 -17.109 -19.953 1 96 231 ALA B CA 1
ATOM 6802 C C . ALA B 1 231 ? 20.281 -15.906 -20.156 1 96 231 ALA B C 1
ATOM 6804 O O . ALA B 1 231 ? 19.312 -15.734 -19.422 1 96 231 ALA B O 1
ATOM 6805 N N . PHE B 1 232 ? 20.5 -15.039 -21.172 1 96.69 232 PHE B N 1
ATOM 6806 C CA . PHE B 1 232 ? 19.734 -13.805 -21.344 1 96.69 232 PHE B CA 1
ATOM 6807 C C . PHE B 1 232 ? 18.75 -13.945 -22.5 1 96.69 232 PHE B C 1
ATOM 6809 O O . PHE B 1 232 ? 18.203 -12.953 -22.969 1 96.69 232 PHE B O 1
ATOM 6816 N N . HIS B 1 233 ? 18.516 -15.211 -22.906 1 94.62 233 HIS B N 1
ATOM 6817 C CA . HIS B 1 233 ? 17.516 -15.508 -23.922 1 94.62 233 HIS B CA 1
ATOM 6818 C C . HIS B 1 233 ? 16.375 -16.344 -23.344 1 94.62 233 HIS B C 1
ATOM 6820 O O . HIS B 1 233 ? 16.609 -17.375 -22.703 1 94.62 233 HIS B O 1
ATOM 6826 N N . MET B 1 234 ? 15.258 -15.922 -23.625 1 94.56 234 MET B N 1
ATOM 6827 C CA . MET B 1 234 ? 14.078 -16.609 -23.109 1 94.56 234 MET B CA 1
ATOM 6828 C C . MET B 1 234 ? 13.773 -17.859 -23.922 1 94.56 234 MET B C 1
ATOM 6830 O O . MET B 1 234 ? 13.422 -18.906 -23.375 1 94.56 234 MET B O 1
ATOM 6834 N N . MET B 1 235 ? 13.844 -17.734 -25.281 1 95 235 MET B N 1
ATOM 6835 C CA . MET B 1 235 ? 13.586 -18.859 -26.172 1 95 235 MET B CA 1
ATOM 6836 C C . MET B 1 235 ? 14.867 -19.641 -26.438 1 95 235 MET B C 1
ATOM 6838 O O . MET B 1 235 ? 15.68 -19.25 -27.266 1 95 235 MET B O 1
ATOM 6842 N N . ARG B 1 236 ? 14.875 -20.797 -25.781 1 95.88 236 ARG B N 1
ATOM 6843 C CA . ARG B 1 236 ? 16.094 -21.578 -25.859 1 95.88 236 ARG B CA 1
ATOM 6844 C C . ARG B 1 236 ? 15.93 -22.781 -26.781 1 95.88 236 ARG B C 1
ATOM 6846 O O . ARG B 1 236 ? 14.82 -23.062 -27.234 1 95.88 236 ARG B O 1
ATOM 6853 N N . ASP B 1 237 ? 17.016 -23.438 -27.031 1 95.25 237 ASP B N 1
ATOM 6854 C CA . ASP B 1 237 ? 17.031 -24.562 -27.953 1 95.25 237 ASP B CA 1
ATOM 6855 C C . ASP B 1 237 ? 16.094 -25.672 -27.484 1 95.25 237 ASP B C 1
ATOM 6857 O O . ASP B 1 237 ? 16.016 -25.969 -26.297 1 95.25 237 ASP B O 1
ATOM 6861 N N . PRO B 1 238 ? 15.328 -26.297 -28.375 1 94.25 238 PRO B N 1
ATOM 6862 C CA . PRO B 1 238 ? 14.305 -27.281 -28.047 1 94.25 238 PRO B CA 1
ATOM 6863 C C . PRO B 1 238 ? 14.891 -28.562 -27.469 1 94.25 238 PRO B C 1
ATOM 6865 O O . PRO B 1 238 ? 14.195 -29.328 -26.797 1 94.25 238 PRO B O 1
ATOM 6868 N N . ILE B 1 239 ? 16.172 -28.766 -27.703 1 91.19 239 ILE B N 1
ATOM 6869 C CA . ILE B 1 239 ? 16.766 -30.031 -27.281 1 91.19 239 ILE B CA 1
ATOM 6870 C C . ILE B 1 239 ? 17.734 -29.781 -26.125 1 91.19 239 ILE B C 1
ATOM 6872 O O . ILE B 1 239 ? 17.641 -30.438 -25.078 1 91.19 239 ILE B O 1
ATOM 6876 N N . THR B 1 240 ? 18.562 -28.797 -26.203 1 88.38 240 THR B N 1
ATOM 6877 C CA . THR B 1 240 ? 19.641 -28.609 -25.25 1 88.38 240 THR B CA 1
ATOM 6878 C C . THR B 1 240 ? 19.266 -27.594 -24.188 1 88.38 240 THR B C 1
ATOM 6880 O O . THR B 1 240 ? 19.938 -27.484 -23.156 1 88.38 240 THR B O 1
ATOM 6883 N N . GLY B 1 241 ? 18.203 -26.984 -24.422 1 90.06 241 GLY B N 1
ATOM 6884 C CA . GLY B 1 241 ? 17.797 -25.969 -23.453 1 90.06 241 GLY B CA 1
ATOM 6885 C C . GLY B 1 241 ? 17.281 -26.562 -22.156 1 90.06 241 GLY B C 1
ATOM 6886 O O . GLY B 1 241 ? 16.656 -27.609 -22.156 1 90.06 241 GLY B O 1
ATOM 6887 N N . ASP B 1 242 ? 17.609 -25.906 -21.031 1 89.25 242 ASP B N 1
ATOM 6888 C CA . ASP B 1 242 ? 17.062 -26.344 -19.75 1 89.25 242 ASP B CA 1
ATOM 6889 C C . ASP B 1 242 ? 15.555 -26.094 -19.672 1 89.25 242 ASP B C 1
ATOM 6891 O O . ASP B 1 242 ? 14.82 -26.828 -19.031 1 89.25 242 ASP B O 1
ATOM 6895 N N . ILE B 1 243 ? 15.141 -25.016 -20.312 1 94.12 243 ILE B N 1
ATOM 6896 C CA . ILE B 1 243 ? 13.727 -24.734 -20.547 1 94.12 243 ILE B CA 1
ATOM 6897 C C . ILE B 1 243 ? 13.484 -24.531 -22.031 1 94.12 243 ILE B C 1
ATOM 6899 O O . ILE B 1 243 ? 13.531 -23.391 -22.531 1 94.12 243 ILE B O 1
ATOM 6903 N N . PRO B 1 244 ? 13.188 -25.641 -22.688 1 95.75 244 PRO B N 1
ATOM 6904 C CA . PRO B 1 244 ? 13.062 -25.547 -24.156 1 95.75 244 PRO B CA 1
ATOM 6905 C C . PRO B 1 244 ? 11.883 -24.688 -24.594 1 95.75 244 PRO B C 1
ATOM 6907 O O . PRO B 1 244 ? 10.828 -24.703 -23.953 1 95.75 244 PRO B O 1
ATOM 6910 N N . TRP B 1 245 ? 12.016 -23.953 -25.734 1 95.25 245 TRP B N 1
ATOM 6911 C CA . TRP B 1 245 ? 11.047 -22.938 -26.125 1 95.25 245 TRP B CA 1
ATOM 6912 C C . TRP B 1 245 ? 9.695 -23.578 -26.453 1 95.25 245 TRP B C 1
ATOM 6914 O O . TRP B 1 245 ? 8.641 -23 -26.141 1 95.25 245 TRP B O 1
ATOM 6924 N N . PRO B 1 246 ? 9.609 -24.797 -27.078 1 95.38 246 PRO B N 1
ATOM 6925 C CA . PRO B 1 246 ? 8.281 -25.375 -27.281 1 95.38 246 PRO B CA 1
ATOM 6926 C C . PRO B 1 246 ? 7.594 -25.75 -25.969 1 95.38 246 PRO B C 1
ATOM 6928 O O . PRO B 1 246 ? 6.367 -25.641 -25.859 1 95.38 246 PRO B O 1
ATOM 6931 N N . GLY B 1 247 ? 8.43 -26.25 -25.109 1 96.12 247 GLY B N 1
ATOM 6932 C CA . GLY B 1 247 ? 7.887 -26.5 -23.781 1 96.12 247 GLY B CA 1
ATOM 6933 C C . GLY B 1 247 ? 7.395 -25.25 -23.078 1 96.12 247 GLY B C 1
ATOM 6934 O O . GLY B 1 247 ? 6.32 -25.25 -22.484 1 96.12 247 GLY B O 1
ATOM 6935 N N . LEU B 1 248 ? 8.164 -24.188 -23.219 1 95.94 248 LEU B N 1
ATOM 6936 C CA . LEU B 1 248 ? 7.852 -22.906 -22.578 1 95.94 248 LEU B CA 1
ATOM 6937 C C . LEU B 1 248 ? 6.598 -22.281 -23.188 1 95.94 248 LEU B C 1
ATOM 6939 O O . LEU B 1 248 ? 5.836 -21.609 -22.5 1 95.94 248 LEU B O 1
ATOM 6943 N N . THR B 1 249 ? 6.293 -22.516 -24.406 1 94.5 249 THR B N 1
ATOM 6944 C CA . THR B 1 249 ? 5.152 -21.906 -25.078 1 94.5 249 THR B CA 1
ATOM 6945 C C . THR B 1 249 ? 3.918 -22.797 -24.969 1 94.5 249 THR B C 1
ATOM 6947 O O . THR B 1 249 ? 2.865 -22.359 -24.516 1 94.5 249 THR B O 1
ATOM 6950 N N . PHE B 1 250 ? 4.098 -24.109 -25.234 1 95.94 250 PHE B N 1
ATOM 6951 C CA . PHE B 1 250 ? 2.939 -24.984 -25.312 1 95.94 250 PHE B CA 1
ATOM 6952 C C . PHE B 1 250 ? 2.768 -25.766 -24.016 1 95.94 250 PHE B C 1
ATOM 6954 O O . PHE B 1 250 ? 1.653 -25.906 -23.516 1 95.94 250 PHE B O 1
ATOM 6961 N N . GLY B 1 251 ? 3.842 -26.359 -23.594 1 97.12 251 GLY B N 1
ATOM 6962 C CA . GLY B 1 251 ? 3.773 -27.109 -22.344 1 97.12 251 GLY B CA 1
ATOM 6963 C C . GLY B 1 251 ? 3.352 -26.266 -21.156 1 97.12 251 GLY B C 1
ATOM 6964 O O . GLY B 1 251 ? 2.49 -26.672 -20.375 1 97.12 251 GLY B O 1
ATOM 6965 N N . LEU B 1 252 ? 3.945 -25.141 -21.078 1 97.44 252 LEU B N 1
ATOM 6966 C CA . LEU B 1 252 ? 3.646 -24.234 -19.969 1 97.44 252 LEU B CA 1
ATOM 6967 C C . LEU B 1 252 ? 2.211 -23.719 -20.062 1 97.44 252 LEU B C 1
ATOM 6969 O O . LEU B 1 252 ? 1.566 -23.484 -19.031 1 97.44 252 LEU B O 1
ATOM 6973 N N . SER B 1 253 ? 1.691 -23.547 -21.234 1 97.88 253 SER B N 1
ATOM 6974 C CA . SER B 1 253 ? 0.316 -23.078 -21.391 1 97.88 253 SER B CA 1
ATOM 6975 C C . SER B 1 253 ? -0.672 -24.062 -20.766 1 97.88 253 SER B C 1
ATOM 6977 O O . SER B 1 253 ? -1.7 -23.656 -20.219 1 97.88 253 SER B O 1
ATOM 6979 N N . VAL B 1 254 ? -0.336 -25.328 -20.859 1 97.94 254 VAL B N 1
ATOM 6980 C CA . VAL B 1 254 ? -1.172 -26.359 -20.25 1 97.94 254 VAL B CA 1
ATOM 6981 C C . VAL B 1 254 ? -1.166 -26.188 -18.734 1 97.94 254 VAL B C 1
ATOM 6983 O O . VAL B 1 254 ? -2.219 -26.234 -18.094 1 97.94 254 VAL B O 1
ATOM 6986 N N . LEU B 1 255 ? -0.025 -25.984 -18.234 1 97.81 255 LEU B N 1
ATOM 6987 C CA . LEU B 1 255 ? 0.113 -25.797 -16.797 1 97.81 255 LEU B CA 1
ATOM 6988 C C . LEU B 1 255 ? -0.538 -24.484 -16.359 1 97.81 255 LEU B C 1
ATOM 6990 O O . LEU B 1 255 ? -1.194 -24.438 -15.312 1 97.81 255 LEU B O 1
ATOM 6994 N N . ALA B 1 256 ? -0.353 -23.484 -17.125 1 97.62 256 ALA B N 1
ATOM 6995 C CA . ALA B 1 256 ? -0.894 -22.156 -16.797 1 97.62 256 ALA B CA 1
ATOM 6996 C C . ALA B 1 256 ? -2.42 -22.188 -16.797 1 97.62 256 ALA B C 1
ATOM 6998 O O . ALA B 1 256 ? -3.053 -21.562 -15.945 1 97.62 256 ALA B O 1
ATOM 6999 N N . LEU B 1 257 ? -2.963 -22.828 -17.703 1 97.94 257 LEU B N 1
ATOM 7000 C CA . LEU B 1 257 ? -4.418 -22.922 -17.766 1 97.94 257 LEU B CA 1
ATOM 7001 C C . LEU B 1 257 ? -4.965 -23.656 -16.531 1 97.94 257 LEU B C 1
ATOM 7003 O O . LEU B 1 257 ? -6.043 -23.312 -16.047 1 97.94 257 LEU B O 1
ATOM 7007 N N . TRP B 1 258 ? -4.285 -24.609 -16.172 1 97.44 258 TRP B N 1
ATOM 7008 C CA . TRP B 1 258 ? -4.703 -25.281 -14.945 1 97.44 258 TRP B CA 1
ATOM 7009 C C . TRP B 1 258 ? -4.625 -24.328 -13.758 1 97.44 258 TRP B C 1
ATOM 7011 O O . TRP B 1 258 ? -5.578 -24.203 -12.984 1 97.44 258 TRP B O 1
ATOM 7021 N N . CYS B 1 259 ? -3.566 -23.641 -13.602 1 95.69 259 CYS B N 1
ATOM 7022 C CA . CYS B 1 259 ? -3.281 -22.797 -12.445 1 95.69 259 CYS B CA 1
ATOM 7023 C C . CYS B 1 259 ? -4.242 -21.609 -12.391 1 95.69 259 CYS B C 1
ATOM 7025 O O . CYS B 1 259 ? -4.742 -21.266 -11.32 1 95.69 259 CYS B O 1
ATOM 7027 N N . TRP B 1 260 ? -4.57 -21.031 -13.508 1 97.25 260 TRP B N 1
ATOM 7028 C CA . TRP B 1 260 ? -5.289 -19.766 -13.508 1 97.25 260 TRP B CA 1
ATOM 7029 C C . TRP B 1 260 ? -6.77 -19.984 -13.812 1 97.25 260 TRP B C 1
ATOM 7031 O O . TRP B 1 260 ? -7.617 -19.203 -13.383 1 97.25 260 TRP B O 1
ATOM 7041 N N . CYS B 1 261 ? -7.078 -21.078 -14.484 1 97.38 261 CYS B N 1
ATOM 7042 C CA . CYS B 1 261 ? -8.453 -21.188 -14.969 1 97.38 261 CYS B CA 1
ATOM 7043 C C . CYS B 1 261 ? -9.188 -22.328 -14.273 1 97.38 261 CYS B C 1
ATOM 7045 O O . CYS B 1 261 ? -10.414 -22.375 -14.281 1 97.38 261 CYS B O 1
ATOM 7047 N N . THR B 1 262 ? -8.461 -23.234 -13.688 1 96.62 262 THR B N 1
ATOM 7048 C CA . THR B 1 262 ? -9.172 -24.391 -13.156 1 96.62 262 THR B CA 1
ATOM 7049 C C . THR B 1 262 ? -8.883 -24.562 -11.664 1 96.62 262 THR B C 1
ATOM 7051 O O . THR B 1 262 ? -9.594 -25.297 -10.969 1 96.62 262 THR B O 1
ATOM 7054 N N . ASP B 1 263 ? -7.895 -23.953 -11.203 1 95.5 263 ASP B N 1
ATOM 7055 C CA . ASP B 1 263 ? -7.516 -24.047 -9.797 1 95.5 263 ASP B CA 1
ATOM 7056 C C . ASP B 1 263 ? -8.469 -23.25 -8.906 1 95.5 263 ASP B C 1
ATOM 7058 O O . ASP B 1 263 ? -8.742 -22.078 -9.18 1 95.5 263 ASP B O 1
ATOM 7062 N N . GLN B 1 264 ? -8.898 -23.891 -7.812 1 92.94 264 GLN B N 1
ATOM 7063 C CA . GLN B 1 264 ? -9.859 -23.297 -6.891 1 92.94 264 GLN B CA 1
ATOM 7064 C C . GLN B 1 264 ? -9.289 -22.047 -6.242 1 92.94 264 GLN B C 1
ATOM 7066 O O . GLN B 1 264 ? -10.023 -21.078 -5.992 1 92.94 264 GLN B O 1
ATOM 7071 N N . VAL B 1 265 ? -8.055 -22.031 -5.965 1 91.5 265 VAL B N 1
ATOM 7072 C CA . VAL B 1 265 ? -7.402 -20.938 -5.258 1 91.5 265 VAL B CA 1
ATOM 7073 C C . VAL B 1 265 ? -7.566 -19.641 -6.055 1 91.5 265 VAL B C 1
ATOM 7075 O O . VAL B 1 265 ? -7.848 -18.578 -5.484 1 91.5 265 VAL B O 1
ATOM 7078 N N . ILE B 1 266 ? -7.438 -19.703 -7.348 1 93.44 266 ILE B N 1
ATOM 7079 C CA . ILE B 1 266 ? -7.457 -18.531 -8.203 1 93.44 266 ILE B CA 1
ATOM 7080 C C . ILE B 1 266 ? -8.891 -18.234 -8.648 1 93.44 266 ILE B C 1
ATOM 7082 O O . ILE B 1 266 ? -9.359 -17.094 -8.531 1 93.44 266 ILE B O 1
ATOM 7086 N N . VAL B 1 267 ? -9.586 -19.234 -9.078 1 94.62 267 VAL B N 1
ATOM 7087 C CA . VAL B 1 267 ? -10.906 -19.047 -9.672 1 94.62 267 VAL B CA 1
ATOM 7088 C C . VAL B 1 267 ? -11.891 -18.547 -8.617 1 94.62 267 VAL B C 1
ATOM 7090 O O . VAL B 1 267 ? -12.766 -17.734 -8.914 1 94.62 267 VAL B O 1
ATOM 7093 N N . GLN B 1 268 ? -11.719 -19.062 -7.477 1 90.88 268 GLN B N 1
ATOM 7094 C CA . GLN B 1 268 ? -12.602 -18.625 -6.395 1 90.88 268 GLN B CA 1
ATOM 7095 C C . GLN B 1 268 ? -12.531 -17.125 -6.188 1 90.88 268 GLN B C 1
ATOM 7097 O O . GLN B 1 268 ? -13.531 -16.484 -5.871 1 90.88 268 GLN B O 1
ATOM 7102 N N . ARG B 1 269 ? -11.477 -16.578 -6.344 1 90 269 ARG B N 1
ATOM 7103 C CA . ARG B 1 269 ? -11.297 -15.141 -6.188 1 90 269 ARG B CA 1
ATOM 7104 C C . ARG B 1 269 ? -11.961 -14.383 -7.332 1 90 269 ARG B C 1
ATOM 7106 O O . ARG B 1 269 ? -12.57 -13.336 -7.113 1 90 269 ARG B O 1
ATOM 7113 N N . SER B 1 270 ? -11.828 -14.875 -8.461 1 92.19 270 SER B N 1
ATOM 7114 C CA . SER B 1 270 ? -12.461 -14.242 -9.609 1 92.19 270 SER B CA 1
ATOM 7115 C C . SER B 1 270 ? -13.984 -14.297 -9.508 1 92.19 270 SER B C 1
ATOM 7117 O O . SER B 1 270 ? -14.672 -13.367 -9.93 1 92.19 270 SER B O 1
ATOM 7119 N N . LEU B 1 271 ? -14.469 -15.352 -8.93 1 91.69 271 LEU B N 1
ATOM 7120 C CA . LEU B 1 271 ? -15.914 -15.531 -8.805 1 91.69 271 LEU B CA 1
ATOM 7121 C C . LEU B 1 271 ? -16.469 -14.641 -7.695 1 91.69 271 LEU B C 1
ATOM 7123 O O . LEU B 1 271 ? -17.688 -14.445 -7.613 1 91.69 271 LEU B O 1
ATOM 7127 N N . SER B 1 272 ? -15.648 -14.133 -6.91 1 86 272 SER B N 1
ATOM 7128 C CA . SER B 1 272 ? -16.094 -13.242 -5.848 1 86 272 SER B CA 1
ATOM 7129 C C . SER B 1 272 ? -16.281 -11.82 -6.367 1 86 272 SER B C 1
ATOM 7131 O O . SER B 1 272 ? -16.703 -10.93 -5.617 1 86 272 SER B O 1
ATOM 7133 N N . ALA B 1 273 ? -16.062 -11.594 -7.625 1 87.88 273 ALA B N 1
ATOM 7134 C CA . ALA B 1 273 ? -16.234 -10.281 -8.242 1 87.88 273 ALA B CA 1
ATOM 7135 C C . ALA B 1 273 ? -17.703 -9.883 -8.273 1 87.88 273 ALA B C 1
ATOM 7137 O O . ALA B 1 273 ? -18.594 -10.75 -8.289 1 87.88 273 ALA B O 1
ATOM 7138 N N . LYS B 1 274 ? -18 -8.609 -8.352 1 85.75 274 LYS B N 1
ATOM 7139 C CA . LYS B 1 274 ? -19.359 -8.078 -8.344 1 85.75 274 LYS B CA 1
ATOM 7140 C C . LYS B 1 274 ? -20.031 -8.273 -9.703 1 85.75 274 LYS B C 1
ATOM 7142 O O . LYS B 1 274 ? -21.266 -8.328 -9.789 1 85.75 274 LYS B O 1
ATOM 7147 N N . SER B 1 275 ? -19.297 -8.219 -10.719 1 90.38 275 SER B N 1
ATOM 7148 C CA . SER B 1 275 ? -19.781 -8.367 -12.086 1 90.38 275 SER B CA 1
ATOM 7149 C C . SER B 1 275 ? -18.734 -9.008 -12.984 1 90.38 275 SER B C 1
ATOM 7151 O O . SER B 1 275 ? -17.578 -9.18 -12.578 1 90.38 275 SER B O 1
ATOM 7153 N N . LEU B 1 276 ? -19.234 -9.375 -14.141 1 94 276 LEU B N 1
ATOM 7154 C CA . LEU B 1 276 ? -18.312 -9.984 -15.086 1 94 276 LEU B CA 1
ATOM 7155 C C . LEU B 1 276 ? -17.219 -8.992 -15.492 1 94 276 LEU B C 1
ATOM 7157 O O . LEU B 1 276 ? -16.047 -9.359 -15.609 1 94 276 LEU B O 1
ATOM 7161 N N . SER B 1 277 ? -17.578 -7.734 -15.68 1 93.06 277 SER B N 1
ATOM 7162 C CA . SER B 1 277 ? -16.594 -6.715 -16.031 1 93.06 277 SER B CA 1
ATOM 7163 C C . SER B 1 277 ? -15.586 -6.512 -14.898 1 93.06 277 SER B C 1
ATOM 7165 O O . SER B 1 277 ? -14.406 -6.266 -15.156 1 93.06 277 SER B O 1
ATOM 7167 N N . HIS B 1 278 ? -16.094 -6.598 -13.742 1 91.81 278 HIS B N 1
ATOM 7168 C CA . HIS B 1 278 ? -15.211 -6.504 -12.586 1 91.81 278 HIS B CA 1
ATOM 7169 C C . HIS B 1 278 ? -14.227 -7.668 -12.547 1 91.81 278 HIS B C 1
ATOM 7171 O O . HIS B 1 278 ? -13.055 -7.488 -12.203 1 91.81 278 HIS B O 1
ATOM 7177 N N . ALA B 1 279 ? -14.688 -8.805 -12.883 1 94.38 279 ALA B N 1
ATOM 7178 C CA . ALA B 1 279 ? -13.82 -9.984 -12.938 1 94.38 279 ALA B CA 1
ATOM 7179 C C . ALA B 1 279 ? -12.789 -9.852 -14.055 1 94.38 279 ALA B C 1
ATOM 7181 O O . ALA B 1 279 ? -11.617 -10.188 -13.867 1 94.38 279 ALA B O 1
ATOM 7182 N N . LYS B 1 280 ? -13.25 -9.367 -15.195 1 96.31 280 LYS B N 1
ATOM 7183 C CA . LYS B 1 280 ? -12.336 -9.133 -16.312 1 96.31 280 LYS B CA 1
ATOM 7184 C C . LYS B 1 280 ? -11.273 -8.102 -15.938 1 96.31 280 LYS B C 1
ATOM 7186 O O . LYS B 1 280 ? -10.094 -8.266 -16.281 1 96.31 280 LYS B O 1
ATOM 7191 N N . GLY B 1 281 ? -11.75 -7.066 -15.281 1 94.06 281 GLY B N 1
ATOM 7192 C CA . GLY B 1 281 ? -10.805 -6.07 -14.805 1 94.06 281 GLY B CA 1
ATOM 7193 C C . GLY B 1 281 ? -9.766 -6.641 -13.852 1 94.06 281 GLY B C 1
ATOM 7194 O O . GLY B 1 281 ? -8.602 -6.242 -13.883 1 94.06 281 GLY B O 1
ATOM 7195 N N . GLY B 1 282 ? -10.219 -7.512 -12.992 1 93.62 282 GLY B N 1
ATOM 7196 C CA . GLY B 1 282 ? -9.297 -8.195 -12.102 1 93.62 282 GLY B CA 1
ATOM 7197 C C . GLY B 1 282 ? -8.25 -9.008 -12.836 1 93.62 282 GLY B C 1
ATOM 7198 O O . GLY B 1 282 ? -7.07 -9 -12.469 1 93.62 282 GLY B O 1
ATOM 7199 N N . SER B 1 283 ? -8.656 -9.656 -13.836 1 96.56 283 SER B N 1
ATOM 7200 C CA . SER B 1 283 ? -7.734 -10.453 -14.641 1 96.56 283 SER B CA 1
ATOM 7201 C C . SER B 1 283 ? -6.719 -9.578 -15.359 1 96.56 283 SER B C 1
ATOM 7203 O O . SER B 1 283 ? -5.543 -9.93 -15.469 1 96.56 283 SER B O 1
ATOM 7205 N N . VAL B 1 284 ? -7.184 -8.453 -15.844 1 95.25 284 VAL B N 1
ATOM 7206 C CA . VAL B 1 284 ? -6.301 -7.527 -16.547 1 95.25 284 VAL B CA 1
ATOM 7207 C C . VAL B 1 284 ? -5.27 -6.957 -15.578 1 95.25 284 VAL B C 1
ATOM 7209 O O . VAL B 1 284 ? -4.07 -6.941 -15.875 1 95.25 284 VAL B O 1
ATOM 7212 N N . LEU B 1 285 ? -5.738 -6.527 -14.453 1 92.62 285 LEU B N 1
ATOM 7213 C CA . LEU B 1 285 ? -4.816 -5.996 -13.461 1 92.62 285 LEU B CA 1
ATOM 7214 C C . LEU B 1 285 ? -3.838 -7.07 -13 1 92.62 285 LEU B C 1
ATOM 7216 O O . LEU B 1 285 ? -2.645 -6.801 -12.836 1 92.62 285 LEU B O 1
ATOM 7220 N N . GLY B 1 286 ? -4.383 -8.211 -12.766 1 93.06 286 GLY B N 1
ATOM 7221 C CA . GLY B 1 286 ? -3.504 -9.32 -12.43 1 93.06 286 GLY B CA 1
ATOM 7222 C C . GLY B 1 286 ? -2.451 -9.586 -13.492 1 93.06 286 GLY B C 1
ATOM 7223 O O . GLY B 1 286 ? -1.301 -9.891 -13.172 1 93.06 286 GLY B O 1
ATOM 7224 N N . GLY B 1 287 ? -2.873 -9.453 -14.719 1 95 287 GLY B N 1
ATOM 7225 C CA . GLY B 1 287 ? -1.942 -9.633 -15.828 1 95 287 GLY B CA 1
ATOM 7226 C C . GLY B 1 287 ? -0.831 -8.602 -15.844 1 95 287 GLY B C 1
ATOM 7227 O O . GLY B 1 287 ? 0.329 -8.93 -16.094 1 95 287 GLY B O 1
ATOM 7228 N N . TYR B 1 288 ? -1.152 -7.348 -15.609 1 92.88 288 TYR B N 1
ATOM 7229 C CA . TYR B 1 288 ? -0.136 -6.305 -15.531 1 92.88 288 TYR B CA 1
ATOM 7230 C C . TYR B 1 288 ? 0.846 -6.582 -14.398 1 92.88 288 TYR B C 1
ATOM 7232 O O . TYR B 1 288 ? 2.057 -6.422 -14.57 1 92.88 288 TYR B O 1
ATOM 7240 N N . LEU B 1 289 ? 0.334 -6.973 -13.312 1 92.12 289 LEU B N 1
ATOM 7241 C CA . LEU B 1 289 ? 1.172 -7.219 -12.141 1 92.12 289 LEU B CA 1
ATOM 7242 C C . LEU B 1 289 ? 2.086 -8.414 -12.375 1 92.12 289 LEU B C 1
ATOM 7244 O O . LEU B 1 289 ? 3.207 -8.453 -11.859 1 92.12 289 LEU B O 1
ATOM 7248 N N . LYS B 1 290 ? 1.646 -9.344 -13.156 1 94.88 290 LYS B N 1
ATOM 7249 C CA . LYS B 1 290 ? 2.414 -10.562 -13.398 1 94.88 290 LYS B CA 1
ATOM 7250 C C . LYS B 1 290 ? 3.57 -10.305 -14.359 1 94.88 290 LYS B C 1
ATOM 7252 O O . LYS B 1 290 ? 4.453 -11.148 -14.523 1 94.88 290 LYS B O 1
ATOM 7257 N N . ILE B 1 291 ? 3.672 -9.18 -14.93 1 93.94 291 ILE B N 1
ATOM 7258 C CA . ILE B 1 291 ? 4.789 -8.805 -15.789 1 93.94 291 ILE B CA 1
ATOM 7259 C C . ILE B 1 291 ? 6.008 -8.461 -14.93 1 93.94 291 ILE B C 1
ATOM 7261 O O . ILE B 1 291 ? 7.145 -8.727 -15.328 1 93.94 291 ILE B O 1
ATOM 7265 N N . PHE B 1 292 ? 5.875 -8.078 -13.727 1 92.44 292 PHE B N 1
ATOM 7266 C CA . PHE B 1 292 ? 6.906 -7.414 -12.945 1 92.44 292 PHE B CA 1
ATOM 7267 C C . PHE B 1 292 ? 7.84 -8.43 -12.297 1 92.44 292 PHE B C 1
ATOM 7269 O O . PHE B 1 292 ? 9.031 -8.156 -12.117 1 92.44 292 PHE B O 1
ATOM 7276 N N . PRO B 1 293 ? 7.395 -9.625 -11.984 1 95.62 293 PRO B N 1
ATOM 7277 C CA . PRO B 1 293 ? 8.281 -10.562 -11.289 1 95.62 293 PRO B CA 1
ATOM 7278 C C . PRO B 1 293 ? 9.539 -10.883 -12.094 1 95.62 293 PRO B C 1
ATOM 7280 O O . PRO B 1 293 ? 10.586 -11.203 -11.516 1 95.62 293 PRO B O 1
ATOM 7283 N N . MET B 1 294 ? 9.508 -10.773 -13.438 1 96.31 294 MET B N 1
ATOM 7284 C CA . MET B 1 294 ? 10.703 -10.922 -14.258 1 96.31 294 MET B CA 1
ATOM 7285 C C . MET B 1 294 ? 11.781 -9.93 -13.828 1 96.31 294 MET B C 1
ATOM 7287 O O . MET B 1 294 ? 12.961 -10.281 -13.734 1 96.31 294 MET B O 1
ATOM 7291 N N . PHE B 1 295 ? 11.391 -8.805 -13.445 1 95.12 295 PHE B N 1
ATOM 7292 C CA . PHE B 1 295 ? 12.32 -7.715 -13.18 1 95.12 295 PHE B CA 1
ATOM 7293 C C . PHE B 1 295 ? 12.672 -7.652 -11.695 1 95.12 295 PHE B C 1
ATOM 7295 O O . PHE B 1 295 ? 13.828 -7.406 -11.336 1 95.12 295 PHE B O 1
ATOM 7302 N N . PHE B 1 296 ? 11.703 -7.934 -10.828 1 94.62 296 PHE B N 1
ATOM 7303 C CA . PHE B 1 296 ? 12.047 -7.664 -9.438 1 94.62 296 PHE B CA 1
ATOM 7304 C C . PHE B 1 296 ? 12.25 -8.961 -8.664 1 94.62 296 PHE B C 1
ATOM 7306 O O . PHE B 1 296 ? 12.5 -8.938 -7.457 1 94.62 296 PHE B O 1
ATOM 7313 N N . ILE B 1 297 ? 12.148 -10.148 -9.352 1 96.75 297 ILE B N 1
ATOM 7314 C CA . ILE B 1 297 ? 12.461 -11.406 -8.688 1 96.75 297 ILE B CA 1
ATOM 7315 C C . ILE B 1 297 ? 13.555 -12.141 -9.461 1 96.75 297 ILE B C 1
ATOM 7317 O O . ILE B 1 297 ? 14.641 -12.383 -8.93 1 96.75 297 ILE B O 1
ATOM 7321 N N . VAL B 1 298 ? 13.391 -12.367 -10.75 1 97.62 298 VAL B N 1
ATOM 7322 C CA . VAL B 1 298 ? 14.297 -13.18 -11.547 1 97.62 298 VAL B CA 1
ATOM 7323 C C . VAL B 1 298 ? 15.641 -12.469 -11.695 1 97.62 298 VAL B C 1
ATOM 7325 O O . VAL B 1 298 ? 16.688 -13.047 -11.414 1 97.62 298 VAL B O 1
ATOM 7328 N N . MET B 1 299 ? 15.586 -11.258 -12.117 1 97.94 299 MET B N 1
ATOM 7329 C CA . MET B 1 299 ? 16.828 -10.539 -12.383 1 97.94 299 MET B CA 1
ATOM 7330 C C . MET B 1 299 ? 17.594 -10.281 -11.094 1 97.94 299 MET B C 1
ATOM 7332 O O . MET B 1 299 ? 18.828 -10.414 -11.055 1 97.94 299 MET B O 1
ATOM 7336 N N . PRO B 1 300 ? 16.906 -9.938 -10.031 1 97.69 300 PRO B N 1
ATOM 7337 C CA . PRO B 1 300 ? 17.641 -9.859 -8.766 1 97.69 300 PRO B CA 1
ATOM 7338 C C . PRO B 1 300 ? 18.25 -11.195 -8.359 1 97.69 300 PRO B C 1
ATOM 7340 O O . PRO B 1 300 ? 19.312 -11.227 -7.734 1 97.69 300 PRO B O 1
ATOM 7343 N N . GLY B 1 301 ? 17.578 -12.289 -8.633 1 97.88 301 GLY B N 1
ATOM 7344 C CA . GLY B 1 301 ? 18.203 -13.586 -8.445 1 97.88 301 GLY B CA 1
ATOM 7345 C C . GLY B 1 301 ? 19.5 -13.742 -9.234 1 97.88 301 GLY B C 1
ATOM 7346 O O . GLY B 1 301 ? 20.5 -14.234 -8.703 1 97.88 301 GLY B O 1
ATOM 7347 N N . MET B 1 302 ? 19.5 -13.305 -10.438 1 98.19 302 MET B N 1
ATOM 7348 C CA . MET B 1 302 ? 20.688 -13.344 -11.289 1 98.19 302 MET B CA 1
ATOM 7349 C C . MET B 1 302 ? 21.781 -12.43 -10.742 1 98.19 302 MET B C 1
ATOM 7351 O O . MET B 1 302 ? 22.953 -12.781 -10.773 1 98.19 302 MET B O 1
ATOM 7355 N N . ILE B 1 303 ? 21.359 -11.305 -10.25 1 98.5 303 ILE B N 1
ATOM 7356 C CA . ILE B 1 303 ? 22.312 -10.352 -9.688 1 98.5 303 ILE B CA 1
ATOM 7357 C C . ILE B 1 303 ? 22.969 -10.953 -8.445 1 98.5 303 ILE B C 1
ATOM 7359 O O . ILE B 1 303 ? 24.156 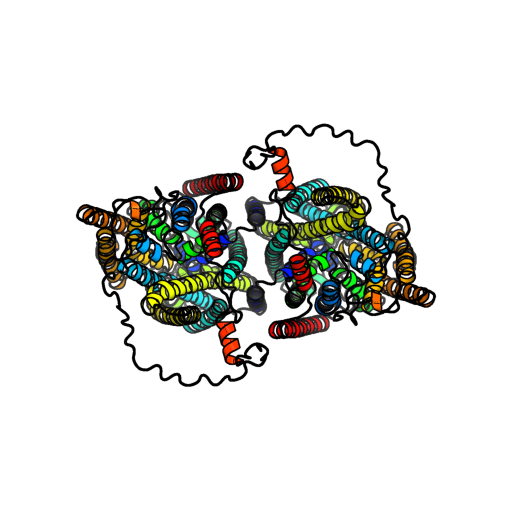-10.75 -8.211 1 98.5 303 ILE B O 1
ATOM 7363 N N . SER B 1 304 ? 22.219 -11.672 -7.676 1 98.06 304 SER B N 1
ATOM 7364 C CA . SER B 1 304 ? 22.766 -12.32 -6.484 1 98.06 304 SER B CA 1
ATOM 7365 C C . SER B 1 304 ? 23.875 -13.297 -6.852 1 98.06 304 SER B C 1
ATOM 7367 O O . SER B 1 304 ? 24.906 -13.352 -6.18 1 98.06 304 SER B O 1
ATOM 7369 N N . ARG B 1 305 ? 23.703 -14.062 -7.871 1 97.88 305 ARG B N 1
ATOM 7370 C CA . ARG B 1 305 ? 24.75 -14.969 -8.328 1 97.88 305 ARG B CA 1
ATOM 7371 C C . ARG B 1 305 ? 25.969 -14.195 -8.828 1 97.88 305 ARG B C 1
ATOM 7373 O O . ARG B 1 305 ? 27.109 -14.617 -8.617 1 97.88 305 ARG B O 1
ATOM 7380 N N . ALA B 1 306 ? 25.719 -13.125 -9.508 1 97.94 306 ALA B N 1
ATOM 7381 C CA . ALA B 1 306 ? 26.797 -12.305 -10.039 1 97.94 306 ALA B CA 1
ATOM 7382 C C . ALA B 1 306 ? 27.656 -11.727 -8.914 1 97.94 306 ALA B C 1
ATOM 7384 O O . ALA B 1 306 ? 28.875 -11.625 -9.039 1 97.94 306 ALA B O 1
ATOM 7385 N N . LEU B 1 307 ? 27.047 -11.398 -7.836 1 97.5 307 LEU B N 1
ATOM 7386 C CA . LEU B 1 307 ? 27.75 -10.742 -6.738 1 97.5 307 LEU B CA 1
ATOM 7387 C C . LEU B 1 307 ? 28.328 -11.773 -5.777 1 97.5 307 LEU B C 1
ATOM 7389 O O . LEU B 1 307 ? 29.359 -11.531 -5.156 1 97.5 307 LEU B O 1
ATOM 7393 N N . PHE B 1 308 ? 27.609 -12.938 -5.703 1 97.12 308 PHE B N 1
ATOM 7394 C CA . PHE B 1 308 ? 28.031 -13.953 -4.742 1 97.12 308 PHE B CA 1
ATOM 7395 C C . PHE B 1 308 ? 28.125 -15.32 -5.406 1 97.12 308 PHE B C 1
ATOM 7397 O O . PHE B 1 308 ? 27.484 -16.281 -4.965 1 97.12 308 PHE B O 1
ATOM 7404 N N . PRO B 1 309 ? 28.969 -15.445 -6.352 1 96.81 309 PRO B N 1
ATOM 7405 C CA . PRO B 1 309 ? 29.047 -16.688 -7.121 1 96.81 309 PRO B CA 1
ATOM 7406 C C . PRO B 1 309 ? 29.5 -17.875 -6.281 1 96.81 309 PRO B C 1
ATOM 7408 O O . PRO B 1 309 ? 29.109 -19.016 -6.547 1 96.81 309 PRO B O 1
ATOM 7411 N N . ASP B 1 310 ? 30.234 -17.688 -5.211 1 95.62 310 ASP B N 1
ATOM 7412 C CA . ASP B 1 310 ? 30.797 -18.766 -4.414 1 95.62 310 ASP B CA 1
ATOM 7413 C C . ASP B 1 310 ? 29.719 -19.438 -3.559 1 95.62 310 ASP B C 1
ATOM 7415 O O . ASP B 1 310 ? 29.797 -20.625 -3.26 1 95.62 310 ASP B O 1
ATOM 7419 N N . GLU B 1 311 ? 28.766 -18.688 -3.199 1 94.75 311 GLU B N 1
ATOM 7420 C CA . GLU B 1 311 ? 27.703 -19.219 -2.355 1 94.75 311 GLU B CA 1
ATOM 7421 C C . GLU B 1 311 ? 26.484 -19.594 -3.182 1 94.75 311 GLU B C 1
ATOM 7423 O O . GLU B 1 311 ? 25.984 -20.719 -3.098 1 94.75 311 GLU B O 1
ATOM 7428 N N . VAL B 1 312 ? 26.062 -18.703 -4.02 1 95.31 312 VAL B N 1
ATOM 7429 C CA . VAL B 1 312 ? 24.844 -18.875 -4.785 1 95.31 312 VAL B CA 1
ATOM 7430 C C . VAL B 1 312 ? 25.094 -19.812 -5.969 1 95.31 312 VAL B C 1
ATOM 7432 O O . VAL B 1 312 ? 24.219 -20.578 -6.371 1 95.31 312 VAL B O 1
ATOM 7435 N N . GLY B 1 313 ? 26.312 -19.75 -6.527 1 93.56 313 GLY B N 1
ATOM 7436 C CA . GLY B 1 313 ? 26.656 -20.547 -7.695 1 93.56 313 GLY B CA 1
ATOM 7437 C C . GLY B 1 313 ? 27.562 -21.719 -7.363 1 93.56 313 GLY B C 1
ATOM 7438 O O . GLY B 1 313 ? 28.266 -22.234 -8.242 1 93.56 313 GLY B O 1
ATOM 7439 N N . CYS B 1 314 ? 27.547 -22.172 -6.133 1 92.12 314 CYS B N 1
ATOM 7440 C CA . CYS B 1 314 ? 28.406 -23.266 -5.727 1 92.12 314 CYS B CA 1
ATOM 7441 C C . CYS B 1 314 ? 28.047 -24.547 -6.457 1 92.12 314 CYS B C 1
ATOM 7443 O O . CYS B 1 314 ? 26.875 -24.781 -6.766 1 92.12 314 CYS B O 1
ATOM 7445 N N . VAL B 1 315 ? 29.047 -25.422 -6.734 1 89.75 315 VAL B N 1
ATOM 7446 C CA . VAL B 1 315 ? 28.812 -26.656 -7.48 1 89.75 315 VAL B CA 1
ATOM 7447 C C . VAL B 1 315 ? 29.406 -27.828 -6.73 1 89.75 315 VAL B C 1
ATOM 7449 O O . VAL B 1 315 ? 29 -28.984 -6.926 1 89.75 315 VAL B O 1
ATOM 7452 N N . ASP B 1 316 ? 30.438 -27.516 -5.859 1 91.38 316 ASP B N 1
ATOM 7453 C CA . ASP B 1 316 ? 31.031 -28.578 -5.047 1 91.38 316 ASP B CA 1
ATOM 7454 C C . ASP B 1 316 ? 30.078 -29.016 -3.939 1 91.38 316 ASP B C 1
ATOM 7456 O O . ASP B 1 316 ? 29.656 -28.203 -3.121 1 91.38 316 ASP B O 1
ATOM 7460 N N . PRO B 1 317 ? 29.75 -30.328 -3.877 1 89.19 317 PRO B N 1
ATOM 7461 C CA . PRO B 1 317 ? 28.75 -30.828 -2.928 1 89.19 317 PRO B CA 1
ATOM 7462 C C . PRO B 1 317 ? 29.109 -30.516 -1.478 1 89.19 317 PRO B C 1
ATOM 7464 O O . PRO B 1 317 ? 28.234 -30.219 -0.668 1 89.19 317 PRO B O 1
ATOM 7467 N N . ALA B 1 318 ? 30.359 -30.562 -1.138 1 90.19 318 ALA B N 1
ATOM 7468 C CA . ALA B 1 318 ? 30.781 -30.297 0.237 1 90.19 318 ALA B CA 1
ATOM 7469 C C . ALA B 1 318 ? 30.594 -28.828 0.603 1 90.19 318 ALA B C 1
ATOM 7471 O O . ALA B 1 318 ? 30.172 -28.516 1.72 1 90.19 318 ALA B O 1
ATOM 7472 N N . ILE B 1 319 ? 30.891 -28.016 -0.327 1 91.25 319 ILE B N 1
ATOM 7473 C CA . ILE B 1 319 ? 30.766 -26.578 -0.096 1 91.25 319 ILE B CA 1
ATOM 7474 C C . ILE B 1 319 ? 29.281 -26.203 -0.047 1 91.25 319 ILE B C 1
ATOM 7476 O O . ILE B 1 319 ? 28.859 -25.422 0.809 1 91.25 319 ILE B O 1
ATOM 7480 N N . CYS B 1 320 ? 28.547 -26.719 -0.995 1 89.38 320 CYS B N 1
ATOM 7481 C CA . CYS B 1 320 ? 27.125 -26.422 -1.04 1 89.38 320 CYS B CA 1
ATOM 7482 C C . CYS B 1 320 ? 26.438 -26.844 0.256 1 89.38 320 CYS B C 1
ATOM 7484 O O . CYS B 1 320 ? 25.594 -26.109 0.788 1 89.38 320 CYS B O 1
ATOM 7486 N N . GLU B 1 321 ? 26.75 -28.031 0.768 1 89.5 321 GLU B N 1
ATOM 7487 C CA . GLU B 1 321 ? 26.172 -28.516 2.014 1 89.5 321 GLU B CA 1
ATOM 7488 C C . GLU B 1 321 ? 26.5 -27.594 3.18 1 89.5 321 GLU B C 1
ATOM 7490 O O . GLU B 1 321 ? 25.672 -27.391 4.07 1 89.5 321 GLU B O 1
ATOM 7495 N N . LYS B 1 322 ? 27.594 -27.047 3.145 1 88.5 322 LYS B N 1
ATOM 7496 C CA . LYS B 1 322 ? 28.016 -26.125 4.199 1 88.5 322 LYS B CA 1
ATOM 7497 C C . LYS B 1 322 ? 27.281 -24.797 4.098 1 88.5 322 LYS B C 1
ATOM 7499 O O . LYS B 1 322 ? 26.984 -24.156 5.113 1 88.5 322 LYS B O 1
ATOM 7504 N N . VAL B 1 323 ? 27.016 -24.438 2.904 1 86.94 323 VAL B N 1
ATOM 7505 C CA . VAL B 1 323 ? 26.438 -23.109 2.654 1 86.94 323 VAL B CA 1
ATOM 7506 C C . VAL B 1 323 ? 24.953 -23.125 2.973 1 86.94 323 VAL B C 1
ATOM 7508 O O . VAL B 1 323 ? 24.438 -22.203 3.621 1 86.94 323 VAL B O 1
ATOM 7511 N N . CYS B 1 324 ? 24.266 -24.141 2.453 1 83.12 324 CYS B N 1
ATOM 7512 C CA . CYS B 1 324 ? 22.812 -24.047 2.562 1 83.12 324 CYS B CA 1
ATOM 7513 C C . CYS B 1 324 ? 22.234 -25.359 3.074 1 83.12 324 CYS B C 1
ATOM 7515 O O . CYS B 1 324 ? 21.016 -25.469 3.258 1 83.12 324 CYS B O 1
ATOM 7517 N N . GLY B 1 325 ? 23 -26.391 3.24 1 80.25 325 GLY B N 1
ATOM 7518 C CA . GLY B 1 325 ? 22.516 -27.656 3.773 1 80.25 325 GLY B CA 1
ATOM 7519 C C . GLY B 1 325 ? 22.156 -28.656 2.695 1 80.25 325 GLY B C 1
ATOM 7520 O O . GLY B 1 325 ? 21.797 -29.797 2.998 1 80.25 325 GLY B O 1
ATOM 7521 N N . ALA B 1 326 ? 22.328 -28.25 1.433 1 81.38 326 ALA B N 1
ATOM 7522 C CA . ALA B 1 326 ? 22.047 -29.156 0.312 1 81.38 326 ALA B CA 1
ATOM 7523 C C . ALA B 1 326 ? 23.312 -29.391 -0.52 1 81.38 326 ALA B C 1
ATOM 7525 O O . ALA B 1 326 ? 24.125 -28.484 -0.7 1 81.38 326 ALA B O 1
ATOM 7526 N N . LYS B 1 327 ? 23.375 -30.578 -1.052 1 84.94 327 LYS B N 1
ATOM 7527 C CA . LYS B 1 327 ? 24.578 -30.953 -1.779 1 84.94 327 LYS B CA 1
ATOM 7528 C C . LYS B 1 327 ? 24.469 -30.609 -3.262 1 84.94 327 LYS B C 1
ATOM 7530 O O . LYS B 1 327 ? 25.469 -30.562 -3.975 1 84.94 327 LYS B O 1
ATOM 7535 N N . VAL B 1 328 ? 23.375 -30.297 -3.672 1 83.12 328 VAL B N 1
ATOM 7536 C CA . VAL B 1 328 ? 23.125 -30.219 -5.105 1 83.12 328 VAL B CA 1
ATOM 7537 C C . VAL B 1 328 ? 23.25 -28.781 -5.586 1 83.12 328 VAL B C 1
ATOM 7539 O O . VAL B 1 328 ? 23.375 -28.531 -6.785 1 83.12 328 VAL B O 1
ATOM 7542 N N . GLY B 1 329 ? 23.234 -27.828 -4.719 1 87.19 329 GLY B N 1
ATOM 7543 C CA . GLY B 1 329 ? 23.328 -26.422 -5.07 1 87.19 329 GLY B CA 1
ATOM 7544 C C . GLY B 1 329 ? 22.625 -25.516 -4.086 1 87.19 329 GLY B C 1
ATOM 7545 O O . GLY B 1 329 ? 21.781 -25.969 -3.309 1 87.19 329 GLY B O 1
ATOM 7546 N N . CYS B 1 330 ? 22.922 -24.203 -4.227 1 90.19 330 CYS B N 1
ATOM 7547 C CA . CYS B 1 330 ? 22.406 -23.266 -3.238 1 90.19 330 CYS B CA 1
ATOM 7548 C C . CYS B 1 330 ? 21.766 -22.062 -3.916 1 90.19 330 CYS B C 1
ATOM 7550 O O . CYS B 1 330 ? 21.828 -20.938 -3.402 1 90.19 330 CYS B O 1
ATOM 7552 N N . SER B 1 331 ? 21.188 -22.297 -5.086 1 93.12 331 SER B N 1
ATOM 7553 C CA . SER B 1 331 ? 20.625 -21.172 -5.824 1 93.12 331 SER B CA 1
ATOM 7554 C C . SER B 1 331 ? 19.406 -20.594 -5.102 1 93.12 331 SER B C 1
ATOM 7556 O O . SER B 1 331 ? 19.078 -19.422 -5.27 1 93.12 331 SER B O 1
ATOM 7558 N N . ASN B 1 332 ? 18.75 -21.328 -4.188 1 93.44 332 ASN B N 1
ATOM 7559 C CA . ASN B 1 332 ? 17.547 -20.891 -3.506 1 93.44 332 ASN B CA 1
ATOM 7560 C C . ASN B 1 332 ? 17.844 -19.781 -2.49 1 93.44 332 ASN B C 1
ATOM 7562 O O . ASN B 1 332 ? 16.938 -19.078 -2.061 1 93.44 332 ASN B O 1
ATOM 7566 N N . ILE B 1 333 ? 19.062 -19.578 -2.129 1 93.69 333 ILE B N 1
ATOM 7567 C CA . ILE B 1 333 ? 19.375 -18.547 -1.143 1 93.69 333 ILE B CA 1
ATOM 7568 C C . ILE B 1 333 ? 19.656 -17.234 -1.849 1 93.69 333 ILE B C 1
ATOM 7570 O O . ILE B 1 333 ? 19.969 -16.234 -1.201 1 93.69 333 ILE B O 1
ATOM 7574 N N . ALA B 1 334 ? 19.516 -17.25 -3.15 1 96.38 334 ALA B N 1
ATOM 7575 C CA . ALA B 1 334 ? 19.922 -16.094 -3.953 1 96.38 334 ALA B CA 1
ATOM 7576 C C . ALA B 1 334 ? 19.234 -14.82 -3.479 1 96.38 334 ALA B C 1
ATOM 7578 O O . ALA B 1 334 ? 19.891 -13.82 -3.189 1 96.38 334 ALA B O 1
ATOM 7579 N N . TYR B 1 335 ? 17.922 -14.859 -3.373 1 95.62 335 TYR B N 1
ATOM 7580 C CA . TYR B 1 335 ? 17.156 -13.664 -3.039 1 95.62 335 TYR B CA 1
ATOM 7581 C C . TYR B 1 335 ? 17.406 -13.242 -1.595 1 95.62 335 TYR B C 1
ATOM 7583 O O . TYR B 1 335 ? 17.719 -12.078 -1.325 1 95.62 335 TYR B O 1
ATOM 7591 N N . PRO B 1 336 ? 17.344 -14.156 -0.629 1 93.19 336 PRO B N 1
ATOM 7592 C CA . PRO B 1 336 ? 17.625 -13.781 0.758 1 93.19 336 PRO B CA 1
ATOM 7593 C C . PRO B 1 336 ? 19.047 -13.242 0.949 1 93.19 336 PRO B C 1
ATOM 7595 O O . PRO B 1 336 ? 19.25 -12.281 1.703 1 93.19 336 PRO B O 1
ATOM 7598 N N . LYS B 1 337 ? 20 -13.844 0.256 1 94.12 337 LYS B N 1
ATOM 7599 C CA . LYS B 1 337 ? 21.391 -13.383 0.358 1 94.12 337 LYS B CA 1
ATOM 7600 C C . LYS B 1 337 ? 21.531 -11.961 -0.162 1 94.12 337 LYS B C 1
ATOM 7602 O O . LYS B 1 337 ? 22.25 -11.148 0.432 1 94.12 337 LYS B O 1
ATOM 7607 N N . LEU B 1 338 ? 20.859 -11.742 -1.214 1 95.38 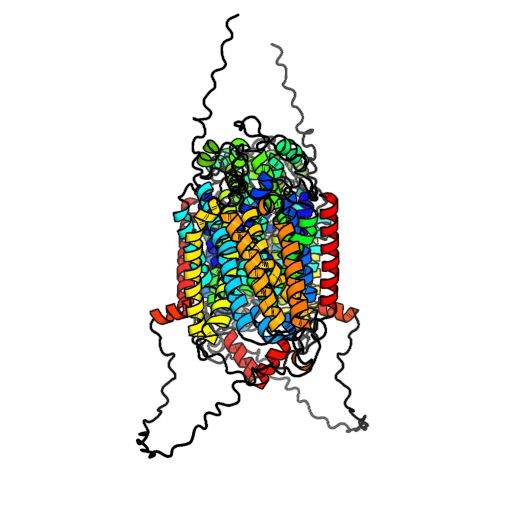338 LEU B N 1
ATOM 7608 C CA . LEU B 1 338 ? 20.906 -10.406 -1.793 1 95.38 338 LEU B CA 1
ATOM 7609 C C . LEU B 1 338 ? 20.312 -9.383 -0.831 1 95.38 338 LEU B C 1
ATOM 7611 O O . LEU B 1 338 ? 20.859 -8.289 -0.676 1 95.38 338 LEU B O 1
ATOM 7615 N N . VAL B 1 339 ? 19.25 -9.672 -0.204 1 93.38 339 VAL B N 1
ATOM 7616 C CA . VAL B 1 339 ? 18.578 -8.789 0.745 1 93.38 339 VAL B CA 1
ATOM 7617 C C . VAL B 1 339 ? 19.516 -8.484 1.917 1 93.38 339 VAL B C 1
ATOM 7619 O O . VAL B 1 339 ? 19.688 -7.32 2.285 1 93.38 339 VAL B O 1
ATOM 7622 N N . MET B 1 340 ? 20.141 -9.445 2.432 1 90.69 340 MET B N 1
ATOM 7623 C CA . MET B 1 340 ? 20.953 -9.305 3.643 1 90.69 340 MET B CA 1
ATOM 7624 C C . MET B 1 340 ? 22.25 -8.562 3.35 1 90.69 340 MET B C 1
ATOM 7626 O O . MET B 1 340 ? 22.766 -7.844 4.203 1 90.69 340 MET B O 1
ATOM 7630 N N . GLU B 1 341 ? 22.703 -8.695 2.16 1 92 341 GLU B N 1
ATOM 7631 C CA . GLU B 1 341 ? 24.016 -8.109 1.839 1 92 341 GLU B CA 1
ATOM 7632 C C . GLU B 1 341 ? 23.859 -6.688 1.314 1 92 341 GLU B C 1
ATOM 7634 O O . GLU B 1 341 ? 24.719 -5.84 1.547 1 92 341 GLU B O 1
ATOM 7639 N N . LEU B 1 342 ? 22.812 -6.422 0.638 1 92 342 LEU B N 1
ATOM 7640 C CA . LEU B 1 342 ? 22.75 -5.148 -0.073 1 92 342 LEU B CA 1
ATOM 7641 C C . LEU B 1 342 ? 21.859 -4.156 0.672 1 92 342 LEU B C 1
ATOM 7643 O O . LEU B 1 342 ? 22.078 -2.947 0.609 1 92 342 LEU B O 1
ATOM 7647 N N . MET B 1 343 ? 20.828 -4.586 1.278 1 91.12 343 MET B N 1
ATOM 7648 C CA . MET B 1 343 ? 19.875 -3.676 1.897 1 91.12 343 MET B CA 1
ATOM 7649 C C . MET B 1 343 ? 20.422 -3.125 3.213 1 91.12 343 MET B C 1
ATOM 7651 O O . MET B 1 343 ? 20.953 -3.875 4.027 1 91.12 343 MET B O 1
ATOM 7655 N N . PRO B 1 344 ? 20.359 -1.823 3.385 1 89.69 344 PRO B N 1
ATOM 7656 C CA . PRO B 1 344 ? 20.781 -1.249 4.664 1 89.69 344 PRO B CA 1
ATOM 7657 C C . PRO B 1 344 ? 19.859 -1.636 5.816 1 89.69 344 PRO B C 1
ATOM 7659 O O . PRO B 1 344 ? 18.766 -2.164 5.59 1 89.69 344 PRO B O 1
ATOM 7662 N N . VAL B 1 345 ? 20.391 -1.34 7.016 1 89.25 345 VAL B N 1
ATOM 7663 C CA . VAL B 1 345 ? 19.609 -1.592 8.219 1 89.25 345 VAL B CA 1
ATOM 7664 C C . VAL B 1 345 ? 18.266 -0.863 8.125 1 89.25 345 VAL B C 1
ATOM 7666 O O . VAL B 1 345 ? 18.203 0.295 7.703 1 89.25 345 VAL B O 1
ATOM 7669 N N . GLY B 1 346 ? 17.188 -1.451 8.492 1 88.38 346 GLY B N 1
ATOM 7670 C CA . GLY B 1 346 ? 15.836 -0.942 8.328 1 88.38 346 GLY B CA 1
ATOM 7671 C C . GLY B 1 346 ? 15.133 -1.492 7.102 1 88.38 346 GLY B C 1
ATOM 7672 O O . GLY B 1 346 ? 14 -1.97 7.188 1 88.38 346 GLY B O 1
ATOM 7673 N N . LEU B 1 347 ? 15.883 -1.38 5.969 1 90.44 347 LEU B N 1
ATOM 7674 C CA . LEU B 1 347 ? 15.305 -1.896 4.734 1 90.44 347 LEU B CA 1
ATOM 7675 C C . LEU B 1 347 ? 15.336 -3.422 4.715 1 90.44 347 LEU B C 1
ATOM 7677 O O . LEU B 1 347 ? 14.531 -4.055 4.023 1 90.44 347 LEU B O 1
ATOM 7681 N N . ARG B 1 348 ? 16.25 -3.998 5.484 1 91.56 348 ARG B N 1
ATOM 7682 C CA . ARG B 1 348 ? 16.203 -5.445 5.664 1 91.56 348 ARG B CA 1
ATOM 7683 C C . ARG B 1 348 ? 14.898 -5.879 6.312 1 91.56 348 ARG B C 1
ATOM 7685 O O . ARG B 1 348 ? 14.305 -6.883 5.91 1 91.56 348 ARG B O 1
ATOM 7692 N N . GLY B 1 349 ? 14.523 -5.09 7.277 1 87.94 349 GLY B N 1
ATOM 7693 C CA . GLY B 1 349 ? 13.242 -5.367 7.914 1 87.94 349 GLY B CA 1
ATOM 7694 C C . GLY B 1 349 ? 12.062 -5.238 6.965 1 87.94 349 GLY B C 1
ATOM 7695 O O . GLY B 1 349 ? 11.109 -6.012 7.043 1 87.94 349 GLY B O 1
ATOM 7696 N N . LEU B 1 350 ? 12.164 -4.266 6.117 1 88.31 350 LEU B N 1
ATOM 7697 C CA . LEU B 1 350 ? 11.125 -4.09 5.109 1 88.31 350 LEU B CA 1
ATOM 7698 C C . LEU B 1 350 ? 11.023 -5.32 4.215 1 88.31 350 LEU B C 1
ATOM 7700 O O . LEU B 1 350 ? 9.922 -5.758 3.873 1 88.31 350 LEU B O 1
ATOM 7704 N N . MET B 1 351 ? 12.117 -5.887 3.832 1 90.56 351 MET B N 1
ATOM 7705 C CA . MET B 1 351 ? 12.109 -7.051 2.951 1 90.56 351 MET B CA 1
ATOM 7706 C C . MET B 1 351 ? 11.594 -8.289 3.682 1 90.56 351 MET B C 1
ATOM 7708 O O . MET B 1 351 ? 10.945 -9.148 3.078 1 90.56 351 MET B O 1
ATOM 7712 N N . ILE B 1 352 ? 11.883 -8.344 4.941 1 85.75 352 ILE B N 1
ATOM 7713 C CA . ILE B 1 352 ? 11.281 -9.414 5.727 1 85.75 352 ILE B CA 1
ATOM 7714 C C . ILE B 1 352 ? 9.758 -9.266 5.723 1 85.75 352 ILE B C 1
ATOM 7716 O O . ILE B 1 352 ? 9.031 -10.25 5.57 1 85.75 352 ILE B O 1
ATOM 7720 N N . ALA B 1 353 ? 9.352 -8.086 5.883 1 85.94 353 ALA B N 1
ATOM 7721 C CA . ALA B 1 353 ? 7.918 -7.82 5.824 1 85.94 353 ALA B CA 1
ATOM 7722 C C . ALA B 1 353 ? 7.344 -8.211 4.465 1 85.94 353 ALA B C 1
ATOM 7724 O O . ALA B 1 353 ? 6.227 -8.734 4.379 1 85.94 353 ALA B O 1
ATOM 7725 N N . VAL B 1 354 ? 8.078 -7.949 3.451 1 87.56 354 VAL B N 1
ATOM 7726 C CA . VAL B 1 354 ? 7.656 -8.273 2.092 1 87.56 354 VAL B CA 1
ATOM 7727 C C . VAL B 1 354 ? 7.488 -9.781 1.949 1 87.56 354 VAL B C 1
ATOM 7729 O O . VAL B 1 354 ? 6.477 -10.25 1.423 1 87.56 354 VAL B O 1
ATOM 7732 N N . ILE B 1 355 ? 8.422 -10.539 2.381 1 87.31 355 ILE B N 1
ATOM 7733 C CA . ILE B 1 355 ? 8.375 -11.992 2.264 1 87.31 355 ILE B CA 1
ATOM 7734 C C . ILE B 1 355 ? 7.246 -12.547 3.137 1 87.31 355 ILE B C 1
ATOM 7736 O O . ILE B 1 355 ? 6.551 -13.484 2.744 1 87.31 355 ILE B O 1
ATOM 7740 N N . MET B 1 356 ? 7.082 -11.945 4.25 1 83.88 356 MET B N 1
ATOM 7741 C CA . MET B 1 356 ? 5.98 -12.359 5.113 1 83.88 356 MET B CA 1
ATOM 7742 C C . MET B 1 356 ? 4.633 -12.055 4.461 1 83.88 356 MET B C 1
ATOM 7744 O O . MET B 1 356 ? 3.695 -12.844 4.57 1 83.88 356 MET B O 1
ATOM 7748 N N . ALA B 1 357 ? 4.59 -10.898 3.92 1 85.25 357 ALA B N 1
ATOM 7749 C CA . ALA B 1 357 ? 3.369 -10.523 3.213 1 85.25 357 ALA B CA 1
ATOM 7750 C C . ALA B 1 357 ? 3.051 -11.523 2.102 1 85.25 357 ALA B C 1
ATOM 7752 O O . ALA B 1 357 ? 1.897 -11.922 1.933 1 85.25 357 ALA B O 1
ATOM 7753 N N . ALA B 1 358 ? 4.035 -11.898 1.348 1 88.62 358 ALA B N 1
ATOM 7754 C CA . ALA B 1 358 ? 3.859 -12.859 0.262 1 88.62 358 ALA B CA 1
ATOM 7755 C C . ALA B 1 358 ? 3.436 -14.227 0.8 1 88.62 358 ALA B C 1
ATOM 7757 O O . ALA B 1 358 ? 2.541 -14.867 0.243 1 88.62 358 ALA B O 1
ATOM 7758 N N . LEU B 1 359 ? 4.02 -14.594 1.843 1 87.38 359 LEU B N 1
ATOM 7759 C CA . LEU B 1 359 ? 3.744 -15.891 2.457 1 87.38 359 LEU B CA 1
ATOM 7760 C C . LEU B 1 359 ? 2.326 -15.938 3.016 1 87.38 359 LEU B C 1
ATOM 7762 O O . LEU B 1 359 ? 1.587 -16.891 2.771 1 87.38 359 LEU B O 1
ATOM 7766 N N . MET B 1 360 ? 2.021 -14.938 3.658 1 83.12 360 MET B N 1
ATOM 7767 C CA . MET B 1 360 ? 0.715 -14.906 4.309 1 83.12 360 MET B CA 1
ATOM 7768 C C . MET B 1 360 ? -0.406 -14.844 3.277 1 83.12 360 MET B C 1
ATOM 7770 O O . MET B 1 360 ? -1.43 -15.516 3.424 1 83.12 360 MET B O 1
ATOM 7774 N N . SER B 1 361 ? -0.256 -14.047 2.344 1 86.06 361 SER B N 1
ATOM 7775 C CA . SER B 1 361 ? -1.302 -13.93 1.334 1 86.06 361 SER B CA 1
ATOM 7776 C C . SER B 1 361 ? -1.489 -15.242 0.579 1 86.06 361 SER B C 1
ATOM 7778 O O . SER B 1 361 ? -2.619 -15.672 0.337 1 86.06 361 SER B O 1
ATOM 7780 N N . SER B 1 362 ? -0.439 -15.883 0.264 1 89.62 362 SER B N 1
ATOM 7781 C CA . SER B 1 362 ? -0.508 -17.141 -0.461 1 89.62 362 SER B CA 1
ATOM 7782 C C . SER B 1 362 ? -1.083 -18.25 0.414 1 89.62 362 SER B C 1
ATOM 7784 O O . SER B 1 362 ? -2.016 -18.953 0.009 1 89.62 362 SER B O 1
ATOM 7786 N N . LEU B 1 363 ? -0.608 -18.406 1.61 1 88.44 363 LEU B N 1
ATOM 7787 C CA . LEU B 1 363 ? -1.041 -19.484 2.494 1 88.44 363 LEU B CA 1
ATOM 7788 C C . LEU B 1 363 ? -2.504 -19.312 2.885 1 88.44 363 LEU B C 1
ATOM 7790 O O . LEU B 1 363 ? -3.262 -20.281 2.924 1 88.44 363 LEU B O 1
ATOM 7794 N N . THR B 1 364 ? -2.852 -18.094 3.189 1 86.25 364 THR B N 1
ATOM 7795 C CA . THR B 1 364 ? -4.246 -17.859 3.564 1 86.25 364 THR B CA 1
ATOM 7796 C C . THR B 1 364 ? -5.18 -18.234 2.414 1 86.25 364 THR B C 1
ATOM 7798 O O . THR B 1 364 ? -6.254 -18.797 2.633 1 86.25 364 THR B O 1
ATOM 7801 N N . SER B 1 365 ? -4.805 -17.906 1.235 1 87.31 365 SER B N 1
ATOM 7802 C CA . SER B 1 365 ? -5.621 -18.234 0.071 1 87.31 365 SER B CA 1
ATOM 7803 C C . SER B 1 365 ? -5.723 -19.75 -0.119 1 87.31 365 SER B C 1
ATOM 7805 O O . SER B 1 365 ? -6.801 -20.266 -0.415 1 87.31 365 SER B O 1
ATOM 7807 N N . ILE B 1 366 ? -4.668 -20.406 0.061 1 90.94 366 ILE B N 1
ATOM 7808 C CA . ILE B 1 366 ? -4.637 -21.844 -0.107 1 90.94 366 ILE B CA 1
ATOM 7809 C C . ILE B 1 366 ? -5.445 -22.516 1.005 1 90.94 366 ILE B C 1
ATOM 7811 O O . ILE B 1 366 ? -6.195 -23.469 0.756 1 90.94 366 ILE B O 1
ATOM 7815 N N . PHE B 1 367 ? -5.293 -22.016 2.201 1 88.25 367 PHE B N 1
ATOM 7816 C CA . PHE B 1 367 ? -6.031 -22.562 3.332 1 88.25 367 PHE B CA 1
ATOM 7817 C C . PHE B 1 367 ? -7.531 -22.375 3.141 1 88.25 367 PHE B C 1
ATOM 7819 O O . PHE B 1 367 ? -8.312 -23.297 3.375 1 88.25 367 PHE B O 1
ATOM 7826 N N . ASN B 1 368 ? -7.887 -21.219 2.725 1 85.06 368 ASN B N 1
ATOM 7827 C CA . ASN B 1 368 ? -9.297 -20.938 2.49 1 85.06 368 ASN B CA 1
ATOM 7828 C C . ASN B 1 368 ? -9.875 -21.859 1.408 1 85.06 368 ASN B C 1
ATOM 7830 O O . ASN B 1 368 ? -10.984 -22.375 1.551 1 85.06 368 ASN B O 1
ATOM 7834 N N . SER B 1 369 ? -9.172 -22.016 0.35 1 88.62 369 SER B N 1
ATOM 7835 C CA . SER B 1 369 ? -9.633 -22.859 -0.742 1 88.62 369 SER B CA 1
ATOM 7836 C C . SER B 1 369 ? -9.68 -24.328 -0.321 1 88.62 369 SER B C 1
ATOM 7838 O O . SER B 1 369 ? -10.602 -25.047 -0.681 1 88.62 369 SER B O 1
ATOM 7840 N N . SER B 1 370 ? -8.695 -24.719 0.414 1 91.25 370 SER B N 1
ATOM 7841 C CA . SER B 1 370 ? -8.648 -26.094 0.896 1 91.25 370 SER B CA 1
ATOM 7842 C C . SER B 1 370 ? -9.805 -26.375 1.854 1 91.25 370 SER B C 1
ATOM 7844 O O . SER B 1 370 ? -10.398 -27.469 1.814 1 91.25 370 SER B O 1
ATOM 7846 N N . SER B 1 371 ? -10.016 -25.406 2.668 1 88.75 371 SER B N 1
ATOM 7847 C CA . SER B 1 371 ? -11.133 -25.531 3.598 1 88.75 371 SER B CA 1
ATOM 7848 C C . SER B 1 371 ? -12.461 -25.672 2.854 1 88.75 371 SER B C 1
ATOM 7850 O O . SER B 1 371 ? -13.297 -26.516 3.203 1 88.75 371 SER B O 1
ATOM 7852 N N . THR B 1 372 ? -12.641 -24.906 1.842 1 87.38 372 THR B N 1
ATOM 7853 C CA . THR B 1 372 ? -13.867 -24.938 1.047 1 87.38 372 THR B CA 1
ATOM 7854 C C . THR B 1 372 ? -14 -26.266 0.317 1 87.38 372 THR B C 1
ATOM 7856 O O . THR B 1 372 ? -15.078 -26.875 0.318 1 87.38 372 THR B O 1
ATOM 7859 N N . LEU B 1 373 ? -12.953 -26.75 -0.289 1 92.06 373 LEU B N 1
ATOM 7860 C CA . LEU B 1 373 ? -12.977 -28 -1.039 1 92.06 373 LEU B CA 1
ATOM 7861 C C . LEU B 1 373 ? -13.32 -29.172 -0.128 1 92.06 373 LEU B C 1
ATOM 7863 O O . LEU B 1 373 ? -14.172 -29.984 -0.467 1 92.06 373 LEU B O 1
ATOM 7867 N N . PHE B 1 374 ? -12.719 -29.219 0.972 1 93.25 374 PHE B N 1
ATOM 7868 C CA . PHE B 1 374 ? -12.945 -30.344 1.866 1 93.25 374 PHE B CA 1
ATOM 7869 C C . PHE B 1 374 ? -14.336 -30.266 2.492 1 93.25 374 PHE B C 1
ATOM 7871 O O . PHE B 1 374 ? -15.055 -31.266 2.543 1 93.25 374 PHE B O 1
ATOM 7878 N N . ALA B 1 375 ? -14.742 -29.109 2.986 1 90.5 375 ALA B N 1
ATOM 7879 C CA . ALA B 1 375 ? -16 -28.953 3.705 1 90.5 375 ALA B CA 1
ATOM 7880 C C . ALA B 1 375 ? -17.188 -29.156 2.77 1 90.5 375 ALA B C 1
ATOM 7882 O O . ALA B 1 375 ? -18.125 -29.906 3.082 1 90.5 375 ALA B O 1
ATOM 7883 N N . ILE B 1 376 ? -17.141 -28.562 1.601 1 87.31 376 ILE B N 1
ATOM 7884 C CA . ILE B 1 376 ? -18.297 -28.531 0.714 1 87.31 376 ILE B CA 1
ATOM 7885 C C . ILE B 1 376 ? -18.297 -29.797 -0.151 1 87.31 376 ILE B C 1
ATOM 7887 O O . ILE B 1 376 ? -19.344 -30.438 -0.31 1 87.31 376 ILE B O 1
ATOM 7891 N N . ASP B 1 377 ? -17.219 -30.234 -0.646 1 90.06 377 ASP B N 1
ATOM 7892 C CA . ASP B 1 377 ? -17.203 -31.297 -1.642 1 90.06 377 ASP B CA 1
ATOM 7893 C C . ASP B 1 377 ? -17.078 -32.688 -0.978 1 90.06 377 ASP B C 1
ATOM 7895 O O . ASP B 1 377 ? -17.469 -33.688 -1.556 1 90.06 377 ASP B O 1
ATOM 7899 N N . ILE B 1 378 ? -16.547 -32.719 0.193 1 90.88 378 ILE B N 1
ATOM 7900 C CA . ILE B 1 378 ? -16.312 -34 0.793 1 90.88 378 ILE B CA 1
ATOM 7901 C C . ILE B 1 378 ? -17.156 -34.156 2.055 1 90.88 378 ILE B C 1
ATOM 7903 O O . ILE B 1 378 ? -18 -35.062 2.133 1 90.88 378 ILE B O 1
ATOM 7907 N N . TRP B 1 379 ? -17.016 -33.281 2.986 1 91.69 379 TRP B N 1
ATOM 7908 C CA . TRP B 1 379 ? -17.672 -33.406 4.285 1 91.69 379 TRP B CA 1
ATOM 7909 C C . TRP B 1 379 ? -19.188 -33.281 4.152 1 91.69 379 TRP B C 1
ATOM 7911 O O . TRP B 1 379 ? -19.938 -34.031 4.777 1 91.69 379 TRP B O 1
ATOM 7921 N N . GLN B 1 380 ? -19.594 -32.281 3.447 1 89.75 380 GLN B N 1
ATOM 7922 C CA . GLN B 1 380 ? -21.031 -32.031 3.279 1 89.75 380 GLN B CA 1
ATOM 7923 C C . GLN B 1 380 ? -21.703 -33.25 2.6 1 89.75 380 GLN B C 1
ATOM 7925 O O . GLN B 1 380 ? -22.891 -33.469 2.777 1 89.75 380 GLN B O 1
ATOM 7930 N N . ARG B 1 381 ? -21.047 -34 1.914 1 86 381 ARG B N 1
ATOM 7931 C CA . ARG B 1 381 ? -21.578 -35.188 1.27 1 86 381 ARG B CA 1
ATOM 7932 C C . ARG B 1 381 ? -21.703 -36.344 2.262 1 86 381 ARG B C 1
ATOM 7934 O O . ARG B 1 381 ? -22.609 -37.156 2.156 1 86 381 ARG B O 1
ATOM 7941 N N . LEU B 1 382 ? -20.766 -36.406 3.094 1 89.06 382 LEU B N 1
ATOM 7942 C CA . LEU B 1 382 ? -20.812 -37.438 4.121 1 89.06 382 LEU B CA 1
ATOM 7943 C C . LEU B 1 382 ? -21.859 -37.125 5.176 1 89.06 382 LEU B C 1
ATOM 7945 O O . LEU B 1 382 ? -22.547 -38.031 5.672 1 89.06 382 LEU B O 1
ATOM 7949 N N . ARG B 1 383 ? -21.891 -35.844 5.445 1 91.25 383 ARG B N 1
ATOM 7950 C CA . ARG B 1 383 ? -22.891 -35.344 6.387 1 91.25 383 ARG B CA 1
ATOM 7951 C C . ARG B 1 383 ? -23.828 -34.312 5.719 1 91.25 383 ARG B C 1
ATOM 7953 O O . ARG B 1 383 ? -23.609 -33.125 5.824 1 91.25 383 ARG B O 1
ATOM 7960 N N . LYS B 1 384 ? -24.906 -34.781 5.254 1 86.38 384 LYS B N 1
ATOM 7961 C CA . LYS B 1 384 ? -25.812 -33.969 4.434 1 86.38 384 LYS B CA 1
ATOM 7962 C C . LYS B 1 384 ? -26.484 -32.875 5.258 1 86.38 384 LYS B C 1
ATOM 7964 O O . LYS B 1 384 ? -26.875 -31.844 4.723 1 86.38 384 LYS B O 1
ATOM 7969 N N . LYS B 1 385 ? -26.625 -33 6.531 1 88.06 385 LYS B N 1
ATOM 7970 C CA . LYS B 1 385 ? -27.328 -32.031 7.363 1 88.06 385 LYS B CA 1
ATOM 7971 C C . LYS B 1 385 ? -26.344 -31.234 8.211 1 88.06 385 LYS B C 1
ATOM 7973 O O . LYS B 1 385 ? -26.703 -30.75 9.289 1 88.06 385 LYS B O 1
ATOM 7978 N N . ALA B 1 386 ? -25.219 -31.156 7.617 1 87.62 386 ALA B N 1
ATOM 7979 C CA . ALA B 1 386 ? -24.219 -30.422 8.391 1 87.62 386 ALA B CA 1
ATOM 7980 C C . ALA B 1 386 ? -24.562 -28.938 8.461 1 87.62 386 ALA B C 1
ATOM 7982 O O . ALA B 1 386 ? -25 -28.344 7.473 1 87.62 386 ALA B O 1
ATOM 7983 N N . THR B 1 387 ? -24.453 -28.391 9.633 1 84.31 387 THR B N 1
ATOM 7984 C CA . THR B 1 387 ? -24.703 -26.969 9.844 1 84.31 387 THR B CA 1
ATOM 7985 C C . THR B 1 387 ? -23.547 -26.141 9.32 1 84.31 387 THR B C 1
ATOM 7987 O O . THR B 1 387 ? -22.453 -26.656 9.078 1 84.31 387 THR B O 1
ATOM 7990 N N . GLU B 1 388 ? -23.812 -24.953 9.047 1 82.12 388 GLU B N 1
ATOM 7991 C CA . GLU B 1 388 ? -22.781 -24.031 8.586 1 82.12 388 GLU B CA 1
ATOM 7992 C C . GLU B 1 388 ? -21.625 -23.969 9.578 1 82.12 388 G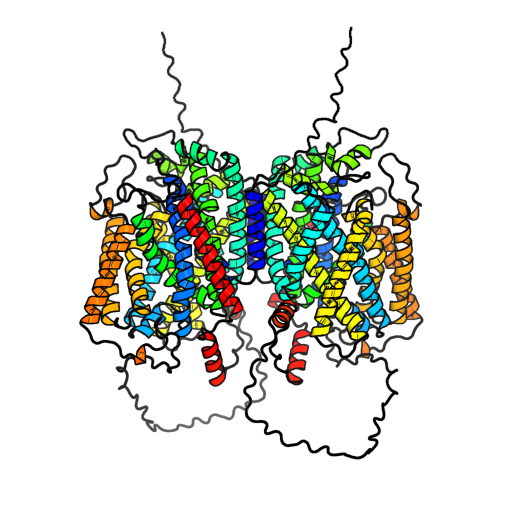LU B C 1
ATOM 7994 O O . GLU B 1 388 ? -20.453 -23.875 9.18 1 82.12 388 GLU B O 1
ATOM 7999 N N . GLN B 1 389 ? -22 -24.031 10.789 1 79.88 389 GLN B N 1
ATOM 8000 C CA . GLN B 1 389 ? -20.969 -24 11.82 1 79.88 389 GLN B CA 1
ATOM 8001 C C . GLN B 1 389 ? -20.094 -25.234 11.766 1 79.88 389 GLN B C 1
ATOM 8003 O O . GLN B 1 389 ? -18.875 -25.141 11.93 1 79.88 389 GLN B O 1
ATOM 8008 N N . GLU B 1 390 ? -20.719 -26.312 11.594 1 84.75 390 GLU B N 1
ATOM 8009 C CA . GLU B 1 390 ? -19.969 -27.547 11.484 1 84.75 390 GLU B CA 1
ATOM 8010 C C . GLU B 1 390 ? -19.031 -27.531 10.273 1 84.75 390 GLU B C 1
ATOM 8012 O O . GLU B 1 390 ? -17.875 -27.953 10.367 1 84.75 390 GLU B O 1
ATOM 8017 N N . LEU B 1 391 ? -19.484 -27.062 9.25 1 86.75 391 LEU B N 1
ATOM 8018 C CA . LEU B 1 391 ? -18.688 -27 8.031 1 86.75 391 LEU B CA 1
ATOM 8019 C C . LEU B 1 391 ? -17.469 -26.094 8.219 1 86.75 391 LEU B C 1
ATOM 8021 O O . LEU B 1 391 ? -16.375 -26.406 7.738 1 86.75 391 LEU B O 1
ATOM 8025 N N . MET B 1 392 ? -17.656 -25.016 8.898 1 81.69 392 MET B N 1
ATOM 8026 C CA . MET B 1 392 ? -16.562 -24.078 9.133 1 81.69 392 MET B CA 1
ATOM 8027 C C . MET B 1 392 ? -15.5 -24.703 10.039 1 81.69 392 MET B C 1
ATOM 8029 O O . MET B 1 392 ? -14.305 -24.578 9.781 1 81.69 392 MET B O 1
ATOM 8033 N N . ILE B 1 393 ? -15.883 -25.406 11.078 1 83.38 393 ILE B N 1
ATOM 8034 C CA . ILE B 1 393 ? -14.953 -26.016 12.031 1 83.38 393 ILE B CA 1
ATOM 8035 C C . ILE B 1 393 ? -14.195 -27.141 11.352 1 83.38 393 ILE B C 1
ATOM 8037 O O . ILE B 1 393 ? -12.977 -27.281 11.516 1 83.38 393 ILE B O 1
ATOM 8041 N N . VAL B 1 394 ? -14.945 -27.922 10.648 1 87.69 394 VAL B N 1
ATOM 8042 C CA . VAL B 1 394 ? -14.32 -29.062 9.969 1 87.69 394 VAL B CA 1
ATOM 8043 C C . VAL B 1 394 ? -13.312 -28.547 8.945 1 87.69 394 VAL B C 1
ATOM 8045 O O . VAL B 1 394 ? -12.234 -29.125 8.781 1 87.69 394 VAL B O 1
ATOM 8048 N N . GLY B 1 395 ? -13.672 -27.516 8.227 1 87.31 395 GLY B N 1
ATOM 8049 C CA . GLY B 1 395 ? -12.734 -26.906 7.297 1 87.31 395 GLY B CA 1
ATOM 8050 C C . GLY B 1 395 ? -11.445 -26.453 7.953 1 87.31 395 GLY B C 1
ATOM 8051 O O . GLY B 1 395 ? -10.359 -26.703 7.445 1 87.31 395 GLY B O 1
ATOM 8052 N N . ARG B 1 396 ? -11.539 -25.875 9.055 1 83.38 396 ARG B N 1
ATOM 8053 C CA . ARG B 1 396 ? -10.383 -25.344 9.766 1 83.38 396 ARG B CA 1
ATOM 8054 C C . ARG B 1 396 ? -9.5 -26.469 10.305 1 83.38 396 ARG B C 1
ATOM 8056 O O . ARG B 1 396 ? -8.273 -26.391 10.258 1 83.38 396 ARG B O 1
ATOM 8063 N N . VAL B 1 397 ? -10.094 -27.422 10.875 1 86.25 397 VAL B N 1
ATOM 8064 C CA . VAL B 1 397 ? -9.352 -28.562 11.398 1 86.25 397 VAL B CA 1
ATOM 8065 C C . VAL B 1 397 ? -8.617 -29.281 10.266 1 86.25 397 VAL B C 1
ATOM 8067 O O . VAL B 1 397 ? -7.484 -29.734 10.445 1 86.25 397 VAL B O 1
ATOM 8070 N N . PHE B 1 398 ? -9.273 -29.391 9.219 1 90.44 398 PHE B N 1
ATOM 8071 C CA . PHE B 1 398 ? -8.656 -30.047 8.078 1 90.44 398 PHE B CA 1
ATOM 8072 C C . PHE B 1 398 ? -7.426 -29.281 7.605 1 90.44 398 PHE B C 1
ATOM 8074 O O . PHE B 1 398 ? -6.438 -29.875 7.184 1 90.44 398 PHE B O 1
ATOM 8081 N N . VAL B 1 399 ? -7.488 -28 7.594 1 88.56 399 VAL B N 1
ATOM 8082 C CA . VAL B 1 399 ? -6.348 -27.188 7.207 1 88.56 399 VAL B CA 1
ATOM 8083 C C . VAL B 1 399 ? -5.16 -27.484 8.117 1 88.56 399 VAL B C 1
ATOM 8085 O O . VAL B 1 399 ? -4.02 -27.562 7.648 1 88.56 399 VAL B O 1
ATOM 8088 N N . LEU B 1 400 ? -5.391 -27.656 9.414 1 86.19 400 LEU B N 1
ATOM 8089 C CA . LEU B 1 400 ? -4.32 -28 10.352 1 86.19 400 LEU B CA 1
ATOM 8090 C C . LEU B 1 400 ? -3.686 -29.344 9.977 1 86.19 400 LEU B C 1
ATOM 8092 O O . LEU B 1 400 ? -2.469 -29.516 10.094 1 86.19 400 LEU B O 1
ATOM 8096 N N . ILE B 1 401 ? -4.469 -30.188 9.516 1 90.31 401 ILE B N 1
ATOM 8097 C CA . ILE B 1 401 ? -3.975 -31.5 9.102 1 90.31 401 ILE B CA 1
ATOM 8098 C C . ILE B 1 401 ? -3.123 -31.344 7.844 1 90.31 401 ILE B C 1
ATOM 8100 O O . ILE B 1 401 ? -2.057 -31.953 7.734 1 90.31 401 ILE B O 1
ATOM 8104 N N . LEU B 1 402 ? -3.625 -30.578 6.945 1 91.31 402 LEU B N 1
ATOM 8105 C CA . LEU B 1 402 ? -2.877 -30.359 5.711 1 91.31 402 LEU B CA 1
ATOM 8106 C C . LEU B 1 402 ? -1.519 -29.734 6.008 1 91.31 402 LEU B C 1
ATOM 8108 O O . LEU B 1 402 ? -0.518 -30.094 5.379 1 91.31 402 LEU B O 1
ATOM 8112 N N . VAL B 1 403 ? -1.531 -28.828 6.91 1 89.19 403 VAL B N 1
ATOM 8113 C CA . VAL B 1 403 ? -0.297 -28.141 7.281 1 89.19 403 VAL B CA 1
ATOM 8114 C C . VAL B 1 403 ? 0.677 -29.125 7.91 1 89.19 403 VAL B C 1
ATOM 8116 O O . VAL B 1 403 ? 1.872 -29.109 7.605 1 89.19 403 VAL B O 1
ATOM 8119 N N . ALA B 1 404 ? 0.225 -29.969 8.758 1 88.88 404 ALA B N 1
ATOM 8120 C CA . ALA B 1 404 ? 1.063 -30.984 9.406 1 88.88 404 ALA B CA 1
ATOM 8121 C C . ALA B 1 404 ? 1.689 -31.922 8.375 1 88.88 404 ALA B C 1
ATOM 8123 O O . ALA B 1 404 ? 2.883 -32.219 8.445 1 88.88 404 ALA B O 1
ATOM 8124 N N . ILE B 1 405 ? 0.928 -32.312 7.41 1 91.88 405 ILE B N 1
ATOM 8125 C CA . ILE B 1 405 ? 1.42 -33.188 6.359 1 91.88 405 ILE B CA 1
ATOM 8126 C C . ILE B 1 405 ? 2.451 -32.469 5.504 1 91.88 405 ILE B C 1
ATOM 8128 O O . ILE B 1 405 ? 3.451 -33.031 5.09 1 91.88 405 ILE B O 1
ATOM 8132 N N . SER B 1 406 ? 2.18 -31.234 5.25 1 91.06 406 SER B N 1
ATOM 8133 C CA . SER B 1 406 ? 3.078 -30.438 4.426 1 91.06 406 SER B CA 1
ATOM 8134 C C . SER B 1 406 ? 4.426 -30.219 5.109 1 91.06 406 SER B C 1
ATOM 8136 O O . SER B 1 406 ? 5.465 -30.188 4.449 1 91.06 406 SER B O 1
ATOM 8138 N N . ILE B 1 407 ? 4.395 -30.078 6.422 1 88.19 407 ILE B N 1
ATOM 8139 C CA . ILE B 1 407 ? 5.633 -29.906 7.176 1 88.19 407 ILE B CA 1
ATOM 8140 C C . ILE B 1 407 ? 6.461 -31.188 7.082 1 88.19 407 ILE B C 1
ATOM 8142 O O . ILE B 1 407 ? 7.684 -31.141 6.934 1 88.19 407 ILE B O 1
ATOM 8146 N N . LEU B 1 408 ? 5.844 -32.281 7.113 1 89.5 408 LEU B N 1
ATOM 8147 C CA . LEU B 1 408 ? 6.527 -33.562 7.027 1 89.5 408 LEU B CA 1
ATOM 8148 C C . LEU B 1 408 ? 7.129 -33.781 5.645 1 89.5 408 LEU B C 1
ATOM 8150 O O . LEU B 1 408 ? 8.047 -34.562 5.477 1 89.5 408 LEU B O 1
ATOM 8154 N N . TRP B 1 409 ? 6.699 -33.031 4.66 1 90.12 409 TRP B N 1
ATOM 8155 C CA . TRP B 1 409 ? 7.148 -33.188 3.279 1 90.12 409 TRP B CA 1
ATOM 8156 C C . TRP B 1 409 ? 8.344 -32.281 2.998 1 90.12 409 TRP B C 1
ATOM 8158 O O . TRP B 1 409 ? 9.016 -32.438 1.971 1 90.12 409 TRP B O 1
ATOM 8168 N N . ILE B 1 410 ? 8.68 -31.375 3.85 1 86.88 410 ILE B N 1
ATOM 8169 C CA . ILE B 1 410 ? 9.68 -30.328 3.633 1 86.88 410 ILE B CA 1
ATOM 8170 C C . ILE B 1 410 ? 11.039 -30.969 3.379 1 86.88 410 ILE B C 1
ATOM 8172 O O . ILE B 1 410 ? 11.766 -30.562 2.469 1 86.88 410 ILE B O 1
ATOM 8176 N N . PRO B 1 411 ? 11.461 -32.062 4.105 1 83.69 411 PRO B N 1
ATOM 8177 C CA . PRO B 1 411 ? 12.773 -32.656 3.857 1 83.69 411 PRO B CA 1
ATOM 8178 C C . PRO B 1 411 ? 12.914 -33.219 2.445 1 83.69 411 PRO B C 1
ATOM 8180 O O . PRO B 1 411 ? 14.008 -33.219 1.88 1 83.69 411 PRO B O 1
ATOM 8183 N N . ILE B 1 412 ? 11.867 -33.594 1.878 1 84.38 412 ILE B N 1
ATOM 8184 C CA . ILE B 1 412 ? 11.883 -34.156 0.523 1 84.38 412 ILE B CA 1
ATOM 8185 C C . ILE B 1 412 ? 12.086 -33.031 -0.482 1 84.38 412 ILE B C 1
ATOM 8187 O O . ILE B 1 412 ? 12.781 -33.188 -1.484 1 84.38 412 ILE B O 1
ATOM 8191 N N . ILE B 1 413 ? 11.539 -31.891 -0.211 1 86.31 413 ILE B N 1
ATOM 8192 C CA . ILE B 1 413 ? 11.641 -30.734 -1.097 1 86.31 413 ILE B CA 1
ATOM 8193 C C . ILE B 1 413 ? 13.086 -30.25 -1.14 1 86.31 413 ILE B C 1
ATOM 8195 O O . ILE B 1 413 ? 13.57 -29.812 -2.189 1 86.31 413 ILE B O 1
ATOM 8199 N N . GLN B 1 414 ? 13.797 -30.281 -0.061 1 78 414 GLN B N 1
ATOM 8200 C CA . GLN B 1 414 ? 15.156 -29.766 0.054 1 78 414 GLN B CA 1
ATOM 8201 C C . GLN B 1 414 ? 16.109 -30.5 -0.883 1 78 414 GLN B C 1
ATOM 8203 O O . GLN B 1 414 ? 17.078 -29.922 -1.375 1 78 414 GLN B O 1
ATOM 8208 N N . THR B 1 415 ? 15.789 -31.766 -1.15 1 74 415 THR B N 1
ATOM 8209 C CA . THR B 1 415 ? 16.719 -32.562 -1.924 1 74 415 THR B CA 1
ATOM 8210 C C . THR B 1 415 ? 16.203 -32.781 -3.344 1 74 415 THR B C 1
ATOM 8212 O O . THR B 1 415 ? 16.938 -33.281 -4.211 1 74 415 THR B O 1
ATOM 8215 N N . ALA B 1 416 ? 15.062 -32.281 -3.541 1 75.81 416 ALA B N 1
ATOM 8216 C CA . ALA B 1 416 ? 14.438 -32.562 -4.828 1 75.81 416 ALA B CA 1
ATOM 8217 C C . ALA B 1 416 ? 14.883 -31.578 -5.898 1 75.81 416 ALA B C 1
ATOM 8219 O O . ALA B 1 416 ? 15.156 -30.406 -5.598 1 75.81 416 ALA B O 1
ATOM 8220 N N . ASN B 1 417 ? 15.047 -32.031 -7.18 1 69.31 417 ASN B N 1
ATOM 8221 C CA . ASN B 1 417 ? 15.266 -31.266 -8.398 1 69.31 417 ASN B CA 1
ATOM 8222 C C . ASN B 1 417 ? 16.5 -30.375 -8.281 1 69.31 417 ASN B C 1
ATOM 8224 O O . ASN B 1 417 ? 16.422 -29.172 -8.547 1 69.31 417 ASN B O 1
ATOM 8228 N N . SER B 1 418 ? 17.531 -30.969 -7.863 1 67.5 418 SER B N 1
ATOM 8229 C CA . SER B 1 418 ? 18.844 -30.312 -7.805 1 67.5 418 SER B CA 1
ATOM 8230 C C . SER B 1 418 ? 18.797 -29.078 -6.918 1 67.5 418 SER B C 1
ATOM 8232 O O . SER B 1 418 ? 19.453 -28.062 -7.211 1 67.5 418 SER B O 1
ATOM 8234 N N . GLY B 1 419 ? 17.844 -29.047 -6.121 1 76.88 419 GLY B N 1
ATOM 8235 C CA . GLY B 1 419 ? 17.781 -27.953 -5.16 1 76.88 419 GLY B CA 1
ATOM 8236 C C . GLY B 1 419 ? 17.062 -26.719 -5.691 1 76.88 419 GLY B C 1
ATOM 8237 O O . GLY B 1 419 ? 17.094 -25.656 -5.07 1 76.88 419 GLY B O 1
ATOM 8238 N N . GLN B 1 420 ? 16.531 -26.859 -6.891 1 87.38 420 GLN B N 1
ATOM 8239 C CA . GLN B 1 420 ? 15.758 -25.734 -7.438 1 87.38 420 GLN B CA 1
ATOM 8240 C C . GLN B 1 420 ? 14.273 -25.891 -7.113 1 87.38 420 GLN B C 1
ATOM 8242 O O . GLN B 1 420 ? 13.578 -26.688 -7.734 1 87.38 420 GLN B O 1
ATOM 8247 N N . LEU B 1 421 ? 13.844 -25.016 -6.324 1 91.25 421 LEU B N 1
ATOM 8248 C CA . LEU B 1 421 ? 12.5 -25.109 -5.77 1 91.25 421 LEU B CA 1
ATOM 8249 C C . LEU B 1 421 ? 11.453 -24.906 -6.859 1 91.25 421 LEU B C 1
ATOM 8251 O O . LEU B 1 421 ? 10.445 -25.609 -6.898 1 91.25 421 LEU B O 1
ATOM 8255 N N . PHE B 1 422 ? 11.641 -23.953 -7.719 1 93.19 422 PHE B N 1
ATOM 8256 C CA . PHE B 1 422 ? 10.641 -23.641 -8.742 1 93.19 422 PHE B CA 1
ATOM 8257 C C . PHE B 1 422 ? 10.5 -24.781 -9.727 1 93.19 422 PHE B C 1
ATOM 8259 O O . PHE B 1 422 ? 9.398 -25.094 -10.172 1 93.19 422 PHE B O 1
ATOM 8266 N N . ASP B 1 423 ? 11.602 -25.406 -10.062 1 91.31 423 ASP B N 1
ATOM 8267 C CA . ASP B 1 423 ? 11.57 -26.562 -10.938 1 91.31 423 ASP B CA 1
ATOM 8268 C C . ASP B 1 423 ? 10.828 -27.734 -10.281 1 91.31 423 ASP B C 1
ATOM 8270 O O . ASP B 1 423 ? 10.125 -28.484 -10.961 1 91.31 423 ASP B O 1
ATOM 8274 N N . TYR B 1 424 ? 11.047 -27.844 -9.086 1 92.25 424 TYR B N 1
ATOM 8275 C CA . TYR B 1 424 ? 10.312 -28.859 -8.352 1 92.25 424 TYR B CA 1
ATOM 8276 C C . TYR B 1 424 ? 8.812 -28.641 -8.453 1 92.25 424 TYR B C 1
ATOM 8278 O O . TYR B 1 424 ? 8.055 -29.562 -8.773 1 92.25 424 TYR B O 1
ATOM 8286 N N . ILE B 1 425 ? 8.344 -27.453 -8.195 1 93.75 425 ILE B N 1
ATOM 8287 C CA . ILE B 1 425 ? 6.926 -27.109 -8.211 1 93.75 425 ILE B CA 1
ATOM 8288 C C . ILE B 1 425 ? 6.336 -27.391 -9.594 1 93.75 425 ILE B C 1
ATOM 8290 O O . ILE B 1 425 ? 5.289 -28.031 -9.711 1 93.75 425 ILE B O 1
ATOM 8294 N N . GLN B 1 426 ? 7.055 -26.969 -10.586 1 94.5 426 GLN B N 1
ATOM 8295 C CA . GLN B 1 426 ? 6.547 -27.094 -11.945 1 94.5 426 GLN B CA 1
ATOM 8296 C C . GLN B 1 426 ? 6.598 -28.547 -12.43 1 94.5 426 GLN B C 1
ATOM 8298 O O . GLN B 1 426 ? 5.727 -28.984 -13.188 1 94.5 426 GLN B O 1
ATOM 8303 N N . SER B 1 427 ? 7.578 -29.281 -12.023 1 93.81 427 SER B N 1
ATOM 8304 C CA . SER B 1 427 ? 7.676 -30.672 -12.422 1 93.81 427 SER B CA 1
ATOM 8305 C C . SER B 1 427 ? 6.52 -31.5 -11.859 1 93.81 427 SER B C 1
ATOM 8307 O O . SER B 1 427 ? 5.844 -32.219 -12.594 1 93.81 427 SER B O 1
ATOM 8309 N N . ILE B 1 428 ? 6.27 -31.312 -10.633 1 94.44 428 ILE B N 1
ATOM 8310 C CA . ILE B 1 428 ? 5.176 -32.031 -10.008 1 94.44 428 ILE B CA 1
ATOM 8311 C C . ILE B 1 428 ? 3.852 -31.641 -10.656 1 94.44 428 ILE B C 1
ATOM 8313 O O . ILE B 1 428 ? 3.002 -32.5 -10.922 1 94.44 428 ILE B O 1
ATOM 8317 N N . THR B 1 429 ? 3.672 -30.375 -10.883 1 96 429 THR B N 1
ATOM 8318 C CA . THR B 1 429 ? 2.461 -29.891 -11.531 1 96 429 THR B CA 1
ATOM 8319 C C . THR B 1 429 ? 2.312 -30.484 -12.93 1 96 429 THR B C 1
ATOM 8321 O O . THR B 1 429 ? 1.2 -30.797 -13.359 1 96 429 THR B O 1
ATOM 8324 N N . SER B 1 430 ? 3.426 -30.656 -13.617 1 96.94 430 SER B N 1
ATOM 8325 C CA . SER B 1 430 ? 3.404 -31.172 -14.984 1 96.94 430 SER B CA 1
ATOM 8326 C C . SER B 1 430 ? 2.982 -32.656 -15.016 1 96.94 430 SER B C 1
ATOM 8328 O O . SER B 1 430 ? 2.506 -33.125 -16.031 1 96.94 430 SER B O 1
ATOM 8330 N N . TYR B 1 431 ? 3.098 -33.312 -13.938 1 97 431 TYR B N 1
ATOM 8331 C CA . TYR B 1 431 ? 2.781 -34.75 -13.906 1 97 431 TYR B CA 1
ATOM 8332 C C . TYR B 1 431 ? 1.314 -34.969 -13.562 1 97 431 TYR B C 1
ATOM 8334 O O . TYR B 1 431 ? 0.72 -35.969 -13.969 1 97 431 TYR B O 1
ATOM 8342 N N . LEU B 1 432 ? 0.726 -33.969 -12.891 1 96.69 432 LEU B N 1
ATOM 8343 C CA . LEU B 1 432 ? -0.585 -34.281 -12.336 1 96.69 432 LEU B CA 1
ATOM 8344 C C . LEU B 1 432 ? -1.646 -33.344 -12.875 1 96.69 432 LEU B C 1
ATOM 8346 O O . LEU B 1 432 ? -2.83 -33.688 -12.914 1 96.69 432 LEU B O 1
ATOM 8350 N N . ALA B 1 433 ? -1.332 -32.219 -13.32 1 97.19 433 ALA B N 1
ATOM 8351 C CA . ALA B 1 433 ? -2.291 -31.156 -13.617 1 97.19 433 ALA B CA 1
ATOM 8352 C C . ALA B 1 433 ? -2.83 -31.297 -15.039 1 97.19 433 ALA B C 1
ATOM 8354 O O . ALA B 1 433 ? -3.99 -30.969 -15.305 1 97.19 433 ALA B O 1
ATOM 8355 N N . PRO B 1 434 ? -2.051 -31.781 -16.031 1 98.19 434 PRO B N 1
ATOM 8356 C CA . PRO B 1 434 ? -2.477 -31.734 -17.422 1 98.19 434 PRO B CA 1
ATOM 8357 C C . PRO B 1 434 ? -3.801 -32.438 -17.672 1 98.19 434 PRO B C 1
ATOM 8359 O O . PRO B 1 434 ? -4.645 -31.969 -18.422 1 98.19 434 PRO B O 1
ATOM 8362 N N . PRO B 1 435 ? -4.062 -33.562 -17.031 1 98.31 435 PRO B N 1
ATOM 8363 C CA . PRO B 1 435 ? -5.359 -34.188 -17.25 1 98.31 435 PRO B CA 1
ATOM 8364 C C . PRO B 1 435 ? -6.535 -33.312 -16.828 1 98.31 435 PRO B C 1
ATOM 8366 O O . PRO B 1 435 ? -7.59 -33.344 -17.469 1 98.31 435 PRO B O 1
ATOM 8369 N N . ILE B 1 436 ? -6.395 -32.625 -15.773 1 97.81 436 ILE B N 1
ATOM 8370 C CA . ILE B 1 436 ? -7.441 -31.703 -15.305 1 97.81 436 ILE B CA 1
ATOM 8371 C C . ILE B 1 436 ? -7.68 -30.609 -16.344 1 97.81 436 ILE B C 1
ATOM 8373 O O . ILE B 1 436 ? -8.828 -30.312 -16.688 1 97.81 436 ILE B O 1
ATOM 8377 N N . THR B 1 437 ? -6.605 -30.078 -16.828 1 98.25 437 THR B N 1
ATOM 8378 C CA . THR B 1 437 ? -6.695 -29.031 -17.844 1 98.25 437 THR B CA 1
ATOM 8379 C C . THR B 1 437 ? -7.418 -29.547 -19.094 1 98.25 437 THR B C 1
ATOM 8381 O O . THR B 1 437 ? -8.297 -28.875 -19.625 1 98.25 437 THR B O 1
ATOM 8384 N N . ALA B 1 438 ? -7.055 -30.703 -19.484 1 98.44 438 ALA B N 1
ATOM 8385 C CA . ALA B 1 438 ? -7.68 -31.312 -20.656 1 98.44 438 ALA B CA 1
ATOM 8386 C C . ALA B 1 438 ? -9.188 -31.453 -20.453 1 98.44 438 ALA B C 1
ATOM 8388 O O . ALA B 1 438 ? -9.969 -31.094 -21.344 1 98.44 438 ALA B O 1
ATOM 8389 N N . LEU B 1 439 ? -9.523 -31.922 -19.391 1 98 439 LEU B N 1
ATOM 8390 C CA . LEU B 1 439 ? -10.938 -32.156 -19.125 1 98 439 LEU B CA 1
ATOM 8391 C C . LEU B 1 439 ? -11.719 -30.859 -19.094 1 98 439 LEU B C 1
ATOM 8393 O O . LEU B 1 439 ? -12.812 -30.766 -19.656 1 98 439 LEU B O 1
ATOM 8397 N N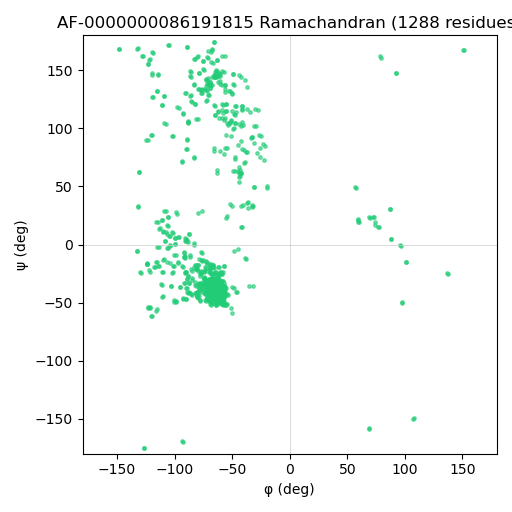 . PHE B 1 440 ? -11.25 -29.875 -18.406 1 98.06 440 PHE B N 1
ATOM 8398 C CA . PHE B 1 440 ? -11.969 -28.609 -18.281 1 98.06 440 PHE B CA 1
ATOM 8399 C C . PHE B 1 440 ? -12.117 -27.938 -19.641 1 98.06 440 PHE B C 1
ATOM 8401 O O . PHE B 1 440 ? -13.164 -27.359 -19.953 1 98.06 440 PHE B O 1
ATOM 8408 N N . ILE B 1 441 ? -11.055 -27.969 -20.438 1 98.12 441 ILE B N 1
ATOM 8409 C CA . ILE B 1 441 ? -11.141 -27.391 -21.781 1 98.12 441 ILE B CA 1
ATOM 8410 C C . ILE B 1 441 ? -12.227 -28.109 -22.578 1 98.12 441 ILE B C 1
ATOM 8412 O O . ILE B 1 441 ? -13.055 -27.469 -23.219 1 98.12 441 ILE B O 1
ATOM 8416 N N . LEU B 1 442 ? -12.227 -29.391 -22.531 1 97.88 442 LEU B N 1
ATOM 8417 C CA . LEU B 1 442 ? -13.219 -30.172 -23.25 1 97.88 442 LEU B CA 1
ATOM 8418 C C . LEU B 1 442 ? -14.609 -29.953 -22.688 1 97.88 442 LEU B C 1
ATOM 8420 O O . LEU B 1 442 ? -15.602 -29.953 -23.422 1 97.88 442 LEU B O 1
ATOM 8424 N N . ALA B 1 443 ? -14.703 -29.844 -21.406 1 97.06 443 ALA B N 1
ATOM 8425 C CA . ALA B 1 443 ? -15.984 -29.625 -20.75 1 97.06 443 ALA B CA 1
ATOM 8426 C C . ALA B 1 443 ? -16.609 -28.297 -21.219 1 97.06 443 ALA B C 1
ATOM 8428 O O . ALA B 1 443 ? -17.828 -28.203 -21.375 1 97.06 443 ALA B O 1
ATOM 8429 N N . ILE B 1 444 ? -15.836 -27.359 -21.422 1 96.75 444 ILE B N 1
ATOM 8430 C CA . ILE B 1 444 ? -16.312 -26.016 -21.75 1 96.75 444 ILE B CA 1
ATOM 8431 C C . ILE B 1 444 ? -16.656 -25.938 -23.234 1 96.75 444 ILE B C 1
ATOM 8433 O O . ILE B 1 444 ? -17.656 -25.328 -23.625 1 96.75 444 ILE B O 1
ATOM 8437 N N . PHE B 1 445 ? -15.898 -26.641 -24.094 1 96.75 445 PHE B N 1
ATOM 8438 C CA . PHE B 1 445 ? -16.031 -26.375 -25.516 1 96.75 445 PHE B CA 1
ATOM 8439 C C . PHE B 1 445 ? -16.703 -27.531 -26.234 1 96.75 445 PHE B C 1
ATOM 8441 O O . PHE B 1 445 ? -17.266 -27.359 -27.312 1 96.75 445 PHE B O 1
ATOM 8448 N N . CYS B 1 446 ? -16.625 -28.703 -25.656 1 95.81 446 CYS B N 1
ATOM 8449 C CA . CYS B 1 446 ? -17.125 -29.875 -26.375 1 95.81 446 CYS B CA 1
ATOM 8450 C C . CYS B 1 446 ? -18.375 -30.422 -25.703 1 95.81 446 CYS B C 1
ATOM 8452 O O . CYS B 1 446 ? -18.297 -31.031 -24.641 1 95.81 446 CYS B O 1
ATOM 8454 N N . ARG B 1 447 ? -19.422 -30.453 -26.391 1 94.06 447 ARG B N 1
ATOM 8455 C CA . ARG B 1 447 ? -20.719 -30.891 -25.859 1 94.06 447 ARG B CA 1
ATOM 8456 C C . ARG B 1 447 ? -20.812 -32.406 -25.812 1 94.06 447 ARG B C 1
ATOM 8458 O O . ARG B 1 447 ? -21.594 -32.969 -25.031 1 94.06 447 ARG B O 1
ATOM 8465 N N . ARG B 1 448 ? -19.953 -33.031 -26.547 1 95.25 448 ARG B N 1
ATOM 8466 C CA . ARG B 1 448 ? -20.078 -34.469 -26.734 1 95.25 448 ARG B CA 1
ATOM 8467 C C . ARG B 1 448 ? -19.453 -35.219 -25.547 1 95.25 448 ARG B C 1
ATOM 8469 O O . ARG B 1 448 ? -19.734 -36.406 -25.344 1 95.25 448 ARG B O 1
ATOM 8476 N N . ILE B 1 449 ? -18.656 -34.625 -24.781 1 96.62 449 ILE B N 1
ATOM 8477 C CA . ILE B 1 449 ? -17.953 -35.281 -23.688 1 96.62 449 ILE B CA 1
ATOM 8478 C C . ILE B 1 449 ? -18.938 -35.656 -22.594 1 96.62 449 ILE B C 1
ATOM 8480 O O . ILE B 1 449 ? -19.844 -34.875 -22.266 1 96.62 449 ILE B O 1
ATOM 8484 N N . ASN B 1 450 ? -18.781 -36.844 -22.078 1 95.88 450 ASN B N 1
ATOM 8485 C CA . ASN B 1 450 ? -19.703 -37.344 -21.062 1 95.88 450 ASN B CA 1
ATOM 8486 C C . ASN B 1 450 ? -18.969 -37.812 -19.812 1 95.88 450 ASN B C 1
ATOM 8488 O O . ASN B 1 450 ? -17.75 -37.594 -19.688 1 95.88 450 ASN B O 1
ATOM 8492 N N . GLU B 1 451 ? -19.672 -38.375 -18.859 1 95.75 451 GLU B N 1
ATOM 8493 C CA . GLU B 1 451 ? -19.141 -38.688 -17.547 1 95.75 451 GLU B CA 1
ATOM 8494 C C . GLU B 1 451 ? -18.125 -39.844 -17.625 1 95.75 451 GLU B C 1
ATOM 8496 O O . GLU B 1 451 ? -17.031 -39.75 -17.062 1 95.75 451 GLU B O 1
ATOM 8501 N N . PRO B 1 452 ? -18.375 -40.969 -18.344 1 96.25 452 PRO B N 1
ATOM 8502 C CA . PRO B 1 452 ? -17.359 -42.031 -18.406 1 96.25 452 PRO B CA 1
ATOM 8503 C C . PRO B 1 452 ? -16.062 -41.562 -19.078 1 96.25 452 PRO B C 1
ATOM 8505 O O . PRO B 1 452 ? -14.977 -41.938 -18.641 1 96.25 452 PRO B O 1
ATOM 8508 N N . GLY B 1 453 ? -16.234 -40.875 -20.109 1 97.31 453 GLY B N 1
ATOM 8509 C CA . GLY B 1 453 ? -15.039 -40.312 -20.734 1 97.31 453 GLY B CA 1
ATOM 8510 C C . GLY B 1 453 ? -14.219 -39.438 -19.797 1 97.31 453 GLY B C 1
ATOM 8511 O O . GLY B 1 453 ? -12.992 -39.562 -19.766 1 97.31 453 GLY B O 1
ATOM 8512 N N . ALA B 1 454 ? -14.898 -38.594 -19.094 1 97.12 454 ALA B N 1
ATOM 8513 C CA . ALA B 1 454 ? -14.234 -37.688 -18.141 1 97.12 454 ALA B CA 1
ATOM 8514 C C . ALA B 1 454 ? -13.523 -38.5 -17.047 1 97.12 454 ALA B C 1
ATOM 8516 O O . ALA B 1 454 ? -12.352 -38.25 -16.766 1 97.12 454 ALA B O 1
ATOM 8517 N N . PHE B 1 455 ? -14.188 -39.438 -16.484 1 96.5 455 PHE B N 1
ATOM 8518 C CA . PHE B 1 455 ? -13.664 -40.219 -15.367 1 96.5 455 PHE B CA 1
ATOM 8519 C C . PHE B 1 455 ? -12.469 -41.062 -15.797 1 96.5 455 PHE B C 1
ATOM 8521 O O . PHE B 1 455 ? -11.422 -41.031 -15.148 1 96.5 455 PHE B O 1
ATOM 8528 N N . TRP B 1 456 ? -12.617 -41.75 -16.828 1 96.44 456 TRP B N 1
ATOM 8529 C CA . TRP B 1 456 ? -11.555 -42.656 -17.25 1 96.44 456 TRP B CA 1
ATOM 8530 C C . TRP B 1 456 ? -10.383 -41.875 -17.844 1 96.44 456 TRP B C 1
ATOM 8532 O O . TRP B 1 456 ? -9.234 -42.312 -17.75 1 96.44 456 TRP B O 1
ATOM 8542 N N . GLY B 1 457 ? -10.672 -40.812 -18.484 1 97.56 457 GLY B N 1
ATOM 8543 C CA . GLY B 1 457 ? -9.594 -39.938 -18.906 1 97.56 457 GLY B CA 1
ATOM 8544 C C . GLY B 1 457 ? -8.758 -39.406 -17.734 1 97.56 457 GLY B C 1
ATOM 8545 O O . GLY B 1 457 ? -7.523 -39.438 -17.797 1 97.56 457 GLY B O 1
ATOM 8546 N N . LEU B 1 458 ? -9.414 -39 -16.688 1 97.25 458 LEU B N 1
ATOM 8547 C CA . LEU B 1 458 ? -8.727 -38.5 -15.492 1 97.25 458 LEU B CA 1
ATOM 8548 C C . LEU B 1 458 ? -7.926 -39.625 -14.836 1 97.25 458 LEU B C 1
ATOM 8550 O O . LEU B 1 458 ? -6.789 -39.438 -14.414 1 97.25 458 LEU B O 1
ATOM 8554 N N . MET B 1 459 ? -8.484 -40.812 -14.789 1 97.06 459 MET B N 1
ATOM 8555 C CA . MET B 1 459 ? -7.809 -41.938 -14.172 1 97.06 459 MET B CA 1
ATOM 8556 C C . MET B 1 459 ? -6.566 -42.344 -14.969 1 97.06 459 MET B C 1
ATOM 8558 O O . MET B 1 459 ? -5.52 -42.625 -14.391 1 97.06 459 MET B O 1
ATOM 8562 N N . PHE B 1 460 ? -6.746 -42.375 -16.234 1 97.88 460 PHE B N 1
ATOM 8563 C CA . PHE B 1 460 ? -5.609 -42.656 -17.094 1 97.88 460 PHE B CA 1
ATOM 8564 C C . PHE B 1 460 ? -4.496 -41.656 -16.875 1 97.88 460 PHE B C 1
ATOM 8566 O O . PHE B 1 460 ? -3.332 -42.031 -16.719 1 97.88 460 PHE B O 1
ATOM 8573 N N . GLY B 1 461 ? -4.887 -40.406 -16.953 1 97.75 461 GLY B N 1
ATOM 8574 C CA . GLY B 1 461 ? -3.908 -39.375 -16.734 1 97.75 461 GLY B CA 1
ATOM 8575 C C . GLY B 1 461 ? -3.234 -39.469 -15.375 1 97.75 461 GLY B C 1
ATOM 8576 O O . GLY B 1 461 ? -2.033 -39.219 -15.258 1 97.75 461 GLY B O 1
ATOM 8577 N N . LEU B 1 462 ? -3.982 -39.75 -14.336 1 97.44 462 LEU B N 1
ATOM 8578 C CA . LEU B 1 462 ? -3.441 -39.906 -12.984 1 97.44 462 LEU B CA 1
ATOM 8579 C C . LEU B 1 462 ? -2.396 -41 -12.93 1 97.44 462 LEU B C 1
ATOM 8581 O O . LEU B 1 462 ? -1.332 -40.844 -12.328 1 97.44 462 LEU B O 1
ATOM 8585 N N . VAL B 1 463 ? -2.664 -42.094 -13.547 1 97.62 463 VAL B N 1
ATOM 8586 C CA . VAL B 1 463 ? -1.771 -43.25 -13.5 1 97.62 463 VAL B CA 1
ATOM 8587 C C . VAL B 1 463 ? -0.47 -42.938 -14.227 1 97.62 463 VAL B C 1
ATOM 8589 O O . VAL B 1 463 ? 0.62 -43.188 -13.703 1 97.62 463 VAL B O 1
ATOM 8592 N N . VAL B 1 464 ? -0.576 -42.406 -15.398 1 97.38 464 VAL B N 1
ATOM 8593 C CA . VAL B 1 464 ? 0.604 -42.094 -16.188 1 97.38 464 VAL B CA 1
ATOM 8594 C C . VAL B 1 464 ? 1.426 -41.031 -15.461 1 97.38 464 VAL B C 1
ATOM 8596 O O . VAL B 1 464 ? 2.65 -41.125 -15.367 1 97.38 464 VAL B O 1
ATOM 8599 N N . GLY B 1 465 ? 0.71 -40 -15.016 1 97 465 GLY B N 1
ATOM 8600 C CA . GLY B 1 465 ? 1.391 -38.938 -14.281 1 97 465 GLY B CA 1
ATOM 8601 C C . GLY B 1 465 ? 2.021 -39.438 -12.984 1 97 465 GLY B C 1
ATOM 8602 O O . GLY B 1 465 ? 3.131 -39.031 -12.641 1 97 465 GLY B O 1
ATOM 8603 N N . PHE B 1 466 ? 1.34 -40.25 -12.312 1 96.31 466 PHE B N 1
ATOM 8604 C CA . PHE B 1 466 ? 1.83 -40.781 -11.039 1 96.31 466 PHE B CA 1
ATOM 8605 C C . PHE B 1 466 ? 3.072 -41.625 -11.25 1 96.31 466 PHE B C 1
ATOM 8607 O O . PHE B 1 466 ? 4.004 -41.594 -10.445 1 96.31 466 PHE B O 1
ATOM 8614 N N . ILE B 1 467 ? 3.131 -42.406 -12.242 1 96 467 ILE B N 1
ATOM 8615 C CA . ILE B 1 467 ? 4.293 -43.219 -12.57 1 96 467 ILE B CA 1
ATOM 8616 C C . ILE B 1 467 ? 5.504 -42.312 -12.82 1 96 467 ILE B C 1
ATOM 8618 O O . ILE B 1 467 ? 6.594 -42.562 -12.305 1 96 467 ILE B O 1
ATOM 8622 N N . ARG B 1 468 ? 5.297 -41.312 -13.578 1 95.38 468 ARG B N 1
ATOM 8623 C CA . ARG B 1 468 ? 6.375 -40.375 -13.852 1 95.38 468 ARG B CA 1
ATOM 8624 C C . ARG B 1 468 ? 6.852 -39.688 -12.562 1 95.38 468 ARG B C 1
ATOM 8626 O O . ARG B 1 468 ? 8.055 -39.531 -12.367 1 95.38 468 ARG B O 1
ATOM 8633 N N . MET B 1 469 ? 5.93 -39.312 -11.734 1 93.38 469 MET B N 1
ATOM 8634 C CA . MET B 1 469 ? 6.262 -38.656 -10.477 1 93.38 469 MET B CA 1
ATOM 8635 C C . MET B 1 469 ? 7.082 -39.562 -9.578 1 93.38 469 MET B C 1
ATOM 8637 O O . MET B 1 469 ? 8.094 -39.125 -9.016 1 93.38 469 MET B O 1
ATOM 8641 N N . VAL B 1 470 ? 6.699 -40.781 -9.461 1 92.69 470 VAL B N 1
ATOM 8642 C CA . VAL B 1 470 ? 7.391 -41.75 -8.625 1 92.69 470 VAL B CA 1
ATOM 8643 C C . VAL B 1 470 ? 8.797 -42 -9.164 1 92.69 470 VAL B C 1
ATOM 8645 O O . VAL B 1 470 ? 9.758 -42.094 -8.398 1 92.69 470 VAL B O 1
ATOM 8648 N N . MET B 1 471 ? 8.906 -42.125 -10.43 1 91.56 471 MET B N 1
ATOM 8649 C CA . MET B 1 471 ? 10.211 -42.312 -11.047 1 91.56 471 MET B CA 1
ATOM 8650 C C . MET B 1 471 ? 11.133 -41.125 -10.766 1 91.56 471 MET B C 1
ATOM 8652 O O . MET B 1 471 ? 12.336 -41.312 -10.555 1 91.56 471 MET B O 1
ATOM 8656 N N . GLU B 1 472 ? 10.562 -39.969 -10.789 1 88.69 472 GLU B N 1
ATOM 8657 C CA . GLU B 1 472 ? 11.352 -38.781 -10.516 1 88.69 472 GLU B CA 1
ATOM 8658 C C . GLU B 1 472 ? 11.898 -38.781 -9.094 1 88.69 472 GLU B C 1
ATOM 8660 O O . GLU B 1 472 ? 13.008 -38.312 -8.844 1 88.69 472 GLU B O 1
ATOM 8665 N N . PHE B 1 473 ? 11.164 -39.281 -8.117 1 87.69 473 PHE B N 1
ATOM 8666 C CA . PHE B 1 473 ? 11.578 -39.312 -6.719 1 87.69 473 PHE B CA 1
ATOM 8667 C C . PHE B 1 473 ? 12.57 -40.438 -6.465 1 87.69 473 PHE B C 1
ATOM 8669 O O . PHE B 1 473 ? 13.445 -40.312 -5.605 1 87.69 473 PHE B O 1
ATOM 8676 N N . ILE B 1 474 ? 12.492 -41.469 -7.27 1 87.31 474 ILE B N 1
ATOM 8677 C CA . ILE B 1 474 ? 13.375 -42.594 -7.09 1 87.31 474 ILE B CA 1
ATOM 8678 C C . ILE B 1 474 ? 14.734 -42.312 -7.715 1 87.31 474 ILE B C 1
ATOM 8680 O O . ILE B 1 474 ? 15.773 -42.625 -7.133 1 87.31 474 ILE B O 1
ATOM 8684 N N . TYR B 1 475 ? 14.672 -41.719 -8.883 1 85.88 475 TYR B N 1
ATOM 8685 C CA . TYR B 1 475 ? 15.898 -41.406 -9.594 1 85.88 475 TYR B CA 1
ATOM 8686 C C . TYR B 1 475 ? 16.25 -39.906 -9.438 1 85.88 475 TYR B C 1
ATOM 8688 O O . TYR B 1 475 ? 15.82 -39.094 -10.242 1 85.88 475 TYR B O 1
ATOM 8696 N N . THR B 1 476 ? 17.031 -39.625 -8.477 1 79.88 476 THR B N 1
ATOM 8697 C CA . THR B 1 476 ? 17.375 -38.25 -8.18 1 79.88 476 THR B CA 1
ATOM 8698 C C . THR B 1 476 ? 18.438 -37.719 -9.141 1 79.88 476 THR B C 1
ATOM 8700 O O . THR B 1 476 ? 19.25 -38.5 -9.641 1 79.88 476 THR B O 1
ATOM 8703 N N . ALA B 1 477 ? 18.359 -36.406 -9.422 1 77.38 477 ALA B N 1
ATOM 8704 C CA . ALA B 1 477 ? 19.359 -35.781 -10.281 1 77.38 477 ALA B CA 1
ATOM 8705 C C . ALA B 1 477 ? 20.75 -35.906 -9.664 1 77.38 477 ALA B C 1
ATOM 8707 O O . ALA B 1 477 ? 20.922 -35.75 -8.445 1 77.38 477 ALA B O 1
ATOM 8708 N N . PRO B 1 478 ? 21.719 -36.156 -10.477 1 79.38 478 PRO B N 1
ATOM 8709 C CA . PRO B 1 478 ? 23.094 -36.281 -9.969 1 79.38 478 PRO B CA 1
ATOM 8710 C C . PRO B 1 478 ? 23.719 -34.969 -9.602 1 79.38 478 PRO B C 1
ATOM 8712 O O . PRO B 1 478 ? 23.312 -33.906 -10.125 1 79.38 478 PRO B O 1
ATOM 8715 N N . SER B 1 479 ? 24.609 -34.969 -8.648 1 81.56 479 SER B N 1
ATOM 8716 C CA . SER B 1 479 ? 25.422 -33.812 -8.336 1 81.56 479 SER B CA 1
ATOM 8717 C C . SER B 1 479 ? 26.422 -33.5 -9.445 1 81.56 479 SER B C 1
ATOM 8719 O O . SER B 1 479 ? 26.609 -34.312 -10.344 1 81.56 479 SER B O 1
ATOM 8721 N N . CYS B 1 480 ? 26.969 -32.312 -9.367 1 84.44 480 CYS B N 1
ATOM 8722 C CA . CYS B 1 480 ? 27.938 -31.938 -10.391 1 84.44 480 CYS B CA 1
ATOM 8723 C C . CYS B 1 480 ? 29.062 -32.938 -10.492 1 84.44 480 CYS B C 1
ATOM 8725 O O . CYS B 1 480 ? 29.672 -33.312 -9.484 1 84.44 480 CYS B O 1
ATOM 8727 N N . GLY B 1 481 ? 29.25 -33.531 -11.641 1 81.25 481 GLY B N 1
ATOM 8728 C CA . GLY B 1 481 ? 30.344 -34.438 -11.883 1 81.25 481 GLY B CA 1
ATOM 8729 C C . GLY B 1 481 ? 29.938 -35.906 -11.82 1 81.25 481 GLY B C 1
ATOM 8730 O O . GLY B 1 481 ? 30.688 -36.781 -12.266 1 81.25 481 GLY B O 1
ATOM 8731 N N . GLU B 1 482 ? 28.828 -36.125 -11.297 1 83.06 482 GLU B N 1
ATOM 8732 C CA . GLU B 1 482 ? 28.359 -37.5 -11.195 1 83.06 482 GLU B CA 1
ATOM 8733 C C . GLU B 1 482 ? 27.625 -37.938 -12.469 1 83.06 482 GLU B C 1
ATOM 8735 O O . GLU B 1 482 ? 27 -37.125 -13.141 1 83.06 482 GLU B O 1
ATOM 8740 N N . GLU B 1 483 ? 27.719 -39.188 -12.742 1 83.81 483 GLU B N 1
ATOM 8741 C CA . GLU B 1 483 ? 27.062 -39.719 -13.922 1 83.81 483 GLU B CA 1
ATOM 8742 C C . GLU B 1 483 ? 25.547 -39.781 -13.727 1 83.81 483 GLU B C 1
ATOM 8744 O O . GLU B 1 483 ? 25.078 -40.125 -12.641 1 83.81 483 GLU B O 1
ATOM 8749 N N . ASP B 1 484 ? 24.844 -39.375 -14.75 1 83.38 484 ASP B N 1
ATOM 8750 C CA . ASP B 1 484 ? 23.391 -39.406 -14.711 1 83.38 484 ASP B CA 1
ATOM 8751 C C . ASP B 1 484 ? 22.859 -40.812 -14.984 1 83.38 484 ASP B C 1
ATOM 8753 O O . ASP B 1 484 ? 22.891 -41.281 -16.125 1 83.38 484 ASP B O 1
ATOM 8757 N N . GLN B 1 485 ? 22.344 -41.469 -13.984 1 84.19 485 GLN B N 1
ATOM 8758 C CA . GLN B 1 485 ? 21.859 -42.844 -14.109 1 84.19 485 GLN B CA 1
ATOM 8759 C C . GLN B 1 485 ? 20.344 -42.875 -14.336 1 84.19 485 GLN B C 1
ATOM 8761 O O . GLN B 1 485 ? 19.734 -43.938 -14.398 1 84.19 485 GLN B O 1
ATOM 8766 N N . ARG B 1 486 ? 19.766 -41.781 -14.508 1 83.75 486 ARG B N 1
ATOM 8767 C CA . ARG B 1 486 ? 18.328 -41.75 -14.711 1 83.75 486 ARG B CA 1
ATOM 8768 C C . ARG B 1 486 ? 17.953 -42.312 -16.078 1 83.75 486 ARG B C 1
ATOM 8770 O O . ARG B 1 486 ? 18.703 -42.188 -17.047 1 83.75 486 ARG B O 1
ATOM 8777 N N . PRO B 1 487 ? 16.859 -43 -16.125 1 89 487 PRO B N 1
ATOM 8778 C CA . PRO B 1 487 ? 16.391 -43.5 -17.422 1 89 487 PRO B CA 1
ATOM 8779 C C . PRO B 1 487 ? 16.141 -42.406 -18.438 1 89 487 PRO B C 1
ATOM 8781 O O . PRO B 1 487 ? 15.961 -41.25 -18.047 1 89 487 PRO B O 1
ATOM 8784 N N . SER B 1 488 ? 16.078 -42.812 -19.75 1 86.5 488 SER B N 1
ATOM 8785 C CA . SER B 1 488 ? 15.992 -41.875 -20.844 1 86.5 488 SER B CA 1
ATOM 8786 C C . SER B 1 488 ? 14.688 -41.062 -20.781 1 86.5 488 SER B C 1
ATOM 8788 O O . SER B 1 488 ? 14.664 -39.875 -21.141 1 86.5 488 SER B O 1
ATOM 8790 N N . VAL B 1 489 ? 13.727 -41.656 -20.328 1 85.69 489 VAL B N 1
ATOM 8791 C CA . VAL B 1 489 ? 12.422 -41 -20.281 1 85.69 489 VAL B CA 1
ATOM 8792 C C . VAL B 1 489 ? 12.461 -39.812 -19.297 1 85.69 489 VAL B C 1
ATOM 8794 O O . VAL B 1 489 ? 11.781 -38.812 -19.484 1 85.69 489 VAL B O 1
ATOM 8797 N N . LEU B 1 490 ? 13.289 -39.938 -18.328 1 86 490 LEU B N 1
ATOM 8798 C CA . LEU B 1 490 ? 13.422 -38.875 -17.312 1 86 490 LEU B CA 1
ATOM 8799 C C . LEU B 1 490 ? 14.477 -37.844 -17.734 1 86 490 LEU B C 1
ATOM 8801 O O . LEU B 1 490 ? 14.297 -36.656 -17.531 1 86 490 LEU B O 1
ATOM 8805 N N . LYS B 1 491 ? 15.492 -38.312 -18.328 1 83.19 491 LYS B N 1
ATOM 8806 C CA . LYS B 1 491 ? 16.641 -37.469 -18.656 1 83.19 491 LYS B CA 1
ATOM 8807 C C . LYS B 1 491 ? 16.391 -36.688 -19.938 1 83.19 491 LYS B C 1
ATOM 8809 O O . LYS B 1 491 ? 16.797 -35.531 -20.047 1 83.19 491 LYS B O 1
ATOM 8814 N N . ASP B 1 492 ? 15.641 -37.25 -20.859 1 86 492 ASP B N 1
ATOM 8815 C CA . ASP B 1 492 ? 15.555 -36.656 -22.188 1 86 492 ASP B CA 1
ATOM 8816 C C . ASP B 1 492 ? 14.211 -35.969 -22.406 1 86 492 ASP B C 1
ATOM 8818 O O . ASP B 1 492 ? 14.047 -35.188 -23.359 1 86 492 ASP B O 1
ATOM 8822 N N . VAL B 1 493 ? 13.344 -36.281 -21.578 1 91.31 493 VAL B N 1
ATOM 8823 C CA . VAL B 1 493 ? 12.031 -35.625 -21.734 1 91.31 493 VAL B CA 1
ATOM 8824 C C . VAL B 1 493 ? 11.805 -34.625 -20.625 1 91.31 493 VAL B C 1
ATOM 8826 O O . VAL B 1 493 ? 11.438 -34.969 -19.516 1 91.31 493 VAL B O 1
ATOM 8829 N N . HIS B 1 494 ? 11.961 -33.438 -21.031 1 93.56 494 HIS B N 1
ATOM 8830 C CA . HIS B 1 494 ? 11.727 -32.344 -20.109 1 93.56 494 HIS B CA 1
ATOM 8831 C C . HIS B 1 494 ? 10.305 -32.406 -19.547 1 93.56 494 HIS B C 1
ATOM 8833 O O . HIS B 1 494 ? 9.383 -32.844 -20.234 1 93.56 494 HIS B O 1
ATOM 8839 N N . TYR B 1 495 ? 10.125 -31.953 -18.328 1 94.62 495 TYR B N 1
ATOM 8840 C CA . TYR B 1 495 ? 8.828 -32.062 -17.688 1 94.62 495 TYR B CA 1
ATOM 8841 C C . TYR B 1 495 ? 7.762 -31.297 -18.453 1 94.62 495 TYR B C 1
ATOM 8843 O O . TYR B 1 495 ? 6.59 -31.688 -18.469 1 94.62 495 TYR B O 1
ATOM 8851 N N . LEU B 1 496 ? 8.086 -30.219 -19.141 1 96.88 496 LEU B N 1
ATOM 8852 C CA . LEU B 1 496 ? 7.117 -29.469 -19.922 1 96.88 496 LEU B CA 1
ATOM 8853 C C . LEU B 1 496 ? 6.703 -30.25 -21.172 1 96.88 496 LEU B C 1
ATOM 8855 O O . LEU B 1 496 ? 5.559 -30.156 -21.625 1 96.88 496 LEU B O 1
ATOM 8859 N N . TYR B 1 497 ? 7.648 -30.953 -21.75 1 97.06 497 TYR B N 1
ATOM 8860 C CA . TYR B 1 497 ? 7.297 -31.828 -22.859 1 97.06 497 TYR B CA 1
ATOM 8861 C C . TYR B 1 497 ? 6.391 -32.969 -22.406 1 97.06 497 TYR B C 1
ATOM 8863 O O . TYR B 1 497 ? 5.465 -33.344 -23.125 1 97.06 497 TYR B O 1
ATOM 8871 N N . PHE B 1 498 ? 6.711 -33.469 -21.297 1 97.12 498 PHE B N 1
ATOM 8872 C CA . PHE B 1 498 ? 5.855 -34.5 -20.719 1 97.12 498 PHE B CA 1
ATOM 8873 C C . PHE B 1 498 ? 4.438 -34 -20.516 1 97.12 498 PHE B C 1
ATOM 8875 O O . PHE B 1 498 ? 3.467 -34.719 -20.75 1 97.12 498 PHE B O 1
ATOM 8882 N N . ALA B 1 499 ? 4.324 -32.781 -20.062 1 97.88 499 ALA B N 1
ATOM 8883 C CA . ALA B 1 499 ? 3.016 -32.156 -19.875 1 97.88 499 ALA B CA 1
ATOM 8884 C C . ALA B 1 499 ? 2.223 -32.125 -21.172 1 97.88 499 ALA B C 1
ATOM 8886 O O . ALA B 1 499 ? 1.017 -32.406 -21.188 1 97.88 499 ALA B O 1
ATOM 8887 N N . ILE B 1 500 ? 2.85 -31.812 -22.281 1 97.75 500 ILE B N 1
ATOM 8888 C CA . ILE B 1 500 ? 2.193 -31.766 -23.578 1 97.75 500 ILE B CA 1
ATOM 8889 C C . ILE B 1 500 ? 1.714 -33.188 -23.969 1 97.75 500 ILE B C 1
ATOM 8891 O O . ILE B 1 500 ? 0.581 -33.344 -24.422 1 97.75 500 ILE B O 1
ATOM 8895 N N . LEU B 1 501 ? 2.588 -34.094 -23.75 1 97.56 501 LEU B N 1
ATOM 8896 C CA . LEU B 1 501 ? 2.27 -35.5 -24.094 1 97.56 501 LEU B CA 1
ATOM 8897 C C . LEU B 1 501 ? 1.107 -36 -23.25 1 97.56 501 LEU B C 1
ATOM 8899 O O . LEU B 1 501 ? 0.179 -36.625 -23.781 1 97.56 501 LEU B O 1
ATOM 8903 N N . LEU B 1 502 ? 1.254 -35.781 -21.969 1 98.25 502 LEU B N 1
ATOM 8904 C CA . LEU B 1 502 ? 0.203 -36.25 -21.062 1 98.25 502 LEU B CA 1
ATOM 8905 C C . LEU B 1 502 ? -1.126 -35.594 -21.391 1 98.25 502 LEU B C 1
ATOM 8907 O O . LEU B 1 502 ? -2.18 -36.219 -21.328 1 98.25 502 LEU B O 1
ATOM 8911 N N . PHE B 1 503 ? -1.129 -34.312 -21.688 1 98.5 503 PHE B N 1
ATOM 8912 C CA . PHE B 1 503 ? -2.316 -33.594 -22.109 1 98.5 503 PHE B CA 1
ATOM 8913 C C . PHE B 1 503 ? -2.936 -34.188 -23.344 1 98.5 503 PHE B C 1
ATOM 8915 O O . PHE B 1 503 ? -4.137 -34.469 -23.375 1 98.5 503 PHE B O 1
ATOM 8922 N N . GLY B 1 504 ? -2.107 -34.406 -24.344 1 98.31 504 GLY B N 1
ATOM 8923 C CA . GLY B 1 504 ? -2.588 -34.969 -25.594 1 98.31 504 GLY B CA 1
ATOM 8924 C C . GLY B 1 504 ? -3.152 -36.375 -25.422 1 98.31 504 GLY B C 1
ATOM 8925 O O . GLY B 1 504 ? -4.199 -36.688 -25.984 1 98.31 504 GLY B O 1
ATOM 8926 N N . LEU B 1 505 ? -2.5 -37.188 -24.672 1 98.25 505 LEU B N 1
ATOM 8927 C CA . LEU B 1 505 ? -2.951 -38.562 -24.438 1 98.25 505 LEU B CA 1
ATOM 8928 C C . LEU B 1 505 ? -4.273 -38.562 -23.672 1 98.25 505 LEU B C 1
ATOM 8930 O O . LEU B 1 505 ? -5.164 -39.375 -23.984 1 98.25 505 LEU B O 1
ATOM 8934 N N . THR B 1 506 ? -4.371 -37.688 -22.703 1 98.5 506 THR B N 1
ATOM 8935 C CA . THR B 1 506 ? -5.602 -37.625 -21.922 1 98.5 506 THR B CA 1
ATOM 8936 C C . THR B 1 506 ? -6.77 -37.156 -22.781 1 98.5 506 THR B C 1
ATOM 8938 O O . THR B 1 506 ? -7.875 -37.688 -22.672 1 98.5 506 THR B O 1
ATOM 8941 N N . VAL B 1 507 ? -6.52 -36.156 -23.609 1 98.5 507 VAL B N 1
ATOM 8942 C CA . VAL B 1 507 ? -7.551 -35.719 -24.531 1 98.5 507 VAL B CA 1
ATOM 8943 C C . VAL B 1 507 ? -8.008 -36.875 -25.406 1 98.5 507 VAL B C 1
ATOM 8945 O O . VAL B 1 507 ? -9.203 -37.062 -25.625 1 98.5 507 VAL B O 1
ATOM 8948 N N . GLY B 1 508 ? -7.039 -37.625 -25.875 1 98.5 508 GLY B N 1
ATOM 8949 C CA . GLY B 1 508 ? -7.352 -38.781 -26.719 1 98.5 508 GLY B CA 1
ATOM 8950 C C . GLY B 1 508 ? -8.227 -39.812 -26.031 1 98.5 508 GLY B C 1
ATOM 8951 O O . GLY B 1 508 ? -9.219 -40.281 -26.594 1 98.5 508 GLY B O 1
ATOM 8952 N N . VAL B 1 509 ? -7.941 -40.094 -24.797 1 98.5 509 VAL B N 1
ATOM 8953 C CA . VAL B 1 509 ? -8.695 -41.094 -24.047 1 98.5 509 VAL B CA 1
ATOM 8954 C C . VAL B 1 509 ? -10.102 -40.562 -23.75 1 98.5 509 VAL B C 1
ATOM 8956 O O . VAL B 1 509 ? -11.078 -41.312 -23.875 1 98.5 509 VAL B O 1
ATOM 8959 N N . ILE B 1 510 ? -10.242 -39.344 -23.328 1 98.38 510 ILE B N 1
ATOM 8960 C CA . ILE B 1 510 ? -11.539 -38.75 -23 1 98.38 510 ILE B CA 1
ATOM 8961 C C . ILE B 1 510 ? -12.445 -38.781 -24.234 1 98.38 510 ILE B C 1
ATOM 8963 O O . ILE B 1 510 ? -13.602 -39.188 -24.156 1 98.38 510 ILE B O 1
ATOM 8967 N N . VAL B 1 511 ? -11.914 -38.375 -25.344 1 98.12 511 VAL B N 1
ATOM 8968 C CA . VAL B 1 511 ? -12.703 -38.281 -26.562 1 98.12 511 VAL B CA 1
ATOM 8969 C C . VAL B 1 511 ? -13.086 -39.688 -27.031 1 98.12 511 VAL B C 1
ATOM 8971 O O . VAL B 1 511 ? -14.234 -39.938 -27.406 1 98.12 511 VAL B O 1
ATOM 8974 N N . PHE B 1 512 ? -12.156 -40.594 -26.969 1 98.19 512 PHE B N 1
ATOM 8975 C CA . PHE B 1 512 ? -12.391 -41.969 -27.438 1 98.19 512 PHE B CA 1
ATOM 8976 C C . PHE B 1 512 ? -13.484 -42.625 -26.609 1 98.19 512 PHE B C 1
ATOM 8978 O O . PHE B 1 512 ? -14.445 -43.188 -27.156 1 98.19 512 PHE B O 1
ATOM 8985 N N . VAL B 1 513 ? -13.375 -42.562 -25.312 1 98 513 VAL B N 1
ATOM 8986 C CA . VAL B 1 513 ? -14.336 -43.219 -24.422 1 98 513 VAL B CA 1
ATOM 8987 C C . VAL B 1 513 ? -15.695 -42.531 -24.547 1 98 513 VAL B C 1
ATOM 8989 O O . VAL B 1 513 ? -16.734 -43.188 -24.484 1 98 513 VAL B O 1
ATOM 8992 N N . SER B 1 514 ? -15.734 -41.25 -24.672 1 97.5 514 SER B N 1
ATOM 8993 C CA . SER B 1 514 ? -16.984 -40.5 -24.797 1 97.5 514 SER B CA 1
ATOM 8994 C C . SER B 1 514 ? -17.719 -40.875 -26.078 1 97.5 514 SER B C 1
ATOM 8996 O O . SER B 1 514 ? -18.953 -40.906 -26.109 1 97.5 514 SER B O 1
ATOM 8998 N N . LEU B 1 515 ? -16.922 -41.125 -27.125 1 96.69 515 LEU B N 1
ATOM 8999 C CA . LEU B 1 515 ? -17.531 -41.5 -28.391 1 96.69 515 LEU B CA 1
ATOM 9000 C C . LEU B 1 515 ? -18.094 -42.906 -28.344 1 96.69 515 LEU B C 1
ATOM 9002 O O . LEU B 1 515 ? -19.031 -43.25 -29.062 1 96.69 515 LEU B O 1
ATOM 9006 N N . CYS B 1 516 ? -17.609 -43.75 -27.438 1 97.06 516 CYS B N 1
ATOM 9007 C CA . CYS B 1 516 ? -18.031 -45.125 -27.312 1 97.06 516 CYS B CA 1
ATOM 9008 C C . CYS B 1 516 ? -19.172 -45.25 -26.312 1 97.06 516 CYS B C 1
ATOM 9010 O O . CYS B 1 516 ? -19.734 -46.344 -26.141 1 97.06 516 CYS B O 1
ATOM 9012 N N . THR B 1 517 ? -19.547 -44.25 -25.625 1 95.88 517 THR B N 1
ATOM 9013 C CA . THR B 1 517 ? -20.609 -44.281 -24.625 1 95.88 517 THR B CA 1
ATOM 9014 C C . THR B 1 517 ? -21.719 -43.312 -25.016 1 95.88 517 THR B C 1
ATOM 9016 O O . THR B 1 517 ? -21.516 -42.406 -25.844 1 95.88 517 THR B O 1
ATOM 9019 N N . PRO B 1 518 ? -22.891 -43.375 -24.422 1 93.81 518 PRO B N 1
ATOM 9020 C CA . PRO B 1 518 ? -24.031 -42.531 -24.828 1 93.81 518 PRO B CA 1
ATOM 9021 C C . PRO B 1 518 ? -23.828 -41.062 -24.5 1 93.81 518 PRO B C 1
ATOM 9023 O O . PRO B 1 518 ? -23.281 -40.719 -23.453 1 93.81 518 PRO B O 1
ATOM 9026 N N . PRO B 1 519 ? -24.25 -40.25 -25.422 1 93.06 519 PRO B N 1
ATOM 9027 C CA . PRO B 1 519 ? -24.094 -38.812 -25.203 1 93.06 519 PRO B CA 1
ATOM 9028 C C . PRO B 1 519 ? -25.062 -38.281 -24.141 1 93.06 519 PRO B C 1
ATOM 9030 O O . PRO B 1 519 ? -26.062 -38.906 -23.828 1 93.06 519 PRO B O 1
ATOM 9033 N N . ILE B 1 520 ? -24.734 -37.094 -23.609 1 91.31 520 ILE B N 1
ATOM 9034 C CA . ILE B 1 520 ? -25.578 -36.375 -22.641 1 91.31 520 ILE B CA 1
ATOM 9035 C C . ILE B 1 520 ? -26.656 -35.594 -23.391 1 91.31 520 ILE B C 1
ATOM 9037 O O . ILE B 1 520 ? -26.375 -34.938 -24.391 1 91.31 520 ILE B O 1
ATOM 9041 N N . PRO B 1 521 ? -27.859 -35.625 -22.859 1 90.38 521 PRO B N 1
ATOM 9042 C CA . PRO B 1 521 ? -28.906 -34.844 -23.5 1 90.38 521 PRO B CA 1
ATOM 9043 C C . PRO B 1 521 ? -28.625 -33.344 -23.484 1 90.38 521 PRO B C 1
ATOM 9045 O O . PRO B 1 521 ? -28.094 -32.812 -22.5 1 90.38 521 PRO B O 1
ATOM 9048 N N . GLU B 1 522 ? -29 -32.688 -24.5 1 87.31 522 GLU B N 1
ATOM 9049 C CA . GLU B 1 522 ? -28.703 -31.266 -24.688 1 87.31 522 GLU B CA 1
ATOM 9050 C C . GLU B 1 522 ? -29.375 -30.406 -23.609 1 87.31 522 GLU B C 1
ATOM 9052 O O . GLU B 1 522 ? -28.875 -29.344 -23.25 1 87.31 522 GLU B O 1
ATOM 9057 N N . GLU B 1 523 ? -30.406 -30.875 -23.031 1 85.06 523 GLU B N 1
ATOM 9058 C CA . GLU B 1 523 ? -31.141 -30.141 -22.016 1 85.06 523 GLU B CA 1
ATOM 9059 C C . GLU B 1 523 ? -30.344 -30 -20.734 1 85.06 523 GLU B C 1
ATOM 9061 O O . GLU B 1 523 ? -30.531 -29.062 -19.969 1 85.06 523 GLU B O 1
ATOM 9066 N N . ASN B 1 524 ? -29.484 -30.938 -20.672 1 87.88 524 ASN B N 1
ATOM 9067 C CA . ASN B 1 524 ? -28.703 -30.938 -19.438 1 87.88 524 ASN B CA 1
ATOM 9068 C C . ASN B 1 524 ? -27.453 -30.094 -19.562 1 87.88 524 ASN B C 1
ATOM 9070 O O . ASN B 1 524 ? -26.688 -29.953 -18.609 1 87.88 524 ASN B O 1
ATOM 9074 N N . LEU B 1 525 ? -27.297 -29.453 -20.656 1 91.06 525 LEU B N 1
ATOM 9075 C CA . LEU B 1 525 ? -26.078 -28.688 -20.891 1 91.06 525 LEU B CA 1
ATOM 9076 C C . LEU B 1 525 ? -26.344 -27.188 -20.797 1 91.06 525 LEU B C 1
ATOM 9078 O O . LEU B 1 525 ? -25.453 -26.375 -21.047 1 91.06 525 LEU B O 1
ATOM 9082 N N . ALA B 1 526 ? -27.469 -26.781 -20.344 1 89.81 526 ALA B N 1
ATOM 9083 C CA . ALA B 1 526 ? -27.828 -25.359 -20.281 1 89.81 526 ALA B CA 1
ATOM 9084 C C . ALA B 1 526 ? -26.938 -24.594 -19.312 1 89.81 526 ALA B C 1
ATOM 9086 O O . ALA B 1 526 ? -26.812 -24.984 -18.141 1 89.81 526 ALA B O 1
ATOM 9087 N N . ARG B 1 527 ? -26.219 -23.609 -19.797 1 92 527 ARG B N 1
ATOM 9088 C CA . ARG B 1 527 ? -25.422 -22.656 -19.016 1 92 527 ARG B CA 1
ATOM 9089 C C . ARG B 1 527 ? -24.156 -23.328 -18.484 1 92 527 ARG B C 1
ATOM 9091 O O . ARG B 1 527 ? -23.547 -22.844 -17.531 1 92 527 ARG B O 1
ATOM 9098 N N . LEU B 1 528 ? -23.797 -24.453 -19.109 1 93.94 528 LEU B N 1
ATOM 9099 C CA . LEU B 1 528 ? -22.641 -25.188 -18.594 1 93.94 528 LEU B CA 1
ATOM 9100 C C . LEU B 1 528 ? -21.5 -25.203 -19.609 1 93.94 528 LEU B C 1
ATOM 9102 O O . LEU B 1 528 ? -20.438 -25.75 -19.328 1 93.94 528 LEU B O 1
ATOM 9106 N N . THR B 1 529 ? -21.703 -24.641 -20.734 1 94.81 529 THR B N 1
ATOM 9107 C CA . THR B 1 529 ? -20.688 -24.594 -21.766 1 94.81 529 THR B CA 1
ATOM 9108 C C . THR B 1 529 ? -20.547 -23.172 -22.328 1 94.81 529 THR B C 1
ATOM 9110 O O . THR B 1 529 ? -21.375 -22.312 -22.031 1 94.81 529 THR B O 1
ATOM 9113 N N . TRP B 1 530 ? -19.469 -23.016 -23.109 1 95.25 530 TRP B N 1
ATOM 9114 C CA . TRP B 1 530 ? -19.234 -21.719 -23.75 1 95.25 530 TRP B CA 1
ATOM 9115 C C . TRP B 1 530 ? -20.359 -21.391 -24.734 1 95.25 530 TRP B C 1
ATOM 9117 O O . TRP B 1 530 ? -20.75 -20.219 -24.844 1 95.25 530 TRP B O 1
ATOM 9127 N N . TRP B 1 531 ? -20.922 -22.391 -25.297 1 93.31 531 TRP B N 1
ATOM 9128 C CA . TRP B 1 531 ? -21.922 -22.203 -26.344 1 93.31 531 TRP B CA 1
ATOM 9129 C C . TRP B 1 531 ? -23.312 -22 -25.734 1 93.31 531 TRP B C 1
ATOM 9131 O O . TRP B 1 531 ? -24.203 -21.422 -26.375 1 93.31 531 TRP B O 1
ATOM 9141 N N . THR B 1 532 ? -23.516 -22.422 -24.531 1 92.62 532 THR B N 1
ATOM 9142 C CA . THR B 1 532 ? -24.844 -22.391 -23.922 1 92.62 532 THR B CA 1
ATOM 9143 C C . THR B 1 532 ? -24.891 -21.406 -22.766 1 92.62 532 THR B C 1
ATOM 9145 O O . THR B 1 532 ? -25.844 -21.391 -21.984 1 92.62 532 THR B O 1
ATOM 9148 N N . ARG B 1 533 ? -23.953 -20.562 -22.594 1 91.19 533 ARG B N 1
ATOM 9149 C CA . ARG B 1 533 ? -23.812 -19.719 -21.406 1 91.19 533 ARG B CA 1
ATOM 9150 C C . ARG B 1 533 ? -24.906 -18.672 -21.344 1 91.19 533 ARG B C 1
ATOM 9152 O O . ARG B 1 533 ? -25.234 -18.172 -20.266 1 91.19 533 ARG B O 1
ATOM 9159 N N . TYR B 1 534 ? -25.547 -18.391 -22.5 1 88.81 534 TYR B N 1
ATOM 9160 C CA . TYR B 1 534 ? -26.609 -17.375 -22.516 1 88.81 534 TYR B CA 1
ATOM 9161 C C . TYR B 1 534 ? -27.984 -18.031 -22.531 1 88.81 534 TYR B C 1
ATOM 9163 O O . TYR B 1 534 ? -29 -17.359 -22.719 1 88.81 534 TYR B O 1
ATOM 9171 N N . SER B 1 535 ? -28.016 -19.312 -22.312 1 87.88 535 SER B N 1
ATOM 9172 C CA . SER B 1 535 ? -29.281 -20.016 -22.359 1 87.88 535 SER B CA 1
ATOM 9173 C C . SER B 1 535 ? -30.188 -19.625 -21.203 1 87.88 535 SER B C 1
ATOM 9175 O O . SER B 1 535 ? -29.703 -19.438 -20.078 1 87.88 535 SER B O 1
ATOM 9177 N N . GLU B 1 536 ? -31.469 -19.406 -21.406 1 80.12 536 GLU B N 1
ATOM 9178 C CA . GLU B 1 536 ? -32.438 -19.031 -20.391 1 80.12 536 GLU B CA 1
ATOM 9179 C C . GLU B 1 536 ? -33.25 -20.234 -19.938 1 80.12 536 GLU B C 1
ATOM 9181 O O . GLU B 1 536 ? -34.188 -20.109 -19.141 1 80.12 536 GLU B O 1
ATOM 9186 N N . THR B 1 537 ? -32.875 -21.359 -20.422 1 75.75 537 THR B N 1
ATOM 9187 C CA . THR B 1 537 ? -33.594 -22.562 -20.062 1 75.75 537 THR B CA 1
ATOM 9188 C C . THR B 1 537 ? -33.344 -22.938 -18.594 1 75.75 537 THR B C 1
ATOM 9190 O O . THR B 1 537 ? -32.188 -22.859 -18.125 1 75.75 537 THR B O 1
ATOM 9193 N N . PRO B 1 538 ? -34.531 -23.141 -17.906 1 71.25 538 PRO B N 1
ATOM 9194 C CA . PRO B 1 538 ? -34.344 -23.516 -16.5 1 71.25 538 PRO B CA 1
ATOM 9195 C C . PRO B 1 538 ? -33.469 -24.766 -16.328 1 71.25 538 PRO B C 1
ATOM 9197 O O . PRO B 1 538 ? -33.531 -25.672 -17.156 1 71.25 538 PRO B O 1
ATOM 9200 N N . GLU B 1 539 ? -32.562 -24.719 -15.523 1 64.62 539 GLU B N 1
ATOM 9201 C CA . GLU B 1 539 ? -31.578 -25.766 -15.266 1 64.62 539 GLU B CA 1
ATOM 9202 C C . GLU B 1 539 ? -32.25 -27.062 -14.82 1 64.62 539 GLU B C 1
ATOM 9204 O O . GLU B 1 539 ? -33.094 -27.047 -13.938 1 64.62 539 GLU B O 1
ATOM 9209 N N . LYS B 1 540 ? -32.281 -28.109 -15.648 1 59.16 540 LYS B N 1
ATOM 9210 C CA . LYS B 1 540 ? -32.656 -29.453 -15.18 1 59.16 540 LYS B CA 1
ATOM 9211 C C . LYS B 1 540 ? -31.422 -30.219 -14.695 1 59.16 540 LYS B C 1
ATOM 9213 O O . LYS B 1 540 ? -30.469 -30.406 -15.453 1 59.16 540 LYS B O 1
ATOM 9218 N N . HIS B 1 541 ? -31.078 -30.109 -13.406 1 56.78 541 HIS B N 1
ATOM 9219 C CA . HIS B 1 541 ? -29.891 -30.766 -12.875 1 56.78 541 HIS B CA 1
ATOM 9220 C C . HIS B 1 541 ? -29.953 -32.281 -13.102 1 56.78 541 HIS B C 1
ATOM 9222 O O . HIS B 1 541 ? -31.031 -32.875 -13.016 1 56.78 541 HIS B O 1
ATOM 9228 N N . ILE B 1 542 ? -29.156 -32.906 -13.891 1 50.16 542 ILE B N 1
ATOM 9229 C CA . ILE B 1 542 ? -29.047 -34.344 -14.062 1 50.16 542 ILE B CA 1
ATOM 9230 C C . ILE B 1 542 ? -29.109 -35.031 -12.703 1 50.16 542 ILE B C 1
ATOM 9232 O O . ILE B 1 542 ? -28.188 -34.906 -11.891 1 50.16 542 ILE B O 1
ATOM 9236 N N . GLU B 1 543 ? -30.203 -34.875 -11.984 1 46.72 543 GLU B N 1
ATOM 9237 C CA . GLU B 1 543 ? -30.312 -35.625 -10.742 1 46.72 543 GLU B CA 1
ATOM 9238 C C . GLU B 1 543 ? -29.938 -37.094 -10.961 1 46.72 543 GLU B C 1
ATOM 9240 O O . GLU B 1 543 ? -30.156 -37.656 -12.039 1 46.72 543 GLU B O 1
ATOM 9245 N N . SER B 1 544 ? -29.016 -37.75 -10.43 1 41.75 544 SER B N 1
ATOM 9246 C CA . SER B 1 544 ? -29.016 -39.219 -10.367 1 41.75 544 SER B CA 1
ATOM 9247 C C . SER B 1 544 ? -30.438 -39.75 -10.25 1 41.75 544 SER B C 1
ATOM 9249 O O . SER B 1 544 ? -31.172 -39.375 -9.328 1 41.75 544 SER B O 1
ATOM 9251 N N . CYS B 1 545 ? -31.172 -40.094 -11.25 1 33.88 545 CYS B N 1
ATOM 9252 C CA . CYS B 1 545 ? -32.406 -40.875 -11.305 1 33.88 545 CYS B CA 1
ATOM 9253 C C . CYS B 1 545 ? -32.375 -41.969 -10.242 1 33.88 545 CYS B C 1
ATOM 9255 O O . CYS B 1 545 ? -33.344 -42.75 -10.133 1 33.88 545 CYS B O 1
ATOM 9257 N N . ALA B 1 546 ? -31.234 -42.625 -9.898 1 31.98 546 ALA B N 1
ATOM 9258 C CA . ALA B 1 546 ? -31.422 -43.875 -9.133 1 31.98 546 ALA B CA 1
ATOM 9259 C C . ALA B 1 546 ? -32.188 -43.594 -7.836 1 31.98 546 ALA B C 1
ATOM 9261 O O . ALA B 1 546 ? -32.656 -44.531 -7.188 1 31.98 546 ALA B O 1
ATOM 9262 N N . HIS B 1 547 ? -31.969 -42.594 -7.113 1 30.73 547 HIS B N 1
ATOM 9263 C CA . HIS B 1 547 ? -32.688 -42.688 -5.859 1 30.73 547 HIS B CA 1
ATOM 9264 C C . HIS B 1 547 ? -34.188 -42.375 -6.059 1 30.73 547 HIS B C 1
ATOM 9266 O O . HIS B 1 547 ? -34.688 -41.344 -5.586 1 30.73 547 HIS B O 1
ATOM 9272 N N . GLN B 1 548 ? -34.719 -42.656 -7.258 1 29.38 548 GLN B N 1
ATOM 9273 C CA . GLN B 1 548 ? -36.188 -42.5 -7.25 1 29.38 548 GLN B CA 1
ATOM 9274 C C . GLN B 1 548 ? -36.781 -43.25 -6.078 1 29.38 548 GLN B C 1
ATOM 9276 O O . GLN B 1 548 ? -37.844 -42.875 -5.582 1 29.38 548 GLN B O 1
ATOM 9281 N N . ASN B 1 549 ? -36.531 -44.719 -6.004 1 28.27 549 ASN B N 1
ATOM 9282 C CA . ASN B 1 549 ? -37.531 -45.625 -5.438 1 28.27 549 ASN B CA 1
ATOM 9283 C C . ASN B 1 549 ? -37.75 -45.344 -3.951 1 28.27 549 ASN B C 1
ATOM 9285 O O . ASN B 1 549 ? -38.531 -46.031 -3.299 1 28.27 549 ASN B O 1
ATOM 9289 N N . VAL B 1 550 ? -36.688 -45.188 -3.141 1 27.78 550 VAL B N 1
ATOM 9290 C CA . VAL B 1 550 ? -37.125 -45.281 -1.754 1 27.78 550 VAL B CA 1
ATOM 9291 C C . VAL B 1 550 ? -38.094 -44.125 -1.439 1 27.78 550 VAL B C 1
ATOM 9293 O O . VAL B 1 550 ? -37.656 -42.969 -1.368 1 27.78 550 VAL B O 1
ATOM 9296 N N . GLU B 1 551 ? -39.188 -44.094 -2.139 1 27 551 GLU B N 1
ATOM 9297 C CA . GLU B 1 551 ? -40.344 -43.375 -1.566 1 27 551 GLU B CA 1
ATOM 9298 C C . GLU B 1 551 ? -40.5 -43.719 -0.087 1 27 551 GLU B C 1
ATOM 9300 O O . GLU B 1 551 ? -40.781 -44.875 0.268 1 27 551 GLU B O 1
ATOM 9305 N N . ILE B 1 552 ? -39.594 -43.344 0.779 1 26.33 552 ILE B N 1
ATOM 9306 C CA . ILE B 1 552 ? -40.031 -43.469 2.17 1 26.33 552 ILE B CA 1
ATOM 9307 C C . ILE B 1 552 ? -41.5 -43.094 2.295 1 26.33 552 ILE B C 1
ATOM 9309 O O . ILE B 1 552 ? -41.906 -41.969 2.021 1 26.33 552 ILE B O 1
ATOM 9313 N N . THR B 1 553 ? -42.344 -44.062 1.915 1 25.73 553 THR B N 1
ATOM 9314 C CA . THR B 1 553 ? -43.719 -44.156 2.432 1 25.73 553 THR B CA 1
ATOM 9315 C C . THR B 1 553 ? -43.75 -43.906 3.938 1 25.73 553 THR B C 1
ATOM 9317 O O . THR B 1 553 ? -43.25 -44.719 4.715 1 25.73 553 THR B O 1
ATOM 9320 N N . SER B 1 554 ? -43.406 -42.75 4.371 1 23.53 554 SER B N 1
ATOM 9321 C CA . SER B 1 554 ? -43.781 -42.375 5.734 1 23.53 554 SER B CA 1
ATOM 9322 C C . SER B 1 554 ? -45.219 -42.781 6.043 1 23.53 554 SER B C 1
ATOM 9324 O O . SER B 1 554 ? -46.156 -42.25 5.465 1 23.53 554 SER B O 1
ATOM 9326 N N . GLN B 1 555 ? -45.531 -44.062 5.938 1 21.64 555 GLN B N 1
ATOM 9327 C CA . GLN B 1 555 ? -46.719 -44.531 6.652 1 21.64 555 GLN B CA 1
ATOM 9328 C C . GLN B 1 555 ? -46.781 -43.906 8.047 1 21.64 555 GLN B C 1
ATOM 9330 O O . GLN B 1 555 ? -45.812 -43.938 8.805 1 21.64 555 GLN B O 1
ATOM 9335 N N . LYS B 1 556 ? -47.844 -43.125 8.133 1 27.86 556 LYS B N 1
ATOM 9336 C CA . LYS B 1 556 ? -48.469 -42.594 9.344 1 27.86 556 LYS B CA 1
ATOM 9337 C C . LYS B 1 556 ? -48.719 -43.719 10.352 1 27.86 556 LYS B C 1
ATOM 9339 O O . LYS B 1 556 ? -49.719 -44.469 10.227 1 27.86 556 LYS B O 1
ATOM 9344 N N . GLU B 1 557 ? -47.938 -44.812 10.516 1 23.89 557 GLU B N 1
ATOM 9345 C CA . GLU B 1 557 ? -48.469 -45.594 11.625 1 23.89 557 GLU B CA 1
ATOM 9346 C C . GLU B 1 557 ? -48.906 -44.719 12.789 1 23.89 557 GLU B C 1
ATOM 9348 O O . GLU B 1 557 ? -48.188 -43.781 13.148 1 23.89 557 GLU B O 1
ATOM 9353 N N . GLU B 1 558 ? -50.281 -44.781 13.156 1 24.8 558 GLU B N 1
ATOM 9354 C CA . GLU B 1 558 ? -51.219 -44.344 14.18 1 24.8 558 GLU B CA 1
ATOM 9355 C C . GLU B 1 558 ? -50.656 -44.562 15.578 1 24.8 558 GLU B C 1
ATOM 9357 O O . GLU B 1 558 ? -51.375 -45.125 16.453 1 24.8 558 GLU B O 1
ATOM 9362 N N . THR B 1 559 ? -49.5 -45.156 15.789 1 23.59 559 THR B N 1
ATOM 9363 C CA . THR B 1 559 ? -49.5 -45.438 17.219 1 23.59 559 THR B CA 1
ATOM 9364 C C . THR B 1 559 ? -50 -44.25 18.016 1 23.59 559 THR B C 1
ATOM 9366 O O . THR B 1 559 ? -49.875 -43.094 17.578 1 23.59 559 THR B O 1
ATOM 9369 N N . ASP B 1 560 ? -50.719 -44.594 19.172 1 24.8 560 ASP B N 1
ATOM 9370 C CA . ASP B 1 560 ? -51.438 -43.969 20.281 1 24.8 560 ASP B CA 1
ATOM 9371 C C . ASP B 1 560 ? -50.75 -42.688 20.719 1 24.8 560 ASP B C 1
ATOM 9373 O O . ASP B 1 560 ? -49.5 -42.625 20.766 1 24.8 560 ASP B O 1
ATOM 9377 N N . SER B 1 561 ? -51.531 -41.594 20.531 1 23.69 561 SER B N 1
ATOM 9378 C CA . SER B 1 561 ? -51.562 -40.156 20.828 1 23.69 561 SER B CA 1
ATOM 9379 C C . SER B 1 561 ? -51.094 -39.875 22.266 1 23.69 561 SER B C 1
ATOM 9381 O O . SER B 1 561 ? -51.875 -39.531 23.125 1 23.69 561 SER B O 1
ATOM 9383 N N . VAL B 1 562 ? -50.438 -40.875 22.953 1 24.91 562 VAL B N 1
ATOM 9384 C CA . VAL B 1 562 ? -50.312 -40.375 24.312 1 24.91 562 VAL B CA 1
ATOM 9385 C C . VAL B 1 562 ? -49.844 -38.906 24.281 1 24.91 562 VAL B C 1
ATOM 9387 O O . VAL B 1 562 ? -48.781 -38.625 23.781 1 24.91 562 VAL B O 1
ATOM 9390 N N . ILE B 1 563 ? -50.906 -38 24.141 1 24.38 563 ILE B N 1
ATOM 9391 C CA . ILE B 1 563 ? -51.094 -36.562 24.391 1 24.38 563 ILE B CA 1
ATOM 9392 C C . ILE B 1 563 ? -50.312 -36.156 25.641 1 24.38 563 ILE B C 1
ATOM 9394 O O . ILE B 1 563 ? -50.719 -36.438 26.766 1 24.38 563 ILE B O 1
ATOM 9398 N N . LEU B 1 564 ? -49.094 -36.75 25.891 1 23.95 564 LEU B N 1
ATOM 9399 C CA . LEU B 1 564 ? -48.656 -36.094 27.109 1 23.95 564 LEU B CA 1
ATOM 9400 C C . LEU B 1 564 ? -48.938 -34.594 27.078 1 23.95 564 LEU B C 1
ATOM 9402 O O . LEU B 1 564 ? -48.688 -33.938 26.078 1 23.95 564 LEU B O 1
ATOM 9406 N N . SER B 1 565 ? -49.969 -34.188 27.844 1 24.62 565 SER B N 1
ATOM 9407 C CA . SER B 1 565 ? -50.5 -32.906 28.297 1 24.62 565 SER B CA 1
ATOM 9408 C C . SER B 1 565 ? -49.406 -31.844 28.391 1 24.62 565 SER B C 1
ATOM 9410 O O . SER B 1 565 ? -48.438 -32 29.109 1 24.62 565 SER B O 1
ATOM 9412 N N . SER B 1 566 ? -49.094 -31.344 27.219 1 24.19 566 SER B N 1
ATOM 9413 C CA . SER B 1 566 ? -48.281 -30.141 27.141 1 24.19 566 SER B CA 1
ATOM 9414 C C . SER B 1 566 ? -48.75 -29.094 28.141 1 24.19 566 SER B C 1
ATOM 9416 O O . SER B 1 566 ? -49.844 -28.531 28 1 24.19 566 SER B O 1
ATOM 9418 N N . GLU B 1 567 ? -48.688 -29.422 29.406 1 27.09 567 GLU B N 1
ATOM 9419 C CA . GLU B 1 567 ? -48.938 -28.344 30.375 1 27.09 567 GLU B CA 1
ATOM 9420 C C . GLU B 1 567 ? -48.5 -27 29.797 1 27.09 567 GLU B C 1
ATOM 9422 O O . GLU B 1 567 ? -47.469 -26.922 29.109 1 27.09 567 GLU B O 1
ATOM 9427 N N . ASN B 1 568 ? -49.5 -26.062 29.609 1 27.14 568 ASN B N 1
ATOM 9428 C CA . ASN B 1 568 ? -49.594 -24.641 29.344 1 27.14 568 ASN B CA 1
ATOM 9429 C C . ASN B 1 568 ? -48.469 -23.859 29.984 1 27.14 568 ASN B C 1
ATOM 9431 O O . ASN B 1 568 ? -48.562 -23.422 31.125 1 27.14 568 ASN B O 1
ATOM 9435 N N . VAL B 1 569 ? -47.281 -24.406 30.078 1 28.2 569 VAL B N 1
ATOM 9436 C CA . VAL B 1 569 ? -46.438 -23.406 30.734 1 28.2 569 VAL B CA 1
ATOM 9437 C C . VAL B 1 569 ? -46.594 -22.062 30.062 1 28.2 569 VAL B C 1
ATOM 9439 O O . VAL B 1 569 ? -46.531 -21.953 28.828 1 28.2 569 VAL B O 1
ATOM 9442 N N . ASP B 1 570 ? -47.344 -21.141 30.531 1 27.86 570 ASP B N 1
ATOM 9443 C CA . ASP B 1 570 ? -47.531 -19.719 30.312 1 27.86 570 ASP B CA 1
ATOM 9444 C C . ASP B 1 570 ? -46.312 -19.062 29.688 1 27.86 570 ASP B C 1
ATOM 9446 O O . ASP B 1 570 ? -45.219 -19.125 30.25 1 27.86 570 ASP B O 1
ATOM 9450 N N . LEU B 1 571 ? -46.156 -19.094 28.328 1 27.95 571 LEU B N 1
ATOM 9451 C CA . LEU B 1 571 ? -45.312 -18.281 27.484 1 27.95 571 LEU B CA 1
ATOM 9452 C C . LEU B 1 571 ? -45.312 -16.828 27.938 1 27.95 571 LEU B C 1
ATOM 9454 O O . LEU B 1 571 ? -46.156 -16.047 27.516 1 27.95 571 LEU B O 1
ATOM 9458 N N . THR B 1 572 ? -45.406 -16.562 29.156 1 28.61 572 THR B N 1
ATOM 9459 C CA . THR B 1 572 ? -45.156 -15.188 29.562 1 28.61 572 THR B CA 1
ATOM 9460 C C . THR B 1 572 ? -44 -14.594 28.766 1 28.61 572 THR B C 1
ATOM 9462 O O . THR B 1 572 ? -43.125 -15.32 28.297 1 28.61 572 THR B O 1
ATOM 9465 N N . ASP B 1 573 ? -44.031 -13.227 28.328 1 29.8 573 ASP B N 1
ATOM 9466 C CA . ASP B 1 573 ? -43.25 -12.242 27.609 1 29.8 573 ASP B CA 1
ATOM 9467 C C . ASP B 1 573 ? -41.75 -12.414 27.906 1 29.8 573 ASP B C 1
ATOM 9469 O O . ASP B 1 573 ? -41.188 -11.711 28.75 1 29.8 573 ASP B O 1
ATOM 9473 N N . LYS B 1 574 ? -41.312 -13.594 28.156 1 30.33 574 LYS B N 1
ATOM 9474 C CA . LYS B 1 574 ? -39.875 -13.508 28.5 1 30.33 574 LYS B CA 1
ATOM 9475 C C . LYS B 1 574 ? -39.094 -12.844 27.391 1 30.33 574 LYS B C 1
ATOM 9477 O O . LYS B 1 574 ? -39.156 -13.25 26.219 1 30.33 574 LYS B O 1
ATOM 9482 N N . GLU B 1 575 ? -38.594 -11.648 27.5 1 31.56 575 GLU B N 1
ATOM 9483 C CA . GLU B 1 575 ? -37.656 -10.789 26.781 1 31.56 575 GLU B CA 1
ATOM 9484 C C . GLU B 1 575 ? -36.531 -11.609 26.141 1 31.56 575 GLU B C 1
ATOM 9486 O O . GLU B 1 575 ? -35.969 -12.5 26.781 1 31.56 575 GLU B O 1
ATOM 9491 N N . HIS B 1 576 ? -36.656 -12.07 24.875 1 35.09 576 HIS B N 1
ATOM 9492 C CA . HIS B 1 576 ? -35.562 -12.562 24.016 1 35.09 576 HIS B CA 1
ATOM 9493 C C . HIS B 1 576 ? -34.219 -12.07 24.5 1 35.09 576 HIS B C 1
ATOM 9495 O O . HIS B 1 576 ? -33.781 -10.969 24.141 1 35.09 576 HIS B O 1
ATOM 9501 N N . GLY B 1 577 ? -33.938 -12.195 25.719 1 34.19 577 GLY B N 1
ATOM 9502 C CA . GLY B 1 577 ? -32.594 -11.875 26.172 1 34.19 577 GLY B CA 1
ATOM 9503 C C . GLY B 1 577 ? -31.516 -12.531 25.359 1 34.19 577 GLY B C 1
ATOM 9504 O O . GLY B 1 577 ? -31.703 -13.625 24.828 1 34.19 577 GLY B O 1
ATOM 9505 N N . GLU B 1 578 ? -30.672 -11.82 24.625 1 42.19 578 GLU B N 1
ATOM 9506 C CA . GLU B 1 578 ? -29.406 -12.242 24.047 1 42.19 578 GLU B CA 1
ATOM 9507 C C . GLU B 1 578 ? -28.797 -13.391 24.844 1 42.19 578 GLU B C 1
ATOM 9509 O O . GLU B 1 578 ? -28.516 -13.25 26.047 1 42.19 578 GLU B O 1
ATOM 9514 N N . ALA B 1 579 ? -29.25 -14.648 24.766 1 42.88 579 ALA B N 1
ATOM 9515 C CA . ALA B 1 579 ? -28.578 -15.758 25.438 1 42.88 579 ALA B CA 1
ATOM 9516 C C . ALA B 1 579 ? -27.094 -15.461 25.625 1 42.88 579 ALA B C 1
ATOM 9518 O O . ALA B 1 579 ? -26.375 -15.219 24.656 1 42.88 579 ALA B O 1
ATOM 9519 N N . LYS B 1 580 ? -26.641 -14.961 26.656 1 49.5 580 LYS B N 1
ATOM 9520 C CA . LYS B 1 580 ? -25.266 -14.719 27.094 1 49.5 580 LYS B CA 1
ATOM 9521 C C . LYS B 1 580 ? -24.391 -15.961 26.891 1 49.5 580 LYS B C 1
ATOM 9523 O O . LYS B 1 580 ? -24.531 -16.953 27.609 1 49.5 580 LYS B O 1
ATOM 9528 N N . HIS B 1 581 ? -23.969 -16.328 25.719 1 56.62 581 HIS B N 1
ATOM 9529 C CA . HIS B 1 581 ? -23.016 -17.406 25.516 1 56.62 581 HIS B CA 1
ATOM 9530 C C . HIS B 1 581 ? -21.75 -17.203 26.359 1 56.62 581 HIS B C 1
ATOM 9532 O O . HIS B 1 581 ? -21.359 -16.062 26.625 1 56.62 581 HIS B O 1
ATOM 9538 N N . PRO B 1 582 ? -21.359 -18.344 27.062 1 59.22 582 PRO B N 1
ATOM 9539 C CA . PRO B 1 582 ? -20.109 -18.219 27.812 1 59.22 582 PRO B CA 1
ATOM 9540 C C . PRO B 1 582 ? -18.984 -17.641 26.984 1 59.22 582 PRO B C 1
ATOM 9542 O O . PRO B 1 582 ? -19.031 -17.688 25.75 1 59.22 582 PRO B O 1
ATOM 9545 N N . PHE B 1 583 ? -18.172 -16.922 27.625 1 58.03 583 PHE B N 1
ATOM 9546 C CA . PHE B 1 583 ? -17.062 -16.203 27.031 1 58.03 583 PHE B CA 1
ATOM 9547 C C . PHE B 1 583 ? -16.281 -17.109 26.062 1 58.03 583 PHE B C 1
ATOM 9549 O O . PHE B 1 583 ? -15.891 -16.656 24.984 1 58.03 583 PHE B O 1
ATOM 9556 N N . TRP B 1 584 ? -16.141 -18.406 26.578 1 58.12 584 TRP B N 1
ATOM 9557 C CA . TRP B 1 584 ? -15.391 -19.297 25.703 1 58.12 584 TRP B CA 1
ATOM 9558 C C . TRP B 1 584 ? -16.125 -19.547 24.406 1 58.12 584 TRP B C 1
ATOM 9560 O O . TRP B 1 584 ? -15.508 -19.672 23.344 1 58.12 584 TRP B O 1
ATOM 9570 N N . LYS B 1 585 ? -17.359 -19.625 24.422 1 61.09 585 LYS B N 1
ATOM 9571 C CA . LYS B 1 585 ? -18.141 -19.828 23.203 1 61.09 585 LYS B CA 1
ATOM 9572 C C . LYS B 1 585 ? -18.141 -18.578 22.328 1 61.09 585 LYS B C 1
ATOM 9574 O O . LYS B 1 585 ? -18.094 -18.672 21.109 1 61.09 585 LYS B O 1
ATOM 9579 N N . LYS B 1 586 ? -18.156 -17.531 23.062 1 61 586 LYS B N 1
ATOM 9580 C CA . LYS B 1 586 ? -18.094 -16.281 22.312 1 61 586 LYS B CA 1
ATOM 9581 C C . LYS B 1 586 ? -16.766 -16.125 21.594 1 61 586 LYS B C 1
ATOM 9583 O O . LYS B 1 586 ? -16.719 -15.703 20.438 1 61 586 LYS B O 1
ATOM 9588 N N . LEU B 1 587 ? -15.82 -16.469 22.344 1 59.94 587 LEU B N 1
ATOM 9589 C CA . LEU B 1 587 ? -14.492 -16.469 21.734 1 59.94 587 LEU B CA 1
ATOM 9590 C C . LEU B 1 587 ? -14.422 -17.469 20.578 1 59.94 587 LEU B C 1
ATOM 9592 O O . LEU B 1 587 ? -13.82 -17.172 19.547 1 59.94 587 LEU B O 1
ATOM 9596 N N . TYR B 1 588 ? -15.031 -18.516 20.922 1 57.16 588 TYR B N 1
ATOM 9597 C CA . TYR B 1 588 ? -15.094 -19.547 19.891 1 57.16 588 TYR B CA 1
ATOM 9598 C C . TYR B 1 588 ? -15.867 -19.062 18.672 1 57.16 588 TYR B C 1
ATOM 9600 O O . TYR B 1 588 ? -15.438 -19.266 17.531 1 57.16 588 TYR B O 1
ATOM 9608 N N . PHE B 1 589 ? -16.922 -18.453 18.922 1 60.19 589 PHE B N 1
ATOM 9609 C CA . PHE B 1 589 ? -17.734 -17.953 17.812 1 60.19 589 PHE B CA 1
ATOM 9610 C C . PHE B 1 589 ? -16.984 -16.844 17.062 1 60.19 589 PHE B C 1
ATOM 9612 O O . PHE B 1 589 ? -17.062 -16.766 15.836 1 60.19 589 PHE B O 1
ATOM 9619 N N . TRP B 1 590 ? -16.375 -16.109 17.844 1 58.5 590 TRP B N 1
ATOM 9620 C CA . TRP B 1 590 ? -15.578 -15.031 17.234 1 58.5 590 TRP B CA 1
ATOM 9621 C C . TRP B 1 590 ? -14.461 -15.602 16.375 1 58.5 590 TRP B C 1
ATOM 9623 O O . TRP B 1 590 ? -14.227 -15.117 15.258 1 58.5 590 TRP B O 1
ATOM 9633 N N . PHE B 1 591 ? -14.031 -16.594 17.016 1 57.41 591 PHE B N 1
ATOM 9634 C CA . PHE B 1 591 ? -12.953 -17.281 16.312 1 57.41 591 PHE B CA 1
ATOM 9635 C C . PHE B 1 591 ? -13.477 -17.938 15.047 1 57.41 591 PHE B C 1
ATOM 9637 O O . PHE B 1 591 ? -12.789 -17.969 14.023 1 57.41 591 PHE B O 1
ATOM 9644 N N . CYS B 1 592 ? -14.688 -18.328 15.227 1 55.06 592 CYS B N 1
ATOM 9645 C CA . CYS B 1 592 ? -15.273 -19.047 14.094 1 55.06 592 CYS B CA 1
ATOM 9646 C C . CYS B 1 592 ? -15.977 -18.078 13.148 1 55.06 592 CYS B C 1
ATOM 9648 O O . CYS B 1 592 ? -16.453 -18.484 12.086 1 55.06 592 CYS B O 1
ATOM 9650 N N . GLY B 1 593 ? -15.867 -16.797 13.43 1 55.38 593 GLY B N 1
ATOM 9651 C CA . GLY B 1 593 ? -16.516 -15.797 12.594 1 55.38 593 GLY B CA 1
ATOM 9652 C C . GLY B 1 593 ? -18.016 -15.977 12.523 1 55.38 593 GLY B C 1
ATOM 9653 O O . GLY B 1 593 ? -18.641 -15.688 11.492 1 55.38 593 GLY B O 1
ATOM 9654 N N . ILE B 1 594 ? -18.719 -16.656 13.43 1 54.56 594 ILE B N 1
ATOM 9655 C CA . ILE B 1 594 ? -20.156 -16.938 13.391 1 54.56 594 ILE B CA 1
ATOM 9656 C C . ILE B 1 594 ? -20.922 -15.805 14.047 1 54.56 594 ILE B C 1
ATOM 9658 O O . ILE B 1 594 ? -20.641 -15.43 15.188 1 54.56 594 ILE B O 1
ATOM 9662 N N . SER B 1 595 ? -21.562 -15 13.148 1 54.69 595 SER B N 1
ATOM 9663 C CA . SER B 1 595 ? -22.453 -13.984 13.695 1 54.69 595 SER B CA 1
ATOM 9664 C C . SER B 1 595 ? -23.594 -14.625 14.469 1 54.69 595 SER B C 1
ATOM 9666 O O . SER B 1 595 ? -24.219 -15.578 14 1 54.69 595 SER B O 1
ATOM 9668 N N . LEU B 1 596 ? -23.625 -14.414 15.711 1 50.97 596 LEU B N 1
ATOM 9669 C CA . LEU B 1 596 ? -24.688 -14.906 16.594 1 50.97 596 LEU B CA 1
ATOM 9670 C C . LEU B 1 596 ? -26.047 -14.414 16.125 1 50.97 596 LEU B C 1
ATOM 9672 O O . LEU B 1 596 ? -27.078 -14.898 16.594 1 50.97 596 LEU B O 1
ATOM 9676 N N . ASN B 1 597 ? -25.984 -13.352 15.297 1 51.16 597 ASN B N 1
ATOM 9677 C CA . ASN B 1 597 ? -27.312 -12.867 14.898 1 51.16 597 ASN B CA 1
ATOM 9678 C C . ASN B 1 597 ? -27.844 -13.641 13.703 1 51.16 597 ASN B C 1
ATOM 9680 O O . ASN B 1 597 ? -27.156 -13.805 12.703 1 51.16 597 ASN B O 1
ATOM 9684 N N . PRO B 1 598 ? -29.047 -14.242 13.914 1 49.38 598 PRO B N 1
ATOM 9685 C CA . PRO B 1 598 ? -29.656 -14.977 12.812 1 49.38 598 PRO B CA 1
ATOM 9686 C C . PRO B 1 598 ? -29.828 -14.125 11.555 1 49.38 598 PRO B C 1
ATOM 9688 O O . PRO B 1 598 ? -30.203 -12.953 11.641 1 49.38 598 PRO B O 1
ATOM 9691 N N . LYS B 1 599 ? -29.141 -14.445 10.453 1 55.19 599 LYS B N 1
ATOM 9692 C CA . LYS B 1 599 ? -29.391 -13.781 9.172 1 55.19 599 LYS B CA 1
ATOM 9693 C C . LYS B 1 599 ? -30.875 -13.734 8.852 1 55.19 599 LYS B C 1
ATOM 9695 O O . LYS B 1 599 ? -31.609 -14.688 9.125 1 55.19 599 LYS B O 1
ATOM 9700 N N . PRO B 1 600 ? -31.312 -12.602 8.359 1 59.56 600 PRO B N 1
ATOM 9701 C CA . PRO B 1 600 ? -32.75 -12.531 8 1 59.56 600 PRO B CA 1
ATOM 9702 C C . PRO B 1 600 ? -33.125 -13.586 6.973 1 59.56 600 PRO B C 1
ATOM 9704 O O . PRO B 1 600 ? -32.375 -13.891 6.066 1 59.56 600 PRO B O 1
ATOM 9707 N N . THR B 1 601 ? -34 -14.43 7.25 1 62.25 601 THR B N 1
ATOM 9708 C CA . THR B 1 601 ? -34.562 -15.422 6.324 1 62.25 601 THR B CA 1
ATOM 9709 C C . THR B 1 601 ? -35.094 -14.742 5.062 1 62.25 601 THR B C 1
ATOM 9711 O O . THR B 1 601 ? -35.969 -13.898 5.133 1 62.25 601 THR B O 1
ATOM 9714 N N . LEU B 1 602 ? -34.312 -14.867 4.027 1 66.75 602 LEU B N 1
ATOM 9715 C CA . LEU B 1 602 ? -34.75 -14.32 2.748 1 66.75 602 LEU B CA 1
ATOM 9716 C C . LEU B 1 602 ? -35.906 -15.125 2.172 1 66.75 602 LEU B C 1
ATOM 9718 O O . LEU B 1 602 ? -35.969 -16.344 2.365 1 66.75 602 LEU B O 1
ATOM 9722 N N . THR B 1 603 ? -36.938 -14.477 1.622 1 70 603 THR B N 1
ATOM 9723 C CA . THR B 1 603 ? -38 -15.125 0.9 1 70 603 THR B CA 1
ATOM 9724 C C . THR B 1 603 ? -37.5 -15.82 -0.355 1 70 603 THR B C 1
ATOM 9726 O O . THR B 1 603 ? -36.406 -15.508 -0.834 1 70 603 THR B O 1
ATOM 9729 N N . LYS B 1 604 ? -38.125 -16.875 -0.76 1 76.31 604 LYS B N 1
ATOM 9730 C CA . LYS B 1 604 ? -37.75 -17.609 -1.959 1 76.31 604 LYS B CA 1
ATOM 9731 C C . LYS B 1 604 ? -37.562 -16.688 -3.156 1 76.31 604 LYS B C 1
ATOM 9733 O O . LYS B 1 604 ? -36.688 -16.891 -3.984 1 76.31 604 LYS B O 1
ATOM 9738 N N . GLU B 1 605 ? -38.406 -15.719 -3.205 1 76.12 605 GLU B N 1
ATOM 9739 C CA . GLU B 1 605 ? -38.344 -14.766 -4.305 1 76.12 605 GLU B CA 1
ATOM 9740 C C . GLU B 1 605 ? -37.062 -13.922 -4.215 1 76.12 605 GLU B C 1
ATOM 9742 O O . GLU B 1 605 ? -36.406 -13.664 -5.23 1 76.12 605 GLU B O 1
ATOM 9747 N N . GLU B 1 606 ? -36.719 -13.609 -3.076 1 73.38 606 GLU B N 1
ATOM 9748 C CA . GLU B 1 606 ? -35.5 -12.812 -2.875 1 73.38 606 GLU B CA 1
ATOM 9749 C C . GLU B 1 606 ? -34.25 -13.641 -3.158 1 73.38 606 GLU B C 1
ATOM 9751 O O . GLU B 1 606 ? -33.281 -13.125 -3.725 1 73.38 606 GLU B O 1
ATOM 9756 N N . GLU B 1 607 ? -34.406 -14.828 -2.855 1 77 607 GLU B N 1
ATOM 9757 C CA . GLU B 1 607 ? -33.281 -15.719 -3.117 1 77 607 GLU B CA 1
ATOM 9758 C C . GLU B 1 607 ? -33.062 -15.906 -4.613 1 77 607 GLU B C 1
ATOM 9760 O O . GLU B 1 607 ? -31.922 -15.906 -5.082 1 77 607 GLU B O 1
ATOM 9765 N N . THR B 1 608 ? -34.188 -16.094 -5.273 1 78.19 608 THR B N 1
ATOM 9766 C CA . THR B 1 608 ? -34.062 -16.281 -6.719 1 78.19 608 THR B CA 1
ATOM 9767 C C . THR B 1 608 ? -33.531 -15.016 -7.387 1 78.19 608 THR B C 1
ATOM 9769 O O . THR B 1 608 ? -32.781 -15.094 -8.344 1 78.19 608 THR B O 1
ATOM 9772 N N . ALA B 1 609 ? -33.938 -13.961 -6.891 1 76.81 609 ALA B N 1
ATOM 9773 C CA . ALA B 1 609 ? -33.469 -12.695 -7.445 1 76.81 609 ALA B CA 1
ATOM 9774 C C . ALA B 1 609 ? -31.969 -12.508 -7.211 1 76.81 609 ALA B C 1
ATOM 9776 O O . ALA B 1 609 ? -31.234 -12.039 -8.094 1 76.81 609 ALA B O 1
ATOM 9777 N N . ILE B 1 610 ? -31.578 -12.891 -6.125 1 76.88 610 ILE B N 1
ATOM 9778 C CA . ILE B 1 610 ? -30.156 -12.781 -5.793 1 76.88 610 ILE B CA 1
ATOM 9779 C C . ILE B 1 610 ? -29.344 -13.758 -6.656 1 76.88 610 ILE B C 1
ATOM 9781 O O . ILE B 1 610 ? -28.281 -13.406 -7.176 1 76.88 610 ILE B O 1
ATOM 9785 N N . GLN B 1 611 ? -29.953 -14.883 -6.863 1 78.19 611 GLN B N 1
ATOM 9786 C CA . GLN B 1 611 ? -29.266 -15.883 -7.668 1 78.19 611 GLN B CA 1
ATOM 9787 C C . GLN B 1 611 ? -29.172 -15.453 -9.133 1 78.19 611 GLN B C 1
ATOM 9789 O O . GLN B 1 611 ? -28.156 -15.68 -9.789 1 78.19 611 GLN B O 1
ATOM 9794 N N . THR B 1 612 ? -30.219 -14.867 -9.562 1 80 612 THR B N 1
ATOM 9795 C CA . THR B 1 612 ? -30.219 -14.398 -10.945 1 80 612 THR B CA 1
ATOM 9796 C C . THR B 1 612 ? -29.188 -13.281 -11.141 1 80 612 THR B C 1
ATOM 9798 O O . THR B 1 612 ? -28.531 -13.211 -12.172 1 80 612 THR B O 1
ATOM 9801 N N . LYS B 1 613 ? -29.094 -12.523 -10.203 1 80 613 LYS B N 1
ATOM 9802 C CA . LYS B 1 613 ? -28.125 -11.438 -10.273 1 80 613 LYS B CA 1
ATOM 9803 C C . LYS B 1 613 ? -26.703 -11.961 -10.203 1 80 613 LYS B C 1
ATOM 9805 O O . LYS B 1 613 ? -25.812 -11.453 -10.891 1 80 613 LYS B O 1
ATOM 9810 N N . LEU B 1 614 ? -26.594 -12.977 -9.477 1 80.69 614 LEU B N 1
ATOM 9811 C CA . LEU B 1 614 ? -25.266 -13.539 -9.273 1 80.69 614 LEU B CA 1
ATOM 9812 C C . LEU B 1 614 ? -24.812 -14.344 -10.484 1 80.69 614 LEU B C 1
ATOM 9814 O O . LEU B 1 614 ? -23.625 -14.516 -10.719 1 80.69 614 LEU B O 1
ATOM 9818 N N . THR B 1 615 ? -25.75 -14.812 -11.289 1 86.94 615 THR B N 1
ATOM 9819 C CA . THR B 1 615 ? -25.422 -15.648 -12.438 1 86.94 615 THR B CA 1
ATOM 9820 C C . THR B 1 615 ? -25.531 -14.859 -13.734 1 86.94 615 THR B C 1
ATOM 9822 O O . THR B 1 615 ? -25.391 -15.414 -14.82 1 86.94 615 THR B O 1
ATOM 9825 N N . SER B 1 616 ? -25.734 -13.57 -13.641 1 88.69 616 SER B N 1
ATOM 9826 C CA . SER B 1 616 ? -25.844 -12.742 -14.836 1 88.69 616 SER B CA 1
ATOM 9827 C C . SER B 1 616 ? -24.469 -12.422 -15.422 1 88.69 616 SER B C 1
ATOM 9829 O O . SER B 1 616 ? -23.547 -12.062 -14.688 1 88.69 616 SER B O 1
ATOM 9831 N N . ILE B 1 617 ? -24.391 -12.586 -16.703 1 92.56 617 ILE B N 1
ATOM 9832 C CA . ILE B 1 617 ? -23.141 -12.281 -17.375 1 92.56 617 ILE B CA 1
ATOM 9833 C C . ILE B 1 617 ? -23.312 -11.039 -18.25 1 92.56 617 ILE B C 1
ATOM 9835 O O . ILE B 1 617 ? -22.547 -10.828 -19.203 1 92.56 617 ILE B O 1
ATOM 9839 N N . LYS B 1 618 ? -24.312 -10.266 -17.922 1 90.38 618 LYS B N 1
ATOM 9840 C CA . LYS B 1 618 ? -24.516 -9.016 -18.656 1 90.38 618 LYS B CA 1
ATOM 9841 C C . LYS B 1 618 ? -23.516 -7.949 -18.203 1 90.38 618 LYS B C 1
ATOM 9843 O O . LYS B 1 618 ? -23.234 -7.809 -17 1 90.38 618 LYS B O 1
ATOM 9848 N N . GLU B 1 619 ? -22.922 -7.316 -19.172 1 92.25 619 GLU B N 1
ATOM 9849 C CA . GLU B 1 619 ? -21.906 -6.309 -18.891 1 92.25 619 GLU B CA 1
ATOM 9850 C C . GLU B 1 619 ? -22.359 -4.922 -19.328 1 92.25 619 GLU B C 1
ATOM 9852 O O . GLU B 1 619 ? -23.062 -4.789 -20.344 1 92.25 619 GLU B O 1
ATOM 9857 N N . GLU B 1 620 ? -21.938 -3.947 -18.562 1 89.06 620 GLU B N 1
ATOM 9858 C CA . GLU B 1 620 ? -22.109 -2.57 -19.016 1 89.06 620 GLU B CA 1
ATOM 9859 C C . GLU B 1 620 ? -21.156 -2.24 -20.172 1 89.06 620 GLU B C 1
ATOM 9861 O O . GLU B 1 620 ? -19.969 -2.523 -20.094 1 89.06 620 GLU B O 1
ATOM 9866 N N . PRO B 1 621 ? -21.625 -1.637 -21.25 1 88.44 621 PRO B N 1
ATOM 9867 C CA . PRO B 1 621 ? -20.859 -1.459 -22.484 1 88.44 621 PRO B CA 1
ATOM 9868 C C . PRO B 1 621 ? -19.562 -0.671 -22.266 1 88.44 621 PRO B C 1
ATOM 9870 O O . PRO B 1 621 ? -18.531 -0.993 -22.859 1 88.44 621 PRO B O 1
ATOM 9873 N N . VAL B 1 622 ? -19.594 0.329 -21.422 1 86 622 VAL B N 1
ATOM 9874 C CA . VAL B 1 622 ? -18.391 1.144 -21.219 1 86 622 VAL B CA 1
ATOM 9875 C C . VAL B 1 622 ? -17.312 0.309 -20.547 1 86 622 VAL B C 1
ATOM 9877 O O . VAL B 1 622 ? -16.156 0.312 -20.984 1 86 622 VAL B O 1
ATOM 9880 N N . TRP B 1 623 ? -17.703 -0.378 -19.578 1 87.75 623 TRP B N 1
ATOM 9881 C CA . TRP B 1 623 ? -16.734 -1.177 -18.828 1 87.75 623 TRP B CA 1
ATOM 9882 C C . TRP B 1 623 ? -16.25 -2.355 -19.672 1 87.75 623 TRP B C 1
ATOM 9884 O O . TRP B 1 623 ? -15.094 -2.77 -19.562 1 87.75 623 TRP B O 1
ATOM 9894 N N . LYS B 1 624 ? -17.125 -2.855 -20.484 1 93.5 624 LYS B N 1
ATOM 9895 C CA . LYS B 1 624 ? -16.719 -3.91 -21.406 1 93.5 624 LYS B CA 1
ATOM 9896 C C . LYS B 1 624 ? -15.648 -3.406 -22.375 1 93.5 624 LYS B C 1
ATOM 9898 O O . LYS B 1 624 ? -14.648 -4.082 -22.609 1 93.5 624 LYS B O 1
ATOM 9903 N N . ALA B 1 625 ? -15.836 -2.234 -22.875 1 93.38 625 ALA B N 1
ATOM 9904 C CA . ALA B 1 625 ? -14.891 -1.657 -23.828 1 93.38 625 ALA B CA 1
ATOM 9905 C C . ALA B 1 625 ? -13.555 -1.361 -23.156 1 93.38 625 ALA B C 1
ATOM 9907 O O . ALA B 1 625 ? -12.492 -1.562 -23.75 1 93.38 625 ALA B O 1
ATOM 9908 N N . VAL B 1 626 ? -13.625 -0.873 -21.938 1 89.56 626 VAL B N 1
ATOM 9909 C CA . VAL B 1 626 ? -12.406 -0.55 -21.203 1 89.56 626 VAL B CA 1
ATOM 9910 C C . VAL B 1 626 ? -11.617 -1.825 -20.922 1 89.56 626 VAL B C 1
ATOM 9912 O O . VAL B 1 626 ? -10.391 -1.854 -21.109 1 89.56 626 VAL B O 1
ATOM 9915 N N . CYS B 1 627 ? -12.281 -2.814 -20.484 1 93.81 627 CYS B N 1
ATOM 9916 C CA . CYS B 1 627 ? -11.617 -4.082 -20.203 1 93.81 627 CYS B CA 1
ATOM 9917 C C . CYS B 1 627 ? -11.023 -4.676 -21.484 1 93.81 627 CYS B C 1
ATOM 9919 O O . CYS B 1 627 ? -9.891 -5.16 -21.469 1 93.81 627 CYS B O 1
ATOM 9921 N N . ASP B 1 628 ? -11.75 -4.594 -22.594 1 96.69 628 ASP B N 1
ATOM 9922 C CA . ASP B 1 628 ? -11.266 -5.125 -23.859 1 96.69 628 ASP B CA 1
ATOM 9923 C C . ASP B 1 628 ? -10.039 -4.355 -24.344 1 96.69 628 ASP B C 1
ATOM 9925 O O . ASP B 1 628 ? -9.07 -4.957 -24.812 1 96.69 628 ASP B O 1
ATOM 9929 N N . ALA B 1 629 ? -10.109 -3.078 -24.281 1 95 629 ALA B N 1
ATOM 9930 C CA . ALA B 1 629 ? -8.992 -2.252 -24.703 1 95 629 ALA B CA 1
ATOM 9931 C C . ALA B 1 629 ? -7.738 -2.549 -23.875 1 95 629 ALA B C 1
ATOM 9933 O O . ALA B 1 629 ? -6.641 -2.662 -24.422 1 95 629 ALA B O 1
ATOM 9934 N N . ASN B 1 630 ? -7.906 -2.67 -22.656 1 93.12 630 ASN B N 1
ATOM 9935 C CA . ASN B 1 630 ? -6.762 -2.924 -21.781 1 93.12 630 ASN B CA 1
ATOM 9936 C C . ASN B 1 630 ? -6.215 -4.336 -21.969 1 93.12 630 ASN B C 1
ATOM 9938 O O . ASN B 1 630 ? -5.016 -4.57 -21.812 1 93.12 630 ASN B O 1
ATOM 9942 N N . ALA B 1 631 ? -7.098 -5.219 -22.203 1 96.81 631 ALA B N 1
ATOM 9943 C CA . ALA B 1 631 ? -6.625 -6.566 -22.516 1 96.81 631 ALA B CA 1
ATOM 9944 C C . ALA B 1 631 ? -5.727 -6.566 -23.75 1 96.81 631 ALA B C 1
ATOM 9946 O O . ALA B 1 631 ? -4.691 -7.238 -23.766 1 96.81 631 ALA B O 1
ATOM 9947 N N . ILE B 1 632 ? -6.09 -5.797 -24.719 1 97.25 632 ILE B N 1
ATOM 9948 C CA . ILE B 1 632 ? -5.316 -5.719 -25.953 1 97.25 632 ILE B CA 1
ATOM 9949 C C . ILE B 1 632 ? -3.977 -5.043 -25.688 1 97.25 632 ILE B C 1
ATOM 9951 O O . ILE B 1 632 ? -2.936 -5.5 -26.156 1 97.25 632 ILE B O 1
ATOM 9955 N N . VAL B 1 633 ? -4.012 -3.98 -24.922 1 95.38 633 VAL B N 1
ATOM 9956 C CA . VAL B 1 633 ? -2.777 -3.273 -24.594 1 95.38 633 VAL B CA 1
ATOM 9957 C C . VAL B 1 633 ? -1.857 -4.191 -23.797 1 95.38 633 VAL B C 1
ATOM 9959 O O . VAL B 1 633 ? -0.651 -4.242 -24.047 1 95.38 633 VAL B O 1
ATOM 9962 N N . LEU B 1 634 ? -2.422 -4.863 -22.859 1 95.81 634 LEU B N 1
ATOM 9963 C CA . LEU B 1 634 ? -1.66 -5.789 -22.031 1 95.81 634 LEU B CA 1
ATOM 9964 C C . LEU B 1 634 ? -0.991 -6.859 -22.891 1 95.81 634 LEU B C 1
ATOM 9966 O O . LEU B 1 634 ? 0.194 -7.152 -22.719 1 95.81 634 LEU B O 1
ATOM 9970 N N . LEU B 1 635 ? -1.72 -7.461 -23.797 1 97.5 635 LEU B N 1
ATOM 9971 C CA . LEU B 1 635 ? -1.179 -8.508 -24.672 1 97.5 635 LEU B CA 1
ATOM 9972 C C . LEU B 1 635 ? -0.118 -7.941 -25.609 1 97.5 635 LEU B C 1
ATOM 9974 O O . LEU B 1 635 ? 0.869 -8.609 -25.906 1 97.5 635 LEU B O 1
ATOM 9978 N N . ALA B 1 636 ? -0.305 -6.703 -26.047 1 97.19 636 ALA B N 1
ATOM 9979 C CA . ALA B 1 636 ? 0.687 -6.062 -26.906 1 97.19 636 ALA B CA 1
ATOM 9980 C C . ALA B 1 636 ? 2.004 -5.855 -26.172 1 97.19 636 ALA B C 1
ATOM 9982 O O . ALA B 1 636 ? 3.08 -6.102 -26.719 1 97.19 636 ALA B O 1
ATOM 9983 N N . ILE B 1 637 ? 1.925 -5.438 -24.953 1 94.75 637 ILE B N 1
ATOM 9984 C CA . ILE B 1 637 ? 3.117 -5.246 -24.141 1 94.75 637 ILE B CA 1
ATOM 9985 C C . ILE B 1 637 ? 3.801 -6.59 -23.891 1 94.75 637 ILE B C 1
ATOM 9987 O O . ILE B 1 637 ? 5.027 -6.691 -23.984 1 94.75 637 ILE B O 1
ATOM 9991 N N . ASN B 1 638 ? 3 -7.547 -23.609 1 96.88 638 ASN B N 1
ATOM 9992 C CA . ASN B 1 638 ? 3.539 -8.883 -23.359 1 96.88 638 ASN B CA 1
ATOM 9993 C C . ASN B 1 638 ? 4.246 -9.438 -24.594 1 96.88 638 ASN B C 1
ATOM 9995 O O . ASN B 1 638 ? 5.336 -10 -24.484 1 96.88 638 ASN B O 1
ATOM 9999 N N . ILE B 1 639 ? 3.664 -9.281 -25.75 1 96.69 639 ILE B N 1
ATOM 10000 C CA . ILE B 1 639 ? 4.258 -9.742 -26.984 1 96.69 639 ILE B CA 1
ATOM 10001 C C . ILE B 1 639 ? 5.566 -9 -27.25 1 96.69 639 ILE B C 1
ATOM 10003 O O . ILE B 1 639 ? 6.551 -9.594 -27.688 1 96.69 639 ILE B O 1
ATOM 10007 N N . PHE B 1 640 ? 5.598 -7.711 -26.969 1 96.38 640 PHE B N 1
ATOM 10008 C CA . PHE B 1 640 ? 6.816 -6.922 -27.125 1 96.38 640 PHE B CA 1
ATOM 10009 C C . PHE B 1 640 ? 7.918 -7.461 -26.219 1 96.38 640 PHE B C 1
ATOM 10011 O O . PHE B 1 640 ? 9.07 -7.59 -26.641 1 96.38 640 PHE B O 1
ATOM 10018 N N . LEU B 1 641 ? 7.586 -7.773 -24.984 1 95.75 641 LEU B N 1
ATOM 10019 C CA . LEU B 1 641 ? 8.578 -8.266 -24.031 1 95.75 641 LEU B CA 1
ATOM 10020 C C . LEU B 1 641 ? 9.117 -9.625 -24.469 1 95.75 641 LEU B C 1
ATOM 10022 O O . LEU B 1 641 ? 10.328 -9.867 -24.391 1 95.75 641 LEU B O 1
ATOM 10026 N N . TRP B 1 642 ? 8.234 -10.531 -24.938 1 95.62 642 TRP B N 1
ATOM 10027 C CA . TRP B 1 642 ? 8.672 -11.82 -25.453 1 95.62 642 TRP B CA 1
ATOM 10028 C C . TRP B 1 642 ? 9.609 -11.641 -26.641 1 95.62 642 TRP B C 1
ATOM 10030 O O . TRP B 1 642 ? 10.594 -12.383 -26.781 1 95.62 642 TRP B O 1
ATOM 10040 N N . GLY B 1 643 ? 9.32 -10.664 -27.516 1 94.56 643 GLY B N 1
ATOM 10041 C CA . GLY B 1 643 ? 10.164 -10.398 -28.672 1 94.56 643 GLY B CA 1
ATOM 10042 C C . GLY B 1 643 ? 11.5 -9.781 -28.312 1 94.56 643 GLY B C 1
ATOM 10043 O O . GLY B 1 643 ? 12.539 -10.172 -28.844 1 94.56 643 GLY B O 1
ATOM 10044 N N . TYR B 1 644 ? 11.492 -8.914 -27.328 1 94.06 644 TYR B N 1
ATOM 10045 C CA . TYR B 1 644 ? 12.703 -8.211 -26.938 1 94.06 644 TYR B CA 1
ATOM 10046 C C . TYR B 1 644 ? 13.672 -9.148 -26.234 1 94.06 644 TYR B C 1
ATOM 10048 O O . TYR B 1 644 ? 14.875 -9.117 -26.5 1 94.06 644 TYR B O 1
ATOM 10056 N N . PHE B 1 645 ? 13.211 -10.031 -25.375 1 94.81 645 PHE B N 1
ATOM 10057 C CA . PHE B 1 645 ? 14.078 -10.906 -24.594 1 94.81 645 PHE B CA 1
ATOM 10058 C C . PHE B 1 645 ? 14.164 -12.289 -25.219 1 94.81 645 PHE B C 1
ATOM 10060 O O . PHE B 1 645 ? 14.766 -13.203 -24.656 1 94.81 645 PHE B O 1
ATOM 10067 N N . GLY B 1 646 ? 13.477 -12.438 -26.328 1 92.25 646 GLY B N 1
ATOM 10068 C CA . GLY B 1 646 ? 13.445 -13.742 -26.969 1 92.25 646 GLY B CA 1
ATOM 10069 C C . GLY B 1 646 ? 14.758 -14.102 -27.641 1 92.25 646 GLY B C 1
ATOM 10070 O O . GLY B 1 646 ? 15.219 -15.25 -27.547 1 92.25 646 GLY B O 1
#

pLDDT: mean 83.46, std 18.93, range [21.64, 98.5]

Solvent-accessible surface area (backbone atoms only — not comparable to full-atom values): 65567 Å² total; per-residue (Å²): 137,81,79,79,74,77,79,78,74,68,77,71,65,75,65,56,78,71,69,46,66,76,48,70,55,14,51,52,41,36,50,51,45,54,50,52,60,68,45,59,83,45,47,52,6,35,26,51,41,22,43,63,46,18,20,31,45,48,28,12,42,3,9,43,7,34,63,54,24,48,34,65,36,49,59,40,52,53,39,30,58,29,25,47,44,20,34,73,53,48,44,50,26,43,35,33,53,63,53,83,46,55,36,52,42,52,23,64,62,42,36,60,65,63,60,23,45,49,45,41,51,52,49,51,52,47,38,34,70,47,44,56,20,38,24,45,47,36,47,9,50,40,43,21,66,46,58,64,46,57,52,66,61,36,37,52,53,51,47,53,57,43,48,59,51,44,51,69,37,57,73,71,51,44,39,56,48,16,32,53,30,32,51,47,32,53,52,41,32,46,52,52,28,36,56,52,32,62,73,48,56,36,73,70,27,40,58,56,39,33,66,63,25,51,26,84,62,68,57,83,98,53,68,76,43,55,50,54,90,62,19,77,27,39,55,34,50,73,79,82,30,93,60,18,31,60,24,59,59,54,16,40,47,43,53,31,38,25,54,45,53,57,28,51,58,43,37,44,52,49,67,67,40,94,40,50,47,51,24,30,40,10,24,45,46,22,27,60,57,36,54,45,50,40,57,41,26,23,46,43,3,29,46,23,17,35,74,35,13,60,57,26,34,23,40,36,39,72,57,14,31,69,70,68,67,23,46,50,22,23,21,47,47,14,40,52,51,39,42,68,71,68,42,52,76,30,50,41,15,43,47,51,40,22,46,48,32,20,30,41,34,17,50,42,40,48,42,53,36,49,19,49,41,45,23,61,62,46,46,36,66,77,36,76,82,60,46,72,66,53,38,52,53,54,12,52,53,49,42,55,50,48,50,55,54,14,59,70,47,38,70,57,55,57,66,33,59,50,29,28,55,41,58,39,36,50,40,56,44,32,32,60,41,22,28,57,32,37,47,53,54,40,53,34,72,36,76,59,61,26,42,70,8,51,48,52,16,41,49,51,26,46,53,56,18,46,53,52,50,52,49,51,70,71,47,64,72,56,43,72,81,48,77,74,81,53,53,64,74,66,69,72,41,49,49,37,49,46,17,43,50,47,23,53,52,19,44,52,44,20,52,52,45,13,72,75,43,80,68,60,62,72,68,48,42,51,11,51,16,69,87,27,37,82,52,82,62,77,76,50,72,71,60,78,69,74,73,62,72,76,62,75,72,75,68,76,75,72,77,79,73,79,67,72,74,73,70,77,70,77,80,63,85,68,73,84,58,78,77,78,61,55,66,68,53,45,49,46,28,54,47,65,67,54,69,84,63,80,72,81,82,70,50,71,66,54,48,50,51,51,49,50,60,62,28,48,72,74,61,59,67,68,55,46,50,51,43,52,52,48,46,52,51,51,51,50,52,51,53,49,50,53,62,74,41,62,136,83,77,78,74,76,78,77,74,68,78,71,66,75,66,57,76,70,68,46,66,77,49,70,56,15,52,51,41,37,50,51,46,54,51,51,61,67,45,59,82,45,47,51,7,35,26,51,40,22,42,64,45,18,19,33,45,47,28,11,42,3,9,43,7,34,62,51,23,48,36,67,38,48,60,38,52,51,37,31,56,28,26,49,45,21,35,73,52,48,44,51,25,43,35,35,52,63,54,82,45,54,36,53,42,52,23,63,63,42,36,60,65,63,58,24,45,50,46,40,51,50,51,53,51,50,38,33,70,46,43,55,20,38,26,46,45,34,48,10,50,40,42,22,68,46,56,63,47,57,54,66,62,36,35,51,54,51,47,52,56,43,48,58,52,44,50,69,38,57,73,70,52,45,40,56,48,16,32,55,29,30,52,47,33,52,52,42,32,46,53,52,28,37,56,52,31,62,73,47,56,36,74,70,27,41,57,56,39,34,66,63,25,51,24,85,63,65,56,83,98,52,67,76,40,54,50,54,90,61,20,77,27,40,55,35,50,73,78,81,31,94,58,18,31,60,26,60,58,54,15,40,47,43,53,33,37,24,54,44,53,55,28,51,58,43,37,47,52,48,68,67,41,92,40,49,47,50,24,31,40,11,24,45,47,22,27,61,58,36,52,46,49,41,57,42,26,22,45,43,3,28,47,22,17,35,75,34,12,60,59,27,35,23,39,36,40,71,58,13,30,70,71,67,68,24,47,50,23,24,21,45,47,13,41,50,50,38,42,68,71,68,42,52,76,32,51,40,15,43,46,50,38,21,46,47,31,20,32,41,34,18,48,42,40,48,43,54,37,49,18,48,42,46,23,61,62,46,45,37,65,76,36,76,81,59,47,72,65,53,38,53,52,51,13,52,53,47,41,54,50,47,50,53,54,15,60,69,45,38,72,56,54,56,66,34,61,50,28,29,54,41,57,38,36,51,40,56,44,30,32,60,40,23,29,57,32,38,48,53,54,41,52,34,73,38,78,57,60,25,41,67,7,50,48,51,16,40,51,51,27,46,51,57,18,48,51,52,50,51,49,50,71,70,45,64,72,56,42,73,82,50,77,75,79,54,54,64,71,67,71,70,41,50,49,36,50,45,17,44,51,47,22,52,52,20,44,49,43,21,52,53,44,15,70,74,42,80,67,61,63,73,68,49,42,52,10,48,17,70,88,27,35,83,51,82,61,77,77,52,74,72,61,78,69,75,78,60,72,78,63,77,72,76,70,79,75,73,75,81,73,79,68,72,75,72,71,77,70,79,81,63,88,69,74,84,60,77,78,79,62,55,65,69,52,44,49,45,28,54,48,64,67,53,70,86,65,79,71,80,82,69,51,71,66,54,48,52,51,51,47,51,61,63,28,46,74,76,61,59,68,68,54,45,49,52,41,52,52,48,44,50,52,51,52,51,53,50,52,49,50,51,63,73,40,60

Radius of gyration: 35.0 Å; Cα contacts (8 Å, |Δi|>4): 2056; chains: 2; bounding box: 128×92×59 Å

InterPro domains:
  IPR001734 Sodium/solute symporter [PF00474] (41-461)
  IPR001734 Sodium/solute symporter [PS50283] (44-475)
  IPR001734 Sodium/solute symporter [TIGR00813] (41-461)
  IPR018212 Sodium/solute symporter, conserved site [PS00456] (148-173)
  IPR038377 Sodium/glucose symporter superfamily [G3DSA:1.20.1730.10] (40-556)

Secondary structure (DSSP, 8-state):
----------TTSS------PPPHHHHHHHHHHHHHHHTTT-HHHHHHHHHHS-HHHHHHHHHHHHHH-GGGGHHHHHHHHHHHHIIIIIHHHHHHHT-SSHHHHHHHHH--HHHHHHHHHHHHHHIIIIIIHHHHHHHHHHHHHHH---HHHHHHHHHHHHHHHHHH--HHHHHHHHHHHHHHHHHHHHHHHHHHHHHHTHHHHHHHHHHT---SS--TT--TTSPPTTTT-SSB-TTT-SSBHHIIIIIHHHHHHIIIII-HHHHHHHHTSSSHHHHHHHHHHHHHHTTTHIIIIIHHHHHHHHH-HHHHT---HHHHHHHHS-SS--GGGHHHHHHHHHSPTTHHHHHHHHHHHHHHHHHHHHHHHHHHIIIIIIIHHH-TT--HHHHHHHHHHHHHHHHHHHHHHHHHHHHGGGG-HHHHHHHHHHHHSHHHHHHHHHHHH-TT--HHHHHHHHHHHHHHHHHHHHHHHHSPPPPTTS---S-HHHHTS-HHHHHHHHHHHHHHHHHHHHHHSPPPPGGGGTTSSSTTTT--S-------GGGGS---------------------------------HHHHHHHHHHT--SS------HHHHHHHHHHHT-----HHHHHHHHHHHHHHHHHHHHHHHH--/----------TTSS------PPPHHHHHHHHHHHHHHHTTT-HHHHHHHHHHS-HHHHHHHHHHHHHH-GGGGHHHHHHHHHHHHIIIIIHHHHHHHT-SSHHHHHHHHH--HHHHHHHHHHHHHHIIIIIIHHHHHHHHHHHHHHH---HHHHHHHHHHHHHHHHHH--HHHHHHHHHHHHHHHHHHHHHHHHHHHHHHTHHHHHHHHHHT---SS--TT--TTSPPTTTT-SSB-TTT-SSBHHIIIIIHHHHHHIIIII-HHHHHHHHTSSSHHHHHHHHHHHHHHTTTHIIIIIHHHHHHHHH-HHHHT---HHHHHHHHS-SS--GGGHHHHHHHHHSPTTHHHHHHHHHHHHHHHHHHHHHHHHHHIIIIIIIHHH-TT--HHHHHHHHHHHHHHHHHHHHHHHHHHHHGGGG-HHHHHHHHHHHHSHHHHHHHHHHHH-TT--HHHHHHHHHHHHHHHHHHHHHHHHSPPPPTTS---S-HHHHTS-HHHHHHHHHHHHHHHHHHHHHHSPPPPGGGGTTSSSSSTT--S-------GGGGS---------------------------------HHHHHHHHHHT--SS------HHHHHHHHHHHT-----HHHHHHHHHHHHHHHHHHHHHHHH--

Foldseek 3Di:
DPPPPDPPPPPPPPVPPPVPDDDPVNVVVVVVVVVCVVLPPLLLLLLLQLQVQALLCLLQLLLVLQQAALQSLLLLLLLLVLLLCQLPAQLLLCLLVLDQALLVLVCLLFNDLPSSVVVLVLLLVLCLQFFLLSRLQSLLLLCCLQVVDDSVVSSVVLCVVLLVVLLQDDPVRLSVLSSVLSVLLLVLLVVLLVLLCVVQVHPVSLVVLLQVLFAPDDDPPFCSRGHDPLNLFNADDQFPDPQHNCLSNPLSNLLSNLVQRRRLLRSNSLLVALASLSSLSSSLSNSVSSSCCSRRRSSQSNSLSSVPVNALSPQQQVSVCVRRNGRLGRSSCSSSSSLNPRPDPPSSVSVSSSNSSSSSSNLSSSLNSSLCSCLPSPVCVVPVPDDPLRSLVVSSVVSVVSSVSSNVCNVLQCHAPSRNNNLSSVLLSLLQRLLVSLLSVCSAAPQLFHDVLNVVLNVVSRVRSVVLVVLRSVQGADGTPDDRPRDCCNVRQRSSNSSVVSNVVSNVSRVVVSVVDDGDDPLSCASSYSVRVPPPRDHPRPPPVVVPPPPVPPPPPPPDCPVPPPPCPPPPPPDPPPPPPPPVVVVVCSSSVPDPDDDPDDDPVRVVVVSCSSSDNDDDPVSVVVSVVSSVVSVVVSVVVSVVSD/DPPPPDPPPPPPPPVPPPVPDDDPVNVVVVVVVVVCVVLPPLLLLLLLQLQVQALLCLLQLLLVLQQAALQSLLLLLLLLVLLLCQLPAQLLLCLQVLDQALLVLVCLLFNDQPSSLVVLVLLLVLCLQFFLLSRLQSLLLLCCLQVVDDSVVSSVVLCVVLLVVLLQDDPVRLSVLSSVLSVLLLVLLVVLLVLLCVVQVHPVSLVVLLQVLFAPDDDPPFCSRGHDPLNLFNADDQFPDLQHNCLSNPLSNLLSNLVQRRRLLRSNSLLVALASLSSLSSSLSNSVSSSCCSRRRSSQSNSLSSVPVNALSPQQQVSPCVRRNGRLGRSSCSSSSSLNPRPDPPSSVSVSSSNSSSSSSNLSSSLNSSLCSCLPSPVCVVPVPDDPLRSLVVSSVVSVVSSVSSNVCNVLQCHAPSRNNNLSSVLLSLLQRLLVSLLSVCSAAPQLFHDVLNVVLNVVSNVRSVVLVVLRSVQGADGTPDDRPRDCCNVRQNSSNSSVVSNVVSNVSRVVVSVVDDGDDPLSCASSYSVRVPPPRDHPRPPPVVVPPPPVPPPPPPPDCPVPPPPCPPPPPPDPPPPPPPPVVVVVCSSSVPDPDDDPDDDPVRVVVVSCSSSDNDDDPVSVVVSVVSSVVSVVVSVVVSVVSD

Nearest PDB structures (foldseek):
  8hg7-assembly1_A  TM=8.922E-01  e=1.543E-43  Homo sapiens
  8hb0-assembly1_A  TM=8.941E-01  e=4.947E-43  Homo sapiens
  7ynj-assembly1_A  TM=9.183E-01  e=8.600E-42  Homo sapiens
  7wmv-assembly1_A  TM=8.877E-01  e=1.174E-42  Homo sapiens
  7vsi-assembly1_A  TM=8.870E-01  e=9.271E-42  Homo sapiens

Sequence (1292 aa):
MSQTSAPTQPLNDKLEEKSFALEVPDIVVVVVYFIFVIAVGIWIGASLMSSNVGSGLFIGLAGTGAAGGLAVGGFEWNATWALIVLGWIFVPVYISSGVITMPEYLRKRFGGQRIQIYLSVLSLILYIFTKISTDIFSGALFIQVSLGWNLYLSTVILLVVTAVYTIAGGLTAVIYTDALQTVIMVLGALVLMFISFEKVGWYEGLQEKYSKAIPNITVPNTTCHLPRQDAFHMMRDPITGDIPWPGLTFGLSVLALWCWCTDQVIVQRSLSAKSLSHAKGGSVLGGYLKIFPMFFIVMPGMISRALFPDEVGCVDPAICEKVCGAKVGCSNIAYPKLVMELMPVGLRGLMIAVIMAALMSSLTSIFNSSSTLFAIDIWQRLRKKATEQELMIVGRVFVLILVAISILWIPIIQTANSGQLFDYIQSITSYLAPPITALFILAIFCRRINEPGAFWGLMFGLVVGFIRMVMEFIYTAPSCGEEDQRPSVLKDVHYLYFAILLFGLTVGVIVFVSLCTPPIPEENLARLTWWTRYSETPEKHIESCAHQNVEITSQKEETDSVILSSENVDLTDKEHGEAKHPFWKKLYFWFCGISLNPKPTLTKEEETAIQTKLTSIKEEPVWKAVCDANAIVLLAINIFLWGYFGMSQTSAPTQPLNDKLEEKSFALEVPDIVVVVVYFIFVIAVGIWIGASLMSSNVGSGLFIGLAGTGAAGGLAVGGFEWNATWALIVLGWIFVPVYISSGVITMPEYLRKRFGGQRIQIYLSVLSLILYIFTKISTDIFSGALFIQVSLGWNLYLSTVILLVVTAVYTIAGGLTAVIYTDALQTVIMVLGALVLMFISFEKVGWYEGLQEKYSKAIPNITVPNTTCHLPRQDAFHMMRDPITGDIPWPGLTFGLSVLALWCWCTDQVIVQRSLSAKSLSHAKGGSVLGGYLKIFPMFFIVMPGMISRALFPDEVGCVDPAICEKVCGAKVGCSNIAYPKLVMELMPVGLRGLMIAVIMAALMSSLTSIFNSSSTLFAIDIWQRLRKKATEQELMIVGRVFVLILVAISILWIPIIQTANSGQLFDYIQSITSYLAPPITALFILAIFCRRINEPGAFWGLMFGLVVGFIRMVMEFIYTAPSCGEEDQRPSVLKDVHYLYFAILLFGLTVGVIVFVSLCTPPIPEENLARLTWWTRYSETPEKHIESCAHQNVEITSQKEETDSVILSSENVDLTDKEHGEAKHPFWKKLYFWFCGISLNPKPTLTKEEETAIQTKLTSIKEEPVWKAVCDANAIVLLAINIFLWGYFG

Organism: Python bivittatus (NCBI:txid176946)